Protein AF-A0A915PXM7-F1 (afdb_monomer)

pLDDT: mean 89.67, std 14.13, range [25.17, 98.88]

Solvent-accessible surface area (backbone atoms only — not comparable to full-atom values): 42982 Å² total; per-residue (Å²): 143,83,90,87,83,88,88,84,85,88,89,82,93,75,81,91,68,93,72,56,80,75,62,78,45,42,48,76,47,79,47,74,43,85,93,46,76,42,54,40,58,25,46,79,70,77,63,84,51,31,48,89,51,68,31,42,54,42,46,37,52,41,50,53,73,44,44,77,72,34,51,76,34,38,33,37,30,50,55,36,33,35,28,65,50,50,51,50,43,8,35,39,9,9,39,26,42,33,20,24,48,78,91,40,47,65,56,25,52,49,25,48,60,71,35,40,69,57,18,54,76,43,73,20,38,76,48,78,46,76,52,63,50,76,56,87,76,84,71,77,48,93,45,57,31,33,40,35,46,62,72,66,50,50,62,90,50,44,67,22,45,53,54,51,57,68,36,36,75,81,24,42,33,42,37,21,28,65,70,55,89,61,69,64,28,25,54,23,39,56,50,47,53,67,70,43,51,80,47,28,46,81,44,74,56,58,66,83,67,52,47,63,81,87,52,92,84,79,101,80,75,74,97,66,83,51,57,47,42,34,40,34,40,59,61,54,46,44,73,48,71,28,30,25,28,46,59,47,78,76,48,41,24,50,79,85,41,77,50,72,68,48,78,45,82,52,70,87,76,27,29,38,40,40,33,67,72,38,74,80,59,94,87,70,84,82,56,75,49,73,45,67,47,68,38,95,71,33,68,12,53,49,81,39,54,23,84,49,34,93,82,49,77,48,47,36,37,38,47,49,9,66,81,71,20,29,17,17,70,44,80,30,66,58,40,45,56,45,62,44,57,50,73,48,77,48,78,42,54,55,83,45,43,74,52,43,35,34,49,75,51,81,77,67,51,77,60,88,71,28,27,35,42,39,33,43,26,88,64,47,36,30,40,38,43,56,40,47,36,38,25,59,56,41,82,45,76,64,51,99,48,28,32,37,33,13,39,80,94,43,31,69,56,48,46,64,28,50,54,54,51,65,60,50,48,50,47,44,26,74,59,49,45,82,82,82,72,77,41,53,27,39,33,46,46,52,43,40,45,54,59,69,65,44,60,22,46,37,35,28,39,33,33,50,68,38,54,21,84,76,38,73,44,41,66,61,56,41,38,44,54,30,19,63,48,28,36,53,27,28,21,23,34,44,79,40,30,41,20,58,16,38,4,46,12,49,42,47,20,37,48,44,46,20,72,76,75,32,60,62,54,26,28,34,53,52,44,46,31,56,74,44,48,28,42,40,38,24,62,68,76,53,35,54,80,34,62,59,34,15,43,47,33,89,57,84,97,52,58,72,72,80,54,66,62,45,37,28,30,34,54,31,21,45,51,52,49,42,46,28,69,75,66,32,62,70,62,39,46,52,45,51,28,50,52,46,66,74,34,53,70,38,45,40,50,66,65,59,56,51,52,48,52,48,63,77,39,50,96,46,42,74,63,61,70,68,51,64,58,60,48,56,38,60,35,43,26,80,59,91,75,77,62,90,60,64,52,66,64,50,52,56,33,50,50,52,24,48,50,64,60,70,54,53,85,90,51,61,86,71,68,74,57,66,68,60,70,71,43,54,60,67,48,47,37,48,25,40,47,44,36,47,76,77,39,74,82,64,53,65,67,56,54,52,51,50,34,68,75,67,38,45,91,69,51,48,39,48,68,51,32,46,40,48,46,52,35,38,58,75,47,68,36,74,82,47,51,66,54,48,58,52,50,56,72,67,50,31,32,47,88,55,41,46,61,51,51,45,56,32,49,73,34,82,97,37,19,68,62,46,51,53,52,46,66,73,45,42,87,57,44,33,69,68,47,42,56,61,47,58,71,54,57,83,130

Organism: NCBI:txid48799

Radius of gyration: 33.67 Å; Cα contacts (8 Å, |Δi|>4): 1457; chains: 1; bounding box: 78×107×92 Å

Nearest PDB structures (foldseek):
  1gw6-assembly1_A  TM=9.337E-01  e=1.696E-54  Homo sapiens
  1h19-assembly1_A  TM=9.291E-01  e=1.074E-54  Homo sapiens
  3cho-assembly1_A  TM=9.333E-01  e=2.035E-54  Homo sapiens
  5nie-assembly1_A  TM=9.676E-01  e=4.538E-53  Homo sapiens
  4gaa-assembly1_B  TM=9.089E-01  e=3.450E-53  Xenopus laevis

Structure (mmCIF, N/CA/C/O backbone):
data_AF-A0A915PXM7-F1
#
_entry.id   AF-A0A915PXM7-F1
#
loop_
_atom_site.group_PDB
_atom_site.id
_atom_site.type_symbol
_atom_site.label_atom_id
_atom_site.label_alt_id
_atom_site.label_comp_id
_atom_site.label_asym_id
_atom_site.label_entity_id
_atom_site.label_seq_id
_atom_site.pdbx_PDB_ins_code
_atom_site.Cartn_x
_atom_site.Cartn_y
_atom_site.Cartn_z
_atom_site.occupancy
_atom_site.B_iso_or_equiv
_atom_site.auth_seq_id
_atom_site.auth_comp_id
_atom_site.auth_asym_id
_atom_site.auth_atom_id
_atom_site.pdbx_PDB_model_num
ATOM 1 N N . MET A 1 1 ? -2.941 -42.391 25.662 1.00 31.80 1 MET A N 1
ATOM 2 C CA . MET A 1 1 ? -3.405 -43.762 25.360 1.00 31.80 1 MET A CA 1
ATOM 3 C C . MET A 1 1 ? -2.285 -44.561 24.700 1.00 31.80 1 MET A C 1
ATOM 5 O O . MET A 1 1 ? -1.970 -44.320 23.543 1.00 31.80 1 MET A O 1
ATOM 9 N N . ARG A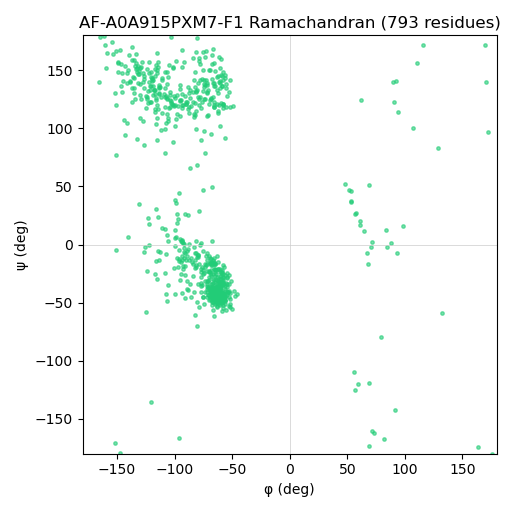 1 2 ? -1.663 -45.485 25.434 1.00 28.19 2 ARG A N 1
ATOM 10 C CA . ARG A 1 2 ? -0.911 -46.630 24.898 1.00 28.19 2 ARG A CA 1
ATOM 11 C C . ARG A 1 2 ? -1.120 -47.781 25.876 1.00 28.19 2 ARG A C 1
ATOM 13 O O . ARG A 1 2 ? -0.937 -47.580 27.070 1.00 28.19 2 ARG A O 1
ATOM 20 N N . GLY A 1 3 ? -1.466 -48.949 25.346 1.00 26.03 3 GLY A N 1
ATOM 21 C CA . GLY A 1 3 ? -1.537 -50.202 26.092 1.00 26.03 3 GLY A CA 1
ATOM 22 C C . GLY A 1 3 ? -2.964 -50.662 26.356 1.00 26.03 3 GLY A C 1
ATOM 23 O O . GLY A 1 3 ? -3.608 -50.159 27.266 1.00 26.03 3 GLY A O 1
ATOM 24 N N . LEU A 1 4 ? -3.431 -51.608 25.541 1.00 28.55 4 LEU A N 1
ATOM 25 C CA . LEU A 1 4 ? -3.944 -52.919 25.961 1.00 28.55 4 LEU A CA 1
ATOM 26 C C . LEU A 1 4 ? -4.546 -53.599 24.726 1.00 28.55 4 LEU A C 1
ATOM 28 O O . LEU A 1 4 ? -5.666 -53.317 24.311 1.00 28.55 4 LEU A O 1
ATOM 32 N N . GLY A 1 5 ? -3.733 -54.451 24.105 1.00 25.17 5 GLY A N 1
ATOM 33 C CA . GLY A 1 5 ? -4.182 -55.460 23.161 1.00 25.17 5 GLY A CA 1
ATOM 34 C C . GLY A 1 5 ? -4.218 -56.824 23.848 1.00 25.17 5 GLY A C 1
ATOM 35 O O . GLY A 1 5 ? -3.418 -57.087 24.741 1.00 25.17 5 GLY A O 1
ATOM 36 N N . GLU A 1 6 ? -5.113 -57.657 23.323 1.00 29.34 6 GLU A N 1
ATOM 37 C CA . GLU A 1 6 ? -5.203 -59.119 23.429 1.00 29.34 6 GLU A CA 1
ATOM 38 C C . GLU A 1 6 ? -6.003 -59.766 24.573 1.00 29.34 6 GLU A C 1
ATOM 40 O O . GLU A 1 6 ? -5.912 -59.410 25.744 1.00 29.34 6 GLU A O 1
ATOM 45 N N . THR A 1 7 ? -6.708 -60.830 24.149 1.00 27.44 7 THR A N 1
ATOM 46 C CA . THR A 1 7 ? -7.595 -61.791 24.844 1.00 27.44 7 THR A CA 1
ATOM 47 C C . THR A 1 7 ? -9.079 -61.371 24.878 1.00 27.44 7 THR A C 1
ATOM 49 O O . THR A 1 7 ? -9.405 -60.273 25.291 1.00 27.44 7 THR A O 1
ATOM 52 N N . ALA A 1 8 ? -10.065 -62.134 24.391 1.00 27.47 8 ALA A N 1
ATOM 53 C CA . ALA A 1 8 ? -10.142 -63.562 24.097 1.00 27.47 8 ALA A CA 1
ATOM 54 C C . ALA A 1 8 ? -11.099 -63.883 22.923 1.00 27.47 8 ALA A C 1
ATOM 56 O O . ALA A 1 8 ? -12.030 -63.138 22.619 1.00 27.47 8 ALA A O 1
ATOM 57 N N . LYS A 1 9 ? -10.853 -65.033 22.280 1.00 29.34 9 LYS A N 1
ATOM 58 C CA . LYS A 1 9 ? -11.733 -65.701 21.311 1.00 29.34 9 LYS A CA 1
ATOM 59 C C . LYS A 1 9 ? -12.785 -66.557 22.035 1.00 29.34 9 LYS A C 1
ATOM 61 O O . LYS A 1 9 ? -12.429 -67.300 22.937 1.00 29.34 9 LYS A O 1
ATOM 66 N N . ASN A 1 10 ? -13.996 -66.529 21.473 1.00 27.92 10 ASN A N 1
ATOM 67 C CA . ASN A 1 10 ? -15.038 -67.567 21.401 1.00 27.92 10 ASN A CA 1
ATOM 68 C C . ASN A 1 10 ? -15.693 -68.139 22.673 1.00 27.92 10 ASN A C 1
ATOM 70 O O . ASN A 1 10 ? -15.061 -68.847 23.445 1.00 27.92 10 ASN A O 1
ATOM 74 N N . GLY A 1 11 ? -17.032 -68.033 22.681 1.00 28.56 11 GLY A N 1
ATOM 75 C CA . GLY A 1 11 ? -17.933 -69.125 23.072 1.00 28.56 11 GLY A CA 1
ATOM 76 C C . GLY A 1 11 ? -18.989 -68.771 24.119 1.00 28.56 11 GLY A C 1
ATOM 77 O O . GLY A 1 11 ? -18.763 -69.031 25.289 1.00 28.56 11 GLY A O 1
ATOM 78 N N . ASP A 1 12 ? -20.120 -68.178 23.719 1.00 27.67 12 ASP A N 1
ATOM 79 C CA . ASP A 1 12 ? -21.443 -68.829 23.812 1.00 27.67 12 ASP A CA 1
ATOM 80 C C . ASP A 1 12 ? -22.603 -67.866 23.510 1.00 27.67 12 ASP A C 1
ATOM 82 O O . ASP A 1 12 ? -22.598 -66.684 23.851 1.00 27.67 12 ASP A O 1
ATOM 86 N N . LYS A 1 13 ? -23.588 -68.395 22.776 1.00 31.80 13 LYS A N 1
ATOM 87 C CA . LYS A 1 13 ? -24.789 -67.699 22.300 1.00 31.80 13 LYS A CA 1
ATOM 88 C C . LYS A 1 13 ? -25.703 -67.340 23.474 1.00 31.80 13 LYS A C 1
ATOM 90 O O . LYS A 1 13 ? -26.171 -68.235 24.169 1.00 31.80 13 LYS A O 1
ATOM 95 N N . ILE A 1 14 ? -26.058 -66.061 23.589 1.00 30.05 14 ILE A N 1
ATOM 96 C CA . ILE A 1 14 ? -27.253 -65.606 24.310 1.00 30.05 14 ILE A CA 1
ATOM 97 C C . ILE A 1 14 ? -28.141 -64.847 23.320 1.00 30.05 14 ILE A C 1
ATOM 99 O O . ILE A 1 14 ? -27.661 -64.114 22.455 1.00 30.05 14 ILE A O 1
ATOM 103 N N . GLU A 1 15 ? -29.431 -65.144 23.413 1.00 30.70 15 GLU A N 1
ATOM 104 C CA . GLU A 1 15 ? -30.511 -64.829 22.487 1.00 30.70 15 GLU A CA 1
ATOM 105 C C . GLU A 1 15 ? -30.663 -63.336 22.166 1.00 30.70 15 GLU A C 1
ATOM 107 O O . GLU A 1 15 ? -30.448 -62.444 22.988 1.00 30.70 15 GLU A O 1
ATOM 112 N N . SER A 1 16 ? -31.063 -63.084 20.920 1.00 34.38 16 SER A N 1
ATOM 113 C CA . SER A 1 16 ? -31.257 -61.770 20.325 1.00 34.38 16 SER A CA 1
ATOM 114 C C . SER A 1 16 ? -32.450 -61.033 20.939 1.00 34.38 16 SER A C 1
ATOM 116 O O . SER A 1 16 ? -33.577 -61.162 20.463 1.00 34.38 16 SER A O 1
ATOM 118 N N . ASN A 1 17 ? -32.184 -60.185 21.927 1.00 34.75 17 ASN A N 1
ATOM 119 C CA . ASN A 1 17 ? -32.957 -58.962 22.101 1.00 34.75 17 ASN A CA 1
ATOM 120 C C . ASN A 1 17 ? -32.306 -57.870 21.248 1.00 34.75 17 ASN A C 1
ATOM 122 O O . ASN A 1 17 ? -31.090 -57.689 21.272 1.00 34.75 17 ASN A O 1
ATOM 126 N N . THR A 1 18 ? -33.110 -57.170 20.454 1.00 36.62 18 THR A N 1
ATOM 127 C CA . THR A 1 18 ? -32.712 -56.016 19.639 1.00 36.62 18 THR A CA 1
ATOM 128 C C . THR A 1 18 ? -32.079 -54.929 20.511 1.00 36.62 18 THR A C 1
ATOM 130 O O . THR A 1 18 ? -32.777 -54.069 21.041 1.00 36.62 18 THR A O 1
ATOM 133 N N . ILE A 1 19 ? -30.753 -54.965 20.652 1.00 38.59 19 ILE A N 1
ATOM 134 C CA . ILE A 1 19 ? -29.951 -53.846 21.148 1.00 38.59 19 ILE A CA 1
ATOM 135 C C . ILE A 1 19 ? -29.799 -52.879 19.975 1.00 38.59 19 ILE A C 1
ATOM 137 O O . ILE A 1 19 ? -29.302 -53.247 18.907 1.00 38.59 19 ILE A O 1
ATOM 141 N N . ASN A 1 20 ? -30.276 -51.652 20.154 1.00 42.56 20 ASN A N 1
ATOM 142 C CA . ASN A 1 20 ? -30.122 -50.594 19.169 1.00 42.56 20 ASN A CA 1
ATOM 143 C C . ASN A 1 20 ? -28.616 -50.341 18.957 1.00 42.56 20 ASN A C 1
ATOM 145 O O . ASN A 1 20 ? -27.872 -50.264 19.933 1.00 42.56 20 ASN A O 1
ATOM 149 N N . LYS A 1 21 ? -28.130 -50.221 17.712 1.00 44.09 21 LYS A N 1
ATOM 150 C CA . LYS A 1 21 ? -26.686 -50.023 17.434 1.00 44.09 21 LYS A CA 1
ATOM 151 C C . LYS A 1 21 ? -26.104 -48.795 18.155 1.00 44.09 21 LYS A C 1
ATOM 153 O O . LYS A 1 21 ? -24.919 -48.794 18.475 1.00 44.09 21 LYS A O 1
ATOM 158 N N . ASP A 1 22 ? -26.947 -47.808 18.461 1.00 52.84 22 ASP A N 1
ATOM 159 C CA . ASP A 1 22 ? -26.595 -46.615 19.238 1.00 52.84 22 ASP A CA 1
ATOM 160 C C . ASP A 1 22 ? -26.334 -46.890 20.731 1.00 52.84 22 ASP A C 1
ATOM 162 O O . ASP A 1 22 ? -25.617 -46.123 21.369 1.00 52.84 22 ASP A O 1
ATOM 166 N N . ASP A 1 23 ? -26.870 -47.972 21.306 1.00 52.22 23 ASP A N 1
ATOM 167 C CA . ASP A 1 23 ? -26.692 -48.302 22.731 1.00 52.22 23 ASP A CA 1
ATOM 168 C C . ASP A 1 23 ? -25.357 -49.010 23.016 1.00 52.22 23 ASP A C 1
ATOM 170 O O . ASP A 1 23 ? -24.926 -49.073 24.161 1.00 52.22 23 ASP A O 1
ATOM 174 N N . ILE A 1 24 ? -24.660 -49.492 21.980 1.00 54.78 24 ILE A N 1
ATOM 175 C CA . ILE A 1 24 ? -23.352 -50.165 22.103 1.00 54.78 24 ILE A CA 1
ATOM 176 C C . ILE A 1 24 ? -22.203 -49.143 22.232 1.00 54.78 24 ILE A C 1
ATOM 178 O O . ILE A 1 24 ? -21.109 -49.480 22.678 1.00 54.78 24 ILE A O 1
ATOM 182 N N . LEU A 1 25 ? -22.436 -47.878 21.865 1.00 72.25 25 LEU A N 1
ATOM 183 C CA . LEU A 1 25 ? -21.409 -46.829 21.837 1.00 72.25 25 LEU A CA 1
ATOM 184 C C . LEU A 1 25 ? -21.259 -46.061 23.155 1.00 72.25 25 LEU A C 1
ATOM 186 O O . LEU A 1 25 ? -20.284 -45.319 23.302 1.00 72.25 25 LEU A O 1
ATOM 190 N N . TYR A 1 26 ? -22.167 -46.253 24.117 1.00 80.44 26 TYR A N 1
ATOM 191 C CA . TYR A 1 26 ? -22.184 -45.493 25.364 1.00 80.44 26 TYR A CA 1
ATOM 192 C C . TYR A 1 26 ? -22.332 -46.379 26.606 1.00 80.44 26 TYR A C 1
ATOM 194 O O . TYR A 1 26 ? -23.046 -47.375 26.583 1.00 80.44 26 TYR A O 1
ATOM 202 N N . TYR A 1 27 ? -21.720 -45.969 27.719 1.00 86.69 27 TYR A N 1
ATOM 203 C CA . TYR A 1 27 ? -21.977 -46.521 29.052 1.00 86.69 27 TYR A CA 1
ATOM 204 C C . TYR A 1 27 ? -22.583 -45.467 29.973 1.00 86.69 27 TYR A C 1
ATOM 206 O O . TYR A 1 27 ? -22.306 -44.274 29.844 1.00 86.69 27 TYR A O 1
ATOM 214 N N . VAL A 1 28 ? -23.400 -45.905 30.930 1.00 90.69 28 VAL A N 1
ATOM 215 C CA . VAL A 1 28 ? -24.051 -45.013 31.896 1.00 90.69 28 VAL A CA 1
ATOM 216 C C . VAL A 1 28 ? -23.230 -44.953 33.178 1.00 90.69 28 VAL A C 1
ATOM 218 O O . VAL A 1 28 ? -22.966 -45.973 33.811 1.00 90.69 28 VAL A O 1
ATOM 221 N N . ARG A 1 29 ? -22.852 -43.742 33.588 1.00 92.06 29 ARG A N 1
ATOM 222 C CA . ARG A 1 29 ? -22.283 -43.456 34.907 1.00 92.06 29 ARG A CA 1
ATOM 223 C C . ARG A 1 29 ? -23.362 -42.830 35.778 1.00 92.06 29 ARG A C 1
ATOM 225 O O . ARG A 1 29 ? -23.906 -41.780 35.435 1.00 92.06 29 ARG A O 1
ATOM 232 N N . GLU A 1 30 ? -23.667 -43.473 36.899 1.00 92.38 30 GLU A N 1
ATOM 233 C CA . GLU A 1 30 ? -24.547 -42.900 37.916 1.00 92.38 30 GLU A CA 1
ATOM 234 C C . GLU A 1 30 ? -23.735 -42.030 38.874 1.00 92.38 30 GLU A C 1
ATOM 236 O O . GLU A 1 30 ? -22.740 -42.472 39.449 1.00 92.38 30 GLU A O 1
ATOM 241 N N . LEU A 1 31 ? -24.154 -40.779 39.039 1.00 91.75 31 LEU A N 1
ATOM 242 C CA . LEU A 1 31 ? -23.490 -39.791 39.883 1.00 91.75 31 LEU A CA 1
ATOM 243 C C . LEU A 1 31 ? -24.494 -39.199 40.866 1.00 91.75 31 LEU A C 1
ATOM 245 O O . LEU A 1 31 ? -25.660 -38.982 40.531 1.00 91.75 31 LEU A O 1
ATOM 249 N N . LYS A 1 32 ? -24.055 -38.937 42.098 1.00 90.62 32 LYS A N 1
ATOM 250 C CA . LYS A 1 32 ? -24.920 -38.430 43.165 1.00 90.62 32 LYS A CA 1
ATOM 251 C C . LYS A 1 32 ? -24.374 -37.124 43.725 1.00 90.62 32 LYS A C 1
ATOM 253 O O . LYS A 1 32 ? -23.264 -37.092 44.242 1.00 90.62 32 LYS A O 1
ATOM 258 N N . PHE A 1 33 ? -25.210 -36.090 43.714 1.00 89.19 33 PHE A N 1
ATOM 259 C CA . PHE A 1 33 ? -24.905 -34.775 44.274 1.00 89.19 33 PHE A CA 1
ATOM 260 C C . PHE A 1 33 ? -26.022 -34.377 45.244 1.00 89.19 33 PHE A C 1
ATOM 262 O O . PHE A 1 33 ? -27.162 -34.104 44.854 1.00 89.19 33 PHE A O 1
ATOM 269 N N . GLY A 1 34 ? -25.733 -34.435 46.547 1.00 84.31 34 GLY A N 1
ATOM 270 C CA . GLY A 1 34 ? -26.745 -34.280 47.593 1.00 84.31 34 GLY A CA 1
ATOM 271 C C . GLY A 1 34 ? -27.858 -35.334 47.480 1.00 84.31 34 GLY A C 1
ATOM 272 O O . GLY A 1 34 ? -27.608 -36.539 47.558 1.00 84.31 34 GLY A O 1
ATOM 273 N N . LYS A 1 35 ? -29.107 -34.886 47.296 1.00 84.44 35 LYS A N 1
ATOM 274 C CA . LYS A 1 35 ? -30.276 -35.767 47.094 1.00 84.44 35 LYS A CA 1
ATOM 275 C C . LYS A 1 35 ? -30.533 -36.117 45.621 1.00 84.44 35 LYS A C 1
ATOM 277 O O . LYS A 1 35 ? -31.429 -36.911 45.349 1.00 84.44 35 LYS A O 1
ATOM 282 N N . LYS A 1 36 ? -29.792 -35.530 44.676 1.00 87.56 36 LYS A N 1
ATOM 283 C CA . LYS A 1 36 ? -29.994 -35.737 43.237 1.00 87.56 36 LYS A CA 1
ATOM 284 C C . LYS A 1 36 ? -29.123 -36.894 42.756 1.00 87.56 36 LYS A C 1
ATOM 286 O O . LYS A 1 36 ? -27.923 -36.915 43.021 1.00 87.56 36 LYS A O 1
ATOM 291 N N . LYS A 1 37 ? -29.736 -37.858 42.070 1.00 93.19 37 LYS A N 1
ATOM 292 C CA . LYS A 1 37 ? -29.045 -38.934 41.352 1.00 93.19 37 LYS A CA 1
ATOM 293 C C . LYS A 1 37 ? -29.196 -38.666 39.862 1.00 93.19 37 LYS A C 1
ATOM 295 O O . LYS A 1 37 ? -30.322 -38.476 39.412 1.00 93.19 37 LYS A O 1
ATOM 300 N N . LEU A 1 38 ? -28.083 -38.633 39.144 1.00 95.31 38 LEU A N 1
ATOM 301 C CA . LEU A 1 38 ? -28.027 -38.354 37.716 1.00 95.31 38 LEU A CA 1
ATOM 302 C C . LEU A 1 38 ? -27.428 -39.548 36.978 1.00 95.31 38 LEU A C 1
ATOM 304 O O . LEU A 1 38 ? -26.496 -40.182 37.472 1.00 95.31 38 LEU A O 1
ATOM 308 N N . LYS A 1 39 ? -27.948 -39.826 35.786 1.00 95.56 39 LYS A N 1
ATOM 309 C CA . LYS A 1 39 ? -27.462 -40.865 34.875 1.00 95.56 39 LYS A CA 1
ATOM 310 C C . LYS A 1 39 ? -26.841 -40.210 33.651 1.00 95.56 39 LYS A C 1
ATOM 312 O O . LYS A 1 39 ? -27.546 -39.568 32.879 1.00 95.56 39 LYS A O 1
ATOM 317 N N . ILE A 1 40 ? -25.532 -40.353 33.470 1.00 96.00 40 ILE A N 1
ATOM 318 C CA . ILE A 1 40 ? -24.807 -39.720 32.363 1.00 96.00 40 ILE A CA 1
ATOM 319 C C . ILE A 1 40 ? -24.270 -40.792 31.421 1.00 96.00 40 ILE A C 1
ATOM 321 O O . ILE A 1 40 ? -23.430 -41.602 31.809 1.00 96.00 40 ILE A O 1
ATOM 325 N N . ASN A 1 41 ? -24.743 -40.784 30.177 1.00 93.19 41 ASN A N 1
ATOM 326 C CA . ASN A 1 41 ? -24.175 -41.565 29.085 1.00 93.19 41 ASN A CA 1
ATOM 327 C C . ASN A 1 41 ? -22.826 -40.946 28.680 1.00 93.19 41 ASN A C 1
ATOM 329 O O . ASN A 1 41 ? -22.742 -39.739 28.433 1.00 93.19 41 ASN A O 1
ATOM 333 N N . GLN A 1 42 ? -21.794 -41.781 28.592 1.00 90.62 42 GLN A N 1
ATOM 334 C CA . GLN A 1 42 ? -20.435 -41.448 28.155 1.00 90.62 42 GLN A CA 1
ATOM 335 C C . GLN A 1 42 ? -20.008 -42.381 27.029 1.00 90.62 42 GLN A C 1
ATOM 337 O O . GLN A 1 42 ? -20.409 -43.541 27.020 1.00 90.62 42 GLN A O 1
ATOM 342 N N . GLY A 1 43 ? -19.233 -41.884 26.067 1.00 83.94 43 GLY A N 1
ATOM 343 C CA . GLY A 1 43 ? -18.806 -42.682 24.914 1.00 83.94 43 GLY A CA 1
ATOM 344 C C . GLY A 1 43 ? -17.727 -43.699 25.287 1.00 83.94 43 GLY A C 1
ATOM 345 O O . GLY A 1 43 ? -16.791 -43.356 26.004 1.00 83.94 43 GLY A O 1
ATOM 346 N N . TYR A 1 44 ? -17.819 -44.931 24.774 1.00 77.06 44 TYR A N 1
ATOM 347 C CA . TYR A 1 44 ? -16.704 -45.895 24.825 1.00 77.06 44 TYR A CA 1
ATOM 348 C C . TYR A 1 44 ? -15.553 -45.493 23.892 1.00 77.06 44 TYR A C 1
ATOM 350 O O . TYR A 1 44 ? -14.393 -45.804 24.152 1.00 77.06 44 TYR A O 1
ATOM 358 N N . ILE A 1 45 ? -15.892 -44.825 22.786 1.00 69.12 45 ILE A N 1
ATOM 359 C CA . ILE A 1 45 ? -14.979 -44.337 21.753 1.00 69.12 45 ILE A CA 1
ATOM 360 C C . ILE A 1 45 ? -15.419 -42.912 21.417 1.00 69.12 45 ILE A C 1
ATOM 362 O O . ILE A 1 45 ? -16.598 -42.673 21.159 1.00 69.12 45 ILE A O 1
ATOM 366 N N . GLY A 1 46 ? -14.482 -41.971 21.413 1.00 67.56 46 GLY A N 1
ATOM 367 C CA . GLY A 1 46 ? -14.759 -40.568 21.129 1.00 67.56 46 GLY A CA 1
ATOM 368 C C . GLY A 1 46 ? -13.617 -39.671 21.583 1.00 67.56 46 GLY A C 1
ATOM 369 O O . GLY A 1 46 ? -12.558 -40.156 21.984 1.00 67.56 46 GLY A O 1
ATOM 370 N N . ASP A 1 47 ? -13.824 -38.365 21.480 1.00 74.88 47 ASP A N 1
ATOM 371 C CA . ASP A 1 47 ? -12.862 -37.369 21.934 1.00 74.88 47 ASP A CA 1
ATOM 372 C C . ASP A 1 47 ? -13.183 -36.862 23.348 1.00 74.88 47 ASP A C 1
ATOM 374 O O . ASP A 1 47 ? -13.997 -37.423 24.082 1.00 74.88 47 ASP A O 1
ATOM 378 N N . VAL A 1 48 ? -12.530 -35.770 23.731 1.00 75.44 48 VAL A N 1
ATOM 379 C CA . VAL A 1 48 ? -12.660 -35.116 25.036 1.00 75.44 48 VAL A CA 1
ATOM 380 C C . VAL A 1 48 ? -14.104 -34.781 25.437 1.00 75.44 48 VAL A C 1
ATOM 382 O O . VAL A 1 48 ? -14.414 -34.749 26.627 1.00 75.44 48 VAL A O 1
ATOM 385 N N . GLY A 1 49 ? -15.014 -34.580 24.481 1.00 72.38 49 GLY A N 1
ATOM 386 C CA . GLY A 1 49 ? -16.388 -34.160 24.758 1.00 72.38 49 GLY A CA 1
ATOM 387 C C . GLY A 1 49 ? -17.348 -35.291 25.145 1.00 72.38 49 GLY A C 1
ATOM 388 O O . GLY A 1 49 ? -18.488 -35.012 25.518 1.00 72.38 49 GLY A O 1
ATOM 389 N N . CYS A 1 50 ? -16.934 -36.565 25.068 1.00 83.50 50 CYS A N 1
ATOM 390 C CA . CYS A 1 50 ? -17.796 -37.706 25.410 1.00 83.50 50 CYS A CA 1
ATOM 391 C C . CYS A 1 50 ? -17.573 -38.282 26.819 1.00 83.50 50 CYS A C 1
ATOM 393 O O . CYS A 1 50 ? -18.168 -39.313 27.146 1.00 83.50 50 CYS A O 1
ATOM 395 N N . VAL A 1 51 ? -16.743 -37.634 27.643 1.00 87.06 51 VAL A N 1
ATOM 396 C CA . VAL A 1 51 ? -16.340 -38.091 28.983 1.00 87.06 51 VAL A CA 1
ATOM 397 C C . VAL A 1 51 ? -16.744 -37.067 30.051 1.00 87.06 51 VAL A C 1
ATOM 399 O O . VAL A 1 51 ? -16.808 -35.864 29.806 1.00 87.06 51 VAL A O 1
ATOM 402 N N . VAL A 1 52 ? -17.053 -37.548 31.254 1.00 88.12 52 VAL A N 1
ATOM 403 C CA . VAL A 1 52 ? -17.244 -36.727 32.453 1.00 88.12 52 VAL A CA 1
ATOM 404 C C . VAL A 1 52 ? -15.882 -36.426 33.070 1.00 88.12 52 VAL A C 1
ATOM 406 O O . VAL A 1 52 ? -15.243 -37.322 33.623 1.00 88.12 52 VAL A O 1
ATOM 409 N N . TRP A 1 53 ? -15.489 -35.157 33.014 1.00 87.62 53 TRP A N 1
ATOM 410 C CA . TRP A 1 53 ? -14.254 -34.635 33.597 1.00 87.62 53 TRP A CA 1
ATOM 411 C C . TRP A 1 53 ? -14.340 -34.489 35.119 1.00 87.62 53 TRP A C 1
ATOM 413 O O . TRP A 1 53 ? -15.406 -34.189 35.666 1.00 87.62 53 TRP A O 1
ATOM 423 N N . ASP A 1 54 ? -13.207 -34.627 35.810 1.00 88.00 54 ASP A N 1
ATOM 424 C CA . ASP A 1 54 ? -13.140 -34.463 37.268 1.00 88.00 54 ASP A CA 1
ATOM 425 C C . ASP A 1 54 ? -13.534 -33.044 37.701 1.00 88.00 54 ASP A C 1
ATOM 427 O O . ASP A 1 54 ? -14.273 -32.879 38.672 1.00 88.00 54 ASP A O 1
ATOM 431 N N . SER A 1 55 ? -13.161 -32.017 36.926 1.00 88.00 55 SER A N 1
ATOM 432 C CA . SER A 1 55 ? -13.608 -30.634 37.149 1.00 88.00 55 SER A CA 1
ATOM 433 C C . SER A 1 55 ? -15.133 -30.489 37.108 1.00 88.00 55 SER A C 1
ATOM 435 O O . SER A 1 55 ? -15.686 -29.691 37.861 1.00 88.00 55 SER A O 1
ATOM 437 N N . ALA A 1 56 ? -15.841 -31.291 36.304 1.00 90.75 56 ALA A N 1
ATOM 438 C CA . ALA A 1 56 ? -17.305 -31.286 36.282 1.00 90.75 56 ALA A CA 1
ATOM 439 C C . ALA A 1 56 ? -17.904 -31.890 37.553 1.00 90.75 56 ALA A C 1
ATOM 441 O O . ALA A 1 56 ? -18.903 -31.388 38.066 1.00 90.75 56 ALA A O 1
ATOM 442 N N . ILE A 1 57 ? -17.274 -32.930 38.101 1.00 90.31 57 ILE A N 1
ATOM 443 C CA . ILE A 1 57 ? -17.686 -33.533 39.372 1.00 90.31 57 ILE A CA 1
ATOM 444 C C . ILE A 1 57 ? -17.459 -32.541 40.520 1.00 90.31 57 ILE A C 1
ATOM 446 O O . ILE A 1 57 ? -18.375 -32.312 41.312 1.00 90.31 57 ILE A O 1
ATOM 450 N N . VAL A 1 58 ? -16.284 -31.906 40.575 1.00 88.69 58 VAL A N 1
ATOM 451 C CA . VAL A 1 58 ? -15.947 -30.879 41.578 1.00 88.69 58 VAL A CA 1
ATOM 452 C C . VAL A 1 58 ? -16.919 -29.697 41.499 1.00 88.69 58 VAL A C 1
ATOM 454 O O . VAL A 1 58 ? -17.523 -29.325 42.508 1.00 88.69 58 VAL A O 1
ATOM 457 N N . ALA A 1 59 ? -17.163 -29.162 40.298 1.00 90.00 59 ALA A N 1
ATOM 458 C CA . ALA A 1 59 ? -18.132 -28.088 40.084 1.00 90.00 59 ALA A CA 1
ATOM 459 C C . ALA A 1 59 ? -19.546 -28.488 40.538 1.00 90.00 59 ALA A C 1
ATOM 461 O O . ALA A 1 59 ? -20.228 -27.719 41.212 1.00 90.00 59 ALA A O 1
ATOM 462 N N . CYS A 1 60 ? -19.977 -29.718 40.248 1.00 92.81 60 CYS A N 1
ATOM 463 C CA . CYS A 1 60 ? -21.282 -30.221 40.668 1.00 92.81 60 CYS A CA 1
ATOM 464 C C . CYS A 1 60 ? -21.438 -30.315 42.192 1.00 92.81 60 CYS A C 1
ATOM 466 O O . CYS A 1 60 ? -22.505 -29.986 42.719 1.00 92.81 60 CYS A O 1
ATOM 468 N N . HIS A 1 61 ? -20.392 -30.718 42.920 1.00 88.88 61 HIS A N 1
ATOM 469 C CA . HIS A 1 61 ? -20.408 -30.684 44.384 1.00 88.88 61 HIS A CA 1
ATOM 470 C C . HIS A 1 61 ? -20.563 -29.257 44.912 1.00 88.88 61 HIS A C 1
ATOM 472 O O . HIS A 1 61 ? -21.403 -29.022 45.783 1.00 88.88 61 HIS A O 1
ATOM 478 N N . TYR A 1 62 ? -19.834 -28.301 44.335 1.00 87.38 62 TYR A N 1
ATOM 479 C CA . TYR A 1 62 ? -19.974 -26.886 44.665 1.00 87.38 62 TYR A CA 1
ATOM 480 C C . TYR A 1 62 ? -21.401 -26.371 44.389 1.00 87.38 62 TYR A C 1
ATOM 482 O O . TYR A 1 62 ? -22.050 -25.810 45.275 1.00 87.38 62 TYR A O 1
ATOM 490 N N . PHE A 1 63 ? -21.966 -26.649 43.209 1.00 92.56 63 PHE A N 1
ATOM 491 C CA . PHE A 1 63 ? -23.330 -26.237 42.852 1.00 92.56 63 PHE A CA 1
ATOM 492 C C . PHE A 1 63 ? -24.384 -26.823 43.794 1.00 92.56 63 PHE A C 1
ATOM 494 O O . PHE A 1 63 ? -25.292 -26.111 44.227 1.00 92.56 63 PHE A O 1
ATOM 501 N N . ALA A 1 64 ? -24.241 -28.097 44.168 1.00 90.12 64 ALA A N 1
ATOM 502 C CA . ALA A 1 64 ? -25.156 -28.785 45.073 1.00 90.12 64 ALA A CA 1
ATOM 503 C C . ALA A 1 64 ? -25.106 -28.273 46.524 1.00 90.12 64 ALA A C 1
ATOM 505 O O . ALA A 1 64 ? -26.030 -28.572 47.286 1.00 90.12 64 ALA A O 1
ATOM 506 N N . ARG A 1 65 ? -24.082 -27.504 46.923 1.00 86.44 65 ARG A N 1
ATOM 507 C CA . ARG A 1 65 ? -24.053 -26.782 48.212 1.00 86.44 65 ARG A CA 1
ATOM 508 C C . ARG A 1 65 ? -24.913 -25.516 48.171 1.00 86.44 65 ARG A C 1
ATOM 510 O O . ARG A 1 65 ? -25.482 -25.127 49.186 1.00 86.44 65 ARG A O 1
ATOM 517 N N . LEU A 1 66 ? -25.079 -24.922 46.991 1.00 86.69 66 LEU A N 1
ATOM 518 C CA . LEU A 1 66 ? -25.802 -23.668 46.761 1.00 86.69 66 LEU A CA 1
ATOM 519 C C . LEU A 1 66 ? -27.237 -23.895 46.248 1.00 86.69 66 LEU A C 1
ATOM 521 O O . LEU A 1 66 ? -27.722 -23.162 45.394 1.00 86.69 66 LEU A O 1
ATOM 525 N N . GLN A 1 67 ? -27.944 -24.916 46.742 1.00 84.12 67 GLN A N 1
ATOM 526 C CA . GLN A 1 67 ? -29.198 -25.398 46.126 1.00 84.12 67 GLN A CA 1
ATOM 527 C C . GLN A 1 67 ? -30.262 -24.311 45.919 1.00 84.12 67 GLN A C 1
ATOM 529 O O . GLN A 1 67 ? -30.923 -24.293 44.887 1.00 84.12 67 GLN A O 1
ATOM 534 N N . SER A 1 68 ? -30.433 -23.401 46.881 1.00 86.25 68 SER A N 1
ATOM 535 C CA . SER A 1 68 ? -31.437 -22.332 46.803 1.00 86.25 68 SER A CA 1
ATOM 536 C C . SER A 1 68 ? -31.063 -21.208 45.835 1.00 86.25 68 SER A C 1
ATOM 538 O O . SER A 1 68 ? -31.954 -20.534 45.325 1.00 86.25 68 SER A O 1
ATOM 540 N N . PHE A 1 69 ? -29.771 -21.008 45.568 1.00 91.25 69 PHE A N 1
ATOM 541 C CA . PHE A 1 69 ? -29.267 -19.915 44.736 1.00 91.25 69 PHE A CA 1
ATOM 542 C C . PHE A 1 69 ? -29.646 -20.075 43.259 1.00 91.25 69 PHE A C 1
ATOM 544 O O . PHE A 1 69 ? -29.912 -19.085 42.581 1.00 91.25 69 PHE A O 1
ATOM 551 N N . TRP A 1 70 ? -29.707 -21.317 42.774 1.00 93.19 70 TRP A N 1
ATOM 552 C CA . TRP A 1 70 ? -29.935 -21.635 41.361 1.00 93.19 70 TRP A CA 1
ATOM 553 C C . TRP A 1 70 ? -31.381 -21.466 40.907 1.00 93.19 70 TRP A C 1
ATOM 555 O O . TRP A 1 70 ? -31.639 -21.345 39.709 1.00 93.19 70 TRP A O 1
ATOM 565 N N . LYS A 1 71 ? -32.336 -21.447 41.842 1.00 93.06 71 LYS A N 1
ATOM 566 C CA . LYS A 1 71 ? -33.757 -21.426 41.505 1.00 93.06 71 LYS A CA 1
ATOM 567 C C . LYS A 1 71 ? -34.095 -20.177 40.675 1.00 93.06 71 LYS A C 1
ATOM 569 O O . LYS A 1 71 ? -33.911 -19.054 41.138 1.00 93.06 71 LYS A O 1
ATOM 574 N N . LYS A 1 72 ? -34.631 -20.388 39.465 1.00 90.75 72 LYS A N 1
ATOM 575 C CA . LYS A 1 72 ? -34.996 -19.362 38.463 1.00 90.75 72 LYS A CA 1
ATOM 576 C C . LYS A 1 72 ? -33.829 -18.549 37.878 1.00 90.75 72 LYS A C 1
ATOM 578 O O . LYS A 1 72 ? -34.086 -17.549 37.211 1.00 90.75 72 LYS A O 1
ATOM 583 N N . LYS A 1 73 ? -32.572 -18.946 38.099 1.00 94.00 73 LYS A N 1
ATOM 584 C CA . LYS A 1 73 ? -31.422 -18.317 37.433 1.00 94.00 73 LYS A CA 1
ATOM 585 C C . LYS A 1 73 ? -31.347 -18.753 35.976 1.00 94.00 73 LYS A C 1
ATOM 587 O O . LYS A 1 73 ? -31.460 -19.944 35.700 1.00 94.00 73 LYS A O 1
ATOM 592 N N . LYS A 1 74 ? -31.108 -17.805 35.071 1.00 94.94 74 LYS A N 1
ATOM 593 C CA . LYS A 1 74 ? -30.763 -18.078 33.672 1.00 94.94 74 LYS A CA 1
ATOM 594 C C . LYS A 1 74 ? -29.283 -18.399 33.572 1.00 94.94 74 LYS A C 1
ATOM 596 O O . LYS A 1 74 ? -28.447 -17.531 33.832 1.00 94.94 74 LYS A O 1
ATOM 601 N N . VAL A 1 75 ? -28.966 -19.628 33.191 1.00 95.88 75 VAL A N 1
ATOM 602 C CA . VAL A 1 75 ? -27.597 -20.134 33.141 1.00 95.88 75 VAL A CA 1
ATOM 603 C C . VAL A 1 75 ? -27.224 -20.519 31.717 1.00 95.88 75 VAL A C 1
ATOM 605 O O . VAL A 1 75 ? -27.969 -21.226 31.046 1.00 95.88 75 VAL A O 1
ATOM 608 N N . LEU A 1 76 ? -26.049 -20.086 31.273 1.00 95.19 76 LEU A N 1
ATOM 609 C CA . LEU A 1 76 ? -25.412 -20.570 30.049 1.00 95.19 76 LEU A CA 1
ATOM 610 C C . LEU A 1 76 ? -24.229 -21.461 30.423 1.00 95.19 76 LEU A C 1
ATOM 612 O O . LEU A 1 76 ? -23.358 -21.018 31.166 1.00 95.19 76 LEU A O 1
ATOM 616 N N . GLU A 1 77 ? -24.156 -22.679 29.892 1.00 95.88 77 GLU A N 1
ATOM 617 C CA . GLU A 1 77 ? -22.932 -23.489 29.966 1.00 95.88 77 GLU A CA 1
ATOM 618 C C . GLU A 1 77 ? -22.216 -23.484 28.612 1.00 95.88 77 GLU A C 1
ATOM 620 O O . GLU A 1 77 ? -22.815 -23.828 27.586 1.00 95.88 77 GLU A O 1
ATOM 625 N N . LEU A 1 78 ? -20.940 -23.088 28.614 1.00 94.25 78 LEU A N 1
ATOM 626 C CA . LEU A 1 78 ? -20.059 -23.115 27.445 1.00 94.25 78 LEU A CA 1
ATOM 627 C C . LEU A 1 78 ? -19.259 -24.422 27.438 1.00 94.25 78 LEU A C 1
ATOM 629 O O . LEU A 1 78 ? -18.555 -24.701 28.405 1.00 94.25 78 LEU A O 1
ATOM 633 N N . GLY A 1 79 ? -19.334 -25.188 26.346 1.00 93.50 79 GLY A N 1
ATOM 634 C CA . GLY A 1 79 ? -18.600 -26.452 26.208 1.00 93.50 79 GLY A CA 1
ATOM 635 C C . GLY A 1 79 ? -19.123 -27.536 27.152 1.00 93.50 79 GLY A C 1
ATOM 636 O O . GLY A 1 79 ? -18.361 -28.120 27.915 1.00 93.50 79 GLY A O 1
ATOM 637 N N . ALA A 1 80 ? -20.437 -27.770 27.142 1.00 94.94 80 ALA A N 1
ATOM 638 C CA . ALA A 1 80 ? -21.113 -28.621 28.121 1.00 94.94 80 ALA A CA 1
ATOM 639 C C . ALA A 1 80 ? -20.707 -30.112 28.061 1.00 94.94 80 ALA A C 1
ATOM 641 O O . ALA A 1 80 ? -20.928 -30.853 29.025 1.00 94.94 80 ALA A O 1
ATOM 642 N N . GLY A 1 81 ? -20.159 -30.588 26.939 1.00 93.31 81 GLY A N 1
ATOM 643 C CA . GLY A 1 81 ? -19.738 -31.967 26.712 1.00 93.31 81 GLY A CA 1
ATOM 644 C C . GLY A 1 81 ? -20.871 -32.966 26.949 1.00 93.31 81 GLY A C 1
ATOM 645 O O . GLY A 1 81 ? -21.856 -33.031 26.210 1.00 93.31 81 GLY A O 1
ATOM 646 N N . THR A 1 82 ? -20.754 -33.747 28.026 1.00 94.38 82 THR A N 1
ATOM 647 C CA . THR A 1 82 ? -21.791 -34.709 28.446 1.00 94.38 82 THR A CA 1
ATOM 648 C C . THR A 1 82 ? -23.024 -34.048 29.074 1.00 94.38 82 THR A C 1
ATOM 650 O O . THR A 1 82 ? -24.071 -34.692 29.174 1.00 94.38 82 THR A O 1
ATOM 653 N N . GLY A 1 83 ? -22.927 -32.784 29.492 1.00 95.69 83 GLY A N 1
ATOM 654 C CA . GLY A 1 83 ? -24.008 -32.009 30.101 1.00 95.69 83 GLY A CA 1
ATOM 655 C C . GLY A 1 83 ? -24.198 -32.216 31.599 1.00 95.69 83 GLY A C 1
ATOM 656 O O . GLY A 1 83 ? -25.232 -31.807 32.122 1.00 95.69 83 GLY A O 1
ATOM 657 N N . LEU A 1 84 ? -23.255 -32.861 32.297 1.00 96.81 84 LEU A N 1
ATOM 658 C CA . LEU A 1 84 ? -23.389 -33.174 33.724 1.00 96.81 84 LEU A CA 1
ATOM 659 C C . LEU A 1 84 ? -23.750 -31.934 34.570 1.00 96.81 84 LEU A C 1
ATOM 661 O O . LEU A 1 84 ? -24.727 -31.968 35.321 1.00 96.81 84 LEU A O 1
ATOM 665 N N . CYS A 1 85 ? -22.994 -30.845 34.422 1.00 96.81 85 CYS A N 1
ATOM 666 C CA . CYS A 1 85 ? -23.209 -29.602 35.160 1.00 96.81 85 CYS A CA 1
ATOM 667 C C . CYS A 1 85 ? -24.550 -28.958 34.799 1.00 96.81 85 CYS A C 1
ATOM 669 O O . CYS A 1 85 ? -25.355 -28.702 35.695 1.00 96.81 85 CYS A O 1
ATOM 671 N N . SER A 1 86 ? -24.835 -28.769 33.506 1.00 97.19 86 SER A N 1
ATOM 672 C CA . SER A 1 86 ? -26.120 -28.251 33.027 1.00 97.19 86 SER A CA 1
ATOM 673 C C . SER A 1 86 ? -27.317 -29.023 33.582 1.00 97.19 86 SER A C 1
ATOM 675 O O . SER A 1 86 ? -28.277 -28.426 34.070 1.00 97.19 86 SER A O 1
ATOM 677 N N . ILE A 1 87 ? -27.266 -30.358 33.544 1.00 97.81 87 ILE A N 1
ATOM 678 C CA . ILE A 1 87 ? -28.347 -31.221 34.036 1.00 97.81 87 ILE A CA 1
ATOM 679 C C . ILE A 1 87 ? -28.517 -31.058 35.545 1.00 97.81 87 ILE A C 1
ATOM 681 O O . ILE A 1 87 ? -29.651 -30.964 36.015 1.00 97.81 87 ILE A O 1
ATOM 685 N N . LEU A 1 88 ? -27.423 -31.001 36.314 1.00 97.12 88 LEU A N 1
ATOM 686 C CA . LEU A 1 88 ? -27.512 -30.775 37.755 1.00 97.12 88 LEU A CA 1
ATOM 687 C C . LEU A 1 88 ? -28.104 -29.399 38.073 1.00 97.12 88 LEU A C 1
ATOM 689 O O . LEU A 1 88 ? -28.993 -29.307 38.913 1.00 97.12 88 LEU A O 1
ATOM 693 N N . LEU A 1 89 ? -27.646 -28.342 37.405 1.00 97.12 89 LEU A N 1
ATOM 694 C CA . LEU A 1 89 ? -28.132 -26.976 37.614 1.00 97.12 89 LEU A CA 1
ATOM 695 C C . LEU A 1 89 ? -29.627 -26.861 37.295 1.00 97.12 89 LEU A C 1
ATOM 697 O O . LEU A 1 89 ? -30.390 -26.312 38.092 1.00 97.12 89 LEU A O 1
ATOM 701 N N . ALA A 1 90 ? -30.074 -27.475 36.198 1.00 96.88 90 ALA A N 1
ATOM 702 C CA . ALA A 1 90 ? -31.493 -27.589 35.879 1.00 96.88 90 ALA A CA 1
ATOM 703 C C . ALA A 1 90 ? -32.242 -28.413 36.944 1.00 96.88 90 ALA A C 1
ATOM 705 O O . ALA A 1 90 ? -33.299 -28.011 37.420 1.00 96.88 90 ALA A O 1
ATOM 706 N N . ALA A 1 91 ? -31.668 -29.516 37.432 1.00 95.69 91 ALA A N 1
ATOM 707 C CA . ALA A 1 91 ? -32.224 -30.284 38.549 1.00 95.69 91 ALA A CA 1
ATOM 708 C C . ALA A 1 91 ? -32.262 -29.521 39.889 1.00 95.69 91 ALA A C 1
ATOM 710 O O . ALA A 1 91 ? -32.997 -29.935 40.793 1.00 95.69 91 ALA A O 1
ATOM 711 N N . LEU A 1 92 ? -31.513 -28.425 40.032 1.00 95.06 92 LEU A N 1
ATOM 712 C CA . LEU A 1 92 ? -31.567 -27.490 41.161 1.00 95.06 92 LEU A CA 1
ATOM 713 C C . LEU A 1 92 ? -32.545 -26.319 40.922 1.00 95.06 92 LEU A C 1
ATOM 715 O O . LEU A 1 92 ? -32.721 -25.485 41.808 1.00 95.06 92 LEU A O 1
ATOM 719 N N . GLY A 1 93 ? -33.229 -26.282 39.772 1.00 95.19 93 GLY A N 1
ATOM 720 C CA . GLY A 1 93 ? -34.282 -25.312 39.456 1.00 95.19 93 GLY A CA 1
ATOM 721 C C . GLY A 1 93 ? -33.837 -24.117 38.607 1.00 95.19 93 GLY A C 1
ATOM 722 O O . GLY A 1 93 ? -34.552 -23.113 38.577 1.00 95.19 93 GLY A O 1
ATOM 723 N N . ALA A 1 94 ? -32.672 -24.185 37.955 1.00 96.50 94 ALA A N 1
ATOM 724 C CA . ALA A 1 94 ? -32.226 -23.174 36.992 1.00 96.50 94 ALA A CA 1
ATOM 725 C C . ALA A 1 94 ? -32.899 -23.333 35.613 1.00 96.50 94 ALA A C 1
ATOM 727 O O . ALA A 1 94 ? -33.401 -24.405 35.269 1.00 96.50 94 ALA A O 1
ATOM 728 N N . ASP A 1 95 ? -32.874 -22.257 34.826 1.00 96.50 95 ASP A N 1
ATOM 729 C CA . ASP A 1 95 ? -33.214 -22.215 33.400 1.00 96.50 95 ASP A CA 1
ATOM 730 C C . ASP A 1 95 ? -31.907 -22.242 32.593 1.00 96.50 95 ASP A C 1
ATOM 732 O O . ASP A 1 95 ? -31.175 -21.250 32.556 1.00 96.50 95 ASP A O 1
ATOM 736 N N . VAL A 1 96 ? -31.556 -23.408 32.044 1.00 97.31 96 VAL A N 1
ATOM 737 C CA . VAL A 1 96 ? -30.216 -23.694 31.515 1.00 97.31 96 VAL A CA 1
ATOM 738 C C . VAL A 1 96 ? -30.205 -23.789 29.990 1.00 97.31 96 VAL A C 1
ATOM 740 O O . VAL A 1 96 ? -30.936 -24.571 29.385 1.00 97.31 96 VAL A O 1
ATOM 743 N N . VAL A 1 97 ? -29.280 -23.069 29.362 1.00 96.50 97 VAL A N 1
ATOM 744 C CA . VAL A 1 97 ? -28.898 -23.262 27.962 1.00 96.50 97 VAL A CA 1
ATOM 745 C C . VAL A 1 97 ? -27.533 -23.941 27.931 1.00 96.50 97 VAL A C 1
ATOM 747 O O . VAL A 1 97 ? -26.510 -23.323 28.216 1.00 96.50 97 VAL A O 1
ATOM 750 N N . ALA A 1 98 ? -27.516 -25.226 27.596 1.00 96.88 98 ALA A N 1
ATOM 751 C CA . ALA A 1 98 ? -26.301 -26.018 27.462 1.00 96.88 98 ALA A CA 1
ATOM 752 C C . ALA A 1 98 ? -25.775 -25.906 26.023 1.00 96.88 98 ALA A C 1
ATOM 754 O O . ALA A 1 98 ? -26.508 -26.219 25.077 1.00 96.88 98 ALA A O 1
ATOM 755 N N . THR A 1 99 ? -24.534 -25.448 25.836 1.00 95.12 99 THR A N 1
ATOM 756 C CA . THR A 1 99 ? -23.978 -25.208 24.495 1.00 95.12 99 THR A CA 1
ATOM 757 C C . THR A 1 99 ? -22.726 -26.007 24.190 1.00 95.12 99 THR A C 1
ATOM 759 O O . THR A 1 99 ? -21.901 -26.245 25.071 1.00 95.12 99 THR A O 1
ATOM 762 N N . ASP A 1 100 ? -22.599 -26.426 22.931 1.00 94.06 100 ASP A N 1
ATOM 763 C CA . ASP A 1 100 ? -21.432 -27.144 22.419 1.00 94.06 100 ASP A CA 1
ATOM 764 C C . ASP A 1 100 ? -21.368 -27.085 20.877 1.00 94.06 100 ASP A C 1
ATOM 766 O O . ASP A 1 100 ? -22.259 -26.520 20.228 1.00 94.06 100 ASP A O 1
ATOM 770 N N . LEU A 1 101 ? -20.335 -27.689 20.287 1.00 90.62 101 LEU A N 1
ATOM 771 C CA . LEU A 1 101 ? -20.184 -27.865 18.844 1.00 90.62 101 LEU A CA 1
ATOM 772 C C . LEU A 1 101 ? -21.234 -28.844 18.273 1.00 90.62 101 LEU A C 1
ATOM 774 O O . LEU A 1 101 ? -21.745 -29.706 19.004 1.00 90.62 101 LEU A O 1
ATOM 778 N N . PRO A 1 102 ? -21.572 -28.750 16.968 1.00 88.50 102 PRO A N 1
ATOM 779 C CA . PRO A 1 102 ? -22.615 -29.566 16.332 1.00 88.50 102 PRO A CA 1
ATOM 780 C C . PRO A 1 102 ? -22.513 -31.071 16.624 1.00 88.50 102 PRO A C 1
ATOM 782 O O . PRO A 1 102 ? -23.520 -31.733 16.886 1.00 88.50 102 PRO A O 1
ATOM 785 N N . GLU A 1 103 ? -21.297 -31.607 16.643 1.00 86.00 103 GLU A N 1
ATOM 786 C CA . GLU A 1 103 ? -20.981 -33.013 16.874 1.00 86.00 103 GLU A CA 1
ATOM 787 C C . GLU A 1 103 ? -21.244 -33.499 18.311 1.00 86.00 103 GLU A C 1
ATOM 789 O O . GLU A 1 103 ? -21.317 -34.709 18.542 1.00 86.00 103 GLU A O 1
ATOM 794 N N . ARG A 1 104 ? -21.407 -32.603 19.295 1.00 88.12 104 ARG A N 1
ATOM 795 C CA . ARG A 1 104 ? -21.646 -32.961 20.711 1.00 88.12 104 ARG A CA 1
ATOM 796 C C . ARG A 1 104 ? -23.109 -32.852 21.132 1.00 88.12 104 ARG A C 1
ATOM 798 O O . ARG A 1 104 ? -23.543 -33.547 22.054 1.00 88.12 104 ARG A O 1
ATOM 805 N N . ILE A 1 105 ? -23.917 -32.088 20.397 1.00 92.12 105 ILE A N 1
ATOM 806 C CA . ILE A 1 105 ? -25.325 -31.823 20.736 1.00 92.12 105 ILE A CA 1
ATOM 807 C C . ILE A 1 105 ? -26.172 -33.095 20.884 1.00 92.12 105 ILE A C 1
ATOM 809 O O . ILE A 1 105 ? -27.077 -33.139 21.721 1.00 92.12 105 ILE A O 1
ATOM 813 N N . ASN A 1 106 ? -25.903 -34.145 20.105 1.00 90.56 106 ASN A N 1
ATOM 814 C CA . ASN A 1 106 ? -26.688 -35.382 20.169 1.00 90.56 106 ASN A CA 1
ATOM 815 C C . ASN A 1 106 ? -26.511 -36.128 21.501 1.00 90.56 106 ASN A C 1
ATOM 817 O O . ASN A 1 106 ? -27.505 -36.571 22.087 1.00 90.56 106 ASN A O 1
ATOM 821 N N . LEU A 1 107 ? -25.275 -36.219 22.005 1.00 91.19 107 LEU A N 1
ATOM 822 C CA . LEU A 1 107 ? -24.982 -36.835 23.302 1.00 91.19 107 LEU A CA 1
ATOM 823 C C . LEU A 1 107 ? -25.604 -36.021 24.439 1.00 91.19 107 LEU A C 1
ATOM 825 O O . LEU A 1 107 ? -26.301 -36.570 25.294 1.00 91.19 107 LEU A O 1
ATOM 829 N N . LEU A 1 108 ? -25.441 -34.700 24.389 1.00 93.75 108 LEU A N 1
ATOM 830 C CA . LEU A 1 108 ? -26.023 -33.773 25.352 1.00 93.75 108 LEU A CA 1
ATOM 831 C C . LEU A 1 108 ? -27.554 -33.921 25.434 1.00 93.75 108 LEU A C 1
ATOM 833 O O . LEU A 1 108 ? -28.114 -34.126 26.511 1.00 93.75 108 LEU A O 1
ATOM 837 N N . LYS A 1 109 ? -28.249 -33.937 24.287 1.00 95.25 109 LYS A N 1
ATOM 838 C CA . LYS A 1 109 ? -29.705 -34.170 24.222 1.00 95.25 109 LYS A CA 1
ATOM 839 C C . LYS A 1 109 ? -30.120 -35.549 24.737 1.00 95.25 109 LYS A C 1
ATOM 841 O O . LYS A 1 109 ? -31.241 -35.703 25.227 1.00 95.25 109 LYS A O 1
ATOM 846 N N . ARG A 1 110 ? -29.278 -36.577 24.595 1.00 93.38 110 ARG A N 1
ATOM 847 C CA . ARG A 1 110 ? -29.534 -37.909 25.169 1.00 93.38 110 ARG A CA 1
ATOM 848 C C . ARG A 1 110 ? -29.483 -37.853 26.697 1.00 93.38 110 ARG A C 1
ATOM 850 O O . ARG A 1 110 ? -30.445 -38.267 27.334 1.00 93.38 110 ARG A O 1
ATOM 857 N N . ASN A 1 111 ? -28.441 -37.255 27.269 1.00 96.31 111 ASN A N 1
ATOM 858 C CA . ASN A 1 111 ? -28.302 -37.119 28.722 1.00 96.31 111 ASN A CA 1
ATOM 859 C C . ASN A 1 111 ? -29.388 -36.240 29.351 1.00 96.31 111 ASN A C 1
ATOM 861 O O . ASN A 1 111 ? -29.898 -36.570 30.420 1.00 96.31 111 ASN A O 1
ATOM 865 N N . ILE A 1 112 ? -29.822 -35.180 28.665 1.00 96.38 112 ILE A N 1
ATOM 866 C CA . ILE A 1 112 ? -30.965 -34.366 29.104 1.00 96.38 112 ILE A CA 1
ATOM 867 C C . ILE A 1 112 ? -32.242 -35.213 29.203 1.00 96.38 112 ILE A C 1
ATOM 869 O O . ILE A 1 112 ? -32.964 -35.130 30.196 1.00 96.38 112 ILE A O 1
ATOM 873 N N . ARG A 1 113 ? -32.520 -36.050 28.192 1.00 95.50 113 ARG A N 1
ATOM 874 C CA . ARG A 1 113 ? -33.702 -36.929 28.185 1.00 95.50 113 ARG A CA 1
ATOM 875 C C . ARG A 1 113 ? -33.656 -37.957 29.312 1.00 95.50 113 ARG A C 1
ATOM 877 O O . ARG A 1 113 ? -34.670 -38.138 29.979 1.00 95.50 113 ARG A O 1
ATOM 884 N N . GLU A 1 114 ? -32.492 -38.556 29.550 1.00 95.50 114 GLU A N 1
ATOM 885 C CA . GLU A 1 114 ? -32.280 -39.559 30.604 1.00 95.50 114 GLU A CA 1
ATOM 886 C C . GLU A 1 114 ? -32.583 -39.012 32.013 1.00 95.50 114 GLU A C 1
ATOM 888 O O . GLU A 1 114 ? -33.020 -39.748 32.891 1.00 95.50 114 GLU A O 1
ATOM 893 N N . ASN A 1 115 ? -32.402 -37.705 32.233 1.00 96.38 115 ASN A N 1
ATOM 894 C CA . ASN A 1 115 ? -32.572 -37.065 33.544 1.00 96.38 115 ASN A CA 1
ATOM 895 C C . ASN A 1 115 ? -33.826 -36.180 33.642 1.00 96.38 115 ASN A C 1
ATOM 897 O O . ASN A 1 115 ? -33.961 -35.402 34.591 1.00 96.38 115 ASN A O 1
ATOM 901 N N . ARG A 1 116 ? -34.753 -36.280 32.678 1.00 94.00 116 ARG A N 1
ATOM 902 C CA . ARG A 1 116 ? -35.889 -35.353 32.546 1.00 94.00 116 ARG A CA 1
ATOM 903 C C . ARG A 1 116 ? -36.756 -35.276 33.801 1.00 94.00 116 ARG A C 1
ATOM 905 O O . ARG A 1 116 ? -37.113 -34.175 34.202 1.00 94.00 116 ARG A O 1
ATOM 912 N N . GLU A 1 117 ? -37.043 -36.409 34.441 1.00 92.31 117 GLU A N 1
ATOM 913 C CA . GLU A 1 117 ? -37.866 -36.461 35.660 1.00 92.31 117 GLU A CA 1
ATOM 914 C C . GLU A 1 117 ? -37.240 -35.673 36.821 1.00 92.31 117 GLU A C 1
ATOM 916 O O . GLU A 1 117 ? -37.927 -34.915 37.510 1.00 92.31 117 GLU A O 1
ATOM 921 N N . VAL A 1 118 ? -35.921 -35.803 37.005 1.00 92.12 118 VAL A N 1
ATOM 922 C CA . VAL A 1 118 ? -35.172 -35.119 38.071 1.00 92.12 118 VAL A CA 1
ATOM 923 C C . VAL A 1 118 ? -35.156 -33.606 37.839 1.00 92.12 118 VAL A C 1
ATOM 925 O O . VAL A 1 118 ? -35.277 -32.831 38.794 1.00 92.12 118 VAL A O 1
ATOM 928 N N . ILE A 1 119 ? -35.053 -33.191 36.572 1.00 91.81 119 ILE A N 1
ATOM 929 C CA . ILE A 1 119 ? -35.088 -31.787 36.151 1.00 91.81 119 ILE A CA 1
ATOM 930 C C . ILE A 1 119 ? -36.476 -31.185 36.402 1.00 91.81 119 ILE A C 1
ATOM 932 O O . ILE A 1 119 ? -36.611 -30.217 37.154 1.00 91.81 119 ILE A O 1
ATOM 936 N N . THR A 1 120 ? -37.528 -31.792 35.843 1.00 87.44 120 THR A N 1
ATOM 937 C CA . THR A 1 120 ? -38.895 -31.257 35.941 1.00 87.44 120 THR A CA 1
ATOM 938 C C . THR A 1 120 ? -39.434 -31.289 37.367 1.00 87.44 120 THR A C 1
ATOM 940 O O . THR A 1 120 ? -40.202 -30.409 37.749 1.00 87.44 120 THR A O 1
ATOM 943 N N . GLY A 1 121 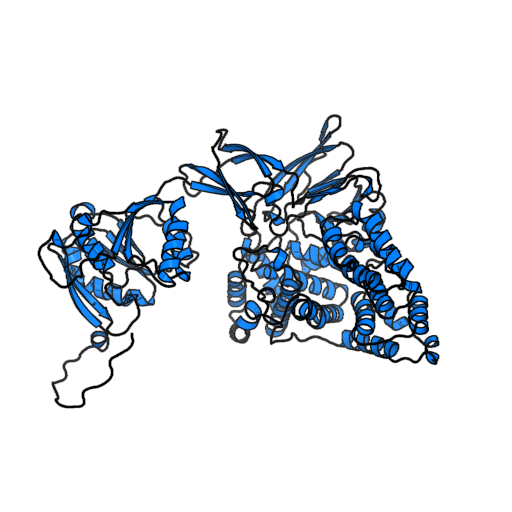? -38.993 -32.250 38.186 1.00 86.38 121 GLY A N 1
ATOM 944 C CA . GLY A 1 121 ? -39.389 -32.358 39.591 1.00 86.38 121 GLY A CA 1
ATOM 945 C C . GLY A 1 121 ? -38.963 -31.179 40.477 1.00 86.38 121 GLY A C 1
ATOM 946 O O . GLY A 1 121 ? -39.413 -31.101 41.614 1.00 86.38 121 GLY A O 1
ATOM 947 N N . ASN A 1 122 ? -38.111 -30.264 39.992 1.00 82.56 122 ASN A N 1
ATOM 948 C CA . ASN A 1 122 ? -37.722 -29.041 40.711 1.00 82.56 122 ASN A CA 1
ATOM 949 C C . ASN A 1 122 ? -38.008 -27.755 39.924 1.00 82.56 122 ASN A C 1
ATOM 951 O O . ASN A 1 122 ? -37.368 -26.739 40.185 1.00 82.56 122 ASN A O 1
ATOM 955 N N . GLU A 1 123 ? -38.946 -27.792 38.971 1.00 89.81 123 GLU A N 1
ATOM 956 C CA . GLU A 1 123 ? -39.325 -26.627 38.150 1.00 89.81 123 GLU A CA 1
ATOM 957 C C . GLU A 1 123 ? -38.167 -26.056 37.303 1.00 89.81 123 GLU A C 1
ATOM 959 O O . GLU A 1 123 ? -38.218 -24.900 36.889 1.00 89.81 123 GLU A O 1
ATOM 964 N N . GLY A 1 124 ? -37.114 -26.841 37.056 1.00 91.38 124 GLY A N 1
ATOM 965 C CA . GLY A 1 124 ? -35.998 -26.433 36.208 1.00 91.38 124 GLY A CA 1
ATOM 966 C C . GLY A 1 124 ? -36.261 -26.664 34.726 1.00 91.38 124 GLY A C 1
ATOM 967 O O . GLY A 1 124 ? -37.105 -27.479 34.339 1.00 91.38 124 GLY A O 1
ATOM 968 N N . PHE A 1 125 ? -35.495 -25.970 33.891 1.00 96.12 125 PHE A N 1
ATOM 969 C CA . PHE A 1 125 ? -35.539 -26.099 32.440 1.00 96.12 125 PHE A CA 1
ATOM 970 C C . PHE A 1 125 ? -34.130 -26.271 31.880 1.00 96.12 125 PHE A C 1
ATOM 972 O O . PHE A 1 125 ? -33.164 -25.738 32.421 1.00 96.12 125 PHE A O 1
ATOM 979 N N . ILE A 1 126 ? -34.014 -27.034 30.794 1.00 97.50 126 ILE A N 1
ATOM 980 C CA . ILE A 1 126 ? -32.765 -27.174 30.056 1.00 97.50 126 ILE A CA 1
ATOM 981 C C . ILE A 1 126 ? -33.028 -27.350 28.563 1.00 97.50 126 ILE A C 1
ATOM 983 O O . ILE A 1 126 ? -33.868 -28.156 28.155 1.00 97.50 126 ILE A O 1
ATOM 987 N N . GLU A 1 127 ? -32.252 -26.646 27.747 1.00 96.62 127 GLU A N 1
ATOM 988 C CA . GLU A 1 127 ? -32.173 -26.860 26.305 1.00 96.62 127 GLU A CA 1
ATOM 989 C C . GLU A 1 127 ? -30.720 -26.978 25.830 1.00 96.62 127 GLU A C 1
ATOM 991 O O . GLU A 1 127 ? -29.809 -26.411 26.427 1.00 96.62 127 GLU A O 1
ATOM 996 N N . ALA A 1 128 ? -30.508 -27.712 24.735 1.00 96.81 128 ALA A N 1
ATOM 997 C CA . ALA A 1 128 ? -29.201 -27.865 24.099 1.00 96.81 128 ALA A CA 1
ATOM 998 C C . ALA A 1 128 ? -29.138 -27.063 22.792 1.00 96.81 128 ALA A C 1
ATOM 1000 O O . ALA A 1 128 ? -29.982 -27.272 21.910 1.00 96.81 128 ALA A O 1
ATOM 1001 N N . LYS A 1 129 ? -28.131 -26.195 22.642 1.00 95.31 129 LYS A N 1
ATOM 1002 C CA . LYS A 1 129 ? -27.934 -25.325 21.468 1.00 95.31 129 LYS A CA 1
ATOM 1003 C C . LYS A 1 129 ? -26.509 -25.402 20.926 1.00 95.31 129 LYS A C 1
ATOM 1005 O O . LYS A 1 129 ? -25.567 -25.606 21.677 1.00 95.31 129 LYS A O 1
ATOM 1010 N N . ILE A 1 130 ? -26.366 -25.213 19.616 1.00 93.25 130 ILE A N 1
ATOM 1011 C CA . ILE A 1 130 ? -25.049 -25.092 18.981 1.00 93.25 130 ILE A CA 1
ATOM 1012 C C . ILE A 1 130 ? -24.490 -23.705 19.288 1.00 93.25 130 ILE A C 1
ATOM 1014 O O . ILE A 1 130 ? -25.197 -22.711 19.102 1.00 93.25 130 ILE A O 1
ATOM 1018 N N . LEU A 1 131 ? -23.234 -23.647 19.724 1.00 89.81 131 LEU A N 1
ATOM 1019 C CA . LEU A 1 131 ? -22.476 -22.406 19.829 1.00 89.81 131 LEU A CA 1
ATOM 1020 C C . LEU A 1 131 ? -21.014 -22.676 19.469 1.00 89.81 131 LEU A C 1
ATOM 1022 O O . LEU A 1 131 ? -20.284 -23.275 20.253 1.00 89.81 131 LEU A O 1
ATOM 1026 N N . ASP A 1 132 ? -20.602 -22.214 18.291 1.00 88.12 132 ASP A N 1
ATOM 1027 C CA . ASP A 1 132 ? -19.193 -22.161 17.907 1.00 88.12 132 ASP A CA 1
ATOM 1028 C C . ASP A 1 132 ? -18.621 -20.808 18.337 1.00 88.12 132 ASP A C 1
ATOM 1030 O O . ASP A 1 132 ? -19.121 -19.751 17.945 1.00 88.12 132 ASP A O 1
ATOM 1034 N N . TRP A 1 133 ? -17.589 -20.832 19.176 1.00 88.00 133 TRP A N 1
ATOM 1035 C CA . TRP A 1 133 ? -16.956 -19.619 19.688 1.00 88.00 133 TRP A CA 1
ATOM 1036 C C . TRP A 1 133 ? -16.215 -18.827 18.602 1.00 88.00 133 TRP A C 1
ATOM 1038 O O . TRP A 1 133 ? -15.940 -17.645 18.802 1.00 88.00 133 TRP A O 1
ATOM 1048 N N . ASN A 1 134 ? -15.905 -19.455 17.465 1.00 80.94 134 ASN A N 1
ATOM 1049 C CA . ASN A 1 134 ? -15.233 -18.816 16.334 1.00 80.94 134 ASN A CA 1
ATOM 1050 C C . ASN A 1 134 ? -16.206 -18.162 15.339 1.00 80.94 134 ASN A C 1
ATOM 1052 O O . ASN A 1 134 ? -15.762 -17.508 14.395 1.00 80.94 134 ASN A O 1
ATOM 1056 N N . ASP A 1 135 ? -17.521 -18.297 15.541 1.00 78.19 135 ASP A N 1
ATOM 1057 C CA . ASP A 1 135 ? -18.526 -17.630 14.711 1.00 78.19 135 ASP A CA 1
ATOM 1058 C C . ASP A 1 135 ? -18.463 -16.094 14.916 1.00 78.19 135 ASP A C 1
ATOM 1060 O O . ASP A 1 135 ? -18.556 -15.615 16.054 1.00 78.19 135 ASP A O 1
ATOM 1064 N N . PRO A 1 136 ? -18.347 -15.282 13.841 1.00 55.84 136 PRO A N 1
ATOM 1065 C CA . PRO A 1 136 ? -18.299 -13.817 13.912 1.00 55.84 136 PRO A CA 1
ATOM 1066 C C . PRO A 1 136 ? -19.609 -13.139 14.372 1.00 55.84 136 PRO A C 1
ATOM 1068 O O . PRO A 1 136 ? -19.695 -11.908 14.388 1.00 55.84 136 PRO A O 1
ATOM 1071 N N . CYS A 1 137 ? -20.655 -13.887 14.732 1.00 60.75 137 CYS A N 1
ATOM 1072 C CA . CYS A 1 137 ? -21.927 -13.327 15.185 1.00 60.75 137 CYS A CA 1
ATOM 1073 C C . CYS A 1 137 ? -21.804 -12.492 16.485 1.00 60.75 137 CYS A C 1
ATOM 1075 O O . CYS A 1 137 ? -21.620 -13.023 17.577 1.00 60.75 137 CYS A O 1
ATOM 1077 N N . ASN A 1 138 ? -22.031 -11.174 16.399 1.00 58.69 138 ASN A N 1
ATOM 1078 C CA . ASN A 1 138 ? -21.873 -10.214 17.510 1.00 58.69 138 ASN A CA 1
ATOM 1079 C C . ASN A 1 138 ? -23.139 -9.968 18.357 1.00 58.69 138 ASN A C 1
ATOM 1081 O O . ASN A 1 138 ? -23.307 -8.893 18.934 1.00 58.69 138 ASN A O 1
ATOM 1085 N N . LYS A 1 139 ? -24.077 -10.920 18.434 1.00 65.88 139 LYS A N 1
ATOM 1086 C CA . LYS A 1 139 ? -25.288 -10.709 19.248 1.00 65.88 139 LYS A CA 1
ATOM 1087 C C . LYS A 1 139 ? -24.956 -10.769 20.750 1.00 65.88 139 LYS A C 1
ATOM 1089 O O . LYS A 1 139 ? -24.315 -11.746 21.159 1.00 65.88 139 LYS A O 1
ATOM 1094 N N . PRO A 1 140 ? -25.405 -9.793 21.565 1.00 65.38 140 PRO A N 1
ATOM 1095 C CA . PRO A 1 140 ? -25.278 -9.858 23.019 1.00 65.38 140 PRO A CA 1
ATOM 1096 C C . PRO A 1 140 ? -25.986 -11.092 23.583 1.00 65.38 140 PRO A C 1
ATOM 1098 O O . PRO A 1 140 ? -27.035 -11.497 23.073 1.00 65.38 140 PRO A O 1
ATOM 1101 N N . LEU A 1 141 ? -25.427 -11.673 24.642 1.00 74.19 141 LEU A N 1
ATOM 1102 C CA . LEU A 1 141 ? -26.011 -12.798 25.369 1.00 74.19 141 LEU A CA 1
ATOM 1103 C C . LEU A 1 141 ? -26.387 -12.322 26.777 1.00 74.19 141 LEU A C 1
ATOM 1105 O O . LEU A 1 141 ? -25.568 -11.719 27.459 1.00 74.19 141 LEU A O 1
ATOM 1109 N N . SER A 1 142 ? -27.625 -12.573 27.211 1.00 82.19 142 SER A N 1
ATOM 1110 C CA . SER A 1 142 ? -28.125 -12.120 28.517 1.00 82.19 142 SER A CA 1
ATOM 1111 C C . SER A 1 142 ? -28.461 -13.316 29.403 1.00 82.19 142 SER A C 1
ATOM 1113 O O . SER A 1 142 ? -29.491 -13.968 29.220 1.00 82.19 142 SER A O 1
ATOM 1115 N N . PHE A 1 143 ? -27.572 -13.588 30.357 1.00 88.75 143 PHE A N 1
ATOM 1116 C CA . PHE A 1 143 ? -27.690 -14.655 31.350 1.00 88.75 143 PHE A CA 1
ATOM 1117 C C . PHE A 1 143 ? -27.324 -14.117 32.735 1.00 88.75 143 PHE A C 1
ATOM 1119 O O . PHE A 1 143 ? -26.544 -13.172 32.850 1.00 88.75 143 PHE A O 1
ATOM 1126 N N . ASP A 1 144 ? -27.865 -14.716 33.795 1.00 89.06 144 ASP A N 1
ATOM 1127 C CA . ASP A 1 144 ? -27.472 -14.358 35.161 1.00 89.06 144 ASP A CA 1
ATOM 1128 C C . ASP A 1 144 ? -26.080 -14.918 35.480 1.00 89.06 144 ASP A C 1
ATOM 1130 O O . ASP A 1 144 ? -25.268 -14.265 36.138 1.00 89.06 144 ASP A O 1
ATOM 1134 N N . ILE A 1 145 ? -25.823 -16.153 35.031 1.00 91.44 145 ILE A N 1
ATOM 1135 C CA . ILE A 1 145 ? -24.613 -16.912 35.348 1.00 91.44 145 ILE A CA 1
ATOM 1136 C C . ILE A 1 145 ? -24.126 -17.641 34.102 1.00 91.44 145 ILE A C 1
ATOM 1138 O O . ILE A 1 145 ? -24.917 -18.199 33.342 1.00 91.44 145 ILE A O 1
ATOM 1142 N N . VAL A 1 146 ? -22.812 -17.674 33.924 1.00 93.44 146 VAL A N 1
ATOM 1143 C CA . VAL A 1 146 ? -22.152 -18.469 32.891 1.00 93.44 146 VAL A CA 1
ATOM 1144 C C . VAL A 1 146 ? -21.267 -19.497 33.570 1.00 93.44 146 VAL A C 1
ATOM 1146 O O . VAL A 1 146 ? -20.529 -19.172 34.497 1.00 93.44 146 VAL A O 1
ATOM 1149 N N . VAL A 1 147 ? -21.349 -20.739 33.118 1.00 94.88 147 VAL A N 1
ATOM 1150 C CA . VAL A 1 147 ? -20.560 -21.852 33.633 1.00 94.88 147 VAL A CA 1
ATOM 1151 C C . VAL A 1 147 ? -19.597 -22.316 32.549 1.00 94.88 147 VAL A C 1
ATOM 1153 O O . VAL A 1 147 ? -19.985 -22.523 31.400 1.00 94.88 147 VAL A O 1
ATOM 1156 N N . MET A 1 148 ? -18.330 -22.449 32.927 1.00 94.00 148 MET A N 1
ATOM 1157 C CA . MET A 1 148 ? -17.248 -22.919 32.067 1.00 94.00 148 MET A CA 1
ATOM 1158 C C . MET A 1 148 ? -16.495 -24.018 32.800 1.00 94.00 148 MET A C 1
ATOM 1160 O O . MET A 1 148 ? -15.795 -23.747 33.776 1.00 94.00 148 MET A O 1
ATOM 1164 N N . VAL A 1 149 ? -16.643 -25.262 32.363 1.00 93.12 149 VAL A N 1
ATOM 1165 C CA . VAL A 1 149 ? -16.005 -26.395 33.032 1.00 93.12 149 VAL A CA 1
ATOM 1166 C C . VAL A 1 149 ? -15.025 -27.063 32.089 1.00 93.12 149 VAL A C 1
ATOM 1168 O O . VAL A 1 149 ? -15.407 -27.627 31.075 1.00 93.12 149 VAL A O 1
ATOM 1171 N N . ASP A 1 150 ? -13.753 -26.973 32.461 1.00 90.06 150 ASP A N 1
ATOM 1172 C CA . ASP A 1 150 ? -12.600 -27.528 31.763 1.00 90.06 150 ASP A CA 1
ATOM 1173 C C . ASP A 1 150 ? -12.544 -27.160 30.274 1.00 90.06 150 ASP A C 1
ATOM 1175 O O . ASP A 1 150 ? -12.317 -27.998 29.416 1.00 90.06 150 ASP A O 1
ATOM 1179 N N . THR A 1 151 ? -12.759 -25.878 29.963 1.00 90.94 151 THR A N 1
ATOM 1180 C CA . THR A 1 151 ? -12.778 -25.337 28.590 1.00 90.94 151 THR A CA 1
ATOM 1181 C C . THR A 1 151 ? -11.441 -24.729 28.143 1.00 90.94 151 THR A C 1
ATOM 1183 O O . THR A 1 151 ? -11.316 -24.286 27.004 1.00 90.94 151 THR A O 1
ATOM 1186 N N . ILE A 1 152 ? -10.444 -24.651 29.034 1.00 91.12 152 ILE A N 1
ATOM 1187 C CA . ILE A 1 152 ? -9.198 -23.888 28.841 1.00 91.12 152 ILE A CA 1
ATOM 1188 C C . ILE A 1 152 ? -8.013 -24.845 28.630 1.00 91.12 152 ILE A C 1
ATOM 1190 O O . ILE A 1 152 ? -7.259 -25.128 29.561 1.00 91.12 152 ILE A O 1
ATOM 1194 N N . TYR A 1 153 ? -7.868 -25.386 27.417 1.00 86.00 153 TYR A N 1
ATOM 1195 C CA . TYR A 1 153 ? -6.804 -26.361 27.119 1.00 86.00 153 TYR A CA 1
ATOM 1196 C C . TYR A 1 153 ? -6.297 -26.381 25.662 1.00 86.00 153 TYR A C 1
ATOM 1198 O O . TYR A 1 153 ? -5.309 -27.059 25.393 1.00 86.00 153 TYR A O 1
ATOM 1206 N N . TYR A 1 154 ? -6.899 -25.613 24.742 1.00 86.56 154 TYR A N 1
ATOM 1207 C CA . TYR A 1 154 ? -6.449 -25.483 23.346 1.00 86.56 154 TYR A CA 1
ATOM 1208 C C . TYR A 1 154 ? -6.181 -24.022 22.981 1.00 86.56 154 TYR A C 1
ATOM 1210 O O . TYR A 1 154 ? -7.076 -23.185 23.119 1.00 86.56 154 TYR A O 1
ATOM 1218 N N . LEU A 1 155 ? -4.994 -23.712 22.447 1.00 84.62 155 LEU A N 1
ATOM 1219 C CA . LEU A 1 155 ? -4.622 -22.332 22.098 1.00 84.62 155 LEU A CA 1
ATOM 1220 C C . LEU A 1 155 ? -5.531 -21.743 21.016 1.00 84.62 155 LEU A C 1
ATOM 1222 O O . LEU A 1 155 ? -5.974 -20.601 21.125 1.00 84.62 155 LEU A O 1
ATOM 1226 N N . LYS A 1 156 ? -5.871 -22.550 20.005 1.00 85.31 156 LYS A N 1
ATOM 1227 C CA . LYS A 1 156 ? -6.706 -22.127 18.869 1.00 85.31 156 LYS A CA 1
ATOM 1228 C C . LYS A 1 156 ? -8.123 -21.699 19.260 1.00 85.31 156 LYS A C 1
ATOM 1230 O O . LYS A 1 156 ? -8.764 -20.996 18.491 1.00 85.31 156 LYS A O 1
ATOM 1235 N N . ALA A 1 157 ? -8.619 -22.124 20.422 1.00 86.62 157 ALA A N 1
ATOM 1236 C CA . ALA A 1 157 ? -9.968 -21.799 20.881 1.00 86.62 157 ALA A CA 1
ATOM 1237 C C . ALA A 1 157 ? -10.028 -20.524 21.743 1.00 86.62 157 ALA A C 1
ATOM 1239 O O . ALA A 1 157 ? -11.122 -20.030 22.017 1.00 86.62 157 ALA A O 1
ATOM 1240 N N . LEU A 1 158 ? -8.880 -19.989 22.187 1.00 89.75 158 LEU A N 1
ATOM 1241 C CA . LEU A 1 158 ? -8.844 -18.914 23.181 1.00 89.75 158 LEU A CA 1
ATOM 1242 C C . LEU A 1 158 ? -9.465 -17.611 22.685 1.00 89.75 158 LEU A C 1
ATOM 1244 O O . LEU A 1 158 ? -10.253 -17.014 23.415 1.00 89.75 158 LEU A O 1
ATOM 1248 N N . ASP A 1 159 ? -9.152 -17.177 21.464 1.00 84.38 159 ASP A N 1
ATOM 1249 C CA . ASP A 1 159 ? -9.672 -15.912 20.933 1.00 84.38 159 ASP A CA 1
ATOM 1250 C C . ASP A 1 159 ? -11.196 -15.935 20.798 1.00 84.38 159 ASP A C 1
ATOM 1252 O O . ASP A 1 159 ? -11.872 -14.987 21.210 1.00 84.38 159 ASP A O 1
ATOM 1256 N N . GLY A 1 160 ? -11.751 -17.032 20.274 1.00 86.81 160 GLY A N 1
ATOM 1257 C CA . GLY A 1 160 ? -13.196 -17.236 20.194 1.00 86.81 160 GLY A CA 1
ATOM 1258 C C . GLY A 1 160 ? -13.847 -17.293 21.578 1.00 86.81 160 GLY A C 1
ATOM 1259 O O . GLY A 1 160 ? -14.870 -16.643 21.820 1.00 86.81 160 GLY A O 1
ATOM 1260 N N . LEU A 1 161 ? -13.237 -18.023 22.519 1.00 90.56 161 LEU A N 1
ATOM 1261 C CA . LEU A 1 161 ? -13.745 -18.160 23.885 1.00 90.56 161 LEU A CA 1
ATOM 1262 C C . LEU A 1 161 ? -13.762 -16.816 24.621 1.00 90.56 161 LEU A C 1
ATOM 1264 O O . LEU A 1 161 ? -14.799 -16.424 25.155 1.00 90.56 161 LEU A O 1
ATOM 1268 N N . VAL A 1 162 ? -12.648 -16.079 24.611 1.00 88.31 162 VAL A N 1
ATOM 1269 C CA . VAL A 1 162 ? -12.539 -14.758 25.247 1.00 88.31 162 VAL A CA 1
ATOM 1270 C C . VAL A 1 162 ? -13.524 -13.785 24.606 1.00 88.31 162 VAL A C 1
ATOM 1272 O O . VAL A 1 162 ? -14.261 -13.109 25.319 1.00 88.31 162 VAL A O 1
ATOM 1275 N N . ARG A 1 163 ? -13.635 -13.764 23.274 1.00 84.31 163 ARG A N 1
ATOM 1276 C CA . ARG A 1 163 ? -14.635 -12.944 22.574 1.00 84.31 163 ARG A CA 1
ATOM 1277 C C . ARG A 1 163 ? -16.062 -13.293 22.996 1.00 84.31 163 ARG A C 1
ATOM 1279 O O . ARG A 1 163 ? -16.873 -12.394 23.200 1.00 84.31 163 ARG A O 1
ATOM 1286 N N . THR A 1 164 ? -16.364 -14.578 23.167 1.00 86.31 164 THR A N 1
ATOM 1287 C CA . THR A 1 164 ? -17.666 -15.045 23.663 1.00 86.31 164 THR A CA 1
ATOM 1288 C C . THR A 1 164 ? -17.914 -14.585 25.100 1.00 86.31 164 THR A C 1
ATOM 1290 O O . THR A 1 164 ? -18.990 -14.066 25.386 1.00 86.31 164 THR A O 1
ATOM 1293 N N . MET A 1 165 ? -16.917 -14.677 25.986 1.00 86.06 165 MET A N 1
ATOM 1294 C CA . MET A 1 165 ? -17.004 -14.167 27.362 1.00 86.06 165 MET A CA 1
ATOM 1295 C C . MET A 1 165 ? -17.239 -12.655 27.414 1.00 86.06 165 MET A C 1
ATOM 1297 O O . MET A 1 165 ? -18.035 -12.187 28.223 1.00 86.06 165 MET A O 1
ATOM 1301 N N . LEU A 1 166 ? -16.603 -11.885 26.529 1.00 80.06 166 LEU A N 1
ATOM 1302 C CA . LEU A 1 166 ? -16.793 -10.435 26.451 1.00 80.06 166 LEU A CA 1
ATOM 1303 C C . LEU A 1 166 ? -18.194 -10.032 25.950 1.00 80.06 166 LEU A C 1
ATOM 1305 O O . LEU A 1 166 ? -18.615 -8.906 26.189 1.00 80.06 166 LEU A O 1
ATOM 1309 N N . ARG A 1 167 ? -18.947 -10.942 25.309 1.00 79.00 167 ARG A N 1
ATOM 1310 C CA . ARG A 1 167 ? -20.353 -10.722 24.899 1.00 79.00 167 ARG A CA 1
ATOM 1311 C C . ARG A 1 167 ? -21.366 -10.919 26.034 1.00 79.00 167 ARG A C 1
ATOM 1313 O O . ARG A 1 167 ? -22.541 -10.601 25.845 1.00 79.00 167 ARG A O 1
ATOM 1320 N N . LEU A 1 168 ? -20.940 -11.472 27.170 1.00 75.81 168 LEU A N 1
ATOM 1321 C CA . LEU A 1 168 ? -21.776 -11.846 28.320 1.00 75.81 168 LEU A CA 1
ATOM 1322 C C . LEU A 1 168 ? -21.779 -10.739 29.392 1.00 75.81 168 LEU A C 1
ATOM 1324 O O . LEU A 1 168 ? -21.602 -11.004 30.582 1.00 75.81 168 LEU A O 1
ATOM 1328 N N . GLU A 1 169 ? -21.926 -9.481 28.955 1.00 66.19 169 GLU A N 1
ATOM 1329 C CA . GLU A 1 169 ? -21.827 -8.289 29.807 1.00 66.19 169 GLU A CA 1
ATOM 1330 C C . GLU A 1 169 ? -22.675 -8.420 31.086 1.00 66.19 169 GLU A C 1
ATOM 1332 O O . GLU A 1 169 ? -23.900 -8.538 31.044 1.00 66.19 169 GLU A O 1
ATOM 1337 N N . GLY A 1 170 ? -22.014 -8.354 32.246 1.00 61.31 170 GLY A N 1
ATOM 1338 C CA . GLY A 1 170 ? -22.673 -8.335 33.555 1.00 61.31 170 GLY A CA 1
ATOM 1339 C C . GLY A 1 170 ? -23.035 -9.701 34.148 1.00 61.31 170 GLY A C 1
ATOM 1340 O O . GLY A 1 170 ? -23.505 -9.732 35.285 1.00 61.31 170 GLY A O 1
ATOM 1341 N N . SER A 1 171 ? -22.791 -10.813 33.448 1.00 74.62 171 SER A N 1
ATOM 1342 C CA . SER A 1 171 ? -22.956 -12.156 34.016 1.00 74.62 171 SER A CA 1
ATOM 1343 C C . SER A 1 171 ? -21.821 -12.499 34.988 1.00 74.62 171 SER A C 1
ATOM 1345 O O . SER A 1 171 ? -20.652 -12.197 34.738 1.00 74.62 171 SER A O 1
ATOM 1347 N N . THR A 1 172 ? -22.140 -13.189 36.086 1.00 84.81 172 THR A N 1
ATOM 1348 C CA . THR A 1 172 ? -21.116 -13.855 36.906 1.00 84.81 172 THR A CA 1
ATOM 1349 C C . THR A 1 172 ? -20.631 -15.094 36.160 1.00 84.81 172 THR A C 1
ATOM 1351 O O . THR A 1 172 ? -21.450 -15.942 35.806 1.00 84.81 172 THR A O 1
ATOM 1354 N N . ILE A 1 173 ? -19.322 -15.231 35.931 1.00 90.62 173 ILE A N 1
ATOM 1355 C CA . ILE A 1 173 ? -18.773 -16.428 35.279 1.00 90.62 173 ILE A CA 1
ATOM 1356 C C . ILE A 1 173 ? -18.124 -17.316 36.333 1.00 90.62 173 ILE A C 1
ATOM 1358 O O . ILE A 1 173 ? -17.225 -16.886 37.050 1.00 90.62 173 ILE A O 1
ATOM 1362 N N . ILE A 1 174 ? -18.567 -18.564 36.416 1.00 92.44 174 ILE A N 1
ATOM 1363 C CA . ILE A 1 174 ? -17.970 -19.587 37.266 1.00 92.44 174 ILE A CA 1
ATOM 1364 C C . ILE A 1 174 ? -17.181 -20.527 36.369 1.00 92.44 174 ILE A C 1
ATOM 1366 O O . ILE A 1 174 ? -17.747 -21.194 35.503 1.00 92.44 174 ILE A O 1
ATOM 1370 N N . CYS A 1 175 ? -15.873 -20.584 36.589 1.00 93.38 175 CYS A N 1
ATOM 1371 C CA . CYS A 1 175 ? -14.986 -21.448 35.838 1.00 93.38 175 CYS A CA 1
ATOM 1372 C C . CYS A 1 175 ? -14.352 -22.488 36.750 1.00 93.38 175 CYS A C 1
ATOM 1374 O O . CYS A 1 175 ? -13.709 -22.129 37.735 1.00 93.38 175 CYS A O 1
ATOM 1376 N N . CYS A 1 176 ? -14.505 -23.764 36.415 1.00 92.00 176 CYS A N 1
ATOM 1377 C CA . CYS A 1 176 ? -13.796 -24.848 37.081 1.00 92.00 176 CYS A CA 1
ATOM 1378 C C . CYS A 1 176 ? -12.891 -25.550 36.076 1.00 92.00 176 CYS A C 1
ATOM 1380 O O . CYS A 1 176 ? -13.344 -25.911 34.997 1.00 92.00 176 CYS A O 1
ATOM 1382 N N . TYR A 1 177 ? -11.618 -25.732 36.401 1.00 89.62 177 TYR A N 1
ATOM 1383 C CA . TYR A 1 177 ? -10.619 -26.245 35.467 1.00 89.62 177 TYR A CA 1
ATOM 1384 C C . TYR A 1 177 ? -9.550 -27.043 36.203 1.00 89.62 177 TYR A C 1
ATOM 1386 O O . TYR A 1 177 ? -9.338 -26.867 37.403 1.00 89.62 177 TYR A O 1
ATOM 1394 N N . GLU A 1 178 ? -8.876 -27.936 35.490 1.00 86.31 178 GLU A N 1
ATOM 1395 C CA . GLU A 1 178 ? -7.665 -28.576 35.992 1.00 86.31 178 GLU A CA 1
ATOM 1396 C C . GLU A 1 178 ? -6.464 -27.630 35.816 1.00 86.31 178 GLU A C 1
ATOM 1398 O O . GLU A 1 178 ? -6.272 -27.029 34.754 1.00 86.31 178 GLU A O 1
ATOM 1403 N N . VAL A 1 179 ? -5.645 -27.473 36.856 1.00 84.50 179 VAL A N 1
ATOM 1404 C CA . VAL A 1 179 ? -4.368 -26.754 36.779 1.00 84.50 179 VAL A CA 1
ATOM 1405 C C . VAL A 1 179 ? -3.442 -27.537 35.858 1.00 84.50 179 VAL A C 1
ATOM 1407 O O . VAL A 1 179 ? -3.114 -28.694 36.127 1.00 84.50 179 VAL A O 1
ATOM 1410 N N . ARG A 1 180 ? -3.045 -26.899 34.757 1.00 83.88 180 ARG A N 1
ATOM 1411 C CA . ARG A 1 180 ? -2.198 -27.500 33.727 1.00 83.88 180 ARG A CA 1
ATOM 1412 C C . ARG A 1 180 ? -0.744 -27.161 34.034 1.00 83.88 180 ARG A C 1
ATOM 1414 O O . ARG A 1 180 ? -0.430 -26.003 34.276 1.00 83.88 180 ARG A O 1
ATOM 1421 N N . ASP A 1 181 ? 0.117 -28.169 34.041 1.00 81.69 181 ASP A N 1
ATOM 1422 C CA . ASP A 1 181 ? 1.523 -28.067 34.453 1.00 81.69 181 ASP A CA 1
ATOM 1423 C C . ASP A 1 181 ? 2.516 -28.495 33.361 1.00 81.69 181 ASP A C 1
ATOM 1425 O O . ASP A 1 181 ? 3.723 -28.466 33.595 1.00 81.69 181 ASP A O 1
ATOM 1429 N N . ILE A 1 182 ? 2.018 -28.915 32.189 1.00 79.12 182 ILE A N 1
ATOM 1430 C CA . ILE A 1 182 ? 2.825 -29.317 31.033 1.00 79.12 182 ILE A CA 1
ATOM 1431 C C . ILE A 1 182 ? 2.113 -29.031 29.699 1.00 79.12 182 ILE A C 1
ATOM 1433 O O . ILE A 1 182 ? 0.896 -29.192 29.564 1.00 79.12 182 ILE A O 1
ATOM 1437 N N . GLY A 1 183 ? 2.901 -28.727 28.665 1.00 89.50 183 GLY A N 1
ATOM 1438 C CA . GLY A 1 183 ? 2.473 -28.732 27.261 1.00 89.50 183 GLY A CA 1
ATOM 1439 C C . GLY A 1 183 ? 1.561 -27.569 26.849 1.00 89.50 183 GLY A C 1
ATOM 1440 O O . GLY A 1 183 ? 1.483 -26.542 27.515 1.00 89.50 183 GLY A O 1
ATOM 1441 N N . GLU A 1 184 ? 0.867 -27.728 25.716 1.00 87.12 184 GLU A N 1
ATOM 1442 C CA . GLU A 1 184 ? -0.051 -26.709 25.175 1.00 87.12 184 GLU A CA 1
ATOM 1443 C C . GLU A 1 184 ? -1.120 -26.233 26.183 1.00 87.12 184 GLU A C 1
ATOM 1445 O O . GLU A 1 184 ? -1.339 -25.023 26.257 1.00 87.12 184 GLU A O 1
ATOM 1450 N N . PRO A 1 185 ? -1.749 -27.103 27.001 1.00 87.38 185 PRO A N 1
ATOM 1451 C CA . PRO A 1 185 ? -2.770 -26.661 27.950 1.00 87.38 185 PRO A CA 1
ATOM 1452 C C . PRO A 1 185 ? -2.259 -25.679 29.015 1.00 87.38 185 PRO A C 1
ATOM 1454 O O . PRO A 1 185 ? -3.005 -24.791 29.419 1.00 87.38 185 PRO A O 1
ATOM 1457 N N . GLU A 1 186 ? -1.001 -25.799 29.457 1.00 89.50 186 GLU A N 1
ATOM 1458 C CA . GLU A 1 186 ? -0.375 -24.846 30.390 1.00 89.50 186 GLU A CA 1
ATOM 1459 C C . GLU A 1 186 ? -0.232 -23.462 29.744 1.00 89.50 186 GLU A C 1
ATOM 1461 O O . GLU A 1 186 ? -0.646 -22.449 30.315 1.00 89.50 186 GLU A O 1
ATOM 1466 N N . VAL A 1 187 ? 0.278 -23.425 28.508 1.00 87.88 187 VAL A N 1
ATOM 1467 C CA . VAL A 1 187 ? 0.418 -22.186 27.729 1.00 87.88 187 VAL A CA 1
ATOM 1468 C C . VAL A 1 187 ? -0.952 -21.556 27.480 1.00 87.88 187 VAL A C 1
ATOM 1470 O O . VAL A 1 187 ? -1.124 -20.353 27.685 1.00 87.88 187 VAL A O 1
ATOM 1473 N N . ALA A 1 188 ? -1.944 -22.368 27.102 1.00 88.75 188 ALA A N 1
ATOM 1474 C CA . ALA A 1 188 ? -3.304 -21.908 26.862 1.00 88.75 188 ALA A CA 1
ATOM 1475 C C . ALA A 1 188 ? -3.938 -21.316 28.127 1.00 88.75 188 ALA A C 1
ATOM 1477 O O . ALA A 1 188 ? -4.555 -20.253 28.073 1.00 88.75 188 ALA A O 1
ATOM 1478 N N . GLN A 1 189 ? -3.740 -21.961 29.279 1.00 90.12 189 GLN A N 1
ATOM 1479 C CA . GLN A 1 189 ? -4.226 -21.466 30.562 1.00 90.12 189 GLN A CA 1
ATOM 1480 C C . GLN A 1 189 ? -3.575 -20.129 30.934 1.00 90.12 189 GLN A C 1
ATOM 1482 O O . GLN A 1 189 ? -4.287 -19.173 31.243 1.00 90.12 189 GLN A O 1
ATOM 1487 N N . HIS A 1 190 ? -2.248 -20.015 30.840 1.00 87.06 190 HIS A N 1
ATOM 1488 C CA . HIS A 1 190 ? -1.546 -18.762 31.125 1.00 87.06 190 HIS A CA 1
ATOM 1489 C C . HIS A 1 190 ? -2.010 -17.618 30.207 1.00 87.06 190 HIS A C 1
ATOM 1491 O O . HIS A 1 190 ? -2.302 -16.510 30.669 1.00 87.06 190 HIS A O 1
ATOM 1497 N N . GLN A 1 191 ? -2.130 -17.893 28.907 1.00 87.75 191 GLN A N 1
ATOM 1498 C CA . GLN A 1 191 ? -2.585 -16.917 27.923 1.00 87.75 191 GLN A CA 1
ATOM 1499 C C . GLN A 1 191 ? -4.041 -16.497 28.160 1.00 87.75 191 GLN A C 1
ATOM 1501 O O . GLN A 1 191 ? -4.330 -15.302 28.134 1.00 87.75 191 GLN A O 1
ATOM 1506 N N . PHE A 1 192 ? -4.936 -17.438 28.469 1.00 92.25 192 PHE A N 1
ATOM 1507 C CA . PHE A 1 192 ? -6.330 -17.146 28.798 1.00 92.25 192 PHE A CA 1
ATOM 1508 C C . PHE A 1 192 ? -6.451 -16.159 29.966 1.00 92.25 192 PHE A C 1
ATOM 1510 O O . PHE A 1 192 ? -7.115 -15.128 29.843 1.00 92.25 192 PHE A O 1
ATOM 1517 N N . PHE A 1 193 ? -5.767 -16.429 31.084 1.00 89.38 193 PHE A N 1
ATOM 1518 C CA . PHE A 1 193 ? -5.821 -15.548 32.253 1.00 89.38 193 PHE A CA 1
ATOM 1519 C C . PHE A 1 193 ? -5.269 -14.153 31.951 1.00 89.38 193 PHE A C 1
ATOM 1521 O O . PHE A 1 193 ? -5.857 -13.162 32.381 1.00 89.38 193 PHE A O 1
ATOM 1528 N N . LYS A 1 194 ? -4.201 -14.060 31.152 1.00 84.25 194 LYS A N 1
ATOM 1529 C CA . LYS A 1 194 ? -3.651 -12.782 30.681 1.00 84.25 194 LYS A CA 1
ATOM 1530 C C . LYS A 1 194 ? -4.633 -12.005 29.796 1.00 84.25 194 LYS A C 1
ATOM 1532 O O . LYS A 1 194 ? -4.691 -10.782 29.881 1.00 84.25 194 LYS A O 1
ATOM 1537 N N . MET A 1 195 ? -5.388 -12.696 28.941 1.00 83.62 195 MET A N 1
ATOM 1538 C CA . MET A 1 195 ? -6.380 -12.075 28.054 1.00 83.62 195 MET A CA 1
ATOM 1539 C C . MET A 1 195 ? -7.609 -11.572 28.818 1.00 83.62 195 MET A C 1
ATOM 1541 O O . MET A 1 195 ? -8.162 -10.536 28.458 1.00 83.62 195 MET A O 1
ATOM 1545 N N . ILE A 1 196 ? -8.039 -12.284 29.865 1.00 84.19 196 ILE A N 1
ATOM 1546 C CA . ILE A 1 196 ? -9.292 -11.999 30.578 1.00 84.19 196 ILE A CA 1
ATOM 1547 C C . ILE A 1 196 ? -9.110 -11.036 31.765 1.00 84.19 196 ILE A C 1
ATOM 1549 O O . ILE A 1 196 ? -10.044 -10.313 32.119 1.00 84.19 196 ILE A O 1
ATOM 1553 N N . SER A 1 197 ? -7.910 -10.977 32.359 1.00 81.12 197 SER A N 1
ATOM 1554 C CA . SER A 1 197 ? -7.615 -10.158 33.546 1.00 81.12 197 SER A CA 1
ATOM 1555 C C . SER A 1 197 ? -7.881 -8.650 33.409 1.00 81.12 197 SER A C 1
ATOM 1557 O O . SER A 1 197 ? -8.177 -8.033 34.431 1.00 81.12 197 SER A O 1
ATOM 1559 N N . PRO A 1 198 ? -7.811 -8.012 32.219 1.00 73.75 198 PRO A N 1
ATOM 1560 C CA . PRO A 1 198 ? -8.195 -6.605 32.084 1.00 73.75 198 PRO A CA 1
ATOM 1561 C C . PRO A 1 198 ? -9.700 -6.359 32.264 1.00 73.75 198 PRO A C 1
ATOM 1563 O O . PRO A 1 198 ? -10.095 -5.236 32.561 1.00 73.75 198 PRO A O 1
ATOM 1566 N N . TYR A 1 199 ? -10.534 -7.385 32.068 1.00 74.00 199 TYR A N 1
ATOM 1567 C CA . TYR A 1 199 ? -11.995 -7.259 32.005 1.00 74.00 199 TYR A CA 1
ATOM 1568 C C . TYR A 1 199 ? -12.701 -7.847 33.235 1.00 74.00 199 TYR A C 1
ATOM 1570 O O . TYR A 1 199 ? -13.810 -7.427 33.579 1.00 74.00 199 TYR A O 1
ATOM 1578 N N . PHE A 1 200 ? -12.058 -8.798 33.921 1.00 79.88 200 PHE A N 1
ATOM 1579 C CA . PHE A 1 200 ? -12.644 -9.525 35.044 1.00 79.88 200 PHE A CA 1
ATOM 1580 C C . PHE A 1 200 ? -11.739 -9.550 36.275 1.00 79.88 200 PHE A C 1
ATOM 1582 O O . PHE A 1 200 ? -10.540 -9.810 36.186 1.00 79.88 200 PHE A O 1
ATOM 1589 N N . THR A 1 201 ? -12.337 -9.364 37.453 1.00 80.81 201 THR A N 1
ATOM 1590 C CA . THR A 1 201 ? -11.697 -9.702 38.723 1.00 80.81 201 THR A CA 1
ATOM 1591 C C . THR A 1 201 ? -11.781 -11.205 38.913 1.00 80.81 201 THR A C 1
ATOM 1593 O O . THR A 1 201 ? -12.862 -11.788 38.840 1.00 80.81 201 THR A O 1
ATOM 1596 N N . VAL A 1 202 ? -10.631 -11.819 39.166 1.00 84.56 202 VAL A N 1
ATOM 1597 C CA . VAL A 1 202 ? -10.474 -13.261 39.335 1.00 84.56 202 VAL A CA 1
ATOM 1598 C C . VAL A 1 202 ? -10.528 -13.579 40.828 1.00 84.56 202 VAL A C 1
ATOM 1600 O O . VAL A 1 202 ? -9.619 -13.203 41.565 1.00 84.56 202 VAL A O 1
ATOM 1603 N N . CYS A 1 203 ? -11.592 -14.238 41.287 1.00 85.12 203 CYS A N 1
ATOM 1604 C CA . CYS A 1 203 ? -11.777 -14.617 42.690 1.00 85.12 203 CYS A CA 1
ATOM 1605 C C . CYS A 1 203 ? -11.700 -16.147 42.830 1.00 85.12 203 CYS A C 1
ATOM 1607 O O . CYS A 1 203 ? -12.692 -16.822 42.544 1.00 85.12 203 CYS A O 1
ATOM 1609 N N . PRO A 1 204 ? -10.548 -16.716 43.230 1.00 84.81 204 PRO A N 1
ATOM 1610 C CA . PRO A 1 204 ? -10.438 -18.146 43.505 1.00 84.81 204 PRO A CA 1
ATOM 1611 C C . PRO A 1 204 ? -11.389 -18.554 44.634 1.00 84.81 204 PRO A C 1
ATOM 1613 O O . PRO A 1 204 ? -11.522 -17.835 45.624 1.00 84.81 204 PRO A O 1
ATOM 1616 N N . VAL A 1 205 ? -12.034 -19.706 44.490 1.00 80.88 205 VAL A N 1
ATOM 1617 C CA . VAL A 1 205 ? -12.820 -20.333 45.556 1.00 80.88 205 VAL A CA 1
ATOM 1618 C C . VAL A 1 205 ? -11.902 -21.222 46.385 1.00 80.88 205 VAL A C 1
ATOM 1620 O O . VAL A 1 205 ? -11.067 -21.941 45.838 1.00 80.88 205 VAL A O 1
ATOM 1623 N N . ASN A 1 206 ? -12.036 -21.137 47.709 1.00 75.44 206 ASN A N 1
ATOM 1624 C CA . ASN A 1 206 ? -11.179 -21.857 48.646 1.00 75.44 206 ASN A CA 1
ATOM 1625 C C . ASN A 1 206 ? -11.333 -23.374 48.494 1.00 75.44 206 ASN A C 1
ATOM 1627 O O . ASN A 1 206 ? -12.442 -23.876 48.315 1.00 75.44 206 ASN A O 1
ATOM 1631 N N . ASP A 1 207 ? -10.237 -24.114 48.662 1.00 70.31 207 ASP A N 1
ATOM 1632 C CA . ASP A 1 207 ? -10.229 -25.574 48.496 1.00 70.31 207 ASP A CA 1
ATOM 1633 C C . ASP A 1 207 ? -11.192 -26.284 49.477 1.00 70.31 207 ASP A C 1
ATOM 1635 O O . ASP A 1 207 ? -11.812 -27.282 49.122 1.00 70.31 207 ASP A O 1
ATOM 1639 N N . GLU A 1 208 ? -11.430 -25.722 50.668 1.00 68.69 208 GLU A N 1
ATOM 1640 C CA . GLU A 1 208 ? -12.420 -26.215 51.651 1.00 68.69 208 GLU A CA 1
ATOM 1641 C C . GLU A 1 208 ? -13.880 -26.133 51.152 1.00 68.69 208 GLU A C 1
ATOM 1643 O O . GLU A 1 208 ? -14.771 -26.883 51.574 1.00 68.69 208 GLU A O 1
ATOM 1648 N N . GLU A 1 209 ? -14.156 -25.214 50.226 1.00 66.38 209 GLU A N 1
ATOM 1649 C CA . GLU A 1 209 ? -15.460 -25.091 49.574 1.00 66.38 209 GLU A CA 1
ATOM 1650 C C . GLU A 1 209 ? -15.620 -26.093 48.419 1.00 66.38 209 GLU A C 1
ATOM 1652 O O . GLU A 1 209 ? -16.751 -26.419 48.039 1.00 6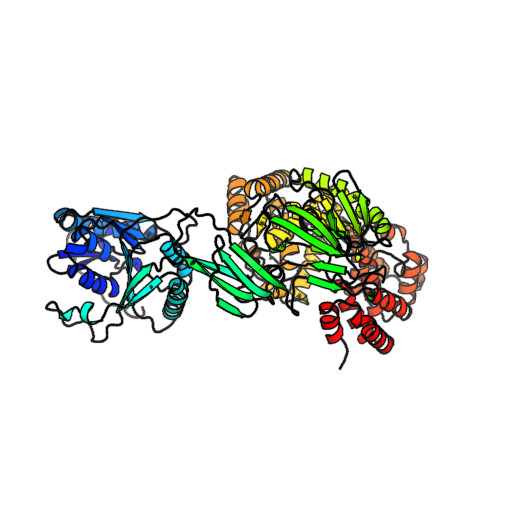6.38 209 GLU A O 1
ATOM 1657 N N . LEU A 1 210 ? -14.502 -26.626 47.916 1.00 65.94 210 LEU A N 1
ATOM 1658 C CA . LEU A 1 210 ? -14.427 -27.596 46.822 1.00 65.94 210 LEU A CA 1
ATOM 1659 C C . LEU A 1 210 ? -14.303 -29.045 47.310 1.00 65.94 210 LEU A C 1
ATOM 1661 O O . LEU A 1 210 ? -14.628 -29.957 46.550 1.00 65.94 210 LEU A O 1
ATOM 1665 N N . ASP A 1 211 ? -13.893 -29.260 48.566 1.00 57.34 211 ASP A N 1
ATOM 1666 C CA . ASP A 1 211 ? -13.619 -30.586 49.123 1.00 57.34 211 ASP A CA 1
ATOM 1667 C C . ASP A 1 211 ? -14.887 -31.470 49.233 1.00 57.34 211 ASP A C 1
ATOM 1669 O O . ASP A 1 211 ? -15.817 -31.158 50.000 1.00 57.34 211 ASP A O 1
ATOM 1673 N N . PRO A 1 212 ? -14.922 -32.621 48.525 1.00 51.19 212 PRO A N 1
ATOM 1674 C CA . PRO A 1 212 ? -15.956 -33.637 48.687 1.00 51.19 212 PRO A CA 1
ATOM 1675 C C . PRO A 1 212 ? -16.053 -34.196 50.115 1.00 51.19 212 PRO A C 1
ATOM 1677 O O . PRO A 1 212 ? -17.122 -34.667 50.495 1.00 51.19 212 PRO A O 1
ATOM 1680 N N . ALA A 1 213 ? -14.985 -34.142 50.923 1.00 46.56 213 ALA A N 1
ATOM 1681 C CA . ALA A 1 213 ? -14.900 -34.774 52.245 1.00 46.56 213 ALA A CA 1
ATOM 1682 C C . ALA A 1 213 ? -15.846 -34.181 53.309 1.00 46.56 213 ALA A C 1
ATOM 1684 O O . ALA A 1 213 ? -16.098 -34.820 54.332 1.00 46.56 213 ALA A O 1
ATOM 1685 N N . SER A 1 214 ? -16.445 -33.012 53.058 1.00 42.59 214 SER A N 1
ATOM 1686 C CA . SER A 1 214 ? -17.527 -32.455 53.890 1.00 42.59 214 SER A CA 1
ATOM 1687 C C . SER A 1 214 ? -18.893 -33.144 53.678 1.00 42.59 214 SER A C 1
ATOM 1689 O O . SER A 1 214 ? -19.849 -32.879 54.409 1.00 42.59 214 SER A O 1
ATOM 1691 N N . CYS A 1 215 ? -18.996 -34.071 52.715 1.00 36.53 215 CYS A N 1
ATOM 1692 C CA . CYS A 1 215 ? -20.130 -34.969 52.493 1.00 36.53 215 CYS A CA 1
ATOM 1693 C C . CYS A 1 215 ? -19.633 -36.423 52.380 1.00 36.53 215 CYS A C 1
ATOM 1695 O O . CYS A 1 215 ? -18.779 -36.766 51.574 1.00 36.53 215 CYS A O 1
ATOM 1697 N N . THR A 1 216 ? -20.175 -37.316 53.199 1.00 35.41 216 THR A N 1
ATOM 1698 C CA . THR A 1 216 ? -19.687 -38.686 53.404 1.00 35.41 216 THR A CA 1
ATOM 1699 C C . THR A 1 216 ? -19.616 -39.573 52.129 1.00 35.41 216 THR A C 1
ATOM 1701 O O . THR A 1 216 ? -20.651 -39.964 51.591 1.00 35.41 216 THR A O 1
ATOM 1704 N N . ILE A 1 217 ? -18.373 -39.997 51.802 1.00 35.06 217 ILE A N 1
ATOM 1705 C CA . ILE A 1 217 ? -17.864 -41.246 51.146 1.00 35.06 217 ILE A CA 1
ATOM 1706 C C . ILE A 1 217 ? -17.633 -41.286 49.605 1.00 35.06 217 ILE A C 1
ATOM 1708 O O . ILE A 1 217 ? -18.593 -41.396 48.847 1.00 35.06 217 ILE A O 1
ATOM 1712 N N . HIS A 1 218 ? -16.352 -41.419 49.170 1.00 31.73 218 HIS A N 1
ATOM 1713 C CA . HIS A 1 218 ? -15.764 -42.610 48.477 1.00 31.73 218 HIS A CA 1
ATOM 1714 C C . HIS A 1 218 ? -14.195 -42.579 48.445 1.00 31.73 218 HIS A C 1
ATOM 1716 O O . HIS A 1 218 ? -13.641 -41.512 48.198 1.00 31.73 218 HIS A O 1
ATOM 1722 N N . PRO A 1 219 ? -13.439 -43.694 48.638 1.00 37.53 219 PRO A N 1
ATOM 1723 C CA . PRO A 1 219 ? -11.989 -43.679 48.954 1.00 37.53 219 PRO A CA 1
ATOM 1724 C C . PRO A 1 219 ? -10.995 -43.671 47.766 1.00 37.53 219 PRO A C 1
ATOM 1726 O O . PRO A 1 219 ? -9.881 -44.165 47.911 1.00 37.53 219 PRO A O 1
ATOM 1729 N N . LEU A 1 220 ? -11.363 -43.176 46.580 1.00 37.56 220 LEU A N 1
ATOM 1730 C CA . LEU A 1 220 ? -10.526 -43.327 45.367 1.00 37.56 220 LEU A CA 1
ATOM 1731 C C . LEU A 1 220 ? -10.105 -42.016 44.685 1.00 37.56 220 LEU A C 1
ATOM 1733 O O . LEU A 1 220 ? -9.672 -42.052 43.538 1.00 37.56 220 LEU A O 1
ATOM 1737 N N . VAL A 1 221 ? -10.183 -40.871 45.369 1.00 38.88 221 VAL A N 1
ATOM 1738 C CA . VAL A 1 221 ? -9.652 -39.600 44.841 1.00 38.88 221 VAL A CA 1
ATOM 1739 C C . VAL A 1 221 ? -8.356 -39.263 45.593 1.00 38.88 221 VAL A C 1
ATOM 1741 O O . VAL A 1 221 ? -8.422 -38.977 46.789 1.00 38.88 221 VAL A O 1
ATOM 1744 N N . PRO A 1 222 ? -7.174 -39.360 44.953 1.00 36.28 222 PRO A N 1
ATOM 1745 C CA . PRO A 1 222 ? -5.897 -39.035 45.581 1.00 36.28 222 PRO A CA 1
ATOM 1746 C C . PRO A 1 222 ? -5.830 -37.583 46.069 1.00 36.28 222 PRO A C 1
ATOM 1748 O O . PRO A 1 222 ? -6.352 -36.662 45.446 1.00 36.28 222 PRO A O 1
ATOM 1751 N N . THR A 1 223 ? -5.129 -37.401 47.184 1.00 39.09 223 THR A N 1
ATOM 1752 C CA . THR A 1 223 ? -5.040 -36.211 48.040 1.00 39.09 223 THR A CA 1
ATOM 1753 C C . THR A 1 223 ? -4.178 -35.064 47.479 1.00 39.09 223 THR A C 1
ATOM 1755 O O . THR A 1 223 ? -3.371 -34.472 48.193 1.00 39.09 223 THR A O 1
ATOM 1758 N N . SER A 1 224 ? -4.352 -34.705 46.206 1.00 44.69 224 SER A N 1
ATOM 1759 C CA . SER A 1 224 ? -3.900 -33.413 45.671 1.00 44.69 224 SER A CA 1
ATOM 1760 C C . SER A 1 224 ? -4.914 -32.890 44.652 1.00 44.69 224 SER A C 1
ATOM 1762 O O . SER A 1 224 ? -4.890 -33.255 43.480 1.00 44.69 224 SER A O 1
ATOM 1764 N N . MET A 1 225 ? -5.850 -32.044 45.096 1.00 52.34 225 MET A N 1
ATOM 1765 C CA . MET A 1 225 ? -6.800 -31.389 44.190 1.00 52.34 225 MET A CA 1
ATOM 1766 C C . MET A 1 225 ? -6.032 -30.520 43.181 1.00 52.34 225 MET A C 1
ATOM 1768 O O . MET A 1 225 ? -5.576 -29.426 43.508 1.00 52.34 225 MET A O 1
ATOM 1772 N N . LYS A 1 226 ? -5.877 -31.013 41.944 1.00 70.38 226 LYS A N 1
ATOM 1773 C CA . LYS A 1 226 ? -5.417 -30.212 40.797 1.00 70.38 226 LYS A CA 1
ATOM 1774 C C . LYS A 1 226 ? -6.547 -29.361 40.212 1.00 70.38 226 LYS A C 1
ATOM 1776 O O . LYS A 1 226 ? -6.289 -28.532 39.348 1.00 70.38 226 LYS A O 1
ATOM 1781 N N . GLN A 1 227 ? -7.793 -29.547 40.640 1.00 82.50 227 GLN A N 1
ATOM 1782 C CA . GLN A 1 227 ? -8.934 -28.774 40.162 1.00 82.50 227 GLN A CA 1
ATOM 1783 C C . GLN A 1 227 ? -9.048 -27.462 40.938 1.00 82.50 227 GLN A C 1
ATOM 1785 O O . GLN A 1 227 ? -9.021 -27.447 42.165 1.00 82.50 227 GLN A O 1
ATOM 1790 N N . ARG A 1 228 ? -9.208 -26.355 40.214 1.00 82.56 228 ARG A N 1
ATOM 1791 C CA . ARG A 1 228 ? -9.502 -25.034 40.773 1.00 82.56 228 ARG A CA 1
ATOM 1792 C C . ARG A 1 228 ? -10.879 -24.592 40.312 1.00 82.56 228 ARG A C 1
ATOM 1794 O O . ARG A 1 228 ? -11.303 -24.913 39.201 1.00 82.56 228 ARG A O 1
ATOM 1801 N N . LEU A 1 229 ? -11.571 -23.845 41.162 1.00 85.62 229 LEU A N 1
ATOM 1802 C CA . LEU A 1 229 ? -12.785 -23.130 40.798 1.00 85.62 229 LEU A CA 1
ATOM 1803 C C . LEU A 1 229 ? -12.564 -21.651 41.074 1.00 85.62 229 LEU A C 1
ATOM 1805 O O . LEU A 1 229 ? -12.068 -21.267 42.130 1.00 85.62 229 LEU A O 1
ATOM 1809 N N . THR A 1 230 ? -12.935 -20.830 40.108 1.00 85.25 230 THR A N 1
ATOM 1810 C CA . THR A 1 230 ? -12.700 -19.396 40.123 1.00 85.25 230 THR A CA 1
ATOM 1811 C C . THR A 1 230 ? -13.955 -18.690 39.649 1.00 85.25 230 THR A C 1
ATOM 1813 O O . THR A 1 230 ? -14.563 -19.076 38.649 1.00 85.25 230 THR A O 1
ATOM 1816 N N . ILE A 1 231 ? -14.341 -17.640 40.366 1.00 83.75 231 ILE A N 1
ATOM 1817 C CA . ILE A 1 231 ? -15.458 -16.779 39.998 1.00 83.75 231 ILE A CA 1
ATOM 1818 C C . ILE A 1 231 ? -14.888 -15.507 39.383 1.00 83.75 231 ILE A C 1
ATOM 1820 O O . ILE A 1 231 ? -14.142 -14.767 40.027 1.00 83.75 231 ILE A O 1
ATOM 1824 N N . PHE A 1 232 ? -15.251 -15.248 38.135 1.00 80.81 232 PHE A N 1
ATOM 1825 C CA . PHE A 1 232 ? -14.927 -14.015 37.442 1.00 80.81 232 PHE A CA 1
ATOM 1826 C C . PHE A 1 232 ? -16.074 -13.022 37.608 1.00 80.81 232 PHE A C 1
ATOM 1828 O O . PHE A 1 232 ? -17.210 -13.273 37.190 1.00 80.81 232 PHE A O 1
ATOM 1835 N N . HIS A 1 233 ? -15.760 -11.875 38.200 1.00 76.88 233 HIS A N 1
ATOM 1836 C CA . HIS A 1 233 ? -16.675 -10.746 38.288 1.00 76.88 233 HIS A CA 1
ATOM 1837 C C . HIS A 1 233 ? -16.314 -9.724 37.222 1.00 76.88 233 HIS A C 1
ATOM 1839 O O . HIS A 1 233 ? -15.164 -9.294 37.138 1.00 76.88 233 HIS A O 1
ATOM 1845 N N . TRP A 1 234 ? -17.298 -9.323 36.420 1.00 71.44 234 TRP A N 1
ATOM 1846 C CA . TRP A 1 234 ? -17.118 -8.255 35.444 1.00 71.44 234 TRP A CA 1
ATOM 1847 C C . TRP A 1 234 ? -16.683 -6.971 36.161 1.00 71.44 234 TRP A C 1
ATOM 1849 O O . TRP A 1 234 ? -17.412 -6.463 37.017 1.00 71.44 234 TRP A O 1
ATOM 1859 N N . ILE A 1 235 ? -15.510 -6.430 35.816 1.00 63.78 235 ILE A N 1
ATOM 1860 C CA . ILE A 1 235 ? -14.976 -5.213 36.458 1.00 63.78 235 ILE A CA 1
ATOM 1861 C C . ILE A 1 235 ? -15.865 -4.006 36.121 1.00 63.78 235 ILE A C 1
ATOM 1863 O O . ILE A 1 235 ? -15.949 -3.033 36.871 1.00 63.78 235 ILE A O 1
ATOM 1867 N N . GLY A 1 236 ? -16.588 -4.058 34.998 1.00 55.69 236 GLY A N 1
ATOM 1868 C CA . GLY A 1 236 ? -17.420 -2.951 34.539 1.00 55.69 236 GLY A CA 1
ATOM 1869 C C . GLY A 1 236 ? -16.613 -1.755 34.048 1.00 55.69 236 GLY A C 1
ATOM 1870 O O . GLY A 1 236 ? -17.217 -0.793 33.606 1.00 55.69 236 GLY A O 1
ATOM 1871 N N . GLN A 1 237 ? -15.286 -1.780 34.102 1.00 59.28 237 GLN A N 1
ATOM 1872 C CA . GLN A 1 237 ? -14.452 -0.747 33.504 1.00 59.28 237 GLN A CA 1
ATOM 1873 C C . GLN A 1 237 ? -14.183 -1.130 32.057 1.00 59.28 237 GLN A C 1
ATOM 1875 O O . GLN A 1 237 ? -13.577 -2.165 31.781 1.00 59.28 237 GLN A O 1
ATOM 1880 N N . LEU A 1 238 ? -14.659 -0.304 31.128 1.00 68.44 238 LEU A N 1
ATOM 1881 C CA . LEU A 1 238 ? -14.197 -0.380 29.757 1.00 68.44 238 LEU A CA 1
ATOM 1882 C C . LEU A 1 238 ? -12.821 0.285 29.710 1.00 68.44 238 LEU A C 1
ATOM 1884 O O . LEU A 1 238 ? -12.674 1.473 30.002 1.00 68.44 238 LEU A O 1
ATOM 1888 N N . ILE A 1 239 ? -11.813 -0.502 29.360 1.00 76.31 239 ILE A N 1
ATOM 1889 C CA . ILE A 1 239 ? -10.471 -0.003 29.095 1.00 76.31 239 ILE A CA 1
ATOM 1890 C C . ILE A 1 239 ? -10.393 0.322 27.607 1.00 76.31 239 ILE A C 1
ATOM 1892 O O . ILE A 1 239 ? -10.589 -0.552 26.762 1.00 76.31 239 ILE A O 1
ATOM 1896 N N . PHE A 1 240 ? -10.105 1.579 27.293 1.00 85.69 240 PHE A N 1
ATOM 1897 C CA . PHE A 1 240 ? -9.850 2.035 25.936 1.00 85.69 240 PHE A CA 1
ATOM 1898 C C . PHE A 1 240 ? -8.339 2.091 25.706 1.00 85.69 240 PHE A C 1
ATOM 1900 O O . PHE A 1 240 ? -7.612 2.658 26.523 1.00 85.69 240 PHE A O 1
ATOM 1907 N N . ILE A 1 241 ? -7.863 1.469 24.626 1.00 90.75 241 ILE A N 1
ATOM 1908 C CA . ILE A 1 241 ? -6.435 1.381 24.306 1.00 90.75 241 ILE A CA 1
ATOM 1909 C C . ILE A 1 241 ? -6.186 2.075 22.972 1.00 90.75 241 ILE A C 1
ATOM 1911 O O . ILE A 1 241 ? -6.855 1.775 21.986 1.00 90.75 241 ILE A O 1
ATOM 1915 N N . LEU A 1 242 ? -5.218 2.988 22.959 1.00 95.75 242 LEU A N 1
ATOM 1916 C CA . LEU A 1 242 ? -4.723 3.649 21.755 1.00 95.75 242 LEU A CA 1
ATOM 1917 C C . LEU A 1 242 ? -3.250 3.308 21.538 1.00 95.75 242 LEU A C 1
ATOM 1919 O O . LEU A 1 242 ? -2.486 3.189 22.499 1.00 95.75 242 LEU A O 1
ATOM 1923 N N . ASP A 1 243 ? -2.857 3.181 20.278 1.00 96.75 243 ASP A N 1
ATOM 1924 C CA . ASP A 1 243 ? -1.470 3.059 19.865 1.00 96.75 243 ASP A CA 1
ATOM 1925 C C . ASP A 1 243 ? -0.791 4.432 19.887 1.00 96.75 243 ASP A C 1
ATOM 1927 O O . ASP A 1 243 ? -1.365 5.456 19.500 1.00 96.75 243 ASP A O 1
ATOM 1931 N N . SER A 1 244 ? 0.469 4.444 20.312 1.00 96.00 244 SER A N 1
ATOM 1932 C CA . SER A 1 244 ? 1.341 5.613 20.254 1.00 96.00 244 SER A CA 1
ATOM 1933 C C . SER A 1 244 ? 2.792 5.212 20.000 1.00 96.00 244 SER A C 1
ATOM 1935 O O . SER A 1 244 ? 3.199 4.095 20.306 1.00 96.00 244 SER A O 1
ATOM 1937 N N . ARG A 1 245 ? 3.598 6.107 19.428 1.00 94.75 245 ARG A N 1
ATOM 1938 C CA . ARG A 1 245 ? 5.053 5.928 19.313 1.00 94.75 245 ARG A CA 1
ATOM 1939 C C . ARG A 1 245 ? 5.737 7.285 19.311 1.00 94.75 245 ARG A C 1
ATOM 1941 O O . ARG A 1 245 ? 5.508 8.081 18.406 1.00 94.75 245 ARG A O 1
ATOM 1948 N N . SER A 1 246 ? 6.611 7.533 20.284 1.00 93.56 246 SER A N 1
ATOM 1949 C CA . SER A 1 246 ? 7.270 8.840 20.435 1.00 93.56 246 SER A CA 1
ATOM 1950 C C . SER A 1 246 ? 6.249 9.991 20.494 1.00 93.56 246 SER A C 1
ATOM 1952 O O . SER A 1 246 ? 6.382 10.996 19.807 1.00 93.56 246 SER A O 1
ATOM 1954 N N . LEU A 1 247 ? 5.189 9.834 21.292 1.00 95.31 247 LEU A N 1
ATOM 1955 C CA . LEU A 1 247 ? 4.223 10.899 21.570 1.00 95.31 247 LEU A CA 1
ATOM 1956 C C . LEU A 1 247 ? 4.308 11.302 23.039 1.00 95.31 247 LEU A C 1
ATOM 1958 O O . LEU A 1 247 ? 4.367 10.449 23.924 1.00 95.31 247 LEU A O 1
ATOM 1962 N N . GLN A 1 248 ? 4.271 12.603 23.306 1.00 95.25 248 GLN A N 1
ATOM 1963 C CA . GLN A 1 248 ? 4.153 13.137 24.658 1.00 95.25 248 GLN A CA 1
ATOM 1964 C C . GLN A 1 248 ? 2.693 13.499 24.917 1.00 95.25 248 GLN A C 1
ATOM 1966 O O . GLN A 1 248 ? 2.170 14.467 24.366 1.00 95.25 248 GLN A O 1
ATOM 1971 N N . ILE A 1 249 ? 2.018 12.704 25.747 1.00 96.12 249 ILE A N 1
ATOM 1972 C CA . ILE A 1 249 ? 0.631 12.959 26.144 1.00 96.12 249 ILE A CA 1
ATOM 1973 C C . ILE A 1 249 ? 0.625 13.972 27.289 1.00 96.12 249 ILE A C 1
ATOM 1975 O O . ILE A 1 249 ? 1.226 13.729 28.332 1.00 96.12 249 ILE A O 1
ATOM 1979 N N . MET A 1 250 ? -0.051 15.105 27.092 1.00 96.00 250 MET A N 1
ATOM 1980 C CA . MET A 1 250 ? -0.177 16.175 28.089 1.00 96.00 250 MET A CA 1
ATOM 1981 C C . MET A 1 250 ? -1.451 16.030 28.926 1.00 96.00 250 MET A C 1
ATOM 1983 O O . MET A 1 250 ? -1.429 16.254 30.132 1.00 96.00 250 MET A O 1
ATOM 1987 N N . SER A 1 251 ? -2.581 15.686 28.299 1.00 96.50 251 SER A N 1
ATOM 1988 C CA . SER A 1 251 ? -3.831 15.411 29.018 1.00 96.50 251 SER A CA 1
ATOM 1989 C C . SER A 1 251 ? -4.802 14.582 28.184 1.00 96.50 251 SER A C 1
ATOM 1991 O O . SER A 1 251 ? -4.810 14.682 26.956 1.00 96.50 251 SER A O 1
ATOM 1993 N N . ILE A 1 252 ? -5.644 13.803 28.865 1.00 96.94 252 ILE A N 1
ATOM 1994 C CA . ILE A 1 252 ? -6.781 13.091 28.277 1.00 96.94 252 ILE A CA 1
ATOM 1995 C C . ILE A 1 252 ? -8.033 13.504 29.045 1.00 96.94 252 ILE A C 1
ATOM 1997 O O . ILE A 1 252 ? -8.062 13.432 30.275 1.00 96.94 252 ILE A O 1
ATOM 2001 N N . LYS A 1 253 ? -9.063 13.948 28.325 1.00 95.62 253 LYS A N 1
ATOM 2002 C CA . LYS A 1 253 ? -10.365 14.308 28.889 1.00 95.62 253 LYS A CA 1
ATOM 2003 C C . LYS A 1 253 ? -11.466 13.486 28.241 1.00 95.62 253 LYS A C 1
ATOM 2005 O O . LYS A 1 253 ? -11.449 13.300 27.030 1.00 95.62 253 LYS A O 1
ATOM 2010 N N . LEU A 1 254 ? -12.428 13.051 29.043 1.00 93.00 254 LEU A N 1
ATOM 2011 C CA . LEU A 1 254 ? -13.674 12.442 28.596 1.00 93.00 254 LEU A CA 1
ATOM 2012 C C . LEU A 1 254 ? -14.827 13.332 29.037 1.00 93.00 254 LEU A C 1
ATOM 2014 O O . LEU A 1 254 ? -15.004 13.523 30.240 1.00 93.00 254 LEU A O 1
ATOM 2018 N N . ASP A 1 255 ? -15.565 13.888 28.077 1.00 87.44 255 ASP A N 1
ATOM 2019 C CA . ASP A 1 255 ? -16.669 14.826 28.333 1.00 87.44 255 ASP A CA 1
ATOM 2020 C C . ASP A 1 255 ? -16.249 15.936 29.329 1.00 87.44 255 ASP A C 1
ATOM 2022 O O . ASP A 1 255 ? -16.847 16.128 30.386 1.00 87.44 255 ASP A O 1
ATOM 2026 N N . ASP A 1 256 ? -15.119 16.591 29.027 1.00 85.25 256 ASP A N 1
ATOM 2027 C CA . ASP A 1 256 ? -14.427 17.622 29.827 1.00 85.25 256 ASP A CA 1
ATOM 2028 C C . ASP A 1 256 ? -13.804 17.180 31.162 1.00 85.25 256 ASP A C 1
ATOM 2030 O O . ASP A 1 256 ? -13.020 17.927 31.759 1.00 85.25 256 ASP A O 1
ATOM 2034 N N . LYS A 1 257 ? -14.042 15.947 31.612 1.00 91.00 257 LYS A N 1
ATOM 2035 C CA . LYS A 1 257 ? -13.415 15.404 32.819 1.00 91.00 257 LYS A CA 1
ATOM 2036 C C . LYS A 1 257 ? -12.035 14.830 32.510 1.00 91.00 257 LYS A C 1
ATOM 2038 O O . LYS A 1 257 ? -11.906 13.905 31.714 1.00 91.00 257 LYS A O 1
ATOM 2043 N N . VAL A 1 258 ? -11.005 15.332 33.190 1.00 92.75 258 VAL A N 1
ATOM 2044 C CA . VAL A 1 258 ? -9.642 14.780 33.101 1.00 92.75 258 VAL A CA 1
ATOM 2045 C C . VAL A 1 258 ? -9.634 13.332 33.598 1.00 92.75 258 VAL A C 1
ATOM 2047 O O . VAL A 1 258 ? -10.157 13.037 34.676 1.00 92.75 258 VAL A O 1
ATOM 2050 N N . LEU A 1 259 ? -9.041 12.441 32.806 1.00 91.62 259 LEU A N 1
ATOM 2051 C CA . LEU A 1 259 ? -8.872 11.031 33.128 1.00 91.62 259 LEU A CA 1
ATOM 2052 C C . LEU A 1 259 ? -7.422 10.715 33.484 1.00 91.62 259 LEU A C 1
ATOM 2054 O O . LEU A 1 259 ? -6.485 11.286 32.925 1.00 91.62 259 LEU A O 1
ATOM 2058 N N . ASN A 1 260 ? -7.255 9.737 34.372 1.00 86.62 260 ASN A N 1
ATOM 2059 C CA . ASN A 1 260 ? -5.974 9.069 34.540 1.00 86.62 260 ASN A CA 1
ATOM 2060 C C . ASN A 1 260 ? -5.766 8.094 33.378 1.00 86.62 260 ASN A C 1
ATOM 2062 O O . ASN A 1 260 ? -6.701 7.420 32.942 1.00 86.62 260 ASN A O 1
ATOM 2066 N N . TYR A 1 261 ? -4.527 7.994 32.918 1.00 91.56 261 TYR A N 1
ATOM 2067 C CA . TYR A 1 261 ? -4.106 7.016 31.926 1.00 91.56 261 TYR A CA 1
ATOM 2068 C C . TYR A 1 261 ? -2.767 6.420 32.341 1.00 91.56 261 TYR A C 1
ATOM 2070 O O . TYR A 1 261 ? -2.023 7.007 33.130 1.00 91.56 261 TYR A O 1
ATOM 2078 N N . ARG A 1 262 ? -2.463 5.244 31.804 1.00 91.69 262 ARG A N 1
ATOM 2079 C CA . ARG A 1 262 ? -1.147 4.615 31.930 1.00 91.69 262 ARG A CA 1
ATOM 2080 C C . ARG A 1 262 ? -0.597 4.314 30.545 1.00 91.69 262 ARG A C 1
ATOM 2082 O O . ARG A 1 262 ? -1.367 4.099 29.612 1.00 91.69 262 ARG A O 1
ATOM 2089 N N . VAL A 1 263 ? 0.723 4.322 30.422 1.00 89.81 263 VAL A N 1
ATOM 2090 C CA . VAL A 1 263 ? 1.420 4.000 29.176 1.00 89.81 263 VAL A CA 1
ATOM 2091 C C . VAL A 1 263 ? 2.252 2.748 29.413 1.00 89.81 263 VAL A C 1
ATOM 2093 O O . VAL A 1 263 ? 3.030 2.696 30.363 1.00 89.81 263 VAL A O 1
ATOM 2096 N N . GLU A 1 264 ? 2.058 1.734 28.577 1.00 90.25 264 GLU A N 1
ATOM 2097 C CA . GLU A 1 264 ? 2.779 0.460 28.648 1.00 90.25 264 GLU A CA 1
ATOM 2098 C C . GLU A 1 264 ? 3.483 0.186 27.316 1.00 90.25 264 GLU A C 1
ATOM 2100 O O . GLU A 1 264 ? 2.859 0.281 26.261 1.00 90.25 264 GLU A O 1
ATOM 2105 N N . SER A 1 265 ? 4.763 -0.195 27.342 1.00 87.44 265 SER A N 1
ATOM 2106 C CA . SER A 1 265 ? 5.494 -0.511 26.109 1.00 87.44 265 SER A CA 1
ATOM 2107 C C . SER A 1 265 ? 5.023 -1.831 25.487 1.00 87.44 265 SER A C 1
ATOM 2109 O O . SER A 1 265 ? 4.805 -2.831 26.173 1.00 87.44 265 SER A O 1
ATOM 2111 N N . ALA A 1 266 ? 4.906 -1.841 24.163 1.00 78.25 266 ALA A N 1
ATOM 2112 C CA . ALA A 1 266 ? 4.545 -2.973 23.316 1.00 78.25 266 ALA A CA 1
ATOM 2113 C C . ALA A 1 266 ? 5.686 -3.374 22.360 1.00 78.25 266 ALA A C 1
ATOM 2115 O O . ALA A 1 266 ? 5.434 -3.904 21.276 1.00 78.25 266 ALA A O 1
ATOM 2116 N N . SER A 1 267 ? 6.945 -3.165 22.771 1.00 81.50 267 SER A N 1
ATOM 2117 C CA . SER A 1 267 ? 8.137 -3.534 21.993 1.00 81.50 267 SER A CA 1
ATOM 2118 C C . SER A 1 267 ? 8.133 -2.874 20.601 1.00 81.50 267 SER A C 1
ATOM 2120 O O . SER A 1 267 ? 8.013 -1.654 20.508 1.00 81.50 267 SER A O 1
ATOM 2122 N N . VAL A 1 268 ? 8.253 -3.654 19.520 1.00 82.31 268 VAL A N 1
ATOM 2123 C CA . VAL A 1 268 ? 8.298 -3.160 18.131 1.00 82.31 268 VAL A CA 1
ATOM 2124 C C . VAL A 1 268 ? 7.041 -2.376 17.729 1.00 82.31 268 VAL A C 1
ATOM 2126 O O . VAL A 1 268 ? 7.108 -1.499 16.872 1.00 82.31 268 VAL A O 1
ATOM 2129 N N . LEU A 1 269 ? 5.901 -2.601 18.394 1.00 88.00 269 LEU A N 1
ATOM 2130 C CA . LEU A 1 269 ? 4.628 -1.941 18.078 1.00 88.00 269 LEU A CA 1
ATOM 2131 C C . LEU A 1 269 ? 4.479 -0.537 18.704 1.00 88.00 269 LEU A C 1
ATOM 2133 O O . LEU A 1 269 ? 3.495 0.148 18.434 1.00 88.00 269 LEU A O 1
ATOM 2137 N N . GLY A 1 270 ? 5.449 -0.066 19.495 1.00 90.31 270 GLY A N 1
ATOM 2138 C CA . GLY A 1 270 ? 5.367 1.223 20.196 1.00 90.31 270 GLY A CA 1
ATOM 2139 C C . GLY A 1 270 ? 4.765 1.086 21.593 1.00 90.31 270 GLY A C 1
ATOM 2140 O O . GLY A 1 270 ? 5.037 0.106 22.276 1.00 90.31 270 GLY A O 1
ATOM 2141 N N . ASP A 1 271 ? 3.962 2.055 22.023 1.00 93.31 271 ASP A N 1
ATOM 2142 C CA . ASP A 1 271 ? 3.398 2.148 23.369 1.00 93.31 271 ASP A CA 1
ATOM 2143 C C . ASP A 1 271 ? 1.863 2.136 23.347 1.00 93.31 271 ASP A C 1
ATOM 2145 O O . ASP A 1 271 ? 1.221 2.748 22.490 1.00 93.31 271 ASP A O 1
ATOM 2149 N N . LYS A 1 272 ? 1.267 1.470 24.338 1.00 93.69 272 LYS A N 1
ATOM 2150 C CA . LYS A 1 272 ? -0.177 1.401 24.582 1.00 93.69 272 LYS A CA 1
ATOM 2151 C C . LYS A 1 272 ? -0.580 2.489 25.564 1.00 93.69 272 LYS A C 1
ATOM 2153 O O . LYS A 1 272 ? -0.179 2.441 26.726 1.00 93.69 272 LYS A O 1
ATOM 2158 N N . ILE A 1 273 ? -1.424 3.418 25.131 1.00 94.88 273 ILE A N 1
ATOM 2159 C CA . ILE A 1 273 ? -2.092 4.372 26.019 1.00 94.88 273 ILE A CA 1
ATOM 2160 C C . ILE A 1 273 ? -3.374 3.717 26.507 1.00 94.88 273 ILE A C 1
ATOM 2162 O O . ILE A 1 273 ? -4.291 3.471 25.729 1.00 94.88 273 ILE A O 1
ATOM 2166 N N . ILE A 1 274 ? -3.431 3.436 27.801 1.00 91.44 274 ILE A N 1
ATOM 2167 C CA . ILE A 1 274 ? -4.517 2.703 28.438 1.00 91.44 274 ILE A CA 1
ATOM 2168 C C . ILE A 1 274 ? -5.333 3.683 29.278 1.00 91.44 274 ILE A C 1
ATOM 2170 O O . ILE A 1 274 ? -4.820 4.287 30.224 1.00 91.44 274 ILE A O 1
ATOM 2174 N N . ILE A 1 275 ? -6.608 3.824 28.923 1.00 91.00 275 ILE A N 1
ATOM 2175 C CA . ILE A 1 275 ? -7.536 4.817 29.465 1.00 91.00 275 ILE A CA 1
ATOM 2176 C C . ILE A 1 275 ? -8.718 4.078 30.094 1.00 91.00 275 ILE A C 1
ATOM 2178 O O . ILE A 1 275 ? -9.411 3.320 29.417 1.00 91.00 275 ILE A O 1
ATOM 2182 N N . ASP A 1 276 ? -8.974 4.309 31.379 1.00 85.50 276 ASP A N 1
ATOM 2183 C CA . ASP A 1 276 ? -10.199 3.830 32.025 1.00 85.50 276 ASP A CA 1
ATOM 2184 C C . ASP A 1 276 ? -11.336 4.815 31.736 1.00 85.50 276 ASP A C 1
ATOM 2186 O O . ASP A 1 276 ? -11.344 5.941 32.241 1.00 85.50 276 ASP A O 1
ATOM 2190 N N . VAL A 1 277 ? -12.297 4.395 30.910 1.00 85.56 277 VAL A N 1
ATOM 2191 C CA . VAL A 1 277 ? -13.489 5.200 30.605 1.00 85.56 277 VAL A CA 1
ATOM 2192 C C . VAL A 1 277 ? -14.684 4.827 31.490 1.00 85.56 277 VAL A C 1
ATOM 2194 O O . VAL A 1 277 ? -15.769 5.381 31.329 1.00 85.56 277 VAL A O 1
ATOM 2197 N N . GLY A 1 278 ? -14.505 3.936 32.468 1.00 79.12 278 GLY A N 1
ATOM 2198 C CA . GLY A 1 278 ? -15.532 3.497 33.409 1.00 79.12 278 GLY A CA 1
ATOM 2199 C C . GLY A 1 278 ? -16.610 2.607 32.780 1.00 79.12 278 GLY A C 1
ATOM 2200 O O . GLY A 1 278 ? -16.423 2.008 31.723 1.00 79.12 278 GLY A O 1
ATOM 2201 N N . LYS A 1 279 ? -17.767 2.511 33.450 1.00 75.88 279 LYS A N 1
ATOM 2202 C CA . LYS A 1 279 ? -18.920 1.710 32.994 1.00 75.88 279 LYS A CA 1
ATOM 2203 C C . LYS A 1 279 ? -19.563 2.313 31.755 1.00 75.88 279 LYS A C 1
ATOM 2205 O O . LYS A 1 279 ? -19.979 3.470 31.792 1.00 75.88 279 LYS A O 1
ATOM 2210 N N . ARG A 1 280 ? -19.671 1.521 30.690 1.00 77.25 280 ARG A N 1
ATOM 2211 C CA . ARG A 1 280 ? -20.281 1.884 29.403 1.00 77.25 280 ARG A CA 1
ATOM 2212 C C . ARG A 1 280 ? -21.182 0.762 28.902 1.00 77.25 280 ARG A C 1
ATOM 2214 O O . ARG A 1 280 ? -21.047 -0.374 29.347 1.00 77.25 280 ARG A O 1
ATOM 2221 N N . LYS A 1 281 ? -22.110 1.103 28.013 1.00 70.88 281 LYS A N 1
ATOM 2222 C CA . LYS A 1 281 ? -23.013 0.180 27.320 1.00 70.88 281 LYS A CA 1
ATOM 2223 C C . LYS A 1 281 ? -22.708 0.180 25.827 1.00 70.88 281 LYS A C 1
ATOM 2225 O O . LYS A 1 281 ? -22.260 1.183 25.271 1.00 70.88 281 LYS A O 1
ATOM 2230 N N . ALA A 1 282 ? -23.005 -0.931 25.159 1.00 71.38 282 ALA A N 1
ATOM 2231 C CA . ALA A 1 282 ? -22.944 -0.995 23.704 1.00 71.38 282 ALA A CA 1
ATOM 2232 C C . ALA A 1 282 ? -23.794 0.122 23.065 1.00 71.38 282 ALA A C 1
ATOM 2234 O O . ALA A 1 282 ? -24.975 0.280 23.378 1.00 71.38 282 ALA A O 1
ATOM 2235 N N . GLY A 1 283 ? -23.183 0.889 22.160 1.00 75.62 283 GLY A N 1
ATOM 2236 C CA . GLY A 1 283 ? -23.815 2.029 21.488 1.00 75.62 283 GLY A CA 1
ATOM 2237 C C . GLY A 1 283 ? -23.584 3.391 22.153 1.00 75.62 283 GLY A C 1
ATOM 2238 O O . GLY A 1 283 ? -23.929 4.402 21.538 1.00 75.62 283 GLY A O 1
ATOM 2239 N N . ASP A 1 284 ? -22.974 3.445 23.344 1.00 81.69 284 ASP A N 1
ATOM 2240 C CA . ASP A 1 284 ? -22.556 4.710 23.956 1.00 81.69 284 ASP A CA 1
ATOM 2241 C C . ASP A 1 284 ? -21.580 5.459 23.031 1.00 81.69 284 ASP A C 1
ATOM 2243 O O . ASP A 1 284 ? -20.654 4.876 22.461 1.00 81.69 284 ASP A O 1
ATOM 2247 N N . LYS A 1 285 ? -21.775 6.774 22.897 1.00 87.75 285 LYS A N 1
ATOM 2248 C CA . LYS A 1 285 ? -20.868 7.668 22.168 1.00 87.75 285 LYS A CA 1
ATOM 2249 C C . LYS A 1 285 ? -20.051 8.466 23.170 1.00 87.75 285 LYS A C 1
ATOM 2251 O O . LYS A 1 285 ? -20.625 9.074 24.067 1.00 87.75 285 LYS A O 1
ATOM 2256 N N . LEU A 1 286 ? -18.735 8.466 22.999 1.00 88.12 286 LEU A N 1
ATOM 2257 C CA . LEU A 1 286 ? -17.789 9.111 23.907 1.00 88.12 286 LEU A CA 1
ATOM 2258 C C . LEU A 1 286 ? -17.000 10.184 23.168 1.00 88.12 286 LEU A C 1
ATOM 2260 O O . LEU A 1 286 ? -16.593 9.964 22.028 1.00 88.12 286 LEU A O 1
ATOM 2264 N N . SER A 1 287 ? -16.761 11.314 23.833 1.00 91.94 287 SER A N 1
ATOM 2265 C CA . SER A 1 287 ? -15.880 12.367 23.332 1.00 91.94 287 SER A CA 1
ATOM 2266 C C . SER A 1 287 ? -14.585 12.384 24.137 1.00 91.94 287 SER A C 1
ATOM 2268 O O . SER A 1 287 ? -14.554 12.830 25.286 1.00 91.94 287 SER A O 1
ATOM 2270 N N . LEU A 1 288 ? -13.516 11.861 23.536 1.00 93.69 288 LEU A N 1
ATOM 2271 C CA . LEU A 1 288 ? -12.172 11.864 24.108 1.00 93.69 288 LEU A CA 1
ATOM 2272 C C . LEU A 1 288 ? -11.351 12.992 23.482 1.00 93.69 288 LEU A C 1
ATOM 2274 O O . LEU A 1 288 ? -11.109 12.993 22.277 1.00 93.69 288 LEU A O 1
ATOM 2278 N N . ILE A 1 289 ? -10.893 13.930 24.307 1.00 96.25 289 ILE A N 1
ATOM 2279 C CA . ILE A 1 289 ? -9.981 15.003 23.899 1.00 96.25 289 ILE A CA 1
ATOM 2280 C C . ILE A 1 289 ? -8.592 14.658 24.417 1.00 96.25 289 ILE A C 1
ATOM 2282 O O . ILE A 1 289 ? -8.379 14.572 25.628 1.00 96.25 289 ILE A O 1
ATOM 2286 N N . ILE A 1 290 ? -7.645 14.485 23.498 1.00 96.81 290 ILE A N 1
ATOM 2287 C CA . ILE A 1 290 ? -6.255 14.162 23.814 1.00 96.81 290 ILE A CA 1
ATOM 2288 C C . ILE A 1 290 ? -5.380 15.328 23.375 1.00 96.81 290 ILE A C 1
ATOM 2290 O O . ILE A 1 290 ? -5.344 15.685 22.200 1.00 96.81 290 ILE A O 1
ATOM 2294 N N . VAL A 1 291 ? -4.667 15.918 24.329 1.00 97.62 291 VAL A N 1
ATOM 2295 C CA . VAL A 1 291 ? -3.690 16.979 24.076 1.00 97.62 291 VAL A CA 1
ATOM 2296 C C . VAL A 1 291 ? -2.312 16.335 24.088 1.00 97.62 291 VAL A C 1
ATOM 2298 O O . VAL A 1 291 ? -1.929 15.736 25.095 1.00 97.62 291 VAL A O 1
ATOM 2301 N N . TYR A 1 292 ? -1.585 16.423 22.977 1.00 97.56 292 TYR A N 1
ATOM 2302 C CA . TYR A 1 292 ? -0.302 15.744 22.795 1.00 97.56 292 TYR A CA 1
ATOM 2303 C C . TYR A 1 292 ? 0.659 16.543 21.903 1.00 97.56 292 TYR A C 1
ATOM 2305 O O . TYR A 1 292 ? 0.253 17.498 21.238 1.00 97.56 292 TYR A O 1
ATOM 2313 N N . SER A 1 293 ? 1.929 16.144 21.892 1.00 97.31 293 SER A N 1
ATOM 2314 C CA . SER A 1 293 ? 2.939 16.592 20.929 1.00 97.31 293 SER A CA 1
ATOM 2315 C C . SER A 1 293 ? 3.738 15.405 20.383 1.00 97.31 293 SER A C 1
ATOM 2317 O O . SER A 1 293 ? 3.905 14.383 21.056 1.00 97.31 293 SER A O 1
ATOM 2319 N N . THR A 1 294 ? 4.225 15.528 19.147 1.00 96.00 294 THR A N 1
ATOM 2320 C CA . THR A 1 294 ? 5.152 14.560 18.545 1.00 96.00 294 THR A CA 1
ATOM 2321 C C . THR A 1 294 ? 6.545 14.711 19.155 1.00 96.00 294 THR A C 1
ATOM 2323 O O . THR A 1 294 ? 7.026 15.832 19.329 1.00 96.00 294 THR A O 1
ATOM 2326 N N . GLY A 1 295 ? 7.196 13.594 19.464 1.00 90.88 295 GLY A N 1
ATOM 2327 C CA . GLY A 1 295 ? 8.565 13.537 19.964 1.00 90.88 295 GLY A CA 1
ATOM 2328 C C . GLY A 1 295 ? 9.623 13.647 18.864 1.00 90.88 295 GLY A C 1
ATOM 2329 O O . GLY A 1 295 ? 9.328 13.710 17.671 1.00 90.88 295 GLY A O 1
ATOM 2330 N N . ASP A 1 296 ? 10.884 13.651 19.283 1.00 87.06 296 ASP A N 1
ATOM 2331 C CA . ASP A 1 296 ? 12.079 13.739 18.436 1.00 87.06 296 ASP A CA 1
ATOM 2332 C C . ASP A 1 296 ? 12.327 12.481 17.586 1.00 87.06 296 ASP A C 1
ATOM 2334 O O . ASP A 1 296 ? 12.960 12.563 16.536 1.00 87.06 296 ASP A O 1
ATOM 2338 N N . GLN A 1 297 ? 11.793 11.333 18.013 1.00 86.56 297 GLN A N 1
ATOM 2339 C CA . GLN A 1 297 ? 11.834 10.057 17.289 1.00 86.56 297 GLN A CA 1
ATOM 2340 C C . GLN A 1 297 ? 10.536 9.791 16.507 1.00 86.56 297 GLN A C 1
ATOM 2342 O O . GLN A 1 297 ? 10.162 8.635 16.293 1.00 86.56 297 GLN A O 1
ATOM 2347 N N . CYS A 1 298 ? 9.809 10.845 16.118 1.00 90.25 298 CYS A N 1
ATOM 2348 C CA . CYS A 1 298 ? 8.611 10.699 15.300 1.00 90.25 298 CYS A CA 1
ATOM 2349 C C . CYS A 1 298 ? 8.955 9.989 13.982 1.00 90.25 298 CYS A C 1
ATOM 2351 O O . CYS A 1 298 ? 9.772 10.459 13.194 1.00 90.25 298 CYS A O 1
ATOM 2353 N N . SER A 1 299 ? 8.309 8.848 13.755 1.00 89.06 299 SER A N 1
ATOM 2354 C CA . SER A 1 299 ? 8.515 8.009 12.565 1.00 89.06 299 SER A CA 1
ATOM 2355 C C . SER A 1 299 ? 7.526 8.314 11.439 1.00 89.06 299 SER A C 1
ATOM 2357 O O . SER A 1 299 ? 7.739 7.891 10.309 1.00 89.06 299 SER A O 1
ATOM 2359 N N . ALA A 1 300 ? 6.460 9.064 11.734 1.00 92.44 300 ALA A N 1
ATOM 2360 C CA . ALA A 1 300 ? 5.391 9.352 10.785 1.00 92.44 300 ALA A CA 1
ATOM 2361 C C . ALA A 1 300 ? 5.684 10.521 9.854 1.00 92.44 300 ALA A C 1
ATOM 2363 O O . ALA A 1 300 ? 5.090 10.590 8.787 1.00 92.44 300 ALA A O 1
ATOM 2364 N N . VAL A 1 301 ? 6.514 11.480 10.272 1.00 91.50 301 VAL A N 1
ATOM 2365 C CA . VAL A 1 301 ? 6.782 12.697 9.500 1.00 91.50 301 VAL A CA 1
ATOM 2366 C C . VAL A 1 301 ? 8.264 12.909 9.309 1.00 91.50 301 VAL A C 1
ATOM 2368 O O . VAL A 1 301 ? 9.078 12.627 10.185 1.00 91.50 301 VAL A O 1
ATOM 2371 N N . GLN A 1 302 ? 8.604 13.487 8.166 1.00 87.31 302 GLN A N 1
ATOM 2372 C CA . GLN A 1 302 ? 9.939 13.973 7.901 1.00 87.31 302 GLN A CA 1
ATOM 2373 C C . GLN A 1 302 ? 9.931 15.494 7.822 1.00 87.31 302 GLN A C 1
ATOM 2375 O O . GLN A 1 302 ? 9.189 16.082 7.038 1.00 87.31 302 GLN A O 1
ATOM 2380 N N . PHE A 1 303 ? 10.811 16.121 8.601 1.00 89.94 303 PHE A N 1
ATOM 2381 C CA . PHE A 1 303 ? 11.123 17.540 8.486 1.00 89.94 303 PHE A CA 1
ATOM 2382 C C . PHE A 1 303 ? 12.368 17.719 7.621 1.00 89.94 303 PHE A C 1
ATOM 2384 O O . PHE A 1 303 ? 13.438 17.188 7.921 1.00 89.94 303 PHE A O 1
ATOM 2391 N N . LEU A 1 304 ? 12.227 18.495 6.556 1.00 89.00 304 LEU A N 1
ATOM 2392 C CA . LEU A 1 304 ? 13.313 18.895 5.678 1.00 89.00 304 LEU A CA 1
ATOM 2393 C C . LEU A 1 304 ? 13.684 20.344 5.961 1.00 89.00 304 LEU A C 1
ATOM 2395 O O . LEU A 1 304 ? 12.830 21.237 5.987 1.00 89.00 304 LEU A O 1
ATOM 2399 N N . LYS A 1 305 ? 14.983 20.585 6.131 1.00 89.94 305 LYS A N 1
ATOM 2400 C CA . LYS A 1 305 ? 15.525 21.943 6.183 1.00 89.94 305 LYS A CA 1
ATOM 2401 C C . LYS A 1 305 ? 15.396 22.613 4.820 1.00 89.94 305 LYS A C 1
ATOM 2403 O O . LYS A 1 305 ? 15.243 21.945 3.797 1.00 89.94 305 LYS A O 1
ATOM 2408 N N . ALA A 1 306 ? 15.524 23.938 4.799 1.00 90.88 306 ALA A N 1
ATOM 2409 C CA . ALA A 1 306 ? 15.451 24.694 3.558 1.00 90.88 306 ALA A CA 1
ATOM 2410 C C . ALA A 1 306 ? 16.453 24.183 2.516 1.00 90.88 306 ALA A C 1
ATOM 2412 O O . ALA A 1 306 ? 16.080 24.015 1.368 1.00 90.88 306 ALA A O 1
ATOM 2413 N N . GLU A 1 307 ? 17.681 23.831 2.898 1.00 85.19 307 GLU A N 1
ATOM 2414 C CA . GLU A 1 307 ? 18.720 23.386 1.959 1.00 85.19 307 GLU A CA 1
ATOM 2415 C C . GLU A 1 307 ? 18.396 22.053 1.263 1.00 85.19 307 GLU A C 1
ATOM 2417 O O . GLU A 1 307 ? 19.015 21.733 0.245 1.00 85.19 307 GLU A O 1
ATOM 2422 N N . GLN A 1 308 ? 17.441 21.290 1.807 1.00 83.88 308 GLN A N 1
ATOM 2423 C CA . GLN A 1 308 ? 16.978 20.003 1.286 1.00 83.88 308 GLN A CA 1
ATOM 2424 C C . GLN A 1 308 ? 15.797 20.143 0.312 1.00 83.88 308 GLN A C 1
ATOM 2426 O O . GLN A 1 308 ? 15.406 19.155 -0.305 1.00 83.88 308 GLN A O 1
ATOM 2431 N N . THR A 1 309 ? 15.227 21.344 0.157 1.00 88.62 309 THR A N 1
ATOM 2432 C CA . THR A 1 309 ? 14.141 21.614 -0.798 1.00 88.62 309 THR A CA 1
ATOM 2433 C C . THR A 1 309 ? 14.687 22.089 -2.142 1.00 88.62 309 THR A C 1
ATOM 2435 O O . THR A 1 309 ? 15.795 22.628 -2.238 1.00 88.62 309 THR A O 1
ATOM 2438 N N . VAL A 1 310 ? 13.914 21.920 -3.215 1.00 86.88 310 VAL A N 1
ATOM 2439 C CA . VAL A 1 310 ? 14.317 22.296 -4.581 1.00 86.88 310 VAL A CA 1
ATOM 2440 C C . VAL A 1 310 ? 14.562 23.802 -4.689 1.00 86.88 310 VAL A C 1
ATOM 2442 O O . VAL A 1 310 ? 15.463 24.266 -5.399 1.00 86.88 310 VAL A O 1
ATOM 2445 N N . THR A 1 311 ? 13.761 24.600 -3.987 1.00 86.69 311 THR A N 1
ATOM 2446 C CA . THR A 1 311 ? 13.919 26.057 -3.966 1.00 86.69 311 THR A CA 1
ATOM 2447 C C . THR A 1 311 ? 15.065 26.531 -3.082 1.00 86.69 311 THR A C 1
ATOM 2449 O O . THR A 1 311 ? 15.580 27.621 -3.338 1.00 86.69 311 THR A O 1
ATOM 2452 N N . LYS A 1 312 ? 15.479 25.738 -2.088 1.00 89.19 312 LYS A N 1
ATOM 2453 C CA . LYS A 1 312 ? 16.450 26.104 -1.047 1.00 89.19 312 LYS A CA 1
ATOM 2454 C C . LYS A 1 312 ? 16.040 27.287 -0.163 1.00 89.19 312 LYS A C 1
ATOM 2456 O O . LYS A 1 312 ? 16.887 27.909 0.470 1.00 89.19 312 LYS A O 1
ATOM 2461 N N . LYS A 1 313 ? 14.751 27.647 -0.162 1.00 90.81 313 LYS A N 1
ATOM 2462 C CA . LYS A 1 313 ? 14.248 28.882 0.472 1.00 90.81 313 LYS A CA 1
ATOM 2463 C C . LYS A 1 313 ? 13.496 28.646 1.773 1.00 90.81 313 LYS A C 1
ATOM 2465 O O . LYS A 1 313 ? 13.511 29.511 2.644 1.00 90.81 313 LYS A O 1
ATOM 2470 N N . LYS A 1 314 ? 12.773 27.533 1.863 1.00 94.75 314 LYS A N 1
ATOM 2471 C CA . LYS A 1 314 ? 11.820 27.252 2.940 1.00 94.75 314 LYS A CA 1
ATOM 2472 C C . LYS A 1 314 ? 11.901 25.784 3.344 1.00 94.75 314 LYS A C 1
ATOM 2474 O O . LYS A 1 314 ? 12.252 24.970 2.487 1.00 94.75 314 LYS A O 1
ATOM 2479 N N . PRO A 1 315 ? 11.617 25.458 4.617 1.00 95.12 315 PRO A N 1
ATOM 2480 C CA . PRO A 1 315 ? 11.522 24.077 5.064 1.00 95.12 315 PRO A CA 1
ATOM 2481 C C . PRO A 1 315 ? 10.324 23.374 4.416 1.00 95.12 315 PRO A C 1
ATOM 2483 O O . PRO A 1 315 ? 9.454 24.010 3.815 1.00 95.12 315 PRO A O 1
ATOM 2486 N N . TYR A 1 316 ? 10.287 22.055 4.558 1.00 95.44 316 TYR A N 1
ATOM 2487 C CA . TYR A 1 316 ? 9.206 21.215 4.056 1.00 95.44 316 TYR A CA 1
ATOM 2488 C C . TYR A 1 316 ? 8.914 20.106 5.066 1.00 95.44 316 TYR A C 1
ATOM 2490 O O . TYR A 1 316 ? 9.823 19.634 5.747 1.00 95.44 316 TYR A O 1
ATOM 2498 N N . LEU A 1 317 ? 7.663 19.682 5.161 1.00 95.12 317 LEU A N 1
ATOM 2499 C CA . LEU A 1 317 ? 7.231 18.542 5.954 1.00 95.12 317 LEU A CA 1
ATOM 2500 C C . LEU A 1 317 ? 6.329 17.660 5.108 1.00 95.12 317 LEU A C 1
ATOM 2502 O O . LEU A 1 317 ? 5.462 18.171 4.406 1.00 95.12 317 LEU A O 1
ATOM 2506 N N . PHE A 1 318 ? 6.495 16.349 5.214 1.00 95.19 318 PHE A N 1
ATOM 2507 C CA . PHE A 1 318 ? 5.521 15.386 4.713 1.00 95.19 318 PHE A CA 1
ATOM 2508 C C . PHE A 1 318 ? 5.431 14.182 5.652 1.00 95.19 318 PHE A C 1
ATOM 2510 O O . PHE A 1 318 ? 6.391 13.872 6.361 1.00 95.19 318 PHE A O 1
ATOM 2517 N N . SER A 1 319 ? 4.282 13.512 5.659 1.00 95.38 319 SER A N 1
ATOM 2518 C CA . SER A 1 319 ? 4.063 12.273 6.408 1.00 95.38 319 SER A CA 1
ATOM 2519 C C . SER A 1 319 ? 4.184 11.009 5.551 1.00 95.38 319 SER A C 1
ATOM 2521 O O . SER A 1 319 ? 3.936 11.048 4.351 1.00 95.38 319 SER A O 1
ATOM 2523 N N . GLN A 1 320 ? 4.455 9.874 6.191 1.00 93.06 320 GLN A N 1
ATOM 2524 C CA . GLN A 1 320 ? 4.271 8.522 5.666 1.00 93.06 320 GLN A CA 1
ATOM 2525 C C . GLN A 1 320 ? 3.753 7.628 6.803 1.00 93.06 320 GLN A C 1
ATOM 2527 O O . GLN A 1 320 ? 4.508 7.253 7.700 1.00 93.06 320 GLN A O 1
ATOM 2532 N N . CYS A 1 321 ? 2.459 7.302 6.783 1.00 95.94 321 CYS A N 1
ATOM 2533 C CA . CYS A 1 321 ? 1.807 6.580 7.881 1.00 95.94 321 CYS A CA 1
ATOM 2534 C C . CYS A 1 321 ? 1.745 5.057 7.674 1.00 95.94 321 CYS A C 1
ATOM 2536 O O . CYS A 1 321 ? 1.714 4.323 8.664 1.00 95.94 321 CYS A O 1
ATOM 2538 N N . GLN A 1 322 ? 1.773 4.566 6.431 1.00 95.31 322 GLN A N 1
ATOM 2539 C CA . GLN A 1 322 ? 1.846 3.129 6.153 1.00 95.31 322 GLN A CA 1
ATOM 2540 C C . GLN A 1 322 ? 3.193 2.549 6.625 1.00 95.31 322 GLN A C 1
ATOM 2542 O O . GLN A 1 322 ? 4.232 3.172 6.411 1.00 95.31 322 GLN A O 1
ATOM 2547 N N . ALA A 1 323 ? 3.235 1.384 7.283 1.00 93.06 323 ALA A N 1
ATOM 2548 C CA . ALA A 1 323 ? 2.102 0.546 7.712 1.00 93.06 323 ALA A CA 1
ATOM 2549 C C . ALA A 1 323 ? 1.507 0.959 9.077 1.00 93.06 323 ALA A C 1
ATOM 2551 O O . ALA A 1 323 ? 0.295 1.046 9.236 1.00 93.06 323 ALA A O 1
ATOM 2552 N N . ILE A 1 324 ? 2.357 1.215 10.073 1.00 95.31 324 ILE A N 1
ATOM 2553 C CA . ILE A 1 324 ? 1.949 1.431 11.475 1.00 95.31 324 ILE A CA 1
ATOM 2554 C C . ILE A 1 324 ? 2.586 2.688 12.072 1.00 95.31 324 ILE A C 1
ATOM 2556 O O . ILE A 1 324 ? 2.992 2.712 13.234 1.00 95.31 324 ILE A O 1
ATOM 2560 N N . ASN A 1 325 ? 2.759 3.724 11.253 1.00 95.31 325 ASN A N 1
ATOM 2561 C CA . ASN A 1 325 ? 3.397 4.968 11.671 1.00 95.31 325 ASN A CA 1
ATOM 2562 C C . ASN A 1 325 ? 2.384 6.052 12.051 1.00 95.31 325 ASN A C 1
ATOM 2564 O O . ASN A 1 325 ? 2.782 7.016 12.699 1.00 95.31 325 ASN A O 1
ATOM 2568 N N . ALA A 1 326 ? 1.082 5.900 11.770 1.00 97.38 326 ALA A N 1
ATOM 2569 C CA . ALA A 1 326 ? 0.080 6.892 12.182 1.00 97.38 326 ALA A CA 1
ATOM 2570 C C . ALA A 1 326 ? 0.063 7.099 13.707 1.00 97.38 326 ALA A C 1
ATOM 2572 O O . ALA A 1 326 ? -0.066 8.234 14.165 1.00 97.38 326 ALA A O 1
ATOM 2573 N N . ARG A 1 327 ? 0.337 6.043 14.490 1.00 96.88 327 ARG A N 1
ATOM 2574 C CA . ARG A 1 327 ? 0.549 6.108 15.952 1.00 96.88 327 ARG A CA 1
ATOM 2575 C C . ARG A 1 327 ? 1.684 7.039 16.394 1.00 96.88 327 ARG A C 1
ATOM 2577 O O . ARG A 1 327 ? 1.775 7.396 17.564 1.00 96.88 327 ARG A O 1
ATOM 2584 N N . SER A 1 328 ? 2.588 7.404 15.489 1.00 96.19 328 SER A N 1
ATOM 2585 C CA . SER A 1 328 ? 3.671 8.355 15.748 1.00 96.19 328 SER A CA 1
ATOM 2586 C C . SER A 1 328 ? 3.309 9.792 15.360 1.00 96.19 328 SER A C 1
ATOM 2588 O O . SER A 1 328 ? 4.028 10.717 15.729 1.00 96.19 328 SER A O 1
ATOM 2590 N N . LEU A 1 329 ? 2.181 9.987 14.668 1.00 96.62 329 LEU A N 1
ATOM 2591 C CA . LEU A 1 329 ? 1.606 11.294 14.347 1.00 96.62 329 LEU A CA 1
ATOM 2592 C C . LEU A 1 329 ? 0.462 11.666 15.294 1.00 96.62 329 LEU A C 1
ATOM 2594 O O . LEU A 1 329 ? 0.400 12.805 15.734 1.00 96.62 329 LEU A O 1
ATOM 2598 N N . VAL A 1 330 ? -0.430 10.722 15.609 1.00 97.12 330 VAL A N 1
ATOM 2599 C CA . VAL A 1 330 ? -1.618 10.928 16.450 1.00 97.12 330 VAL A CA 1
ATOM 2600 C C . VAL A 1 330 ? -1.911 9.675 17.292 1.00 97.12 330 VAL A C 1
ATOM 2602 O O . VAL A 1 330 ? -1.792 8.564 16.772 1.00 97.12 330 VAL A O 1
ATOM 2605 N N . PRO A 1 331 ? -2.330 9.800 18.569 1.00 96.69 331 PRO A N 1
ATOM 2606 C CA . PRO A 1 331 ? -2.827 8.663 19.341 1.00 96.69 331 PRO A CA 1
ATOM 2607 C C . PRO A 1 331 ? -4.091 8.097 18.686 1.00 96.69 331 PRO A C 1
ATOM 2609 O O . PRO A 1 331 ? -5.111 8.785 18.613 1.00 96.69 331 PRO A O 1
ATOM 2612 N N . CYS A 1 332 ? -4.046 6.864 18.188 1.00 96.88 332 CYS A N 1
ATOM 2613 C CA . CYS A 1 332 ? -5.159 6.275 17.440 1.00 96.88 332 CYS A CA 1
ATOM 2614 C C . CYS A 1 332 ? -5.210 4.749 17.586 1.00 96.88 332 CYS A C 1
ATOM 2616 O O . CYS A 1 332 ? -4.274 4.140 18.085 1.00 96.88 332 CYS A O 1
ATOM 2618 N N . MET A 1 333 ? -6.322 4.127 17.185 1.00 96.31 333 MET A N 1
ATOM 2619 C CA . MET A 1 333 ? -6.362 2.677 16.962 1.00 96.31 333 MET A CA 1
ATOM 2620 C C . MET A 1 333 ? -5.671 2.414 15.624 1.00 96.31 333 MET A C 1
ATOM 2622 O O . MET A 1 333 ? -6.312 2.496 14.575 1.00 96.31 333 MET A O 1
ATOM 2626 N N . ASP A 1 334 ? -4.359 2.190 15.651 1.00 97.50 334 ASP A N 1
ATOM 2627 C CA . ASP A 1 334 ? -3.521 2.210 14.454 1.00 97.50 334 ASP A CA 1
ATOM 2628 C C . ASP A 1 334 ? -3.503 0.842 13.761 1.00 97.50 334 ASP A C 1
ATOM 2630 O O . ASP A 1 334 ? -2.503 0.122 13.726 1.00 97.50 334 ASP A O 1
ATOM 2634 N N . THR A 1 335 ? -4.675 0.473 13.251 1.00 96.81 335 THR A N 1
ATOM 2635 C CA . THR A 1 335 ? -4.961 -0.776 12.549 1.00 96.81 335 THR A CA 1
ATOM 2636 C C . THR A 1 335 ? -5.862 -0.489 11.349 1.00 96.81 335 THR A C 1
ATOM 2638 O O . THR A 1 335 ? -6.826 0.275 11.474 1.00 96.81 335 THR A O 1
ATOM 2641 N N . PRO A 1 336 ? -5.636 -1.130 10.188 1.00 97.75 336 PRO A N 1
ATOM 2642 C CA . PRO A 1 336 ? -6.495 -0.923 9.030 1.00 97.75 336 PRO A CA 1
ATOM 2643 C C . PRO A 1 336 ? -7.908 -1.505 9.219 1.00 97.75 336 PRO A C 1
ATOM 2645 O O . PRO A 1 336 ? -8.817 -1.153 8.467 1.00 97.75 336 PRO A O 1
ATOM 2648 N N . SER A 1 337 ? -8.151 -2.323 10.255 1.00 96.50 337 SER A N 1
ATOM 2649 C CA . SER A 1 337 ? -9.497 -2.791 10.629 1.00 96.50 337 SER A CA 1
ATOM 2650 C C . SER A 1 337 ? -10.435 -1.675 11.098 1.00 96.50 337 SER A C 1
ATOM 2652 O O . SER A 1 337 ? -11.654 -1.854 11.083 1.00 96.50 337 SER A O 1
ATOM 2654 N N . VAL A 1 338 ? -9.893 -0.541 11.552 1.00 96.62 338 VAL A N 1
ATOM 2655 C CA . VAL A 1 338 ? -10.674 0.617 11.994 1.00 96.62 338 VAL A CA 1
ATOM 2656 C C . VAL A 1 338 ? -10.639 1.673 10.900 1.00 96.62 338 VAL A C 1
ATOM 2658 O O . VAL A 1 338 ? -9.573 2.158 10.541 1.00 96.62 338 VAL A O 1
ATOM 2661 N N . LYS A 1 339 ? -11.816 2.068 10.400 1.00 97.88 339 LYS A N 1
ATOM 2662 C CA . LYS A 1 339 ? -11.958 3.192 9.467 1.00 97.88 339 LYS A CA 1
ATOM 2663 C C . LYS A 1 339 ? -12.713 4.350 10.109 1.00 97.88 339 LYS A C 1
ATOM 2665 O O . LYS A 1 339 ? -13.768 4.149 10.710 1.00 97.88 339 LYS A O 1
ATOM 2670 N N . GLN A 1 340 ? -12.213 5.563 9.909 1.00 96.50 340 GLN A N 1
ATOM 2671 C CA . GLN A 1 340 ? -12.718 6.790 10.522 1.00 96.50 340 GLN A CA 1
ATOM 2672 C C . GLN A 1 340 ? -12.807 7.928 9.502 1.00 96.50 340 GLN A C 1
ATOM 2674 O O . GLN A 1 340 ? -11.985 8.032 8.596 1.00 96.50 340 GLN A O 1
ATOM 2679 N N . THR A 1 341 ? -13.826 8.774 9.630 1.00 98.25 341 THR A N 1
ATOM 2680 C CA . THR A 1 341 ? -13.818 10.111 9.015 1.00 98.25 341 THR A CA 1
ATOM 2681 C C . THR A 1 341 ? -12.969 11.040 9.873 1.00 98.25 341 THR A C 1
ATOM 2683 O O . THR A 1 341 ? -12.833 10.795 11.073 1.00 98.25 341 THR A O 1
ATOM 2686 N N . TYR A 1 342 ? -12.461 12.134 9.310 1.00 98.44 342 TYR A N 1
ATOM 2687 C CA . TYR A 1 342 ? -11.802 13.158 10.118 1.00 98.44 342 TYR A CA 1
ATOM 2688 C C . TYR A 1 342 ? -12.042 14.564 9.573 1.00 98.44 342 TYR A C 1
ATOM 2690 O O . TYR A 1 342 ? -12.125 14.773 8.363 1.00 98.44 342 TYR A O 1
ATOM 2698 N N . ASP A 1 343 ? -12.097 15.516 10.497 1.00 98.50 343 ASP A N 1
ATOM 2699 C CA . ASP A 1 343 ? -11.971 16.940 10.220 1.00 98.50 343 ASP A CA 1
ATOM 2700 C C . ASP A 1 343 ? -10.641 17.401 10.823 1.00 98.50 343 ASP A C 1
ATOM 2702 O O . ASP A 1 343 ? -10.242 16.931 11.892 1.00 98.50 343 ASP A O 1
ATOM 2706 N N . ALA A 1 344 ? -9.931 18.293 10.138 1.00 98.44 344 ALA A N 1
ATOM 2707 C CA . ALA A 1 344 ? -8.647 18.798 10.607 1.00 98.44 344 ALA A CA 1
ATOM 2708 C C . ALA A 1 344 ? -8.557 20.310 10.448 1.00 98.44 344 ALA A C 1
ATOM 2710 O O . ALA A 1 344 ? -9.019 20.878 9.460 1.00 98.44 344 ALA A O 1
ATOM 2711 N N . VAL A 1 345 ? -7.912 20.944 11.421 1.00 98.38 345 VAL A N 1
ATOM 2712 C CA . VAL A 1 345 ? -7.530 22.352 11.372 1.00 98.38 345 VAL A CA 1
ATOM 2713 C C . VAL A 1 345 ? -6.033 22.419 11.617 1.00 98.38 345 VAL A C 1
ATOM 2715 O O . VAL A 1 345 ? -5.562 22.012 12.678 1.00 98.38 345 VAL A O 1
ATOM 2718 N N . VAL A 1 346 ? -5.286 22.914 10.633 1.00 98.31 346 VAL A N 1
ATOM 2719 C CA . VAL A 1 346 ? -3.822 22.958 10.672 1.00 98.31 346 VAL A CA 1
ATOM 2720 C C . VAL A 1 346 ? -3.350 24.395 10.527 1.00 98.31 346 VAL A C 1
ATOM 2722 O O . VAL A 1 346 ? -3.651 25.064 9.540 1.00 98.31 346 VAL A O 1
ATOM 2725 N N . THR A 1 347 ? -2.584 24.861 11.508 1.00 98.25 347 THR A N 1
ATOM 2726 C CA . THR A 1 347 ? -1.954 26.184 11.495 1.00 98.25 347 THR A CA 1
ATOM 2727 C C . THR A 1 347 ? -0.496 26.048 11.071 1.00 98.25 347 THR A C 1
ATOM 2729 O O . THR A 1 347 ? 0.256 25.289 11.681 1.00 98.25 347 THR A O 1
ATOM 2732 N N . VAL A 1 348 ? -0.089 26.792 10.046 1.00 97.88 348 VAL A N 1
ATOM 2733 C CA . VAL A 1 348 ? 1.273 26.791 9.483 1.00 97.88 348 VAL A CA 1
ATOM 2734 C C . VAL A 1 348 ? 1.767 28.229 9.272 1.00 97.88 348 VAL A C 1
ATOM 2736 O O . VAL A 1 348 ? 0.945 29.146 9.282 1.00 97.88 348 VAL A O 1
ATOM 2739 N N . PRO A 1 349 ? 3.077 28.476 9.079 1.00 97.38 349 PRO A N 1
ATOM 2740 C CA . PRO A 1 349 ? 3.575 29.787 8.653 1.00 97.38 349 PRO A CA 1
ATOM 2741 C C . PRO A 1 349 ? 2.857 30.306 7.393 1.00 97.38 349 PRO A C 1
ATOM 2743 O O . PRO A 1 349 ? 2.527 29.526 6.499 1.00 97.38 349 PRO A O 1
ATOM 2746 N N . ASN A 1 350 ? 2.589 31.614 7.332 1.00 94.88 350 ASN A N 1
ATOM 2747 C CA . ASN A 1 350 ? 1.695 32.224 6.334 1.00 94.88 350 ASN A CA 1
ATOM 2748 C C . ASN A 1 350 ? 2.137 32.071 4.865 1.00 94.88 350 ASN A C 1
ATOM 2750 O O . ASN A 1 350 ? 1.306 32.154 3.956 1.00 94.88 350 ASN A O 1
ATOM 2754 N N . ASP A 1 351 ? 3.421 31.818 4.634 1.00 93.50 351 ASP A N 1
ATOM 2755 C CA . ASP A 1 351 ? 4.040 31.644 3.326 1.00 93.50 351 ASP A CA 1
ATOM 2756 C C . ASP A 1 351 ? 4.125 30.177 2.873 1.00 93.50 351 ASP A C 1
ATOM 2758 O O . ASP A 1 351 ? 4.676 29.895 1.804 1.00 93.50 351 ASP A O 1
ATOM 2762 N N . LEU A 1 352 ? 3.578 29.246 3.663 1.00 97.19 352 LEU A N 1
ATOM 2763 C CA . LEU A 1 352 ? 3.519 27.822 3.345 1.00 97.19 352 LEU A CA 1
ATOM 2764 C C . LEU A 1 352 ? 2.095 27.371 3.002 1.00 97.19 352 LEU A C 1
ATOM 2766 O O . LEU A 1 352 ? 1.086 27.860 3.522 1.00 97.19 352 LEU A O 1
ATOM 2770 N N . ILE A 1 353 ? 2.030 26.380 2.117 1.00 97.94 353 ILE A N 1
ATOM 2771 C CA . ILE A 1 353 ? 0.809 25.657 1.779 1.00 97.94 353 ILE A CA 1
ATOM 2772 C C . ILE A 1 353 ? 0.747 24.391 2.623 1.00 97.94 353 ILE A C 1
ATOM 2774 O O . ILE A 1 353 ? 1.742 23.675 2.726 1.00 97.94 353 ILE A O 1
ATOM 2778 N N . CYS A 1 354 ? -0.418 24.117 3.208 1.00 98.44 354 CYS A N 1
ATOM 2779 C CA . CYS A 1 354 ? -0.728 22.847 3.850 1.00 98.44 354 CYS A CA 1
ATOM 2780 C C . CYS A 1 354 ? -1.728 22.083 2.984 1.00 98.44 354 CYS A C 1
ATOM 2782 O O . CYS A 1 354 ? -2.703 22.666 2.513 1.00 98.44 354 CYS A O 1
ATOM 2784 N N . LEU A 1 355 ? -1.488 20.791 2.787 1.00 98.62 355 LEU A N 1
ATOM 2785 C CA . LEU A 1 355 ? -2.432 19.863 2.177 1.00 98.62 355 LEU A CA 1
ATOM 2786 C C . LEU A 1 355 ? -2.518 18.611 3.056 1.00 98.62 355 LEU A C 1
ATOM 2788 O O . LEU A 1 355 ? -1.569 18.268 3.766 1.00 98.62 355 LEU A O 1
ATOM 2792 N N . MET A 1 356 ? -3.651 17.920 3.001 1.00 98.69 356 MET A N 1
ATOM 2793 C CA . MET A 1 356 ? -3.881 16.667 3.717 1.00 98.69 356 MET A CA 1
ATOM 2794 C C . MET A 1 356 ? -4.587 15.659 2.811 1.00 98.69 356 MET A C 1
ATOM 2796 O O . MET A 1 356 ? -5.098 16.031 1.757 1.00 98.69 356 MET A O 1
ATOM 2800 N N . SER A 1 357 ? -4.678 14.404 3.252 1.00 98.44 357 SER A N 1
ATOM 2801 C CA . SER A 1 357 ? -5.501 13.338 2.649 1.00 98.44 357 SER A CA 1
ATOM 2802 C C . SER A 1 357 ? -7.022 13.585 2.796 1.00 98.44 357 SER A C 1
ATOM 2804 O O . SER A 1 357 ? -7.773 12.750 3.313 1.00 98.44 357 SER A O 1
ATOM 2806 N N . ALA A 1 358 ? -7.477 14.789 2.443 1.00 98.19 358 ALA A N 1
ATOM 2807 C CA . ALA A 1 358 ? -8.819 15.315 2.664 1.00 98.19 358 ALA A CA 1
ATOM 2808 C C . ALA A 1 358 ? -9.131 16.473 1.708 1.00 98.19 358 ALA A C 1
ATOM 2810 O O . ALA A 1 358 ? -8.244 17.090 1.123 1.00 98.19 358 ALA A O 1
ATOM 2811 N N . THR A 1 359 ? -10.412 16.824 1.601 1.00 97.19 359 THR A N 1
ATOM 2812 C CA . THR A 1 359 ? -10.843 18.010 0.847 1.00 97.19 359 THR A CA 1
ATOM 2813 C C . THR A 1 359 ? -10.694 19.277 1.690 1.00 97.19 359 THR A C 1
ATOM 2815 O O . THR A 1 359 ? -11.061 19.278 2.866 1.00 97.19 359 THR A O 1
ATOM 2818 N N . ALA A 1 360 ? -10.156 20.353 1.108 1.00 96.25 360 ALA A N 1
ATOM 2819 C CA . ALA A 1 360 ? -10.083 21.657 1.767 1.00 96.25 360 ALA A CA 1
ATOM 2820 C C . ALA A 1 360 ? -11.485 22.265 1.947 1.00 96.25 360 ALA A C 1
ATOM 2822 O O . ALA A 1 360 ? -12.349 22.130 1.077 1.00 96.25 360 ALA A O 1
ATOM 2823 N N . VAL A 1 361 ? -11.703 22.939 3.075 1.00 96.50 361 VAL A N 1
ATOM 2824 C CA . VAL A 1 361 ? -12.970 23.580 3.438 1.00 96.50 361 VAL A CA 1
ATOM 2825 C C . VAL A 1 361 ? -12.766 25.088 3.504 1.00 96.50 361 VAL A C 1
ATOM 2827 O O . VAL A 1 361 ? -12.148 25.591 4.440 1.00 96.50 361 VAL A O 1
ATOM 2830 N N . GLY A 1 362 ? -13.336 25.801 2.532 1.00 95.19 362 GLY A N 1
ATOM 2831 C CA . GLY A 1 362 ? -13.207 27.255 2.430 1.00 95.19 362 GLY A CA 1
ATOM 2832 C C . GLY A 1 362 ? -11.795 27.717 2.063 1.00 95.19 362 GLY A C 1
ATOM 2833 O O . GLY A 1 362 ? -10.919 26.914 1.741 1.00 95.19 362 GLY A O 1
ATOM 2834 N N . GLU A 1 363 ? -11.598 29.034 2.096 1.00 95.31 363 GLU A N 1
ATOM 2835 C CA . GLU A 1 363 ? -10.279 29.646 1.936 1.00 95.31 363 GLU A CA 1
ATOM 2836 C C . GLU A 1 363 ? -9.511 29.631 3.269 1.00 95.31 363 GLU A C 1
ATOM 2838 O O . GLU A 1 363 ? -10.135 29.741 4.330 1.00 95.31 363 GLU A O 1
ATOM 2843 N N . PRO A 1 364 ? -8.170 29.525 3.251 1.00 94.88 364 PRO A N 1
ATOM 2844 C CA . PRO A 1 364 ? -7.371 29.576 4.471 1.00 94.88 364 PRO A CA 1
ATOM 2845 C C . PRO A 1 364 ? -7.509 30.916 5.211 1.00 94.88 364 PRO A C 1
ATOM 2847 O O . PRO A 1 364 ? -7.474 31.983 4.599 1.00 94.88 364 PRO A O 1
ATOM 2850 N N . GLU A 1 365 ? -7.585 30.873 6.541 1.00 96.12 365 GLU A N 1
ATOM 2851 C CA . GLU A 1 365 ? -7.651 32.070 7.388 1.00 96.12 365 GLU A CA 1
ATOM 2852 C C . GLU A 1 365 ? -6.234 32.584 7.686 1.00 96.12 365 GLU A C 1
ATOM 2854 O O . GLU A 1 365 ? -5.426 31.878 8.293 1.00 96.12 365 GLU A O 1
ATOM 2859 N N . GLU A 1 366 ? -5.917 33.817 7.286 1.00 92.56 366 GLU A N 1
ATOM 2860 C CA . GLU A 1 366 ? -4.639 34.466 7.605 1.00 92.56 366 GLU A CA 1
ATOM 2861 C C . GLU A 1 366 ? -4.735 35.256 8.918 1.00 92.56 366 GLU A C 1
ATOM 2863 O O . GLU A 1 366 ? -5.549 36.170 9.049 1.00 92.56 366 GLU A O 1
ATOM 2868 N N . THR A 1 367 ? -3.879 34.931 9.892 1.00 89.81 367 THR A N 1
ATOM 2869 C CA . THR A 1 367 ? -3.795 35.641 11.179 1.00 89.81 367 THR A CA 1
ATOM 2870 C C . THR A 1 367 ? -2.345 35.958 11.534 1.00 89.81 367 THR A C 1
ATOM 2872 O O . THR A 1 367 ? -1.661 35.173 12.190 1.00 89.81 367 THR A O 1
ATOM 2875 N N . GLY A 1 368 ? -1.872 37.137 11.118 1.00 91.44 368 GLY A N 1
ATOM 2876 C CA . GLY A 1 368 ? -0.501 37.593 11.364 1.00 91.44 368 GLY A CA 1
ATOM 2877 C C . GLY A 1 368 ? 0.527 36.783 10.570 1.00 91.44 368 GLY A C 1
ATOM 2878 O O . GLY A 1 368 ? 0.505 36.772 9.341 1.00 91.44 368 GLY A O 1
ATOM 2879 N N . GLU A 1 369 ? 1.439 36.110 11.270 1.00 94.62 369 GLU A N 1
ATOM 2880 C CA . GLU A 1 369 ? 2.515 35.310 10.658 1.00 94.62 369 GLU A CA 1
ATOM 2881 C C . GLU A 1 369 ? 2.110 33.859 10.358 1.00 94.62 369 GLU A C 1
ATOM 2883 O O . GLU A 1 369 ? 2.910 33.082 9.835 1.00 94.62 369 GLU A O 1
ATOM 2888 N N . VAL A 1 370 ? 0.864 33.480 10.658 1.00 97.19 370 VAL A N 1
ATOM 2889 C CA . VAL A 1 370 ? 0.346 32.130 10.419 1.00 97.19 370 VAL A CA 1
ATOM 2890 C C . VAL A 1 370 ? -0.886 32.135 9.523 1.00 97.19 370 VAL A C 1
ATOM 2892 O O . VAL A 1 370 ? -1.622 33.119 9.428 1.00 97.19 370 VAL A O 1
ATOM 2895 N N . LYS A 1 371 ? -1.116 30.993 8.882 1.00 96.94 371 LYS A N 1
ATOM 2896 C CA . LYS A 1 371 ? -2.286 30.675 8.074 1.00 96.94 371 LYS A CA 1
ATOM 2897 C C . LYS A 1 371 ? -2.898 29.372 8.575 1.00 96.94 371 LYS A C 1
ATOM 2899 O O . LYS A 1 371 ? -2.184 28.401 8.830 1.00 96.94 371 LYS A O 1
ATOM 2904 N N . LYS A 1 372 ? -4.217 29.357 8.728 1.00 97.94 372 LYS A N 1
ATOM 2905 C CA . LYS A 1 372 ? -4.986 28.202 9.186 1.00 97.94 372 LYS A CA 1
ATOM 2906 C C . LYS A 1 372 ? -5.748 27.587 8.017 1.00 97.94 372 LYS A C 1
ATOM 2908 O O . LYS A 1 372 ? -6.529 28.265 7.356 1.00 97.94 372 LYS A O 1
ATOM 2913 N N . TYR A 1 373 ? -5.538 26.295 7.802 1.00 98.38 373 TYR A N 1
ATOM 2914 C CA . TYR A 1 373 ? -6.232 25.487 6.805 1.00 98.38 373 TYR A CA 1
ATOM 2915 C C . TYR A 1 373 ? -7.237 24.564 7.490 1.00 98.38 373 TYR A C 1
ATOM 2917 O O . TYR A 1 373 ? -6.915 23.956 8.512 1.00 98.38 373 TYR A O 1
ATOM 2925 N N . SER A 1 374 ? -8.424 24.435 6.904 1.00 98.56 374 SER A N 1
ATOM 2926 C CA . SER A 1 374 ? -9.475 23.527 7.365 1.00 98.56 374 SER A CA 1
ATOM 2927 C C . SER A 1 374 ? -9.700 22.431 6.329 1.00 98.56 374 SER A C 1
ATOM 2929 O O . SER A 1 374 ? -9.790 22.712 5.134 1.00 98.56 374 SER A O 1
ATOM 2931 N N . PHE A 1 375 ? -9.811 21.185 6.777 1.00 98.62 375 PHE A N 1
ATOM 2932 C CA . PHE A 1 375 ? -9.987 20.016 5.921 1.00 98.62 375 PHE A CA 1
ATOM 2933 C C . PHE A 1 375 ? -11.098 19.109 6.431 1.00 98.62 375 PHE A C 1
ATOM 2935 O O . PHE A 1 375 ? -11.333 19.013 7.636 1.00 98.62 375 PHE A O 1
ATOM 2942 N N . LYS A 1 376 ? -11.724 18.394 5.496 1.00 98.44 376 LYS A N 1
ATOM 2943 C CA . LYS A 1 376 ? -12.755 17.396 5.762 1.00 98.44 376 LYS A CA 1
ATOM 2944 C C . LYS A 1 376 ? -12.550 16.149 4.909 1.00 98.44 376 LYS A C 1
ATOM 2946 O O . LYS A 1 376 ? -12.547 16.218 3.676 1.00 98.44 376 LYS A O 1
ATOM 2951 N N . GLN A 1 377 ? -12.423 15.004 5.571 1.00 98.25 377 GLN A N 1
ATOM 2952 C CA . GLN A 1 377 ? -12.443 13.673 4.974 1.00 98.25 377 GLN A CA 1
ATOM 2953 C C . GLN A 1 377 ? -13.754 12.985 5.354 1.00 98.25 377 GLN A C 1
ATOM 2955 O O . GLN A 1 377 ? -13.920 12.471 6.461 1.00 98.25 377 GLN A O 1
ATOM 2960 N N . SER A 1 378 ? -14.711 13.016 4.424 1.00 97.06 378 SER A N 1
ATOM 2961 C CA . SER A 1 378 ? -16.075 12.521 4.662 1.00 97.06 378 SER A CA 1
ATOM 2962 C C . SER A 1 378 ? -16.217 11.013 4.451 1.00 97.06 378 SER A C 1
ATOM 2964 O O . SER A 1 378 ? -17.201 10.430 4.904 1.00 97.06 378 SER A O 1
ATOM 2966 N N . ILE A 1 379 ? -15.263 10.379 3.768 1.00 97.94 379 ILE A N 1
ATOM 2967 C CA . ILE A 1 379 ? -15.243 8.931 3.562 1.00 97.94 379 ILE A CA 1
ATOM 2968 C C . ILE A 1 379 ? -14.352 8.315 4.636 1.00 97.94 379 ILE A C 1
ATOM 2970 O O . ILE A 1 379 ? -13.296 8.845 4.968 1.00 97.94 379 ILE A O 1
ATOM 2974 N N . ARG A 1 380 ? -14.795 7.202 5.225 1.00 98.06 380 ARG A N 1
ATOM 2975 C CA . ARG A 1 380 ? -14.050 6.537 6.298 1.00 98.06 380 ARG A CA 1
ATOM 2976 C C . ARG A 1 380 ? -12.756 5.935 5.749 1.00 98.06 380 ARG A C 1
ATOM 2978 O O . ARG A 1 380 ? -12.817 5.112 4.838 1.00 98.06 380 ARG A O 1
ATOM 2985 N N . ILE A 1 381 ? -11.625 6.280 6.357 1.00 98.38 381 ILE A N 1
ATOM 2986 C CA . ILE A 1 381 ? -10.290 5.790 5.991 1.00 98.38 381 ILE A CA 1
ATOM 2987 C C . ILE A 1 381 ? -9.608 5.102 7.182 1.00 98.38 381 ILE A C 1
ATOM 2989 O O . ILE A 1 381 ? -9.852 5.495 8.326 1.00 98.38 381 ILE A O 1
ATOM 2993 N N . PRO A 1 382 ? -8.770 4.080 6.957 1.00 98.44 382 PRO A N 1
ATOM 2994 C CA . PRO A 1 382 ? -7.860 3.573 7.979 1.00 98.44 382 PRO A CA 1
ATOM 2995 C C . PRO A 1 382 ? -6.784 4.601 8.367 1.00 98.44 382 PRO A C 1
ATOM 2997 O O . PRO A 1 382 ? -6.456 5.498 7.590 1.00 98.44 382 PRO A O 1
ATOM 3000 N N . SER A 1 383 ? -6.221 4.465 9.573 1.00 98.00 383 SER A N 1
ATOM 3001 C CA . SER A 1 383 ? -5.220 5.390 10.138 1.00 98.00 383 SER A CA 1
ATOM 3002 C C . SER A 1 383 ? -3.984 5.573 9.253 1.00 98.00 383 SER A C 1
ATOM 3004 O O . SER A 1 383 ? -3.462 6.683 9.162 1.00 98.00 383 SER A O 1
ATOM 3006 N N . TYR A 1 384 ? -3.546 4.517 8.560 1.00 98.00 384 TYR A N 1
ATOM 3007 C CA . TYR A 1 384 ? -2.350 4.542 7.716 1.00 98.00 384 TYR A CA 1
ATOM 3008 C C . TYR A 1 384 ? -2.461 5.476 6.496 1.00 98.00 384 TYR A C 1
ATOM 3010 O O . TYR A 1 384 ? -1.438 5.828 5.917 1.00 98.00 384 TYR A O 1
ATOM 3018 N N . LEU A 1 385 ? -3.682 5.891 6.130 1.00 98.62 385 LEU A N 1
ATOM 3019 C CA . LEU A 1 385 ? -3.963 6.829 5.037 1.00 98.62 385 LEU A CA 1
ATOM 3020 C C . LEU A 1 385 ? -4.050 8.290 5.495 1.00 98.62 385 LEU A C 1
ATOM 3022 O O . LEU A 1 385 ? -4.326 9.170 4.681 1.00 98.62 385 LEU A O 1
ATOM 3026 N N . LEU A 1 386 ? -3.850 8.566 6.788 1.00 98.31 386 LEU A N 1
ATOM 3027 C CA . LEU A 1 386 ? -3.712 9.933 7.271 1.00 98.31 386 LEU A CA 1
ATOM 3028 C C . LEU A 1 386 ? -2.434 10.544 6.696 1.00 98.31 386 LEU A C 1
ATOM 3030 O O . LEU A 1 386 ? -1.336 10.069 6.985 1.00 98.31 386 LEU A O 1
ATOM 3034 N N . ALA A 1 387 ? -2.579 11.638 5.952 1.00 98.19 387 ALA A N 1
ATOM 3035 C CA . ALA A 1 387 ? -1.449 12.350 5.387 1.00 98.19 387 ALA A CA 1
ATOM 3036 C C . ALA A 1 387 ? -1.510 13.856 5.613 1.00 98.19 387 ALA A C 1
ATOM 3038 O O . ALA A 1 387 ? -2.579 14.470 5.622 1.00 98.19 387 ALA A O 1
ATOM 3039 N N . ILE A 1 388 ? -0.327 14.446 5.743 1.00 98.44 388 ILE A N 1
ATOM 3040 C CA . ILE A 1 388 ? -0.096 15.881 5.806 1.00 98.44 388 ILE A CA 1
ATOM 3041 C C . ILE A 1 388 ? 1.173 16.229 5.032 1.00 98.44 388 ILE A C 1
ATOM 3043 O O . ILE A 1 388 ? 2.192 15.543 5.123 1.00 98.44 388 ILE A O 1
ATOM 3047 N N . VAL A 1 389 ? 1.114 17.325 4.284 1.00 98.06 389 VAL A N 1
ATOM 3048 C CA . VAL A 1 389 ? 2.270 17.942 3.642 1.00 98.06 389 VAL A CA 1
ATOM 3049 C C . VAL A 1 389 ? 2.219 19.453 3.840 1.00 98.06 389 VAL A C 1
ATOM 3051 O O . VAL A 1 389 ? 1.166 20.075 3.700 1.00 98.06 389 VAL A O 1
ATOM 3054 N N . VAL A 1 390 ? 3.352 20.046 4.211 1.00 98.44 390 VAL A N 1
ATOM 3055 C CA . VAL A 1 390 ? 3.493 21.485 4.449 1.00 98.44 390 VAL A CA 1
ATOM 3056 C C . VAL A 1 390 ? 4.764 21.981 3.783 1.00 98.44 390 VAL A C 1
ATOM 3058 O O . VAL A 1 390 ? 5.850 21.482 4.059 1.00 98.44 390 VAL A O 1
ATOM 3061 N N . GLY A 1 391 ? 4.656 22.994 2.933 1.00 97.38 391 GLY A N 1
ATOM 3062 C CA . GLY A 1 391 ? 5.825 23.557 2.271 1.00 97.38 391 GLY A CA 1
ATOM 3063 C C . GLY A 1 391 ? 5.488 24.644 1.265 1.00 97.38 391 GLY A C 1
ATOM 3064 O O . GLY A 1 391 ? 4.326 24.989 1.049 1.00 97.38 391 GLY A O 1
ATOM 3065 N N . LEU A 1 392 ? 6.525 25.189 0.630 1.00 96.75 392 LEU A N 1
ATOM 3066 C CA . LEU A 1 392 ? 6.365 26.153 -0.455 1.00 96.75 392 LEU A CA 1
ATOM 3067 C C . LEU A 1 392 ? 5.912 25.421 -1.723 1.00 96.75 392 LEU A C 1
ATOM 3069 O O . LEU A 1 392 ? 6.733 24.864 -2.449 1.00 96.75 392 LEU A O 1
ATOM 3073 N N . MET A 1 393 ? 4.610 25.430 -1.992 1.00 96.94 393 MET A N 1
ATOM 3074 C CA . MET A 1 393 ? 4.012 24.728 -3.127 1.00 96.94 393 MET A CA 1
ATOM 3075 C C . MET A 1 393 ? 3.121 25.650 -3.952 1.00 96.94 393 MET A C 1
ATOM 3077 O O . MET A 1 393 ? 2.613 26.659 -3.469 1.00 96.94 393 MET A O 1
ATOM 3081 N N . VAL A 1 394 ? 2.923 25.277 -5.209 1.00 97.69 394 VAL A N 1
ATOM 3082 C CA . VAL A 1 394 ? 1.982 25.903 -6.138 1.00 97.69 394 VAL A CA 1
ATOM 3083 C C . VAL A 1 394 ? 1.175 24.822 -6.849 1.00 97.69 394 VAL A C 1
ATOM 3085 O O . VAL A 1 394 ? 1.623 23.680 -6.966 1.00 97.69 394 VAL A O 1
ATOM 3088 N N . LYS A 1 395 ? -0.014 25.198 -7.321 1.00 98.06 395 LYS A N 1
ATOM 3089 C CA . LYS A 1 395 ? -0.991 24.310 -7.955 1.00 98.06 395 LYS A CA 1
ATOM 3090 C C . LYS A 1 395 ? -1.044 24.518 -9.469 1.00 98.06 395 LYS A C 1
ATOM 3092 O O . LYS A 1 395 ? -0.987 25.655 -9.945 1.00 98.06 395 LYS A O 1
ATOM 3097 N N . ARG A 1 396 ? -1.256 23.433 -10.214 1.00 98.62 396 ARG A N 1
ATOM 3098 C CA . ARG A 1 396 ? -1.757 23.435 -11.598 1.00 98.62 396 ARG A CA 1
ATOM 3099 C C . ARG A 1 396 ? -2.916 22.447 -11.708 1.00 98.62 396 ARG A C 1
ATOM 3101 O O . ARG A 1 396 ? -2.778 21.301 -11.295 1.00 98.62 396 ARG A O 1
ATOM 3108 N N . ASP A 1 397 ? -4.049 22.875 -12.252 1.00 98.50 397 ASP A N 1
ATOM 3109 C CA . ASP A 1 397 ? -5.187 21.983 -12.500 1.00 98.50 397 ASP A CA 1
ATOM 3110 C C . ASP A 1 397 ? -4.945 21.147 -13.767 1.00 98.50 397 ASP A C 1
ATOM 3112 O O . ASP A 1 397 ? -4.668 21.701 -14.827 1.00 98.50 397 ASP A O 1
ATOM 3116 N N . LEU A 1 398 ? -5.038 19.819 -13.643 1.00 98.19 398 LEU A N 1
ATOM 3117 C CA . LEU A 1 398 ? -4.930 18.845 -14.740 1.00 98.19 398 LEU A CA 1
ATOM 3118 C C . LEU A 1 398 ? -6.296 18.617 -15.409 1.00 98.19 398 LEU A C 1
ATOM 3120 O O . LEU A 1 398 ? -6.384 18.397 -16.613 1.00 98.19 398 LEU A O 1
ATOM 3124 N N . SER A 1 399 ? -7.365 18.675 -14.614 1.00 98.25 399 SER A N 1
ATOM 3125 C CA . SER A 1 399 ? -8.764 18.610 -15.038 1.00 98.25 399 SER A CA 1
ATOM 3126 C C . SER A 1 399 ? -9.640 19.376 -14.034 1.00 98.25 399 SER A C 1
ATOM 3128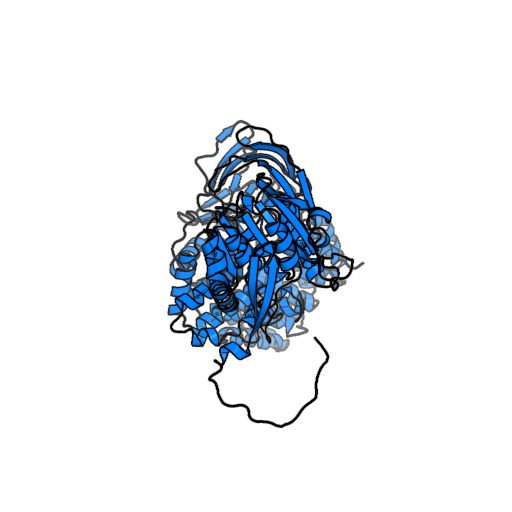 O O . SER A 1 399 ? -9.141 20.039 -13.127 1.00 98.25 399 SER A O 1
ATOM 3130 N N . THR A 1 400 ? -10.966 19.270 -14.144 1.00 97.19 400 THR A N 1
ATOM 3131 C CA . THR A 1 400 ? -11.895 19.851 -13.157 1.00 97.19 400 THR A CA 1
ATOM 3132 C C . THR A 1 400 ? -11.790 19.208 -11.770 1.00 97.19 400 THR A C 1
ATOM 3134 O O . THR A 1 400 ? -12.152 19.840 -10.775 1.00 97.19 400 THR A O 1
ATOM 3137 N N . ARG A 1 401 ? -11.306 17.962 -11.682 1.00 97.75 401 ARG A N 1
ATOM 3138 C CA . ARG A 1 401 ? -11.224 17.180 -10.434 1.00 97.75 401 ARG A CA 1
ATOM 3139 C C . ARG A 1 401 ? -9.830 16.643 -10.112 1.00 97.75 401 ARG A C 1
ATOM 3141 O O . ARG A 1 401 ? -9.669 16.053 -9.049 1.00 97.75 401 ARG A O 1
ATOM 3148 N N . CYS A 1 402 ? -8.852 16.882 -10.983 1.00 98.56 402 CYS A N 1
ATOM 3149 C CA . CYS A 1 402 ? -7.462 16.503 -10.771 1.00 98.56 402 CYS A CA 1
ATOM 3150 C C . CYS A 1 402 ? -6.554 17.733 -10.811 1.00 98.56 402 CYS A C 1
ATOM 3152 O O . CYS A 1 402 ? -6.680 18.575 -11.702 1.00 98.56 402 CYS A O 1
ATOM 3154 N N . ALA A 1 403 ? -5.604 17.827 -9.890 1.00 98.56 403 ALA A N 1
ATOM 3155 C CA . ALA A 1 403 ? -4.553 18.839 -9.911 1.00 98.56 403 ALA A CA 1
ATOM 3156 C C . ALA A 1 403 ? -3.208 18.249 -9.504 1.00 98.56 403 ALA A C 1
ATOM 3158 O O . ALA A 1 403 ? -3.141 17.187 -8.897 1.00 98.56 403 ALA A O 1
ATOM 3159 N N . VAL A 1 404 ? -2.138 18.969 -9.815 1.00 98.56 404 VAL A N 1
ATOM 3160 C CA . VAL A 1 404 ? -0.805 18.678 -9.306 1.00 98.56 404 VAL A CA 1
ATOM 3161 C C . VAL A 1 404 ? -0.280 19.842 -8.478 1.00 98.56 404 VAL A C 1
ATOM 3163 O O . VAL A 1 404 ? -0.396 21.013 -8.853 1.00 98.56 404 VAL A O 1
ATOM 3166 N N . TRP A 1 405 ? 0.319 19.491 -7.349 1.00 98.62 405 TRP A N 1
ATOM 3167 C CA . TRP A 1 405 ? 0.989 20.378 -6.416 1.00 98.62 405 TRP A CA 1
ATOM 3168 C C . TRP A 1 405 ? 2.479 20.059 -6.410 1.00 98.62 405 TRP A C 1
ATOM 3170 O O . TRP A 1 405 ? 2.877 18.897 -6.371 1.00 98.62 405 TRP A O 1
ATOM 3180 N N . ALA A 1 406 ? 3.327 21.080 -6.458 1.00 97.75 406 ALA A N 1
ATOM 3181 C CA . ALA A 1 406 ? 4.771 20.901 -6.332 1.00 97.75 406 ALA A CA 1
ATOM 3182 C C . ALA A 1 406 ? 5.448 22.215 -5.938 1.00 97.75 406 ALA A C 1
ATOM 3184 O O . ALA A 1 406 ? 4.832 23.283 -5.972 1.00 97.75 406 ALA A O 1
ATOM 3185 N N . GLU A 1 407 ? 6.743 22.164 -5.621 1.00 96.38 407 GLU A N 1
ATOM 3186 C CA . GLU A 1 407 ? 7.545 23.383 -5.502 1.00 96.38 407 GLU A CA 1
ATOM 3187 C C . GLU A 1 407 ? 7.526 24.196 -6.820 1.00 96.38 407 GLU A C 1
ATOM 3189 O O . GLU A 1 407 ? 7.496 23.608 -7.907 1.00 96.38 407 GLU A O 1
ATOM 3194 N N . PRO A 1 408 ? 7.624 25.543 -6.775 1.00 95.69 408 PRO A N 1
ATOM 3195 C CA . PRO A 1 408 ? 7.513 26.406 -7.959 1.00 95.69 408 PRO A CA 1
ATOM 3196 C C . PRO A 1 408 ? 8.399 26.038 -9.158 1.00 95.69 408 PRO A C 1
ATOM 3198 O O . PRO A 1 408 ? 8.010 26.258 -10.298 1.00 95.69 408 PRO A O 1
ATOM 3201 N N . LYS A 1 409 ? 9.587 25.465 -8.925 1.00 94.56 409 LYS A N 1
ATOM 3202 C CA . LYS A 1 409 ? 10.518 25.049 -9.994 1.00 94.56 409 LYS A CA 1
ATOM 3203 C C . LYS A 1 409 ? 10.182 23.689 -10.624 1.00 94.56 409 LYS A C 1
ATOM 3205 O O . LYS A 1 409 ? 10.851 23.280 -11.570 1.00 94.56 409 LYS A O 1
ATOM 3210 N N . VAL A 1 410 ? 9.210 22.974 -10.066 1.00 96.06 410 VAL A N 1
ATOM 3211 C CA . VAL A 1 410 ? 8.870 21.586 -10.410 1.00 96.06 410 VAL A CA 1
ATOM 3212 C C . VAL A 1 410 ? 7.475 21.490 -11.023 1.00 96.06 410 VAL A C 1
ATOM 3214 O O . VAL A 1 410 ? 7.253 20.636 -11.877 1.00 96.06 410 VAL A O 1
ATOM 3217 N N . VAL A 1 411 ? 6.554 22.384 -10.646 1.00 97.75 411 VAL A N 1
ATOM 3218 C CA . VAL A 1 411 ? 5.127 22.263 -10.986 1.00 97.75 411 VAL A CA 1
ATOM 3219 C C . VAL A 1 411 ? 4.844 22.151 -12.483 1.00 97.75 411 VAL A C 1
ATOM 3221 O O . VAL A 1 411 ? 3.998 21.356 -12.866 1.00 97.75 411 VAL A O 1
ATOM 3224 N N . ASP A 1 412 ? 5.566 22.875 -13.342 1.00 98.19 412 ASP A N 1
ATOM 3225 C CA . ASP A 1 412 ? 5.317 22.826 -14.789 1.00 98.19 412 ASP A CA 1
ATOM 3226 C C . ASP A 1 412 ? 5.779 21.501 -15.406 1.00 98.19 412 ASP A C 1
ATOM 3228 O O . ASP A 1 412 ? 5.120 20.972 -16.300 1.00 98.19 412 ASP A O 1
ATOM 3232 N N . LYS A 1 413 ? 6.864 20.916 -14.879 1.00 97.38 413 LYS A N 1
ATOM 3233 C CA . LYS A 1 413 ? 7.292 19.565 -15.264 1.00 97.38 413 LYS A CA 1
ATOM 3234 C C . LYS A 1 413 ? 6.258 18.538 -14.822 1.00 97.38 413 LYS A C 1
ATOM 3236 O O . LYS A 1 413 ? 5.849 17.712 -15.622 1.00 97.38 413 LYS A O 1
ATOM 3241 N N . ALA A 1 414 ? 5.796 18.636 -13.578 1.00 97.56 414 ALA A N 1
ATOM 3242 C CA . ALA A 1 414 ? 4.788 17.734 -13.030 1.00 97.56 414 ALA A CA 1
ATOM 3243 C C . ALA A 1 414 ? 3.439 17.843 -13.758 1.00 97.56 414 ALA A C 1
ATOM 3245 O O . ALA A 1 414 ? 2.789 16.836 -14.017 1.00 97.56 414 ALA A O 1
ATOM 3246 N N . PHE A 1 415 ? 3.045 19.057 -14.145 1.00 98.38 415 PHE A N 1
ATOM 3247 C CA . PHE A 1 415 ? 1.848 19.308 -14.941 1.00 98.38 415 PHE A CA 1
ATOM 3248 C C . PHE A 1 415 ? 1.926 18.642 -16.317 1.00 98.38 415 PHE A C 1
ATOM 3250 O O . PHE A 1 415 ? 0.969 17.998 -16.744 1.00 98.38 415 PHE A O 1
ATOM 3257 N N . TYR A 1 416 ? 3.070 18.756 -16.996 1.00 98.06 416 TYR A N 1
ATOM 3258 C CA . TYR A 1 416 ? 3.287 18.065 -18.264 1.00 98.06 416 TYR A CA 1
ATOM 3259 C C . TYR A 1 416 ? 3.299 16.539 -18.098 1.00 98.06 416 TYR A C 1
ATOM 3261 O O . TYR A 1 416 ? 2.656 15.839 -18.886 1.00 98.06 416 TYR A O 1
ATOM 3269 N N . GLU A 1 417 ? 4.017 16.041 -17.086 1.00 97.94 417 GLU A N 1
ATOM 3270 C CA . GLU A 1 417 ? 4.228 14.611 -16.848 1.00 97.94 417 GLU A CA 1
ATOM 3271 C C . GLU A 1 417 ? 2.915 13.885 -16.545 1.00 97.94 417 GLU A C 1
ATOM 3273 O O . GLU A 1 417 ? 2.620 12.847 -17.128 1.00 97.94 417 GLU A O 1
ATOM 3278 N N . PHE A 1 418 ? 2.090 14.464 -15.671 1.00 97.81 418 PHE A N 1
ATOM 3279 C CA . PHE A 1 418 ? 0.867 13.835 -15.173 1.00 97.81 418 PHE A CA 1
ATOM 3280 C C . PHE A 1 418 ? -0.398 14.300 -15.900 1.00 97.81 418 PHE A C 1
ATOM 3282 O O . PHE A 1 418 ? -1.512 14.096 -15.411 1.00 97.81 418 PHE A O 1
ATOM 3289 N N . GLY A 1 419 ? -0.252 14.890 -17.089 1.00 97.19 419 GLY A N 1
ATOM 3290 C CA . GLY A 1 419 ? -1.366 15.385 -17.906 1.00 97.19 419 GLY A CA 1
ATOM 3291 C C . GLY A 1 419 ? -2.427 14.332 -18.256 1.00 97.19 419 GLY A C 1
ATOM 3292 O O . GLY A 1 419 ? -3.553 14.690 -18.585 1.00 97.19 419 GLY A O 1
ATOM 3293 N N . GLU A 1 420 ? -2.103 13.038 -18.163 1.00 96.00 420 GLU A N 1
ATOM 3294 C CA . GLU A 1 420 ? -3.020 11.930 -18.476 1.00 96.00 420 GLU A CA 1
ATOM 3295 C C . GLU A 1 420 ? -3.775 11.365 -17.262 1.00 96.00 420 GLU A C 1
ATOM 3297 O O . GLU A 1 420 ? -4.571 10.439 -17.413 1.00 96.00 420 GLU A O 1
ATOM 3302 N N . THR A 1 421 ? -3.588 11.946 -16.072 1.00 98.12 421 THR A N 1
ATOM 3303 C CA . THR A 1 421 ? -4.200 11.469 -14.816 1.00 98.12 421 THR A CA 1
ATOM 3304 C C . THR A 1 421 ? -5.718 11.305 -14.924 1.00 98.12 421 THR A C 1
ATOM 3306 O O . THR A 1 421 ? -6.260 10.275 -14.537 1.00 98.12 421 THR A O 1
ATOM 3309 N N . GLU A 1 422 ? -6.420 12.278 -15.511 1.00 98.00 422 GLU A N 1
ATOM 3310 C CA . GLU A 1 422 ? -7.879 12.213 -15.677 1.00 98.00 422 GLU A CA 1
ATOM 3311 C C . GLU A 1 422 ? -8.310 11.049 -16.585 1.00 98.00 422 GLU A C 1
ATOM 3313 O O . GLU A 1 422 ? -9.301 10.379 -16.304 1.00 98.00 422 GLU A O 1
ATOM 3318 N N . LYS A 1 423 ? -7.548 10.771 -17.649 1.00 98.00 423 LYS A N 1
ATOM 3319 C CA . LYS A 1 423 ? -7.824 9.662 -18.571 1.00 98.00 423 LYS A CA 1
ATOM 3320 C C . LYS A 1 423 ? -7.630 8.312 -17.875 1.00 98.00 423 LYS A C 1
ATOM 3322 O O . LYS A 1 423 ? -8.449 7.409 -18.047 1.00 98.00 423 LYS A O 1
ATOM 3327 N N . MET A 1 424 ? -6.572 8.179 -17.071 1.00 98.12 424 MET A N 1
ATOM 3328 C CA . MET A 1 424 ? -6.337 6.986 -16.250 1.00 98.12 424 MET A CA 1
ATOM 3329 C C . MET A 1 424 ? -7.457 6.796 -15.218 1.00 98.12 424 MET A C 1
ATOM 3331 O O . MET A 1 424 ? -7.969 5.688 -15.074 1.00 98.12 424 MET A O 1
ATOM 3335 N N . LEU A 1 425 ? -7.898 7.879 -14.567 1.00 98.50 425 LEU A N 1
ATOM 3336 C CA . LEU A 1 425 ? -8.979 7.849 -13.582 1.00 98.50 425 LEU A CA 1
ATOM 3337 C C . LEU A 1 425 ? -10.307 7.406 -14.208 1.00 98.50 425 LEU A C 1
ATOM 3339 O O . LEU A 1 425 ? -10.962 6.519 -13.671 1.00 98.50 425 LEU A O 1
ATOM 3343 N N . GLN A 1 426 ? -10.671 7.955 -15.370 1.00 98.50 426 GLN A N 1
ATOM 3344 C CA . GLN A 1 426 ? -11.866 7.540 -16.119 1.00 98.50 426 GLN A CA 1
ATOM 3345 C C . GLN A 1 426 ? -11.787 6.071 -16.547 1.00 98.50 426 GLN A C 1
ATOM 3347 O O . GLN A 1 426 ? -12.758 5.331 -16.424 1.00 98.50 426 GLN A O 1
ATOM 3352 N N . THR A 1 427 ? -10.609 5.619 -16.983 1.00 98.31 427 THR A N 1
ATOM 3353 C CA . THR A 1 427 ? -10.391 4.212 -17.349 1.00 98.31 427 THR A CA 1
ATOM 3354 C C . THR A 1 427 ? -10.590 3.285 -16.147 1.00 98.31 427 THR A C 1
ATOM 3356 O O . THR A 1 427 ? -11.202 2.224 -16.277 1.00 98.31 427 THR A O 1
ATOM 3359 N N . ALA A 1 428 ? -10.107 3.683 -14.966 1.00 98.38 428 ALA A N 1
ATOM 3360 C CA . ALA A 1 428 ? -10.355 2.955 -13.727 1.00 98.38 428 ALA A CA 1
ATOM 3361 C C . ALA A 1 428 ? -11.852 2.950 -13.371 1.00 98.38 428 ALA A C 1
ATOM 3363 O O . ALA A 1 428 ? -12.402 1.887 -13.080 1.00 98.38 428 ALA A O 1
ATOM 3364 N N . GLU A 1 429 ? -12.538 4.094 -13.484 1.00 98.50 429 GLU A N 1
ATOM 3365 C CA . GLU A 1 429 ? -13.983 4.190 -13.240 1.00 98.50 429 GLU A CA 1
ATOM 3366 C C . GLU A 1 429 ? -14.790 3.240 -14.133 1.00 98.50 429 GLU A C 1
ATOM 3368 O O . GLU A 1 429 ? -15.671 2.519 -13.654 1.00 98.50 429 GLU A O 1
ATOM 3373 N N . ASP A 1 430 ? -14.443 3.175 -15.418 1.00 98.00 430 ASP A N 1
ATOM 3374 C CA . ASP A 1 430 ? -15.073 2.274 -16.378 1.00 98.00 430 ASP A CA 1
ATOM 3375 C C . ASP A 1 430 ? -14.841 0.803 -16.021 1.00 98.00 430 ASP A C 1
ATOM 3377 O O . ASP A 1 430 ? -15.727 -0.031 -16.223 1.00 98.00 430 ASP A O 1
ATOM 3381 N N . LEU A 1 431 ? -13.668 0.455 -15.483 1.00 97.38 431 LEU A N 1
ATOM 3382 C CA . LEU A 1 431 ? -13.313 -0.915 -15.110 1.00 97.38 431 LEU A CA 1
ATOM 3383 C C . LEU A 1 431 ? -13.998 -1.373 -13.820 1.00 97.38 431 LEU A C 1
ATOM 3385 O O . LEU A 1 431 ? -14.505 -2.497 -13.783 1.00 97.38 431 LEU A O 1
ATOM 3389 N N . VAL A 1 432 ? -14.014 -0.536 -12.780 1.00 97.38 432 VAL A N 1
ATOM 3390 C CA . VAL A 1 432 ? -14.349 -0.976 -11.414 1.00 97.38 432 VAL A CA 1
ATOM 3391 C C . VAL A 1 432 ? -15.463 -0.197 -10.713 1.00 97.38 432 VAL A C 1
ATOM 3393 O O . VAL A 1 432 ? -15.947 -0.646 -9.675 1.00 97.38 432 VAL A O 1
ATOM 3396 N N . GLY A 1 433 ? -15.959 0.885 -11.310 1.00 96.50 433 GLY A N 1
ATOM 3397 C CA . GLY A 1 433 ? -17.061 1.688 -10.781 1.00 96.50 433 GLY A CA 1
ATOM 3398 C C . GLY A 1 433 ? -16.640 3.109 -10.414 1.00 96.50 433 GLY A C 1
ATOM 3399 O O . GLY A 1 433 ? -15.469 3.454 -10.421 1.00 96.50 433 GLY A O 1
ATOM 3400 N N . LYS A 1 434 ? -17.621 3.954 -10.092 1.00 97.12 434 LYS A N 1
ATOM 3401 C CA . LYS A 1 434 ? -17.435 5.398 -9.882 1.00 97.12 434 LYS A CA 1
ATOM 3402 C C . LYS A 1 434 ? -16.380 5.726 -8.811 1.00 97.12 434 LYS A C 1
ATOM 3404 O O . LYS A 1 434 ? -16.323 5.071 -7.772 1.00 97.12 434 LYS A O 1
ATOM 3409 N N . TYR A 1 435 ? -15.617 6.798 -9.029 1.00 98.25 435 TYR A N 1
ATOM 3410 C CA . TYR A 1 435 ? -14.707 7.364 -8.036 1.00 98.25 435 TYR A CA 1
ATOM 3411 C C . TYR A 1 435 ? -15.480 8.154 -6.963 1.00 98.25 435 TYR A C 1
ATOM 3413 O O . TYR A 1 435 ? -16.215 9.096 -7.277 1.00 98.25 435 TYR A O 1
ATOM 3421 N N . GLU A 1 436 ? -15.329 7.785 -5.686 1.00 97.06 436 GLU A N 1
ATOM 3422 C CA . GLU A 1 436 ? -16.132 8.358 -4.588 1.00 97.06 436 GLU A CA 1
ATOM 3423 C C . GLU A 1 436 ? -15.495 9.575 -3.897 1.00 97.06 436 GLU A C 1
ATOM 3425 O O . GLU A 1 436 ? -16.205 10.377 -3.294 1.00 97.06 436 GLU A O 1
ATOM 3430 N N . TRP A 1 437 ? -14.179 9.766 -4.006 1.00 97.81 437 TRP A N 1
ATOM 3431 C CA . TRP A 1 437 ? -13.418 10.693 -3.150 1.00 97.81 437 TRP A CA 1
ATOM 3432 C C . TRP A 1 437 ? -13.482 12.171 -3.566 1.00 97.81 437 TRP A C 1
ATOM 3434 O O . TRP A 1 437 ? -12.853 13.035 -2.957 1.00 97.81 437 TRP A O 1
ATOM 3444 N N . GLY A 1 438 ? -14.250 12.492 -4.607 1.00 96.00 438 GLY A N 1
ATOM 3445 C CA . GLY A 1 438 ? -14.402 13.852 -5.119 1.00 96.00 438 GLY A CA 1
ATOM 3446 C C . GLY A 1 438 ? -13.223 14.284 -5.988 1.00 96.00 438 GLY A C 1
ATOM 3447 O O . GLY A 1 438 ? -13.335 14.250 -7.212 1.00 96.00 438 GLY A O 1
ATOM 3448 N N . ARG A 1 439 ? -12.107 14.690 -5.371 1.00 96.50 439 ARG A N 1
ATOM 3449 C CA . ARG A 1 439 ? -10.885 15.112 -6.084 1.00 96.50 439 ARG A CA 1
ATOM 3450 C C . ARG A 1 439 ? -9.826 14.017 -6.092 1.00 96.50 439 ARG A C 1
ATOM 3452 O O . ARG A 1 439 ? -9.779 13.211 -5.167 1.00 96.50 439 ARG A O 1
ATOM 3459 N N . TYR A 1 440 ? -8.982 14.013 -7.116 1.00 98.56 440 TYR A N 1
ATOM 3460 C CA . TYR A 1 440 ? -7.769 13.202 -7.205 1.00 98.56 440 TYR A CA 1
ATOM 3461 C C . TYR A 1 440 ? -6.591 14.133 -7.509 1.00 98.56 440 TYR A C 1
ATOM 3463 O O . TYR A 1 440 ? -6.259 14.390 -8.667 1.00 98.56 440 TYR A O 1
ATOM 3471 N N . ASP A 1 441 ? -6.008 14.721 -6.468 1.00 98.62 441 ASP A N 1
ATOM 3472 C CA . ASP A 1 441 ? -4.836 15.576 -6.619 1.00 98.62 441 ASP A CA 1
ATOM 3473 C C . ASP A 1 441 ? -3.546 14.760 -6.413 1.00 98.62 441 ASP A C 1
ATOM 3475 O O . ASP A 1 441 ? -3.519 13.764 -5.695 1.00 98.62 441 ASP A O 1
ATOM 3479 N N . LEU A 1 442 ? -2.462 15.204 -7.042 1.00 98.56 442 LEU A N 1
ATOM 3480 C CA . LEU A 1 442 ? -1.106 14.686 -6.879 1.00 98.56 442 LEU A CA 1
ATOM 3481 C C . LEU A 1 442 ? -0.254 15.741 -6.173 1.00 98.56 442 LEU A C 1
ATOM 3483 O O . LEU A 1 442 ? -0.361 16.927 -6.487 1.00 98.56 442 LEU A O 1
ATOM 3487 N N . VAL A 1 443 ? 0.658 15.337 -5.294 1.00 98.19 443 VAL A N 1
ATOM 3488 C CA . VAL A 1 443 ? 1.734 16.207 -4.802 1.00 98.19 443 VAL A CA 1
ATOM 3489 C C . VAL A 1 443 ? 3.094 15.579 -5.070 1.00 98.19 443 VAL A C 1
ATOM 3491 O O . VAL A 1 443 ? 3.391 14.475 -4.619 1.00 98.19 443 VAL A O 1
ATOM 3494 N N . VAL A 1 444 ? 3.936 16.296 -5.815 1.00 97.00 444 VAL A N 1
ATOM 3495 C CA . VAL A 1 444 ? 5.322 15.888 -6.051 1.00 97.00 444 VAL A CA 1
ATOM 3496 C C . VAL A 1 444 ? 6.165 16.316 -4.866 1.00 97.00 444 VAL A C 1
ATOM 3498 O O . VAL A 1 444 ? 6.386 17.511 -4.644 1.00 97.00 444 VAL A O 1
ATOM 3501 N N . LEU A 1 445 ? 6.634 15.327 -4.116 1.00 93.25 445 LEU A N 1
ATOM 3502 C CA . LEU A 1 445 ? 7.464 15.547 -2.943 1.00 93.25 445 LEU A CA 1
ATOM 3503 C C . LEU A 1 445 ? 8.910 15.920 -3.324 1.00 93.25 445 LEU A C 1
ATOM 3505 O O . LEU A 1 445 ? 9.332 15.743 -4.470 1.00 93.25 445 LEU A O 1
ATOM 3509 N N . PRO A 1 446 ? 9.706 16.437 -2.373 1.00 88.00 446 PRO A N 1
ATOM 3510 C CA . PRO A 1 446 ? 11.136 16.651 -2.575 1.00 88.00 446 PRO A CA 1
ATOM 3511 C C . PRO A 1 446 ? 11.892 15.351 -2.895 1.00 88.00 446 PRO A C 1
ATOM 3513 O O . PRO A 1 446 ? 11.448 14.249 -2.573 1.00 88.00 446 PRO A O 1
ATOM 3516 N N . SER A 1 447 ? 13.080 15.469 -3.496 1.00 79.38 447 SER A N 1
ATOM 3517 C CA . SER A 1 447 ? 13.873 14.319 -3.968 1.00 79.38 447 SER A CA 1
ATOM 3518 C C . SER A 1 447 ? 14.327 13.360 -2.868 1.00 79.38 447 SER A C 1
ATOM 3520 O O . SER A 1 447 ? 14.707 12.234 -3.176 1.00 79.38 447 SER A O 1
ATOM 3522 N N . SER A 1 448 ? 14.262 13.768 -1.599 1.00 73.44 448 SER A N 1
ATOM 3523 C CA . SER A 1 448 ? 14.516 12.913 -0.440 1.00 73.44 448 SER A CA 1
ATOM 3524 C C . SER A 1 448 ? 13.402 11.897 -0.159 1.00 73.44 448 SER A C 1
ATOM 3526 O O . SER A 1 448 ? 13.628 11.006 0.658 1.00 73.44 448 SER A O 1
ATOM 3528 N N . PHE A 1 449 ? 12.238 11.979 -0.816 1.00 77.31 449 PHE A N 1
ATOM 3529 C CA . PHE A 1 449 ? 11.170 10.989 -0.660 1.00 77.31 449 PHE A CA 1
ATOM 3530 C C . PHE A 1 449 ? 11.651 9.588 -1.095 1.00 77.31 449 PHE A C 1
ATOM 3532 O O . PHE A 1 449 ? 12.059 9.412 -2.250 1.00 77.31 449 PHE A O 1
ATOM 3539 N N . PRO A 1 450 ? 11.647 8.582 -0.196 1.00 70.38 450 PRO A N 1
ATOM 3540 C CA . PRO A 1 450 ? 12.336 7.318 -0.455 1.00 70.38 450 PRO A CA 1
ATOM 3541 C C . PRO A 1 450 ? 11.496 6.289 -1.234 1.00 70.38 450 PRO A C 1
ATOM 3543 O O . PRO A 1 450 ? 12.066 5.298 -1.705 1.00 70.38 450 PRO A O 1
ATOM 3546 N N . TYR A 1 451 ? 10.187 6.521 -1.401 1.00 76.69 451 TYR A N 1
ATOM 3547 C CA . TYR A 1 451 ? 9.230 5.594 -2.026 1.00 76.69 451 TYR A CA 1
ATOM 3548 C C . TYR A 1 451 ? 8.849 5.996 -3.465 1.00 76.69 451 TYR A C 1
ATOM 3550 O O . TYR A 1 451 ? 9.376 6.966 -4.014 1.00 76.69 451 TYR A O 1
ATOM 3558 N N . GLY A 1 452 ? 8.002 5.186 -4.116 1.00 78.44 452 GLY A N 1
ATOM 3559 C CA . GLY A 1 452 ? 7.474 5.456 -5.463 1.00 78.44 452 GLY A CA 1
ATOM 3560 C C . GLY A 1 452 ? 6.283 6.417 -5.430 1.00 78.44 452 GLY A C 1
ATOM 3561 O O . GLY A 1 452 ? 6.371 7.526 -5.959 1.00 78.44 452 GLY A O 1
ATOM 3562 N N . GLY A 1 453 ? 5.220 6.009 -4.745 1.00 90.19 453 GLY A N 1
ATOM 3563 C CA . GLY A 1 453 ? 4.042 6.812 -4.445 1.00 90.19 453 GLY A CA 1
ATOM 3564 C C . GLY A 1 453 ? 3.439 6.409 -3.097 1.00 90.19 453 GLY A C 1
ATOM 3565 O O . GLY A 1 453 ? 4.026 5.589 -2.388 1.00 90.19 453 GLY A O 1
ATOM 3566 N N . MET A 1 454 ? 2.341 7.060 -2.721 1.00 96.06 454 MET A N 1
ATOM 3567 C CA . MET A 1 454 ? 1.487 6.678 -1.596 1.00 96.06 454 MET A CA 1
ATOM 3568 C C . MET A 1 454 ? 0.060 7.149 -1.888 1.00 96.06 454 MET A C 1
ATOM 3570 O O . MET A 1 454 ? -0.163 8.335 -2.168 1.00 96.06 454 MET A O 1
ATOM 3574 N N . GLU A 1 455 ? -0.899 6.243 -1.738 1.00 97.69 455 GLU A N 1
ATOM 3575 C CA . GLU A 1 455 ? -2.291 6.332 -2.184 1.00 97.69 455 GLU A CA 1
ATOM 3576 C C . GLU A 1 455 ? -3.203 7.187 -1.288 1.00 97.69 455 GLU A C 1
ATOM 3578 O O . GLU A 1 455 ? -4.409 6.946 -1.170 1.00 97.69 455 GLU A O 1
ATOM 3583 N N . ASN A 1 456 ? -2.631 8.183 -0.615 1.00 98.56 456 ASN A N 1
ATOM 3584 C CA . ASN A 1 456 ? -3.328 9.047 0.331 1.00 98.56 456 ASN A CA 1
ATOM 3585 C C . ASN A 1 456 ? -4.610 9.633 -0.309 1.00 98.56 456 ASN A C 1
ATOM 3587 O O . ASN A 1 456 ? -4.522 10.364 -1.300 1.00 98.56 456 ASN A O 1
ATOM 3591 N N . PRO A 1 457 ? -5.813 9.349 0.231 1.00 98.25 457 PRO A N 1
ATOM 3592 C CA . PRO A 1 457 ? -7.073 9.725 -0.398 1.00 98.25 457 PRO A CA 1
ATOM 3593 C C . PRO A 1 457 ? -7.156 11.218 -0.690 1.00 98.25 457 PRO A C 1
ATOM 3595 O O . PRO A 1 457 ? -6.788 12.045 0.143 1.00 98.25 457 PRO A O 1
ATOM 3598 N N . CYS A 1 458 ? -7.675 11.561 -1.868 1.00 98.31 458 CYS A N 1
ATOM 3599 C CA . CYS A 1 458 ? -7.744 12.922 -2.406 1.00 98.31 458 CYS A CA 1
ATOM 3600 C C . CYS A 1 458 ? -6.396 13.571 -2.779 1.00 98.31 458 CYS A C 1
ATOM 3602 O O . CYS A 1 458 ? -6.427 14.566 -3.505 1.00 98.31 458 CYS A O 1
ATOM 3604 N N . LEU A 1 459 ? -5.252 13.058 -2.309 1.00 98.50 459 LEU A N 1
ATOM 3605 C CA . LEU A 1 459 ? -3.939 13.689 -2.458 1.00 98.50 459 LEU A CA 1
ATOM 3606 C C . LEU A 1 459 ? -2.799 12.656 -2.496 1.00 98.50 459 LEU A C 1
ATOM 3608 O O . LEU A 1 459 ? -2.055 12.502 -1.528 1.00 98.50 459 LEU A O 1
ATOM 3612 N N . THR A 1 460 ? -2.621 11.984 -3.627 1.00 98.38 460 THR A N 1
ATOM 3613 C CA . THR A 1 460 ? -1.541 11.009 -3.814 1.00 98.38 460 THR A CA 1
ATOM 3614 C C . THR A 1 460 ? -0.172 11.681 -3.725 1.00 98.38 460 THR A C 1
ATOM 3616 O O . THR A 1 460 ? 0.084 12.705 -4.366 1.00 98.38 460 THR A O 1
ATOM 3619 N N . PHE A 1 461 ? 0.742 11.088 -2.956 1.00 97.44 461 PHE A N 1
ATOM 3620 C CA . PHE A 1 461 ? 2.133 11.539 -2.895 1.00 97.44 461 PHE A CA 1
ATOM 3621 C C . PHE A 1 461 ? 2.923 10.869 -4.017 1.00 97.44 461 PHE A C 1
ATOM 3623 O O . PHE A 1 461 ? 2.822 9.663 -4.208 1.00 97.44 461 PHE A O 1
ATOM 3630 N N . ALA A 1 462 ? 3.720 11.641 -4.753 1.00 94.94 462 ALA A N 1
ATOM 3631 C CA . ALA A 1 462 ? 4.492 11.159 -5.893 1.00 94.94 462 ALA A CA 1
ATOM 3632 C C . ALA A 1 462 ? 5.974 11.527 -5.761 1.00 94.94 462 ALA A C 1
ATOM 3634 O O . ALA A 1 462 ? 6.330 12.644 -5.371 1.00 94.94 462 ALA A O 1
ATOM 3635 N N . THR A 1 463 ? 6.857 10.596 -6.132 1.00 91.69 463 THR A N 1
ATOM 3636 C CA . THR A 1 463 ? 8.297 10.865 -6.212 1.00 91.69 463 THR A CA 1
ATOM 3637 C C . THR A 1 463 ? 8.637 11.754 -7.418 1.00 91.69 463 THR A C 1
ATOM 3639 O O . THR A 1 463 ? 8.094 11.557 -8.508 1.00 91.69 463 THR A O 1
ATOM 3642 N N . PRO A 1 464 ? 9.587 12.700 -7.297 1.00 91.38 464 PRO A N 1
ATOM 3643 C CA . PRO A 1 464 ? 10.038 13.495 -8.439 1.00 91.38 464 PRO A CA 1
ATOM 3644 C C . PRO A 1 464 ? 10.808 12.661 -9.472 1.00 91.38 464 PRO A C 1
ATOM 3646 O O . PRO A 1 464 ? 11.008 13.125 -10.591 1.00 91.38 464 PRO A O 1
ATOM 3649 N N . ALA A 1 465 ? 11.199 11.423 -9.141 1.00 91.19 465 ALA A N 1
ATOM 3650 C CA . ALA A 1 465 ? 11.802 10.493 -10.095 1.00 91.19 465 ALA A CA 1
ATOM 3651 C C . ALA A 1 465 ? 10.845 10.053 -11.221 1.00 91.19 465 ALA A C 1
ATOM 3653 O O . ALA A 1 465 ? 11.300 9.452 -12.192 1.00 91.19 465 ALA A O 1
ATOM 3654 N N . LEU A 1 466 ? 9.541 10.343 -11.102 1.00 93.50 466 LEU A N 1
ATOM 3655 C CA . LEU A 1 466 ? 8.565 10.115 -12.173 1.00 93.50 466 LEU A CA 1
ATOM 3656 C C . LEU A 1 466 ? 8.585 11.214 -13.244 1.00 93.50 466 LEU A C 1
ATOM 3658 O O . LEU A 1 466 ? 7.953 11.048 -14.276 1.00 93.50 466 LEU A O 1
ATOM 3662 N N . LEU A 1 467 ? 9.286 12.332 -13.020 1.00 94.81 467 LEU A N 1
ATOM 3663 C CA . LEU A 1 467 ? 9.339 13.466 -13.949 1.00 94.81 467 LEU A CA 1
ATOM 3664 C C . LEU A 1 467 ? 10.339 13.213 -15.085 1.00 94.81 467 LEU A C 1
ATOM 3666 O O . LEU A 1 467 ? 11.390 13.858 -15.148 1.00 94.81 467 LEU A O 1
ATOM 3670 N N . ALA A 1 468 ? 10.020 12.257 -15.957 1.00 94.88 468 ALA A N 1
ATOM 3671 C CA . ALA A 1 468 ? 10.885 11.826 -17.047 1.00 94.88 468 ALA A CA 1
ATOM 3672 C C . ALA A 1 468 ? 10.995 12.854 -18.189 1.00 94.88 468 ALA A C 1
ATOM 3674 O O . ALA A 1 468 ? 11.990 12.868 -18.912 1.00 94.88 468 ALA A O 1
ATOM 3675 N N . GLY A 1 469 ? 10.017 13.752 -18.329 1.00 95.50 469 GLY A N 1
ATOM 3676 C CA . GLY A 1 469 ? 9.945 14.759 -19.390 1.00 95.50 469 GLY A CA 1
ATOM 3677 C C . GLY A 1 469 ? 9.254 14.270 -20.665 1.00 95.50 469 GLY A C 1
ATOM 3678 O O . GLY A 1 469 ? 9.128 15.033 -21.621 1.00 95.50 469 GLY A O 1
ATOM 3679 N N . ASP A 1 470 ? 8.774 13.029 -20.679 1.00 94.12 470 ASP A N 1
ATOM 3680 C CA . ASP A 1 470 ? 8.118 12.373 -21.815 1.00 94.12 470 ASP A CA 1
ATOM 3681 C C . ASP A 1 470 ? 6.914 11.501 -21.402 1.00 94.12 470 ASP A C 1
ATOM 3683 O O . ASP A 1 470 ? 6.328 10.843 -22.259 1.00 94.12 470 ASP A O 1
ATOM 3687 N N . ARG A 1 471 ? 6.512 11.530 -20.117 1.00 93.69 471 ARG A N 1
ATOM 3688 C CA . ARG A 1 471 ? 5.417 10.740 -19.512 1.00 93.69 471 ARG A CA 1
ATOM 3689 C C . ARG A 1 471 ? 5.704 9.249 -19.359 1.00 93.69 471 ARG A C 1
ATOM 3691 O O . ARG A 1 471 ? 4.862 8.512 -18.853 1.00 93.69 471 ARG A O 1
ATOM 3698 N N . SER A 1 472 ? 6.900 8.792 -19.722 1.00 90.69 472 SER A N 1
ATOM 3699 C CA . SER A 1 472 ? 7.264 7.370 -19.741 1.00 90.69 472 SER A CA 1
ATOM 3700 C C . SER A 1 472 ? 7.299 6.705 -18.357 1.00 90.69 472 SER A C 1
ATOM 3702 O O . SER A 1 472 ? 7.291 5.476 -18.274 1.00 90.69 472 SER A O 1
ATOM 3704 N N . ALA A 1 473 ? 7.328 7.494 -17.276 1.00 88.38 473 ALA A N 1
ATOM 3705 C CA . ALA A 1 473 ? 7.290 7.023 -15.890 1.00 88.38 473 ALA A CA 1
ATOM 3706 C C . ALA A 1 473 ? 5.930 7.255 -15.196 1.00 88.38 473 ALA A C 1
ATOM 3708 O O . ALA A 1 473 ? 5.777 6.925 -14.020 1.00 88.38 473 ALA A O 1
ATOM 3709 N N . ALA A 1 474 ? 4.922 7.783 -15.902 1.00 83.38 474 ALA A N 1
ATOM 3710 C CA . ALA A 1 474 ? 3.615 8.096 -15.320 1.00 83.38 474 ALA A CA 1
ATOM 3711 C C . ALA A 1 474 ? 2.765 6.852 -14.976 1.00 83.38 474 ALA A C 1
ATOM 3713 O O . ALA A 1 474 ? 1.740 6.999 -14.317 1.00 83.38 474 ALA A O 1
ATOM 3714 N N . TYR A 1 475 ? 3.192 5.636 -15.349 1.00 79.94 475 TYR A N 1
ATOM 3715 C CA . TYR A 1 475 ? 2.482 4.380 -15.049 1.00 79.94 475 TYR A CA 1
ATOM 3716 C C . TYR A 1 475 ? 2.220 4.179 -13.548 1.00 79.94 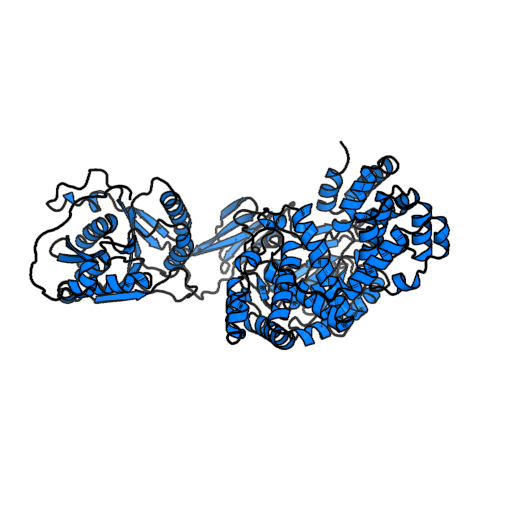475 TYR A C 1
ATOM 3718 O O . TYR A 1 475 ? 1.160 3.687 -13.174 1.00 79.94 475 TYR A O 1
ATOM 3726 N N . VAL A 1 476 ? 3.123 4.655 -12.677 1.00 87.75 476 VAL A N 1
ATOM 3727 C CA . VAL A 1 476 ? 2.940 4.608 -11.214 1.00 87.75 476 VAL A CA 1
ATOM 3728 C C . VAL A 1 476 ? 1.655 5.328 -10.790 1.00 87.75 476 VAL A C 1
ATOM 3730 O O . VAL A 1 476 ? 1.000 4.904 -9.849 1.00 87.75 476 VAL A O 1
ATOM 3733 N N . ILE A 1 477 ? 1.214 6.360 -11.515 1.00 94.31 477 ILE A N 1
ATOM 3734 C CA . ILE A 1 477 ? -0.049 7.047 -11.213 1.00 94.31 477 ILE A CA 1
ATOM 3735 C C . ILE A 1 477 ? -1.255 6.115 -11.405 1.00 94.31 477 ILE A C 1
ATOM 3737 O O . ILE A 1 477 ? -2.215 6.226 -10.649 1.00 94.31 477 ILE A O 1
ATOM 3741 N N . ALA A 1 478 ? -1.215 5.166 -12.347 1.00 96.25 478 ALA A N 1
ATOM 3742 C CA . ALA A 1 478 ? -2.283 4.176 -12.511 1.00 96.25 478 ALA A CA 1
ATOM 3743 C C . ALA A 1 478 ? -2.377 3.215 -11.311 1.00 96.25 478 ALA A C 1
ATOM 3745 O O . ALA A 1 478 ? -3.484 2.808 -10.942 1.00 96.25 478 ALA A O 1
ATOM 3746 N N . HIS A 1 479 ? -1.245 2.898 -10.676 1.00 97.50 479 HIS A N 1
ATOM 3747 C CA . HIS A 1 479 ? -1.194 2.132 -9.429 1.00 97.50 479 HIS A CA 1
ATOM 3748 C C . HIS A 1 479 ? -1.896 2.891 -8.297 1.00 97.50 479 HIS A C 1
ATOM 3750 O O . HIS A 1 479 ? -2.871 2.410 -7.722 1.00 97.50 479 HIS A O 1
ATOM 3756 N N . GLU A 1 480 ? -1.497 4.142 -8.066 1.00 98.00 480 GLU A N 1
ATOM 3757 C CA . GLU A 1 480 ? -2.075 4.975 -7.005 1.00 98.00 480 GLU A CA 1
ATOM 3758 C C . GLU A 1 480 ? -3.566 5.290 -7.247 1.00 98.00 480 GLU A C 1
ATOM 3760 O O . GLU A 1 480 ? -4.371 5.308 -6.315 1.00 98.00 480 GLU A O 1
ATOM 3765 N N . ILE A 1 481 ? -3.981 5.462 -8.510 1.00 98.56 481 ILE A N 1
ATOM 3766 C CA . ILE A 1 481 ? -5.401 5.584 -8.878 1.00 98.56 481 ILE A CA 1
ATOM 3767 C C . ILE A 1 481 ? -6.160 4.322 -8.464 1.00 98.56 481 ILE A C 1
ATOM 3769 O O . ILE A 1 481 ? -7.231 4.424 -7.865 1.00 98.56 481 ILE A O 1
ATOM 3773 N N . SER A 1 482 ? -5.614 3.140 -8.756 1.00 98.69 482 SER A N 1
ATOM 3774 C CA . SER A 1 482 ? -6.262 1.850 -8.485 1.00 98.69 482 SER A CA 1
ATOM 3775 C C . SER A 1 482 ? -6.551 1.649 -6.995 1.00 98.69 482 SER A C 1
ATOM 3777 O O . SER A 1 482 ? -7.644 1.197 -6.629 1.00 98.69 482 SER A O 1
ATOM 3779 N N . HIS A 1 483 ? -5.644 2.099 -6.125 1.00 98.75 483 HIS A N 1
ATOM 3780 C CA . HIS A 1 483 ? -5.829 2.053 -4.675 1.00 98.75 483 HIS A CA 1
ATOM 3781 C C . HIS A 1 483 ? -7.066 2.798 -4.163 1.00 98.75 483 HIS A C 1
ATOM 3783 O O . HIS A 1 483 ? -7.617 2.439 -3.116 1.00 98.75 483 HIS A O 1
ATOM 3789 N N . SER A 1 484 ? -7.574 3.773 -4.923 1.00 98.75 484 SER A N 1
ATOM 3790 C CA . SER A 1 484 ? -8.827 4.474 -4.614 1.00 98.75 484 SER A CA 1
ATOM 3791 C C . SER A 1 484 ? -10.007 3.514 -4.423 1.00 98.75 484 SER A C 1
ATOM 3793 O O . SER A 1 484 ? -10.945 3.846 -3.698 1.00 98.75 484 SER A O 1
ATOM 3795 N N . TRP A 1 485 ? -9.949 2.318 -5.018 1.00 98.81 485 TRP A N 1
ATOM 3796 C CA . TRP A 1 485 ? -10.887 1.225 -4.771 1.00 98.81 485 TRP A CA 1
ATOM 3797 C C . TRP A 1 485 ? -10.259 0.104 -3.930 1.00 98.81 485 TRP A C 1
ATOM 3799 O O . TRP A 1 485 ? -10.857 -0.323 -2.938 1.00 98.81 485 TRP A O 1
ATOM 3809 N N . THR A 1 486 ? -9.064 -0.362 -4.300 1.00 98.38 486 THR A N 1
ATOM 3810 C CA . THR A 1 486 ? -8.397 -1.536 -3.709 1.00 98.38 486 THR A CA 1
ATOM 3811 C C . THR A 1 486 ? -7.314 -1.114 -2.719 1.00 98.38 486 THR A C 1
ATOM 3813 O O . THR A 1 486 ? -6.157 -0.913 -3.058 1.00 98.38 486 THR A O 1
ATOM 3816 N N . GLY A 1 487 ? -7.701 -0.935 -1.465 1.00 97.88 487 GLY A N 1
ATOM 3817 C CA . GLY A 1 487 ? -6.866 -0.392 -0.399 1.00 97.88 487 GLY A CA 1
ATOM 3818 C C . GLY A 1 487 ? -7.623 0.679 0.364 1.00 97.88 487 GLY A C 1
ATOM 3819 O O . GLY A 1 487 ? -7.911 0.503 1.545 1.00 97.88 487 GLY A O 1
ATOM 3820 N N . ASN A 1 488 ? -8.061 1.740 -0.315 1.00 98.50 488 ASN A N 1
ATOM 3821 C CA . ASN A 1 488 ? -8.741 2.859 0.338 1.00 98.50 488 ASN A CA 1
ATOM 3822 C C . ASN A 1 488 ? -10.207 2.521 0.645 1.00 98.50 488 ASN A C 1
ATOM 3824 O O . ASN A 1 488 ? -10.663 2.607 1.794 1.00 98.50 488 ASN A O 1
ATOM 3828 N N . LEU A 1 489 ? -10.959 2.090 -0.374 1.00 98.12 489 LEU A N 1
ATOM 3829 C CA . LEU A 1 489 ? -12.383 1.786 -0.233 1.00 98.12 489 LEU A CA 1
ATOM 3830 C C . LEU A 1 489 ? -12.592 0.395 0.378 1.00 98.12 489 LEU A C 1
ATOM 3832 O O . LEU A 1 489 ? -13.291 0.274 1.388 1.00 98.12 489 LEU A O 1
ATOM 3836 N N . VAL A 1 490 ? -11.922 -0.626 -0.158 1.00 98.75 490 VAL A N 1
ATOM 3837 C CA . VAL A 1 490 ? -11.828 -1.973 0.430 1.00 98.75 490 VAL A CA 1
ATOM 3838 C C . VAL A 1 490 ? -10.426 -2.159 0.995 1.00 98.75 490 VAL A C 1
ATOM 3840 O O . VAL A 1 490 ? -9.482 -2.196 0.219 1.00 98.75 490 VAL A O 1
ATOM 3843 N N . SER A 1 491 ? -10.277 -2.254 2.317 1.00 98.69 491 SER A N 1
ATOM 3844 C CA . SER A 1 491 ? -8.952 -2.406 2.949 1.00 98.69 491 SER A CA 1
ATOM 3845 C C . SER A 1 491 ? -8.718 -3.831 3.435 1.00 98.69 491 SER A C 1
ATOM 3847 O O . SER A 1 491 ? -9.658 -4.535 3.801 1.00 98.69 491 SER A O 1
ATOM 3849 N N . ASN A 1 492 ? -7.463 -4.239 3.539 1.00 98.44 492 ASN A N 1
ATOM 3850 C CA . ASN A 1 492 ? -7.065 -5.346 4.398 1.00 98.44 492 ASN A CA 1
ATOM 3851 C C . ASN A 1 492 ? -7.455 -5.080 5.871 1.00 98.44 492 ASN A C 1
ATOM 3853 O O . ASN A 1 492 ? -7.374 -3.961 6.367 1.00 98.44 492 ASN A O 1
ATOM 3857 N N . ALA A 1 493 ? -7.894 -6.104 6.604 1.00 96.81 493 ALA A N 1
ATOM 3858 C CA . ALA A 1 493 ? -8.217 -5.973 8.030 1.00 96.81 493 ALA A CA 1
ATOM 3859 C C . ALA A 1 493 ? -6.966 -5.895 8.919 1.00 96.81 493 ALA A C 1
ATOM 3861 O O . ALA A 1 493 ? -7.014 -5.325 10.005 1.00 96.81 493 ALA A O 1
ATOM 3862 N N . ASN A 1 494 ? -5.846 -6.450 8.458 1.00 95.94 494 ASN A N 1
ATOM 3863 C CA . ASN A 1 494 ? -4.533 -6.363 9.088 1.00 95.94 494 ASN A CA 1
ATOM 3864 C C . ASN A 1 494 ? -3.434 -6.544 8.017 1.00 95.94 494 ASN A C 1
ATOM 3866 O O . ASN A 1 494 ? -3.724 -6.856 6.856 1.00 95.94 494 ASN A O 1
ATOM 3870 N N . TRP A 1 495 ? -2.170 -6.372 8.405 1.00 97.62 495 TRP A N 1
ATOM 3871 C CA . TRP A 1 495 ? -1.025 -6.424 7.487 1.00 97.62 495 TRP A CA 1
ATOM 3872 C C . TRP A 1 495 ? -0.675 -7.831 6.968 1.00 97.62 495 TRP A C 1
ATOM 3874 O O . TRP A 1 495 ? 0.030 -7.939 5.971 1.00 97.62 495 TRP A O 1
ATOM 3884 N N . GLU A 1 496 ? -1.215 -8.908 7.548 1.00 97.44 496 GLU A N 1
ATOM 3885 C CA . GLU A 1 496 ? -1.062 -10.271 7.003 1.00 97.44 496 GLU A CA 1
ATOM 3886 C C . GLU A 1 496 ? -1.856 -10.443 5.703 1.00 97.44 496 GLU A C 1
ATOM 3888 O O . GLU A 1 496 ? -1.479 -11.199 4.812 1.00 97.44 496 GLU A O 1
ATOM 3893 N N . HIS A 1 497 ? -2.942 -9.684 5.548 1.00 98.25 497 HIS A N 1
ATOM 3894 C CA . HIS A 1 497 ? -3.771 -9.685 4.344 1.00 98.25 497 HIS A CA 1
ATOM 3895 C C . HIS A 1 497 ? -3.416 -8.550 3.377 1.00 98.25 497 HIS A C 1
ATOM 3897 O O . HIS A 1 497 ? -4.243 -8.174 2.549 1.00 98.25 497 HIS A O 1
ATOM 3903 N N . PHE A 1 498 ? -2.204 -7.992 3.462 1.00 98.56 498 PHE A N 1
ATOM 3904 C CA . PHE A 1 498 ? -1.772 -6.852 2.643 1.00 98.56 498 PHE A CA 1
ATOM 3905 C C . PHE A 1 498 ? -1.858 -7.107 1.129 1.00 98.56 498 PHE A C 1
ATOM 3907 O O . PHE A 1 498 ? -2.108 -6.185 0.360 1.00 98.56 498 PHE A O 1
ATOM 3914 N N . TRP A 1 499 ? -1.783 -8.367 0.693 1.00 98.81 499 TRP A N 1
ATOM 3915 C CA . TRP A 1 499 ? -2.004 -8.729 -0.708 1.00 98.81 499 TRP A CA 1
ATOM 3916 C C . TRP A 1 499 ? -3.407 -8.368 -1.239 1.00 98.81 499 TRP A C 1
ATOM 3918 O O . TRP A 1 499 ? -3.568 -8.209 -2.446 1.00 98.81 499 TRP A O 1
ATOM 3928 N N . LEU A 1 500 ? -4.422 -8.226 -0.372 1.00 98.88 500 LEU A N 1
ATOM 3929 C CA . LEU A 1 500 ? -5.759 -7.769 -0.774 1.00 98.88 500 LEU A CA 1
ATOM 3930 C C . LEU A 1 500 ? -5.766 -6.303 -1.218 1.00 98.88 500 LEU A C 1
ATOM 3932 O O . LEU A 1 500 ? -6.629 -5.921 -2.007 1.00 98.88 500 LEU A O 1
ATOM 3936 N N . ASN A 1 501 ? -4.812 -5.508 -0.730 1.00 98.69 501 ASN A N 1
ATOM 3937 C CA . ASN A 1 501 ? -4.533 -4.187 -1.272 1.00 98.69 501 ASN A CA 1
ATOM 3938 C C . ASN A 1 501 ? -3.670 -4.362 -2.527 1.00 98.69 501 ASN A C 1
ATOM 3940 O O . ASN A 1 501 ? -4.164 -4.227 -3.643 1.00 98.69 501 ASN A O 1
ATOM 3944 N N . GLU A 1 502 ? -2.412 -4.768 -2.348 1.00 98.50 502 GLU A N 1
ATOM 3945 C CA . GLU A 1 502 ? -1.390 -4.660 -3.395 1.00 98.50 502 GLU A CA 1
ATOM 3946 C C . GLU A 1 502 ? -1.609 -5.578 -4.590 1.00 98.50 502 GLU A C 1
ATOM 3948 O O . GLU A 1 502 ? -1.475 -5.167 -5.739 1.00 98.50 502 GLU A O 1
ATOM 3953 N N . GLY A 1 503 ? -2.011 -6.825 -4.352 1.00 98.75 503 GLY A N 1
ATOM 3954 C CA . GLY A 1 503 ? -2.279 -7.773 -5.428 1.00 98.75 503 GLY A CA 1
ATOM 3955 C C . GLY A 1 503 ? -3.431 -7.319 -6.320 1.00 98.75 503 GLY A C 1
ATOM 3956 O O . GLY A 1 503 ? -3.356 -7.432 -7.546 1.00 98.75 503 GLY A O 1
ATOM 3957 N N . PHE A 1 504 ? -4.483 -6.767 -5.710 1.00 98.88 504 PHE A N 1
ATOM 3958 C CA . PHE A 1 504 ? -5.620 -6.196 -6.428 1.00 98.88 504 PHE A CA 1
ATOM 3959 C C . PHE A 1 504 ? -5.263 -4.902 -7.149 1.00 98.88 504 PHE A C 1
ATOM 3961 O O . PHE A 1 504 ? -5.645 -4.748 -8.310 1.00 98.88 504 PHE A O 1
ATOM 3968 N N . THR A 1 505 ? -4.515 -4.010 -6.503 1.00 98.81 505 THR A N 1
ATOM 3969 C CA . THR A 1 505 ? -4.056 -2.758 -7.108 1.00 98.81 505 THR A CA 1
ATOM 3970 C C . THR A 1 505 ? -3.167 -3.032 -8.307 1.00 98.81 505 THR A C 1
ATOM 3972 O O . THR A 1 505 ? -3.480 -2.556 -9.390 1.00 98.81 505 THR A O 1
ATOM 3975 N N . THR A 1 506 ? -2.140 -3.877 -8.182 1.00 98.62 506 THR A N 1
ATOM 3976 C CA . THR A 1 506 ? -1.281 -4.258 -9.314 1.00 98.62 506 THR A CA 1
ATOM 3977 C C . THR A 1 506 ? -2.079 -4.941 -10.430 1.00 98.62 506 THR A C 1
ATOM 3979 O O . THR A 1 506 ? -1.803 -4.747 -11.613 1.00 98.62 506 THR A O 1
ATOM 3982 N N . PHE A 1 507 ? -3.100 -5.740 -10.099 1.00 98.75 507 PHE A N 1
ATOM 3983 C CA . PHE A 1 507 ? -3.984 -6.323 -11.113 1.00 98.75 507 PHE A CA 1
ATOM 3984 C C . PHE A 1 507 ? -4.829 -5.267 -11.847 1.00 98.75 507 PHE A C 1
ATOM 3986 O O . PHE A 1 507 ? -4.971 -5.337 -13.071 1.00 98.75 507 PHE A O 1
ATOM 3993 N N . LEU A 1 508 ? -5.382 -4.288 -11.127 1.00 98.69 508 LEU A N 1
ATOM 3994 C CA . LEU A 1 508 ? -6.185 -3.208 -11.702 1.00 98.69 508 LEU A CA 1
ATOM 3995 C C . LEU A 1 508 ? -5.330 -2.204 -12.490 1.00 98.69 508 LEU A C 1
ATOM 3997 O O . LEU A 1 508 ? -5.709 -1.844 -13.601 1.00 98.69 508 LEU A O 1
ATOM 4001 N N . GLU A 1 509 ? -4.153 -1.842 -11.985 1.00 98.12 509 GLU A N 1
ATOM 4002 C CA . GLU A 1 509 ? -3.127 -1.050 -12.673 1.00 98.12 509 GLU A CA 1
ATOM 4003 C C . GLU A 1 509 ? -2.840 -1.645 -14.054 1.00 98.12 509 GLU A C 1
ATOM 4005 O O . GLU A 1 509 ? -3.033 -0.995 -15.081 1.00 98.12 509 GLU A O 1
ATOM 4010 N N . ARG A 1 510 ? -2.488 -2.933 -14.090 1.00 97.75 510 ARG A N 1
ATOM 4011 C CA . ARG A 1 510 ? -2.217 -3.677 -15.324 1.00 97.75 510 ARG A CA 1
ATOM 4012 C C . ARG A 1 510 ? -3.422 -3.706 -16.265 1.00 97.75 510 ARG A C 1
ATOM 4014 O O . ARG A 1 510 ? -3.257 -3.689 -17.483 1.00 97.75 510 ARG A O 1
ATOM 4021 N N . LYS A 1 511 ? -4.652 -3.723 -15.743 1.00 97.88 511 LYS A N 1
ATOM 4022 C CA . LYS A 1 511 ? -5.865 -3.583 -16.569 1.00 97.88 511 LYS A CA 1
ATOM 4023 C C . LYS A 1 511 ? -6.030 -2.184 -17.154 1.00 97.88 511 LYS A C 1
ATOM 4025 O O . LYS A 1 511 ? -6.459 -2.083 -18.302 1.00 97.88 511 LYS A O 1
ATOM 4030 N N . ILE A 1 512 ? -5.704 -1.132 -16.404 1.00 97.69 512 ILE A N 1
ATOM 4031 C CA . ILE A 1 512 ? -5.701 0.249 -16.905 1.00 97.69 512 ILE A CA 1
ATOM 4032 C C . ILE A 1 512 ? -4.668 0.374 -18.027 1.00 97.69 512 ILE A C 1
ATOM 4034 O O . ILE A 1 512 ? -5.023 0.809 -19.121 1.00 97.69 512 ILE A O 1
ATOM 4038 N N . VAL A 1 513 ? -3.441 -0.110 -17.811 1.00 95.12 513 VAL A N 1
ATOM 4039 C CA . VAL A 1 513 ? -2.399 -0.173 -18.851 1.00 95.12 513 VAL A CA 1
ATOM 4040 C C . VAL A 1 513 ? -2.894 -0.962 -20.063 1.00 95.12 513 VAL A C 1
ATOM 4042 O O . VAL A 1 513 ? -2.846 -0.465 -21.182 1.00 95.12 513 VAL A O 1
ATOM 4045 N N . GLY A 1 514 ? -3.487 -2.141 -19.862 1.00 95.94 514 GLY A N 1
ATOM 4046 C CA . GLY A 1 514 ? -4.048 -2.947 -20.950 1.00 95.94 514 GLY A CA 1
ATOM 4047 C C . GLY A 1 514 ? -5.126 -2.230 -21.771 1.00 95.94 514 GLY A C 1
ATOM 4048 O O . GLY A 1 514 ? -5.241 -2.452 -22.976 1.00 95.94 514 GLY A O 1
ATOM 4049 N N . LYS A 1 515 ? -5.905 -1.338 -21.147 1.00 96.50 515 LYS A N 1
ATOM 4050 C CA . LYS A 1 515 ? -6.905 -0.505 -21.832 1.00 96.50 515 LYS A CA 1
ATOM 4051 C C . LYS A 1 515 ? -6.299 0.677 -22.583 1.00 96.50 515 LYS A C 1
ATOM 4053 O O . LYS A 1 515 ? -6.854 1.063 -23.609 1.00 96.50 515 LYS A O 1
ATOM 4058 N N . LEU A 1 516 ? -5.214 1.251 -22.073 1.00 94.38 516 LEU A N 1
ATOM 4059 C CA . LEU A 1 516 ? -4.580 2.442 -22.641 1.00 94.38 516 LEU A CA 1
ATOM 4060 C C . LEU A 1 516 ? -3.536 2.108 -23.713 1.00 94.38 516 LEU A C 1
ATOM 4062 O O . LEU A 1 516 ? -3.467 2.804 -24.723 1.00 94.38 516 LEU A O 1
ATOM 4066 N N . GLU A 1 517 ? -2.764 1.047 -23.500 1.00 92.50 517 GLU A N 1
ATOM 4067 C CA . GLU A 1 517 ? -1.595 0.661 -24.303 1.00 92.50 517 GLU A CA 1
ATOM 4068 C C . GLU A 1 517 ? -1.777 -0.687 -25.021 1.00 92.50 517 GLU A C 1
ATOM 4070 O O . GLU A 1 517 ? -1.048 -0.996 -25.961 1.00 92.50 517 GLU A O 1
ATOM 4075 N N . GLY A 1 518 ? -2.786 -1.473 -24.634 1.00 94.75 518 GLY A N 1
ATOM 4076 C CA . GLY A 1 518 ? -3.155 -2.732 -25.280 1.00 94.75 518 GLY A CA 1
ATOM 4077 C C . GLY A 1 518 ? -2.864 -3.975 -24.436 1.00 94.75 518 GLY A C 1
ATOM 4078 O O . GLY A 1 518 ? -1.996 -3.999 -23.566 1.00 94.75 518 GLY A O 1
ATOM 4079 N N . GLU A 1 519 ? -3.594 -5.057 -24.717 1.00 95.69 519 GLU A N 1
ATOM 4080 C CA . GLU A 1 519 ? -3.514 -6.296 -23.930 1.00 95.69 519 GLU A CA 1
ATOM 4081 C C . GLU A 1 519 ? -2.131 -6.951 -23.943 1.00 95.69 519 GLU A C 1
ATOM 4083 O O . GLU A 1 519 ? -1.691 -7.504 -22.937 1.00 95.69 519 GLU A O 1
ATOM 4088 N N . GLN A 1 520 ? -1.400 -6.829 -25.048 1.00 96.25 520 GLN A N 1
ATOM 4089 C CA . GLN A 1 520 ? -0.043 -7.356 -25.140 1.00 96.25 520 GLN A CA 1
ATOM 4090 C C . GLN A 1 520 ? 0.892 -6.707 -24.103 1.00 96.25 520 GLN A C 1
ATOM 4092 O O . GLN A 1 520 ? 1.713 -7.401 -23.504 1.00 96.25 520 GLN A O 1
ATOM 4097 N N . GLN A 1 521 ? 0.731 -5.405 -23.832 1.00 95.19 521 GLN A N 1
ATOM 4098 C CA . GLN A 1 521 ? 1.504 -4.697 -22.810 1.00 95.19 521 GLN A CA 1
ATOM 4099 C C . GLN A 1 521 ? 1.113 -5.156 -21.397 1.00 95.19 521 GLN A C 1
ATOM 4101 O O . GLN A 1 521 ? 1.993 -5.416 -20.578 1.00 95.19 521 GLN A O 1
ATOM 4106 N N . ARG A 1 522 ? -0.185 -5.367 -21.124 1.00 96.69 522 ARG A N 1
ATOM 4107 C CA . ARG A 1 522 ? -0.644 -5.951 -19.847 1.00 96.69 522 ARG A CA 1
ATOM 4108 C C . ARG A 1 522 ? -0.000 -7.313 -19.587 1.00 96.69 522 ARG A C 1
ATOM 4110 O O . ARG A 1 522 ? 0.484 -7.576 -18.486 1.00 96.69 522 ARG A O 1
ATOM 4117 N N . HIS A 1 523 ? -0.010 -8.186 -20.594 1.00 98.06 523 HIS A N 1
ATOM 4118 C CA . HIS A 1 523 ? 0.598 -9.511 -20.503 1.00 98.06 523 HIS A CA 1
ATOM 4119 C C . HIS A 1 523 ? 2.117 -9.435 -20.325 1.00 98.06 523 HIS A C 1
ATOM 4121 O O . HIS A 1 523 ? 2.657 -10.177 -19.506 1.00 98.06 523 HIS A O 1
ATOM 4127 N N . PHE A 1 524 ? 2.786 -8.516 -21.026 1.00 97.75 524 PHE A N 1
ATOM 4128 C CA . PHE A 1 524 ? 4.217 -8.270 -20.876 1.00 97.75 524 PHE A CA 1
ATOM 4129 C C . PHE A 1 524 ? 4.575 -7.861 -19.439 1.00 97.75 524 PHE A C 1
ATOM 4131 O O . PHE A 1 524 ? 5.452 -8.466 -18.826 1.00 97.75 524 PHE A O 1
ATOM 4138 N N . GLU A 1 525 ? 3.859 -6.896 -18.856 1.00 96.50 525 GLU A N 1
ATOM 4139 C CA . GLU A 1 525 ? 4.101 -6.449 -17.479 1.00 96.50 525 GLU A CA 1
ATOM 4140 C C . GLU A 1 525 ? 3.806 -7.531 -16.443 1.00 96.50 525 GLU A C 1
ATOM 4142 O O . GLU A 1 525 ? 4.565 -7.686 -15.485 1.00 96.50 525 GLU A O 1
ATOM 4147 N N . ALA A 1 526 ? 2.738 -8.309 -16.639 1.00 98.00 526 ALA A N 1
ATOM 4148 C CA . ALA A 1 526 ? 2.426 -9.445 -15.779 1.00 98.00 526 ALA A CA 1
ATOM 4149 C C . ALA A 1 526 ? 3.504 -10.540 -15.861 1.00 98.00 526 ALA A C 1
ATOM 4151 O O . ALA A 1 526 ? 3.857 -11.143 -14.845 1.00 98.00 526 ALA A O 1
ATOM 4152 N N . GLN A 1 527 ? 4.073 -10.766 -17.050 1.00 97.88 527 GLN A N 1
ATOM 4153 C CA . GLN A 1 527 ? 5.167 -11.711 -17.239 1.00 97.88 527 GLN A CA 1
ATOM 4154 C C . GLN A 1 527 ? 6.461 -11.230 -16.567 1.00 97.88 527 GLN A C 1
ATOM 4156 O O . GLN A 1 527 ? 7.084 -12.025 -15.864 1.00 97.88 527 GLN A O 1
ATOM 4161 N N . CYS A 1 528 ? 6.841 -9.954 -16.711 1.00 96.44 528 CYS A N 1
ATOM 4162 C CA . CYS A 1 528 ? 7.969 -9.361 -15.974 1.00 96.44 528 CYS A CA 1
ATOM 4163 C C . CYS A 1 528 ? 7.763 -9.479 -14.455 1.00 96.44 528 CYS A C 1
ATOM 4165 O O . CYS A 1 528 ? 8.661 -9.904 -13.724 1.00 96.44 528 CYS A O 1
ATOM 4167 N N . GLY A 1 529 ? 6.546 -9.187 -13.984 1.00 96.50 529 GLY A N 1
ATOM 4168 C CA . GLY A 1 529 ? 6.160 -9.346 -12.585 1.00 96.50 529 GLY A CA 1
ATOM 4169 C C . GLY A 1 529 ? 6.395 -10.758 -12.050 1.00 96.50 529 GLY A C 1
ATOM 4170 O O . GLY A 1 529 ? 6.964 -10.946 -10.975 1.00 96.50 529 GLY A O 1
ATOM 4171 N N . TRP A 1 530 ? 6.031 -11.771 -12.836 1.00 97.38 530 TRP A N 1
ATOM 4172 C CA . TRP A 1 530 ? 6.218 -13.174 -12.475 1.00 97.38 530 TRP A CA 1
ATOM 4173 C C . TRP A 1 530 ? 7.675 -13.649 -12.573 1.00 97.38 530 TRP A C 1
ATOM 4175 O O . TRP A 1 530 ? 8.189 -14.285 -11.652 1.00 97.38 530 TRP A O 1
ATOM 4185 N N . GLU A 1 531 ? 8.326 -13.411 -13.713 1.00 94.44 531 GLU A N 1
ATOM 4186 C CA . GLU A 1 531 ? 9.621 -14.016 -14.054 1.00 94.44 531 GLU A CA 1
ATOM 4187 C C . GLU A 1 531 ? 10.815 -13.286 -13.433 1.00 94.44 531 GLU A C 1
ATOM 4189 O O . GLU A 1 531 ? 11.883 -13.885 -13.298 1.00 94.44 531 GLU A O 1
ATOM 4194 N N . GLU A 1 532 ? 10.645 -12.025 -13.028 1.00 91.38 532 GLU A N 1
ATOM 4195 C CA . GLU A 1 532 ? 11.723 -11.195 -12.485 1.00 91.38 532 GLU A CA 1
ATOM 4196 C C . GLU A 1 532 ? 11.393 -10.640 -11.112 1.00 91.38 532 GLU A C 1
ATOM 4198 O O . GLU A 1 532 ? 12.129 -10.909 -10.167 1.00 91.38 532 GLU A O 1
ATOM 4203 N N . HIS A 1 533 ? 10.302 -9.887 -10.973 1.00 94.56 533 HIS A N 1
ATOM 4204 C CA . HIS A 1 533 ? 10.028 -9.161 -9.731 1.00 94.56 533 HIS A CA 1
ATOM 4205 C C . HIS A 1 533 ? 9.730 -10.115 -8.571 1.00 94.56 533 HIS A C 1
ATOM 4207 O O . HIS A 1 533 ? 10.385 -10.056 -7.528 1.00 94.56 533 HIS A O 1
ATOM 4213 N N . LEU A 1 534 ? 8.786 -11.041 -8.770 1.00 96.88 534 LEU A N 1
ATOM 4214 C CA . LEU A 1 534 ? 8.449 -12.058 -7.779 1.00 96.88 534 LEU A CA 1
ATOM 4215 C C . LEU A 1 534 ? 9.629 -13.001 -7.540 1.00 96.88 534 LEU A C 1
ATOM 4217 O O . LEU A 1 534 ? 9.940 -13.326 -6.395 1.00 96.88 534 LEU A O 1
ATOM 4221 N N . LEU A 1 535 ? 10.316 -13.406 -8.612 1.00 94.62 535 LEU A N 1
ATOM 4222 C CA . LEU A 1 535 ? 11.468 -14.293 -8.509 1.00 94.62 535 LEU A CA 1
ATOM 4223 C C . LEU A 1 535 ? 12.604 -13.653 -7.696 1.00 94.62 535 LEU A C 1
ATOM 4225 O O . LEU A 1 535 ? 13.149 -14.314 -6.817 1.00 94.62 535 LEU A O 1
ATOM 4229 N N . SER A 1 536 ? 12.930 -12.380 -7.934 1.00 91.81 536 SER A N 1
ATOM 4230 C CA . SER A 1 536 ? 13.939 -11.633 -7.173 1.00 91.81 536 SER A CA 1
ATOM 4231 C C . SER A 1 536 ? 13.511 -11.460 -5.712 1.00 91.81 536 SER A C 1
ATOM 4233 O O . SER A 1 536 ? 14.292 -11.755 -4.807 1.00 91.81 536 SER A O 1
ATOM 4235 N N . ALA A 1 537 ? 12.248 -11.108 -5.445 1.00 92.81 537 ALA A N 1
ATOM 4236 C CA . ALA A 1 537 ? 11.745 -11.007 -4.073 1.00 92.81 537 ALA A CA 1
ATOM 4237 C C . ALA A 1 537 ? 11.855 -12.344 -3.307 1.00 92.81 537 ALA A C 1
ATOM 4239 O O . ALA A 1 537 ? 12.264 -12.372 -2.146 1.00 92.81 537 ALA A O 1
ATOM 4240 N N . VAL A 1 538 ? 11.557 -13.470 -3.960 1.00 94.81 538 VAL A N 1
ATOM 4241 C CA . VAL A 1 538 ? 11.633 -14.804 -3.345 1.00 94.81 538 VAL A CA 1
ATOM 4242 C C . VAL A 1 538 ? 13.074 -15.305 -3.200 1.00 94.81 538 VAL A C 1
ATOM 4244 O O . VAL A 1 538 ? 13.425 -15.853 -2.157 1.00 94.81 538 VAL A O 1
ATOM 4247 N N . LYS A 1 539 ? 13.906 -15.157 -4.236 1.00 92.38 539 LYS A N 1
ATOM 4248 C CA . LYS A 1 539 ? 15.226 -15.806 -4.334 1.00 92.38 539 LYS A CA 1
ATOM 4249 C C . LYS A 1 539 ? 16.387 -14.929 -3.876 1.00 92.38 539 LYS A C 1
ATOM 4251 O O . LYS A 1 539 ? 17.396 -15.470 -3.435 1.00 92.38 539 LYS A O 1
ATOM 4256 N N . GLU A 1 540 ? 16.278 -13.613 -4.042 1.00 87.69 540 GLU A N 1
ATOM 4257 C CA . GLU A 1 540 ? 17.375 -12.663 -3.816 1.00 87.69 540 GLU A CA 1
ATOM 4258 C C . GLU A 1 540 ? 17.165 -11.830 -2.548 1.00 87.69 540 GLU A C 1
ATOM 4260 O O . GLU A 1 540 ? 18.117 -11.625 -1.796 1.00 87.69 540 GLU A O 1
ATOM 4265 N N . GLN A 1 541 ? 15.940 -11.349 -2.294 1.00 86.56 541 GLN A N 1
ATOM 4266 C CA . GLN A 1 541 ? 15.620 -10.629 -1.053 1.00 86.56 541 GLN A CA 1
ATOM 4267 C C . GLN A 1 541 ? 15.449 -11.592 0.131 1.00 86.56 541 GLN A C 1
ATOM 4269 O O . GLN A 1 541 ? 15.923 -11.295 1.229 1.00 86.56 541 GLN A O 1
ATOM 4274 N N . TYR A 1 542 ? 14.795 -12.734 -0.090 1.00 92.19 542 TYR A N 1
ATOM 4275 C CA . TYR A 1 542 ? 14.571 -13.764 0.924 1.00 92.19 542 TYR A CA 1
ATOM 4276 C C . TYR A 1 542 ? 15.189 -15.115 0.512 1.00 92.19 542 TYR A C 1
ATOM 4278 O O . TYR A 1 542 ? 16.344 -15.190 0.104 1.00 92.19 542 TYR A O 1
ATOM 4286 N N . SER A 1 543 ? 14.446 -16.208 0.694 1.00 91.88 543 SER A N 1
ATOM 4287 C CA . SER A 1 543 ? 14.763 -17.554 0.220 1.00 91.88 543 SER A CA 1
ATOM 4288 C C . SER A 1 543 ? 13.462 -18.341 0.037 1.00 91.88 543 SER A C 1
ATOM 4290 O O . SER A 1 543 ? 12.431 -17.965 0.599 1.00 91.88 543 SER A O 1
ATOM 4292 N N . ASP A 1 544 ? 13.508 -19.461 -0.691 1.00 90.62 544 ASP A N 1
ATOM 4293 C CA . ASP A 1 544 ? 12.318 -20.258 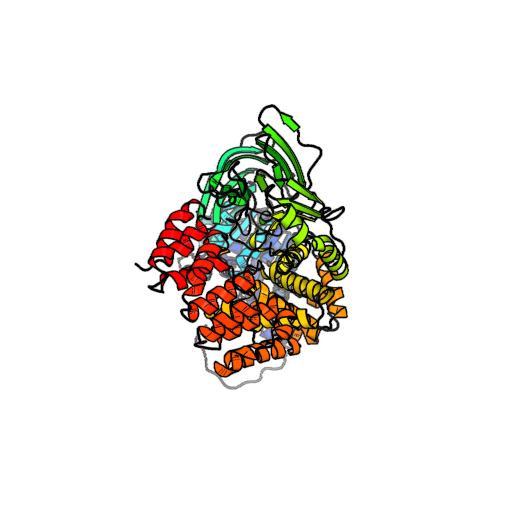-1.046 1.00 90.62 544 ASP A CA 1
ATOM 4294 C C . ASP A 1 544 ? 11.430 -20.655 0.134 1.00 90.62 544 ASP A C 1
ATOM 4296 O O . ASP A 1 544 ? 10.218 -20.728 -0.011 1.00 90.62 544 ASP A O 1
ATOM 4300 N N . ASN A 1 545 ? 12.027 -20.905 1.300 1.00 94.75 545 ASN A N 1
ATOM 4301 C CA . ASN A 1 545 ? 11.309 -21.364 2.489 1.00 94.75 545 ASN A CA 1
ATOM 4302 C C . ASN A 1 545 ? 11.022 -20.231 3.486 1.00 94.75 545 ASN A C 1
ATOM 4304 O O . ASN A 1 545 ? 10.551 -20.487 4.594 1.00 94.75 545 ASN A O 1
ATOM 4308 N N . HIS A 1 546 ? 11.340 -18.981 3.138 1.00 96.56 546 HIS A N 1
ATOM 4309 C CA . HIS A 1 546 ? 11.197 -17.860 4.057 1.00 96.56 546 HIS A CA 1
ATOM 4310 C C . HIS A 1 546 ? 9.713 -17.528 4.289 1.00 96.56 546 HIS A C 1
ATOM 4312 O O . HIS A 1 546 ? 8.970 -17.380 3.316 1.00 96.56 546 HIS A O 1
ATOM 4318 N N . PRO A 1 547 ? 9.251 -17.337 5.539 1.00 95.56 547 PRO A N 1
ATOM 4319 C CA . PRO A 1 547 ? 7.832 -17.125 5.839 1.00 95.56 547 PRO A CA 1
ATOM 4320 C C . PRO A 1 547 ? 7.226 -15.876 5.179 1.00 95.56 547 PRO A C 1
ATOM 4322 O O . PRO A 1 547 ? 6.044 -15.886 4.861 1.00 95.56 547 PRO A O 1
ATOM 4325 N N . PHE A 1 548 ? 8.018 -14.836 4.895 1.00 96.75 548 PHE A N 1
ATOM 4326 C CA . PHE A 1 548 ? 7.544 -13.631 4.185 1.00 96.75 548 PHE A CA 1
ATOM 4327 C C . PHE A 1 548 ? 7.371 -13.806 2.669 1.00 96.75 548 PHE A C 1
ATOM 4329 O O . PHE A 1 548 ? 6.979 -12.872 1.982 1.00 96.75 548 PHE A O 1
ATOM 4336 N N . THR A 1 549 ? 7.634 -15.001 2.131 1.00 97.75 549 THR A N 1
ATOM 4337 C CA . THR A 1 549 ? 7.291 -15.342 0.736 1.00 97.75 549 THR A CA 1
ATOM 4338 C C . THR A 1 549 ? 5.903 -15.985 0.603 1.00 97.75 549 THR A C 1
ATOM 4340 O O . THR A 1 549 ? 5.434 -16.272 -0.505 1.00 97.75 549 THR A O 1
ATOM 4343 N N . LYS A 1 550 ? 5.219 -16.212 1.731 1.00 98.38 550 LYS A N 1
ATOM 4344 C CA . LYS A 1 550 ? 3.798 -16.568 1.765 1.00 98.38 550 LYS A CA 1
ATOM 4345 C C . LYS A 1 550 ? 2.959 -15.364 1.351 1.00 98.38 550 LYS A C 1
ATOM 4347 O O . LYS A 1 550 ? 3.354 -14.227 1.593 1.00 98.38 550 LYS A O 1
ATOM 4352 N N . LEU A 1 551 ? 1.797 -15.614 0.750 1.00 98.38 551 LEU A N 1
ATOM 4353 C CA . LEU A 1 551 ? 0.871 -14.531 0.415 1.00 98.38 551 LEU A CA 1
ATOM 4354 C C . LEU A 1 551 ? 0.162 -13.990 1.668 1.00 98.38 551 LEU A C 1
ATOM 4356 O O . LEU A 1 551 ? -0.131 -12.801 1.736 1.00 98.38 551 LEU A O 1
ATOM 4360 N N . ILE A 1 552 ? -0.063 -14.864 2.656 1.00 98.12 552 ILE A N 1
ATOM 4361 C CA . ILE A 1 552 ? -0.528 -14.522 4.004 1.00 98.12 552 ILE A CA 1
ATOM 4362 C C . ILE A 1 552 ? 0.586 -14.895 4.999 1.00 98.12 552 ILE A C 1
ATOM 4364 O O . ILE A 1 552 ? 0.666 -16.056 5.424 1.00 98.12 552 ILE A O 1
ATOM 4368 N N . PRO A 1 553 ? 1.522 -13.975 5.303 1.00 96.38 553 PRO A N 1
ATOM 4369 C CA . PRO A 1 553 ? 2.543 -14.199 6.321 1.00 96.38 553 PRO A CA 1
ATOM 4370 C C . PRO A 1 553 ? 1.952 -14.122 7.737 1.00 96.38 553 PRO A C 1
ATOM 4372 O O . PRO A 1 553 ? 0.896 -13.540 7.939 1.00 96.38 553 PRO A O 1
ATOM 4375 N N . ASP A 1 554 ? 2.674 -14.671 8.716 1.00 91.12 554 ASP A N 1
ATOM 4376 C CA . ASP A 1 554 ? 2.407 -14.472 10.149 1.00 91.12 554 ASP A CA 1
ATOM 4377 C C . ASP A 1 554 ? 3.254 -13.295 10.654 1.00 91.12 554 ASP A C 1
ATOM 4379 O O . ASP A 1 554 ? 4.491 -13.322 10.560 1.00 91.12 554 ASP A O 1
ATOM 4383 N N . LEU A 1 555 ? 2.587 -12.256 11.158 1.00 91.06 555 LEU A N 1
ATOM 4384 C CA . LEU A 1 555 ? 3.207 -11.024 11.651 1.00 91.06 555 LEU A CA 1
ATOM 4385 C C . LEU A 1 555 ? 3.098 -10.865 13.171 1.00 91.06 555 LEU A C 1
ATOM 4387 O O . LEU A 1 555 ? 3.367 -9.783 13.703 1.00 91.06 555 LEU A O 1
ATOM 4391 N N . GLN A 1 556 ? 2.745 -11.922 13.904 1.00 85.62 556 GLN A N 1
ATOM 4392 C CA . GLN A 1 556 ? 2.639 -11.853 15.355 1.00 85.62 556 GLN A CA 1
ATOM 4393 C C . GLN A 1 556 ? 3.971 -11.409 15.991 1.00 85.62 556 GLN A C 1
ATOM 4395 O O . GLN A 1 556 ? 5.005 -12.062 15.851 1.00 85.62 556 GLN A O 1
ATOM 4400 N N . ASN A 1 557 ? 3.936 -10.293 16.734 1.00 80.38 557 ASN A N 1
ATOM 4401 C CA . ASN A 1 557 ? 5.098 -9.655 17.376 1.00 80.38 557 ASN A CA 1
ATOM 4402 C C . ASN A 1 557 ? 6.239 -9.261 16.411 1.00 80.38 557 ASN A C 1
ATOM 4404 O O . ASN A 1 557 ? 7.398 -9.212 16.826 1.00 80.38 557 ASN A O 1
ATOM 4408 N N . ARG A 1 558 ? 5.932 -8.985 15.139 1.00 86.88 558 ARG A N 1
ATOM 4409 C CA . ARG A 1 558 ? 6.904 -8.540 14.127 1.00 86.88 558 ARG A CA 1
ATOM 4410 C C . ARG A 1 558 ? 6.581 -7.132 13.643 1.00 86.88 558 ARG A C 1
ATOM 4412 O O . ARG A 1 558 ? 5.429 -6.706 13.703 1.00 86.88 558 ARG A O 1
ATOM 4419 N N . ASP A 1 559 ? 7.598 -6.419 13.167 1.00 87.75 559 ASP A N 1
ATOM 4420 C CA . ASP A 1 559 ? 7.381 -5.165 12.449 1.00 87.75 559 ASP A CA 1
ATOM 4421 C C . ASP A 1 559 ? 6.854 -5.494 11.037 1.00 87.75 559 ASP A C 1
ATOM 4423 O O . ASP A 1 559 ? 7.492 -6.284 10.334 1.00 87.75 559 ASP A O 1
ATOM 4427 N N . PRO A 1 560 ? 5.703 -4.946 10.597 1.00 90.62 560 PRO A N 1
ATOM 4428 C CA . PRO A 1 560 ? 5.217 -5.136 9.231 1.00 90.62 560 PRO A CA 1
ATOM 4429 C C . PRO A 1 560 ? 6.235 -4.742 8.150 1.00 90.62 560 PRO A C 1
ATOM 4431 O O . PRO A 1 560 ? 6.222 -5.332 7.070 1.00 90.62 560 PRO A O 1
ATOM 4434 N N . GLU A 1 561 ? 7.142 -3.802 8.442 1.00 86.44 561 GLU A N 1
ATOM 4435 C CA . GLU A 1 561 ? 8.195 -3.382 7.510 1.00 86.44 561 GLU A CA 1
ATOM 4436 C C . GLU A 1 561 ? 9.157 -4.534 7.159 1.00 86.44 561 GLU A C 1
ATOM 4438 O O . GLU A 1 561 ? 9.654 -4.609 6.036 1.00 86.44 561 GLU A O 1
ATOM 4443 N N . ASP A 1 562 ? 9.367 -5.498 8.066 1.00 87.12 562 ASP A N 1
ATOM 4444 C CA . ASP A 1 562 ? 10.241 -6.654 7.816 1.00 87.12 562 ASP A CA 1
ATOM 4445 C C . ASP A 1 562 ? 9.702 -7.570 6.697 1.00 87.12 562 ASP A C 1
ATOM 4447 O O . ASP A 1 562 ? 10.470 -8.274 6.026 1.00 87.12 562 ASP A O 1
ATOM 4451 N N . ALA A 1 563 ? 8.380 -7.572 6.499 1.00 91.12 563 ALA A N 1
ATOM 4452 C CA . ALA A 1 563 ? 7.688 -8.354 5.478 1.00 91.12 563 ALA A CA 1
ATOM 4453 C C . ALA A 1 563 ? 7.487 -7.589 4.158 1.00 91.12 563 ALA A C 1
ATOM 4455 O O . ALA A 1 563 ? 7.035 -8.181 3.170 1.00 91.12 563 ALA A O 1
ATOM 4456 N N . TYR A 1 564 ? 7.828 -6.295 4.115 1.00 88.44 564 TYR A N 1
ATOM 4457 C CA . TYR A 1 564 ? 7.670 -5.481 2.918 1.00 88.44 564 TYR A CA 1
ATOM 4458 C C . TYR A 1 564 ? 8.547 -6.006 1.769 1.00 88.44 564 TYR A C 1
ATOM 4460 O O . TYR A 1 564 ? 9.776 -6.108 1.852 1.00 88.44 564 TYR A O 1
ATOM 4468 N N . SER A 1 565 ? 7.900 -6.355 0.659 1.00 92.69 565 SER A N 1
ATOM 4469 C CA . SER A 1 565 ? 8.534 -6.879 -0.551 1.00 92.69 565 SER A CA 1
ATOM 4470 C C . SER A 1 565 ? 7.563 -6.826 -1.731 1.00 92.69 565 SER A C 1
ATOM 4472 O O . SER A 1 565 ? 6.398 -6.471 -1.567 1.00 92.69 565 SER A O 1
ATOM 4474 N N . LEU A 1 566 ? 8.011 -7.247 -2.918 1.00 95.25 566 LEU A N 1
ATOM 4475 C CA . LEU A 1 566 ? 7.140 -7.398 -4.093 1.00 95.25 566 LEU A CA 1
ATOM 4476 C C . LEU A 1 566 ? 6.275 -8.674 -4.056 1.00 95.25 566 LEU A C 1
ATOM 4478 O O . LEU A 1 566 ? 5.484 -8.895 -4.969 1.00 95.25 566 LEU A O 1
ATOM 4482 N N . VAL A 1 567 ? 6.387 -9.514 -3.018 1.00 98.25 567 VAL A N 1
ATOM 4483 C CA . VAL A 1 567 ? 5.581 -10.741 -2.885 1.00 98.25 567 VAL A CA 1
ATOM 4484 C C . VAL A 1 567 ? 4.071 -10.450 -2.876 1.00 98.25 567 VAL A C 1
ATOM 4486 O O . VAL A 1 567 ? 3.392 -10.995 -3.747 1.00 98.25 567 VAL A O 1
ATOM 4489 N N . PRO A 1 568 ? 3.508 -9.616 -1.973 1.00 98.31 568 PRO A N 1
ATOM 4490 C CA . PRO A 1 568 ? 2.062 -9.358 -1.941 1.00 98.31 568 PRO A CA 1
ATOM 4491 C C . PRO A 1 568 ? 1.523 -8.733 -3.238 1.00 98.31 568 PRO A C 1
ATOM 4493 O O . PRO A 1 568 ? 0.414 -9.071 -3.650 1.00 98.31 568 PRO A O 1
ATOM 4496 N N . TYR A 1 569 ? 2.327 -7.903 -3.907 1.00 98.56 569 TYR A N 1
ATOM 4497 C CA . TYR A 1 569 ? 2.021 -7.282 -5.199 1.00 98.56 569 TYR A CA 1
ATOM 4498 C C . TYR A 1 569 ? 1.923 -8.340 -6.306 1.00 98.56 569 TYR A C 1
ATOM 4500 O O . TYR A 1 569 ? 0.873 -8.559 -6.913 1.00 98.56 569 TYR A O 1
ATOM 4508 N N . GLU A 1 570 ? 3.020 -9.057 -6.550 1.00 98.56 570 GLU A N 1
ATOM 4509 C CA . GLU A 1 570 ? 3.160 -9.895 -7.739 1.00 98.56 570 GLU A CA 1
ATOM 4510 C C . GLU A 1 570 ? 2.507 -11.267 -7.572 1.00 98.56 570 GLU A C 1
ATOM 4512 O O . GLU A 1 570 ? 1.824 -11.741 -8.481 1.00 98.56 570 GLU A O 1
ATOM 4517 N N . LYS A 1 571 ? 2.640 -11.899 -6.397 1.00 98.69 571 LYS A N 1
ATOM 4518 C CA . LYS A 1 571 ? 1.975 -13.182 -6.105 1.00 98.69 571 LYS A CA 1
ATOM 4519 C C . LYS A 1 571 ? 0.458 -12.992 -6.010 1.00 98.69 571 LYS A C 1
ATOM 4521 O O . LYS A 1 571 ? -0.285 -13.836 -6.509 1.00 98.69 571 LYS A O 1
ATOM 4526 N N . GLY A 1 572 ? -0.002 -11.867 -5.453 1.00 98.75 572 GLY A N 1
ATOM 4527 C CA . GLY A 1 572 ? -1.420 -11.503 -5.409 1.00 98.75 572 GLY A CA 1
ATOM 4528 C C . GLY A 1 572 ? -2.001 -11.217 -6.798 1.00 98.75 572 GLY A C 1
ATOM 4529 O O . GLY A 1 572 ? -3.009 -11.814 -7.179 1.00 98.75 572 GLY A O 1
ATOM 4530 N N . SER A 1 573 ? -1.334 -10.380 -7.601 1.00 98.81 573 SER A N 1
ATOM 4531 C CA . SER A 1 573 ? -1.753 -10.080 -8.979 1.00 98.81 573 SER A CA 1
ATOM 4532 C C . SER A 1 573 ? -1.775 -11.336 -9.864 1.00 98.81 573 SER A C 1
ATOM 4534 O O . SER A 1 573 ? -2.727 -11.556 -10.617 1.00 98.81 573 SER A O 1
ATOM 4536 N N . ALA A 1 574 ? -0.781 -12.221 -9.721 1.00 98.81 574 ALA A N 1
ATOM 4537 C CA . ALA A 1 574 ? -0.722 -13.490 -10.444 1.00 98.81 574 ALA A CA 1
ATOM 4538 C C . ALA A 1 574 ? -1.872 -14.444 -10.079 1.00 98.81 574 ALA A C 1
ATOM 4540 O O . ALA A 1 574 ? -2.442 -15.075 -10.973 1.00 98.81 574 ALA A O 1
ATOM 4541 N N . LEU A 1 575 ? -2.256 -14.525 -8.797 1.00 98.88 575 LEU A N 1
ATOM 4542 C CA . LEU A 1 575 ? -3.430 -15.292 -8.364 1.00 98.88 575 LEU A CA 1
ATOM 4543 C C . LEU A 1 575 ? -4.701 -14.773 -9.047 1.00 98.88 575 LEU A C 1
ATOM 4545 O O . LEU A 1 575 ? -5.472 -15.558 -9.602 1.00 98.88 575 LEU A O 1
ATOM 4549 N N . LEU A 1 576 ? -4.905 -13.453 -9.060 1.00 98.88 576 LEU A N 1
ATOM 4550 C CA . LEU A 1 576 ? -6.069 -12.835 -9.702 1.00 98.88 576 LEU A CA 1
ATOM 4551 C C . LEU A 1 576 ? -6.088 -13.069 -11.215 1.00 98.88 576 LEU A C 1
ATOM 4553 O O . LEU A 1 576 ? -7.149 -13.343 -11.772 1.00 98.88 576 LEU A O 1
ATOM 4557 N N . MET A 1 577 ? -4.929 -13.059 -11.874 1.00 98.56 577 MET A N 1
ATOM 4558 C CA . MET A 1 577 ? -4.821 -13.393 -13.295 1.00 98.56 577 MET A CA 1
ATOM 4559 C C . MET A 1 577 ? -5.170 -14.859 -13.580 1.00 98.56 577 MET A C 1
ATOM 4561 O O . MET A 1 577 ? -5.903 -15.140 -14.527 1.00 98.56 577 MET A O 1
ATOM 4565 N N . VAL A 1 578 ? -4.716 -15.804 -12.748 1.00 98.62 578 VAL A N 1
ATOM 4566 C CA . VAL A 1 578 ? -5.103 -17.224 -12.867 1.00 98.62 578 VAL A CA 1
ATOM 4567 C C . VAL A 1 578 ? -6.611 -17.401 -12.688 1.00 98.62 578 VAL A C 1
ATOM 4569 O O . VAL A 1 578 ? -7.233 -18.184 -13.412 1.00 98.62 578 VAL A O 1
ATOM 4572 N N . LEU A 1 579 ? -7.214 -16.663 -11.754 1.00 98.69 579 LEU A N 1
ATOM 4573 C CA . LEU A 1 579 ? -8.661 -16.677 -11.551 1.00 98.69 579 LEU A CA 1
ATOM 4574 C C . LEU A 1 579 ? -9.400 -16.078 -12.752 1.00 98.69 579 LEU A C 1
ATOM 4576 O O . LEU A 1 579 ? -10.334 -16.711 -13.236 1.00 98.69 579 LEU A O 1
ATOM 4580 N N . GLU A 1 580 ? -8.956 -14.940 -13.293 1.00 98.62 580 GLU A N 1
ATOM 4581 C CA . GLU A 1 580 ? -9.519 -14.346 -14.515 1.00 98.62 580 GLU A CA 1
ATOM 4582 C C . GLU A 1 580 ? -9.470 -15.335 -15.691 1.00 98.62 580 GLU A C 1
ATOM 4584 O O . GLU A 1 580 ? -10.468 -15.526 -16.386 1.00 98.62 580 GLU A O 1
ATOM 4589 N N . GLN A 1 581 ? -8.341 -16.023 -15.883 1.00 98.00 581 GLN A N 1
ATOM 4590 C CA . GLN A 1 581 ? -8.155 -16.999 -16.962 1.00 98.00 581 GLN A CA 1
ATOM 4591 C C . GLN A 1 581 ? -9.092 -18.201 -16.833 1.00 98.00 581 GLN A C 1
ATOM 4593 O O . GLN A 1 581 ? -9.664 -18.658 -17.821 1.00 98.00 581 GLN A O 1
ATOM 4598 N N . LYS A 1 582 ? -9.278 -18.710 -15.612 1.00 98.12 582 LYS A N 1
ATOM 4599 C CA . LYS A 1 582 ? -10.129 -19.880 -15.353 1.00 98.12 582 LYS A CA 1
ATOM 4600 C C . LYS A 1 582 ? -11.621 -19.542 -15.309 1.00 98.12 582 LYS A C 1
ATOM 4602 O O . LYS A 1 582 ? -12.449 -20.366 -15.697 1.00 98.12 582 LYS A O 1
ATOM 4607 N N . LEU A 1 583 ? -11.983 -18.355 -14.828 1.00 98.38 583 LEU A N 1
ATOM 4608 C CA . LEU A 1 583 ? -13.375 -17.927 -14.649 1.00 98.38 583 LEU A CA 1
ATOM 4609 C C . LEU A 1 583 ? -13.911 -17.129 -15.846 1.00 98.38 583 LEU A C 1
ATOM 4611 O O . LEU A 1 583 ? -15.131 -17.025 -16.001 1.00 98.38 583 LEU A O 1
ATOM 4615 N N . GLY A 1 584 ? -13.029 -16.652 -16.723 1.00 98.06 584 GLY A N 1
ATOM 4616 C CA . GLY A 1 584 ? -13.338 -15.850 -17.901 1.00 98.06 584 GLY A CA 1
ATOM 4617 C C . GLY A 1 584 ? -13.275 -14.348 -17.616 1.00 98.06 584 GLY A C 1
ATOM 4618 O O . GLY A 1 584 ? -13.757 -13.879 -16.587 1.00 98.06 584 GLY A O 1
ATOM 4619 N N . ILE A 1 585 ? -12.745 -13.589 -18.580 1.00 96.31 585 ILE A N 1
ATOM 4620 C CA . ILE A 1 585 ? -12.477 -12.145 -18.460 1.00 96.31 585 ILE A CA 1
ATOM 4621 C C . ILE A 1 585 ? -13.744 -11.345 -18.127 1.00 96.31 585 ILE A C 1
ATOM 4623 O O . ILE A 1 585 ? -13.751 -10.573 -17.170 1.00 96.31 585 ILE A O 1
ATOM 4627 N N . THR A 1 586 ? -14.828 -11.517 -18.893 1.00 97.19 586 THR A N 1
ATOM 4628 C CA . THR A 1 586 ? -16.063 -10.738 -18.684 1.00 97.19 586 THR A CA 1
ATOM 4629 C C . THR A 1 586 ? -16.694 -11.011 -17.314 1.00 97.19 586 THR A C 1
ATOM 4631 O O . THR A 1 586 ? -16.859 -10.047 -16.565 1.00 97.19 586 THR A O 1
ATOM 4634 N N . PRO A 1 587 ? -16.954 -12.276 -16.912 1.00 97.94 587 PRO A N 1
ATOM 4635 C CA . PRO A 1 587 ? -17.463 -12.559 -15.569 1.00 97.94 587 PRO A CA 1
ATOM 4636 C C . PRO A 1 587 ? -16.538 -12.076 -14.446 1.00 97.94 587 PRO A C 1
ATOM 4638 O O . PRO A 1 587 ? -17.013 -11.639 -13.402 1.00 97.94 587 PRO A O 1
ATOM 4641 N N . PHE A 1 588 ? -15.216 -12.131 -14.638 1.00 98.38 588 PHE A N 1
ATOM 4642 C CA . PHE A 1 588 ? -14.271 -11.671 -13.622 1.00 98.38 588 PHE A CA 1
ATOM 4643 C C . PHE A 1 588 ? -14.265 -10.142 -13.471 1.00 98.38 588 PHE A C 1
ATOM 4645 O O . PHE A 1 588 ? -14.221 -9.637 -12.353 1.00 98.38 588 PHE A O 1
ATOM 4652 N N . ASN A 1 589 ? -14.401 -9.388 -14.566 1.00 97.06 589 ASN A N 1
ATOM 4653 C CA . ASN A 1 589 ? -14.581 -7.932 -14.503 1.00 97.06 589 ASN A CA 1
ATOM 4654 C C . ASN A 1 589 ? -15.881 -7.540 -13.779 1.00 97.06 589 ASN A C 1
ATOM 4656 O O . ASN A 1 589 ? -15.921 -6.542 -13.062 1.00 97.06 589 ASN A O 1
ATOM 4660 N N . GLU A 1 590 ? -16.961 -8.300 -13.968 1.00 98.12 590 GLU A N 1
ATOM 4661 C CA . GLU A 1 590 ? -18.210 -8.094 -13.225 1.00 98.12 590 GLU A CA 1
ATOM 4662 C C . GLU A 1 590 ? -18.036 -8.423 -11.738 1.00 98.12 590 GLU A C 1
ATOM 4664 O O . GLU A 1 590 ? -18.470 -7.646 -10.884 1.00 98.12 590 GLU A O 1
ATOM 4669 N N . PHE A 1 591 ? -17.324 -9.509 -11.422 1.00 98.56 591 PHE A N 1
ATOM 4670 C CA . PHE A 1 591 ? -16.949 -9.848 -10.052 1.00 98.56 591 PHE A CA 1
ATOM 4671 C C . PHE A 1 591 ? -16.148 -8.731 -9.378 1.00 98.56 591 PHE A C 1
ATOM 4673 O O . PHE A 1 591 ? -16.478 -8.379 -8.252 1.00 98.56 591 PHE A O 1
ATOM 4680 N N . LEU A 1 592 ? -15.153 -8.130 -10.043 1.00 98.31 592 LEU A N 1
ATOM 4681 C CA . LEU A 1 592 ? -14.367 -7.031 -9.465 1.00 98.31 592 LEU A CA 1
ATOM 4682 C C . LEU A 1 592 ? -15.247 -5.853 -9.033 1.00 98.31 592 LEU A C 1
ATOM 4684 O O . LEU A 1 592 ? -15.118 -5.373 -7.907 1.00 98.31 592 LEU A O 1
ATOM 4688 N N . ARG A 1 593 ? -16.191 -5.435 -9.888 1.00 98.50 593 ARG A N 1
ATOM 4689 C CA . ARG A 1 593 ? -17.162 -4.382 -9.543 1.00 98.50 593 ARG A CA 1
ATOM 4690 C C . ARG A 1 593 ? -18.001 -4.779 -8.331 1.00 98.50 593 ARG A C 1
ATOM 4692 O O . ARG A 1 593 ? -18.186 -3.983 -7.416 1.00 98.50 593 ARG A O 1
ATOM 4699 N N . LYS A 1 594 ? -18.478 -6.026 -8.295 1.00 98.56 594 LYS A N 1
ATOM 4700 C CA . LYS A 1 594 ? -19.305 -6.539 -7.194 1.00 98.56 594 LYS A CA 1
ATOM 4701 C C . LYS A 1 594 ? -18.534 -6.745 -5.893 1.00 98.56 594 LYS A C 1
ATOM 4703 O O . LYS A 1 594 ? -19.105 -6.558 -4.823 1.00 98.56 594 LYS A O 1
ATOM 4708 N N . TYR A 1 595 ? -17.250 -7.073 -5.972 1.00 98.62 595 TYR A N 1
ATOM 4709 C CA . TYR A 1 595 ? -16.335 -7.158 -4.836 1.00 98.62 595 TYR A CA 1
ATOM 4710 C C . TYR A 1 595 ? -16.165 -5.786 -4.185 1.00 98.62 595 TYR A C 1
ATOM 4712 O O . TYR A 1 595 ? -16.396 -5.643 -2.983 1.00 98.62 595 TYR A O 1
ATOM 4720 N N . ILE A 1 596 ? -15.869 -4.771 -4.995 1.00 98.56 596 ILE A N 1
ATOM 4721 C CA . ILE A 1 596 ? -15.741 -3.387 -4.538 1.00 98.56 596 ILE A CA 1
ATOM 4722 C C . ILE A 1 596 ? -17.061 -2.889 -3.946 1.00 98.56 596 ILE A C 1
ATOM 4724 O O . ILE A 1 596 ? -17.065 -2.381 -2.830 1.00 98.56 596 ILE A O 1
ATOM 4728 N N . GLU A 1 597 ? -18.192 -3.111 -4.622 1.00 97.94 597 GLU A N 1
ATOM 4729 C CA . GLU A 1 597 ? -19.522 -2.727 -4.128 1.00 97.94 597 GLU A CA 1
ATOM 4730 C C . GLU A 1 597 ? -19.857 -3.389 -2.776 1.00 97.94 597 GLU A C 1
ATOM 4732 O O . GLU A 1 597 ? -20.319 -2.723 -1.849 1.00 97.94 597 GLU A O 1
ATOM 4737 N N . LYS A 1 598 ? -19.592 -4.695 -2.620 1.00 98.25 598 LYS A N 1
ATOM 4738 C CA . LYS A 1 598 ? -19.927 -5.451 -1.398 1.00 98.25 598 LYS A CA 1
ATOM 4739 C C . LYS A 1 598 ? -19.105 -5.020 -0.183 1.00 98.25 598 LYS A C 1
ATOM 4741 O O . LYS A 1 598 ? -19.618 -5.013 0.950 1.00 98.25 598 LYS A O 1
ATOM 4746 N N . PHE A 1 599 ? -17.832 -4.705 -0.405 1.00 98.50 599 PHE A N 1
ATOM 4747 C CA . PHE A 1 599 ? -16.875 -4.410 0.658 1.00 98.50 599 PHE A CA 1
ATOM 4748 C C . PHE A 1 599 ? -16.505 -2.930 0.770 1.00 98.50 599 PHE A C 1
ATOM 4750 O O . PHE A 1 599 ? -15.638 -2.584 1.573 1.00 98.50 599 PHE A O 1
ATOM 4757 N N . ALA A 1 600 ? -17.189 -2.047 0.039 1.00 97.75 600 ALA A N 1
ATOM 4758 C CA . ALA A 1 600 ? -16.952 -0.615 0.112 1.00 97.75 600 ALA A CA 1
ATOM 4759 C C . ALA A 1 600 ? -17.023 -0.094 1.557 1.00 97.75 600 ALA A C 1
ATOM 4761 O O . ALA A 1 600 ? -17.953 -0.391 2.314 1.00 97.75 600 ALA A O 1
ATOM 4762 N N . GLN A 1 601 ? -16.008 0.684 1.938 1.00 95.81 601 GLN A N 1
ATOM 4763 C CA . GLN A 1 601 ? -15.783 1.216 3.284 1.00 95.81 601 GLN A CA 1
ATOM 4764 C C . GLN A 1 601 ? -15.697 0.154 4.397 1.00 95.81 601 GLN A C 1
ATOM 4766 O O . GLN A 1 601 ? -15.989 0.450 5.561 1.00 95.81 601 GLN A O 1
ATOM 4771 N N . LYS A 1 602 ? -15.297 -1.077 4.063 1.00 97.06 602 LYS A N 1
ATOM 4772 C CA . LYS A 1 602 ? -15.003 -2.148 5.025 1.00 97.06 602 LYS A CA 1
ATOM 4773 C C . LYS A 1 602 ? -13.529 -2.532 4.965 1.00 97.06 602 LYS A C 1
ATOM 4775 O O . LYS A 1 602 ? -12.818 -2.187 4.016 1.00 97.06 602 LYS A O 1
ATOM 4780 N N . SER 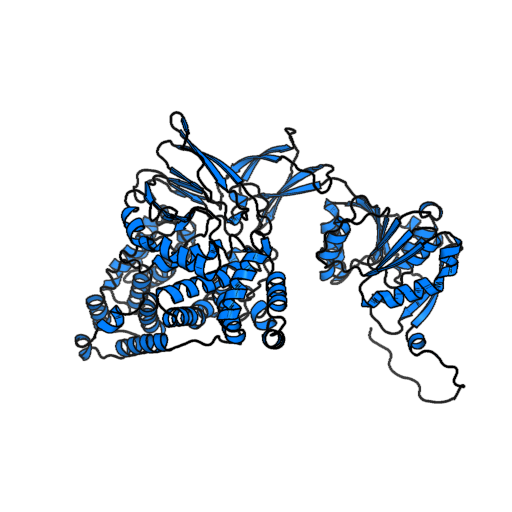A 1 603 ? -13.106 -3.252 5.994 1.00 98.06 603 SER A N 1
ATOM 4781 C CA . SER A 1 603 ? -11.806 -3.907 6.056 1.00 98.06 603 SER A CA 1
ATOM 4782 C C . SER A 1 603 ? -12.034 -5.411 6.170 1.00 98.06 603 SER A C 1
ATOM 4784 O O . SER A 1 603 ? -12.893 -5.825 6.950 1.00 98.06 603 SER A O 1
ATOM 4786 N N . ILE A 1 604 ? -11.330 -6.205 5.368 1.00 98.06 604 ILE A N 1
ATOM 4787 C CA . ILE A 1 604 ? -11.611 -7.633 5.180 1.00 98.06 604 ILE A CA 1
ATOM 4788 C C . ILE A 1 604 ? -10.369 -8.503 5.355 1.00 98.06 604 ILE A C 1
ATOM 4790 O O . ILE A 1 604 ? -9.241 -8.066 5.113 1.00 98.06 604 ILE A O 1
ATOM 4794 N N . VAL A 1 605 ? -10.582 -9.752 5.759 1.00 97.62 605 VAL A N 1
ATOM 4795 C CA . VAL A 1 605 ? -9.553 -10.798 5.712 1.00 97.62 605 VAL A CA 1
ATOM 4796 C C . VAL A 1 605 ? -9.666 -11.599 4.414 1.00 97.62 605 VAL A C 1
ATOM 4798 O O . VAL A 1 605 ? -10.658 -11.513 3.686 1.00 97.62 605 VAL A O 1
ATOM 4801 N N . THR A 1 606 ? -8.651 -12.405 4.098 1.00 98.00 606 THR A N 1
ATOM 4802 C CA . THR A 1 606 ? -8.653 -13.230 2.875 1.00 98.00 606 THR A CA 1
ATOM 4803 C C . THR A 1 606 ? -9.852 -14.178 2.796 1.00 98.00 606 THR A C 1
ATOM 4805 O O . THR A 1 606 ? -10.388 -14.381 1.706 1.00 98.00 606 THR A O 1
ATOM 4808 N N . ASP A 1 607 ? -10.323 -14.700 3.927 1.00 96.69 607 ASP A N 1
ATOM 4809 C CA . ASP A 1 607 ? -11.484 -15.591 3.951 1.00 96.69 607 ASP A CA 1
ATOM 4810 C C . ASP A 1 607 ? -12.790 -14.884 3.572 1.00 96.69 607 ASP A C 1
ATOM 4812 O O . ASP A 1 607 ? -13.608 -15.487 2.880 1.00 96.69 607 ASP A O 1
ATOM 4816 N N . ASP A 1 608 ? -12.968 -13.602 3.912 1.00 96.62 608 ASP A N 1
ATOM 4817 C CA . ASP A 1 608 ? -14.138 -12.820 3.483 1.00 96.62 608 ASP A CA 1
ATOM 4818 C C . ASP A 1 608 ? -14.173 -12.690 1.954 1.00 96.62 608 ASP A C 1
ATOM 4820 O O . ASP A 1 608 ? -15.205 -12.913 1.310 1.00 96.62 608 ASP A O 1
ATOM 4824 N N . TRP A 1 609 ? -13.022 -12.351 1.360 1.00 98.62 609 TRP A N 1
ATOM 4825 C CA . TRP A 1 609 ? -12.867 -12.263 -0.090 1.00 98.62 609 TRP A CA 1
ATOM 4826 C C . TRP A 1 609 ? -13.134 -13.616 -0.755 1.00 98.62 609 TRP A C 1
ATOM 4828 O O . TRP A 1 609 ? -13.917 -13.698 -1.705 1.00 98.62 609 TRP A O 1
ATOM 4838 N N . LYS A 1 610 ? -12.510 -14.684 -0.247 1.00 98.31 610 LYS A N 1
ATOM 4839 C CA . LYS A 1 610 ? -12.638 -16.032 -0.804 1.00 98.31 610 LYS A CA 1
ATOM 4840 C C . LYS A 1 610 ? -14.074 -16.536 -0.683 1.00 98.31 610 LYS A C 1
ATOM 4842 O O . LYS A 1 610 ? -14.611 -17.059 -1.655 1.00 98.31 610 LYS A O 1
ATOM 4847 N N . ALA A 1 611 ? -14.734 -16.329 0.455 1.00 97.31 611 ALA A N 1
ATOM 4848 C CA . ALA A 1 611 ? -16.141 -16.675 0.637 1.00 97.31 611 ALA A CA 1
ATOM 4849 C C . ALA A 1 611 ? -17.025 -15.964 -0.395 1.00 97.31 611 ALA A C 1
ATOM 4851 O O . ALA A 1 611 ? -17.859 -16.606 -1.035 1.00 97.31 611 ALA A O 1
ATOM 4852 N N . PHE A 1 612 ? -16.797 -14.668 -0.632 1.00 98.56 612 PHE A N 1
ATOM 4853 C CA . PHE A 1 612 ? -17.549 -13.940 -1.648 1.00 98.56 612 PHE A CA 1
ATOM 4854 C C . PHE A 1 612 ? -17.246 -14.402 -3.080 1.00 98.56 612 PHE A C 1
ATOM 4856 O O . PHE A 1 612 ? -18.161 -14.485 -3.898 1.00 98.56 612 PHE A O 1
ATOM 4863 N N . LEU A 1 613 ? -15.996 -14.752 -3.390 1.00 98.69 613 LEU A N 1
ATOM 4864 C CA . LEU A 1 613 ? -15.630 -15.349 -4.677 1.00 98.69 613 LEU A CA 1
ATOM 4865 C C . LEU A 1 613 ? -16.422 -16.643 -4.932 1.00 98.69 613 LEU A C 1
ATOM 4867 O O . LEU A 1 613 ? -16.974 -16.825 -6.017 1.00 98.69 613 LEU A O 1
ATOM 4871 N N . TYR A 1 614 ? -16.519 -17.516 -3.926 1.00 98.44 614 TYR A N 1
ATOM 4872 C CA . TYR A 1 614 ? -17.288 -18.763 -3.991 1.00 98.44 614 TYR A CA 1
ATOM 4873 C C . TYR A 1 614 ? -18.801 -18.538 -4.086 1.00 98.44 614 TYR A C 1
ATOM 4875 O O . TYR A 1 614 ? -19.477 -19.250 -4.827 1.00 98.44 614 TYR A O 1
ATOM 4883 N N . GLU A 1 615 ? -19.332 -17.552 -3.363 1.00 97.94 615 GLU A N 1
ATOM 4884 C CA . GLU A 1 615 ? -20.736 -17.139 -3.446 1.00 97.94 615 GLU A CA 1
ATOM 4885 C C . GLU A 1 615 ? -21.078 -16.659 -4.865 1.00 97.94 615 GLU A C 1
ATOM 4887 O O . GLU A 1 615 ? -22.015 -17.163 -5.491 1.00 97.94 615 GLU A O 1
ATOM 4892 N N . TYR A 1 616 ? -20.279 -15.730 -5.398 1.00 98.50 616 TYR A N 1
ATOM 4893 C CA . TYR A 1 616 ? -20.506 -15.114 -6.702 1.00 98.50 616 TYR A CA 1
ATOM 4894 C C . TYR A 1 616 ? -20.365 -16.120 -7.851 1.00 98.50 616 TYR A C 1
ATOM 4896 O O . TYR A 1 616 ? -21.203 -16.174 -8.750 1.00 98.50 616 TYR A O 1
ATOM 4904 N N . PHE A 1 617 ? -19.342 -16.976 -7.798 1.00 98.44 617 PHE A N 1
ATOM 4905 C CA . PHE A 1 617 ? -19.088 -18.019 -8.794 1.00 98.44 617 PHE A CA 1
ATOM 4906 C C . PHE A 1 617 ? -19.587 -19.400 -8.351 1.00 98.44 617 PHE A C 1
ATOM 4908 O O . PHE A 1 617 ? -18.984 -20.418 -8.695 1.00 98.44 617 PHE A O 1
ATOM 4915 N N . SER A 1 618 ? -20.715 -19.467 -7.642 1.00 97.69 618 SER A N 1
ATOM 4916 C CA . SER A 1 618 ? -21.300 -20.731 -7.165 1.00 97.69 618 SER A CA 1
ATOM 4917 C C . SER A 1 618 ? -21.526 -21.759 -8.286 1.00 97.69 618 SER A C 1
ATOM 4919 O O . SER A 1 618 ? -21.246 -22.945 -8.109 1.00 97.69 618 SER A O 1
ATOM 4921 N N . ALA A 1 619 ? -21.913 -21.311 -9.487 1.00 97.50 619 ALA A N 1
ATOM 4922 C CA . ALA A 1 619 ? -22.056 -22.163 -10.675 1.00 97.50 619 ALA A CA 1
ATOM 4923 C C . ALA A 1 619 ? -20.721 -22.692 -11.247 1.00 97.50 619 ALA A C 1
ATOM 4925 O O . ALA A 1 619 ? -20.719 -23.627 -12.044 1.00 97.50 619 ALA A O 1
ATOM 4926 N N . LYS A 1 620 ? -19.584 -22.106 -10.852 1.00 97.69 620 LYS A N 1
ATOM 4927 C CA . LYS A 1 620 ? -18.218 -22.509 -11.231 1.00 97.69 620 LYS A CA 1
ATOM 4928 C C . LYS A 1 620 ? -17.422 -23.019 -10.024 1.00 97.69 620 LYS A C 1
ATOM 4930 O O . LYS A 1 620 ? -16.190 -22.998 -10.044 1.00 97.69 620 LYS A O 1
ATOM 4935 N N . LYS A 1 621 ? -18.104 -23.501 -8.975 1.00 97.00 621 LYS A N 1
ATOM 4936 C CA . LYS A 1 621 ? -17.466 -24.027 -7.757 1.00 97.00 621 LYS A CA 1
ATOM 4937 C C . LYS A 1 621 ? -16.413 -25.094 -8.068 1.00 97.00 621 LYS A C 1
ATOM 4939 O O . LYS A 1 621 ? -15.338 -25.063 -7.492 1.00 97.00 621 LYS A O 1
ATOM 4944 N N . ASN A 1 622 ? -16.676 -25.982 -9.025 1.00 97.75 622 ASN A N 1
ATOM 4945 C CA . ASN A 1 622 ? -15.724 -27.002 -9.475 1.00 97.75 622 ASN A CA 1
ATOM 4946 C C . ASN A 1 622 ? -14.397 -26.415 -9.997 1.00 97.75 622 ASN A C 1
ATOM 4948 O O . ASN A 1 622 ? -13.342 -27.008 -9.796 1.00 97.75 622 ASN A O 1
ATOM 4952 N N . ILE A 1 623 ? -14.434 -25.250 -10.654 1.00 98.00 623 ILE A N 1
ATOM 4953 C CA . ILE A 1 623 ? -13.229 -24.545 -11.107 1.00 98.00 623 ILE A CA 1
ATOM 4954 C C . ILE A 1 623 ? -12.488 -23.960 -9.903 1.00 98.00 623 ILE A C 1
ATOM 4956 O O . ILE A 1 623 ? -11.270 -24.104 -9.819 1.00 98.00 623 ILE A O 1
ATOM 4960 N N . LEU A 1 624 ? -13.205 -23.350 -8.956 1.00 97.69 624 LEU A N 1
ATOM 4961 C CA . LEU A 1 624 ? -12.611 -22.806 -7.730 1.00 97.69 624 LEU A CA 1
ATOM 4962 C C . LEU A 1 624 ? -12.003 -23.898 -6.837 1.00 97.69 624 LEU A C 1
ATOM 4964 O O . LEU A 1 624 ? -10.924 -23.706 -6.290 1.00 97.69 624 LEU A O 1
ATOM 4968 N N . ASP A 1 625 ? -12.655 -25.057 -6.735 1.00 97.31 625 ASP A N 1
ATOM 4969 C CA . ASP A 1 625 ? -12.154 -26.231 -6.010 1.00 97.31 625 ASP A CA 1
ATOM 4970 C C . ASP A 1 625 ? -10.892 -26.827 -6.662 1.00 97.31 625 ASP A C 1
ATOM 4972 O O . ASP A 1 625 ? -10.139 -27.531 -5.999 1.00 97.31 625 ASP A O 1
ATOM 4976 N N . SER A 1 626 ? -10.640 -26.544 -7.949 1.00 97.00 626 SER A N 1
ATOM 4977 C CA . SER A 1 626 ? -9.414 -26.969 -8.645 1.00 97.00 626 SER A CA 1
ATOM 4978 C C . SER A 1 626 ? -8.194 -26.088 -8.351 1.00 97.00 626 SER A C 1
ATOM 4980 O O . SER A 1 626 ? -7.088 -26.409 -8.786 1.00 97.00 626 SER A O 1
ATOM 4982 N N . ILE A 1 627 ? -8.385 -24.955 -7.667 1.00 97.94 627 ILE A N 1
ATOM 4983 C CA . ILE A 1 627 ? -7.297 -24.066 -7.262 1.00 97.94 627 ILE A CA 1
ATOM 4984 C C . ILE A 1 627 ? -6.629 -24.646 -6.015 1.00 97.94 627 ILE A C 1
ATOM 4986 O O . ILE A 1 627 ? -7.290 -24.897 -5.007 1.00 97.94 627 ILE A O 1
ATOM 4990 N N . ASP A 1 628 ? -5.307 -24.804 -6.060 1.00 97.88 628 ASP A N 1
ATOM 4991 C CA . ASP A 1 628 ? -4.502 -25.153 -4.886 1.00 97.88 628 ASP A CA 1
ATOM 4992 C C . ASP A 1 628 ? -4.383 -23.932 -3.955 1.00 97.88 628 ASP A C 1
ATOM 4994 O O . ASP A 1 628 ? -3.403 -23.184 -3.982 1.00 97.88 628 ASP A O 1
ATOM 4998 N N . TRP A 1 629 ? -5.445 -23.676 -3.186 1.00 97.81 629 TRP A N 1
ATOM 4999 C CA . TRP A 1 629 ? -5.527 -22.531 -2.278 1.00 97.81 629 TRP A CA 1
ATOM 5000 C C . TRP A 1 629 ? -4.436 -22.543 -1.212 1.00 97.81 629 TRP A C 1
ATOM 5002 O O . TRP A 1 629 ? -3.955 -21.475 -0.846 1.00 97.81 629 TRP A O 1
ATOM 5012 N N . GLU A 1 630 ? -4.028 -23.722 -0.743 1.00 97.75 630 GLU A N 1
ATOM 5013 C CA . GLU A 1 630 ? -2.948 -23.840 0.237 1.00 97.75 630 GLU A CA 1
ATOM 5014 C C . GLU A 1 630 ? -1.632 -23.343 -0.367 1.00 97.75 630 GLU A C 1
ATOM 5016 O O . GLU A 1 630 ? -0.955 -22.494 0.215 1.00 97.75 630 GLU A O 1
ATOM 5021 N N . ASN A 1 631 ? -1.322 -23.768 -1.597 1.00 98.06 631 ASN A N 1
ATOM 5022 C CA . ASN A 1 631 ? -0.111 -23.321 -2.271 1.00 98.06 631 ASN A CA 1
ATOM 5023 C C . ASN A 1 631 ? -0.089 -21.817 -2.563 1.00 98.06 631 ASN A C 1
ATOM 5025 O O . ASN A 1 631 ? 0.956 -21.174 -2.460 1.00 98.06 631 ASN A O 1
ATOM 5029 N N . TRP A 1 632 ? -1.230 -21.246 -2.944 1.00 98.44 632 TRP A N 1
ATOM 5030 C CA . TRP A 1 632 ? -1.302 -19.816 -3.226 1.00 98.44 632 TRP A CA 1
ATOM 5031 C C . TRP A 1 632 ? -1.212 -18.962 -1.964 1.00 98.44 632 TRP A C 1
ATOM 5033 O O . TRP A 1 632 ? -0.486 -17.967 -1.962 1.00 98.44 632 TRP A O 1
ATOM 5043 N N . LEU A 1 633 ? -1.944 -19.333 -0.912 1.00 98.06 633 LEU A N 1
ATOM 5044 C CA . LEU A 1 633 ? -2.123 -18.485 0.264 1.00 98.06 633 LEU A CA 1
ATOM 5045 C C . LEU A 1 633 ? -1.033 -18.702 1.324 1.00 98.06 633 LEU A C 1
ATOM 5047 O O . LEU A 1 633 ? -0.562 -17.729 1.919 1.00 98.06 633 LEU A O 1
ATOM 5051 N N . HIS A 1 634 ? -0.600 -19.948 1.536 1.00 97.38 634 HIS A N 1
ATOM 5052 C CA . HIS A 1 634 ? 0.140 -20.346 2.738 1.00 97.38 634 HIS A CA 1
ATOM 5053 C C . HIS A 1 634 ? 1.506 -20.996 2.474 1.00 97.38 634 HIS A C 1
ATOM 5055 O O . HIS A 1 634 ? 2.372 -20.928 3.356 1.00 97.38 634 HIS A O 1
ATOM 5061 N N . ASP A 1 635 ? 1.749 -21.570 1.289 1.00 98.19 635 ASP A N 1
ATOM 5062 C CA . ASP A 1 635 ? 3.082 -22.080 0.940 1.00 98.19 635 ASP A CA 1
ATOM 5063 C C . ASP A 1 635 ? 4.071 -20.921 0.676 1.00 98.19 635 ASP A C 1
ATOM 5065 O O . ASP A 1 635 ? 3.739 -19.942 -0.017 1.00 98.19 635 ASP A O 1
ATOM 5069 N N . PRO A 1 636 ? 5.314 -21.022 1.188 1.00 97.94 636 PRO A N 1
ATOM 5070 C CA . PRO A 1 636 ? 6.384 -20.103 0.831 1.00 97.94 636 PRO A CA 1
ATOM 5071 C C . PRO A 1 636 ? 6.887 -20.373 -0.600 1.00 97.94 636 PRO A C 1
ATOM 5073 O O . PRO A 1 636 ? 6.587 -21.396 -1.218 1.00 97.94 636 PRO A O 1
ATOM 5076 N N . GLY A 1 637 ? 7.662 -19.434 -1.134 1.00 97.25 637 GLY A N 1
ATOM 5077 C CA . GLY A 1 637 ? 8.295 -19.532 -2.441 1.00 97.25 637 GLY A CA 1
ATOM 5078 C C . GLY A 1 637 ? 7.383 -19.166 -3.614 1.00 97.25 637 GLY A C 1
ATOM 5079 O O . GLY A 1 637 ? 6.300 -18.583 -3.459 1.00 97.25 637 GLY A O 1
ATOM 5080 N N . MET A 1 638 ? 7.853 -19.500 -4.819 1.00 97.56 638 MET A N 1
ATOM 5081 C CA . MET A 1 638 ? 7.100 -19.312 -6.063 1.00 97.56 638 MET A CA 1
ATOM 5082 C C . MET A 1 638 ? 5.851 -20.211 -6.080 1.00 97.56 638 MET A C 1
ATOM 5084 O O . MET A 1 638 ? 5.956 -21.387 -5.719 1.00 97.56 638 MET A O 1
ATOM 5088 N N . PRO A 1 639 ? 4.685 -19.723 -6.545 1.00 96.44 639 PRO A N 1
ATOM 5089 C CA . PRO A 1 639 ? 3.516 -20.583 -6.709 1.00 96.44 639 PRO A CA 1
ATOM 5090 C C . PRO A 1 639 ? 3.777 -21.688 -7.739 1.00 96.44 639 PRO A C 1
ATOM 5092 O O . PRO A 1 639 ? 4.440 -21.472 -8.755 1.00 96.44 639 PRO A O 1
ATOM 5095 N N . LYS A 1 640 ? 3.206 -22.874 -7.507 1.00 95.12 640 LYS A N 1
ATOM 5096 C CA . LYS A 1 640 ? 3.343 -24.042 -8.399 1.00 95.12 640 LYS A CA 1
ATOM 5097 C C . LYS A 1 640 ? 2.623 -23.833 -9.733 1.00 95.12 640 LYS A C 1
ATOM 5099 O O . LYS A 1 640 ? 3.005 -24.419 -10.742 1.00 95.12 640 LYS A O 1
ATOM 5104 N N . THR A 1 641 ? 1.575 -23.008 -9.742 1.00 94.88 641 THR A N 1
ATOM 5105 C CA . THR A 1 641 ? 0.801 -22.684 -10.946 1.00 94.88 641 THR A CA 1
ATOM 5106 C C . THR A 1 641 ? 1.262 -21.352 -11.526 1.00 94.88 641 THR A C 1
ATOM 5108 O O . THR A 1 641 ? 1.019 -20.306 -10.932 1.00 94.88 641 THR A O 1
ATOM 5111 N N . LYS A 1 642 ? 1.883 -21.386 -12.709 1.00 95.69 642 LYS A N 1
ATOM 5112 C CA . LYS A 1 642 ? 2.246 -20.187 -13.477 1.00 95.69 642 LYS A CA 1
ATOM 5113 C C . LYS A 1 642 ? 1.032 -19.669 -14.277 1.00 95.69 642 LYS A C 1
ATOM 5115 O O . LYS A 1 642 ? 0.407 -20.483 -14.962 1.00 95.69 642 LYS A O 1
ATOM 5120 N N . PRO A 1 643 ? 0.700 -18.361 -14.236 1.00 96.06 643 PRO A N 1
ATOM 5121 C CA . PRO A 1 643 ? -0.299 -17.772 -15.129 1.00 96.06 643 PRO A CA 1
ATOM 5122 C C . PRO A 1 643 ? 0.105 -17.914 -16.602 1.00 96.06 643 PRO A C 1
ATOM 5124 O O . PRO A 1 643 ? 1.290 -17.957 -16.933 1.00 96.06 643 PRO A O 1
ATOM 5127 N N . GLN A 1 644 ? -0.869 -17.968 -17.507 1.00 96.81 644 GLN A N 1
ATOM 5128 C CA . GLN A 1 644 ? -0.576 -17.973 -18.943 1.00 96.81 644 GLN A CA 1
ATOM 5129 C C . GLN A 1 644 ? -0.330 -16.545 -19.444 1.00 96.81 644 GLN A C 1
ATOM 5131 O O . GLN A 1 644 ? -1.123 -15.649 -19.167 1.00 96.81 644 GLN A O 1
ATOM 5136 N N . PHE A 1 645 ? 0.744 -16.320 -20.197 1.00 96.81 645 PHE A N 1
ATOM 5137 C CA . PHE A 1 645 ? 1.060 -15.010 -20.769 1.00 96.81 645 PHE A CA 1
ATOM 5138 C C . PHE A 1 645 ? 1.072 -15.091 -22.296 1.00 96.81 645 PHE A C 1
ATOM 5140 O O . PHE A 1 645 ? 1.545 -16.087 -22.843 1.00 96.81 645 PHE A O 1
ATOM 5147 N N . ASP A 1 646 ? 0.572 -14.054 -22.975 1.00 96.12 646 ASP A N 1
ATOM 5148 C CA . ASP A 1 646 ? 0.982 -13.798 -24.354 1.00 96.12 646 ASP A CA 1
ATOM 5149 C C . ASP A 1 646 ? 2.430 -13.299 -24.315 1.00 96.12 646 ASP A C 1
ATOM 5151 O O . ASP A 1 646 ? 2.721 -12.229 -23.781 1.00 96.12 646 ASP A O 1
ATOM 5155 N N . ASP A 1 647 ? 3.339 -14.121 -24.830 1.00 95.38 647 ASP A N 1
ATOM 5156 C CA . ASP A 1 647 ? 4.778 -13.914 -24.734 1.00 95.38 647 ASP A CA 1
ATOM 5157 C C . ASP A 1 647 ? 5.367 -13.179 -25.946 1.00 95.38 647 ASP A C 1
ATOM 5159 O O . ASP A 1 647 ? 6.586 -13.030 -26.027 1.00 95.38 647 ASP A O 1
ATOM 5163 N N . ALA A 1 648 ? 4.550 -12.731 -26.908 1.00 95.94 648 ALA A N 1
ATOM 5164 C CA . ALA A 1 648 ? 5.049 -12.158 -28.158 1.00 95.94 648 ALA A CA 1
ATOM 5165 C C . ALA A 1 648 ? 5.939 -10.925 -27.916 1.00 95.94 648 ALA A C 1
ATOM 5167 O O . ALA A 1 648 ? 7.072 -10.872 -28.397 1.00 95.94 648 ALA A O 1
ATOM 5168 N N . ALA A 1 649 ? 5.477 -9.985 -27.084 1.00 95.81 649 ALA A N 1
ATOM 5169 C CA . ALA A 1 649 ? 6.247 -8.796 -26.709 1.00 95.81 649 ALA A CA 1
ATOM 5170 C C . ALA A 1 649 ? 7.538 -9.156 -25.953 1.00 95.81 649 ALA A C 1
ATOM 5172 O O . ALA A 1 649 ? 8.589 -8.545 -26.166 1.00 95.81 649 ALA A O 1
ATOM 5173 N N . MET A 1 650 ? 7.478 -10.177 -25.092 1.00 96.88 650 MET A N 1
ATOM 5174 C CA . MET A 1 650 ? 8.647 -10.669 -24.367 1.00 96.88 650 MET A CA 1
ATOM 5175 C C . MET A 1 650 ? 9.673 -11.267 -25.330 1.00 96.88 650 MET A C 1
ATOM 5177 O O . MET A 1 650 ? 10.845 -10.903 -25.280 1.00 96.88 650 MET A O 1
ATOM 5181 N N . ARG A 1 651 ? 9.244 -12.128 -26.258 1.00 96.81 651 ARG A N 1
ATOM 5182 C CA . ARG A 1 651 ? 10.122 -12.730 -27.269 1.00 96.81 651 ARG A CA 1
ATOM 5183 C C . ARG A 1 651 ? 10.810 -11.677 -28.124 1.00 96.81 651 ARG A C 1
ATOM 5185 O O . ARG A 1 651 ? 12.019 -11.763 -28.306 1.00 96.81 651 ARG A O 1
ATOM 5192 N N . GLU A 1 652 ? 10.088 -10.665 -28.597 1.00 96.44 652 GLU A N 1
ATOM 5193 C CA . GLU A 1 652 ? 10.686 -9.583 -29.387 1.00 96.44 652 GLU A CA 1
ATOM 5194 C C . GLU A 1 652 ? 11.740 -8.789 -28.611 1.00 96.44 652 GLU A C 1
ATOM 5196 O O . GLU A 1 652 ? 12.800 -8.471 -29.158 1.00 96.44 652 GLU A O 1
ATOM 5201 N N . THR A 1 653 ? 11.459 -8.511 -27.337 1.00 96.81 653 THR A N 1
ATOM 5202 C CA . THR A 1 653 ? 12.367 -7.813 -26.422 1.00 96.81 653 THR A CA 1
ATOM 5203 C C . THR A 1 653 ? 13.642 -8.624 -26.185 1.00 96.81 653 THR A C 1
ATOM 5205 O O . THR A 1 653 ? 14.755 -8.111 -26.319 1.00 96.81 653 THR A O 1
ATOM 5208 N N . LEU A 1 654 ? 13.491 -9.917 -25.884 1.00 96.75 654 LEU A N 1
ATOM 5209 C CA . LEU A 1 654 ? 14.614 -10.823 -25.658 1.00 96.75 654 LEU A CA 1
ATOM 5210 C C . LEU A 1 654 ? 15.430 -11.044 -26.933 1.00 96.75 654 LEU A C 1
ATOM 5212 O O . LEU A 1 654 ? 16.652 -11.037 -26.863 1.00 96.75 654 LEU A O 1
ATOM 5216 N N . MET A 1 655 ? 14.789 -11.175 -28.099 1.00 97.00 655 MET A N 1
ATOM 5217 C CA . MET A 1 655 ? 15.487 -11.294 -29.383 1.00 97.00 655 MET A CA 1
ATOM 5218 C C . MET A 1 655 ? 16.392 -10.092 -29.654 1.00 97.00 655 MET A C 1
ATOM 5220 O O . MET A 1 655 ? 17.536 -10.287 -30.053 1.00 97.00 655 MET A O 1
ATOM 5224 N N . LEU A 1 656 ? 15.918 -8.869 -29.397 1.00 97.19 656 LEU A N 1
ATOM 5225 C CA . LEU A 1 656 ? 16.733 -7.667 -29.579 1.00 97.19 656 LEU A CA 1
ATOM 5226 C C . LEU A 1 656 ? 17.913 -7.623 -28.594 1.00 97.19 656 LEU A C 1
ATOM 5228 O O . LEU A 1 656 ? 19.038 -7.300 -28.971 1.00 97.19 656 LEU A O 1
ATOM 5232 N N . ALA A 1 657 ? 17.681 -7.993 -27.332 1.00 96.50 657 ALA A N 1
ATOM 5233 C CA . ALA A 1 657 ? 18.745 -8.066 -26.334 1.00 96.50 657 ALA A CA 1
ATOM 5234 C C . ALA A 1 657 ? 19.797 -9.139 -26.679 1.00 96.50 657 ALA A C 1
ATOM 5236 O O . ALA A 1 657 ? 20.995 -8.931 -26.485 1.00 96.50 657 ALA A O 1
ATOM 5237 N N . GLU A 1 658 ? 19.362 -10.284 -27.207 1.00 96.50 658 GLU A N 1
ATOM 5238 C CA . GLU A 1 658 ? 20.229 -11.347 -27.718 1.00 96.50 658 GLU A CA 1
ATOM 5239 C C . GLU A 1 658 ? 21.046 -10.879 -28.925 1.00 96.50 658 GLU A C 1
ATOM 5241 O O . GLU A 1 658 ? 22.262 -11.071 -28.947 1.00 96.50 658 GLU A O 1
ATOM 5246 N N . GLU A 1 659 ? 20.404 -10.218 -29.889 1.00 95.50 659 GLU A N 1
ATOM 5247 C CA . GLU A 1 659 ? 21.047 -9.632 -31.065 1.00 95.50 659 GLU A CA 1
ATOM 5248 C C . GLU A 1 659 ? 22.170 -8.671 -30.654 1.00 95.50 659 GLU A C 1
ATOM 5250 O O . GLU A 1 659 ? 23.334 -8.889 -30.996 1.00 95.50 659 GLU A O 1
ATOM 5255 N N . TRP A 1 660 ? 21.865 -7.661 -29.834 1.00 95.19 660 TRP A N 1
ATOM 5256 C CA . TRP A 1 660 ? 22.863 -6.694 -29.367 1.00 95.19 660 TRP A CA 1
ATOM 5257 C C . TRP A 1 660 ? 23.945 -7.340 -28.500 1.00 95.19 660 TRP A C 1
ATOM 5259 O O . TRP A 1 660 ? 25.130 -7.012 -28.619 1.00 95.19 660 TRP A O 1
ATOM 5269 N N . GLY A 1 661 ? 23.565 -8.280 -27.633 1.00 94.62 661 GLY A N 1
ATOM 5270 C CA . GLY A 1 661 ? 24.493 -9.008 -26.775 1.00 94.62 661 GLY A CA 1
ATOM 5271 C C . GLY A 1 661 ? 25.536 -9.787 -27.577 1.00 94.62 661 GLY A C 1
ATOM 5272 O O . GLY A 1 661 ? 26.726 -9.698 -27.269 1.00 94.62 661 GLY A O 1
ATOM 5273 N N . ASN A 1 662 ? 25.103 -10.476 -28.635 1.00 93.88 662 ASN A N 1
ATOM 5274 C CA . ASN A 1 662 ? 25.935 -11.380 -29.431 1.00 93.88 662 ASN A CA 1
ATOM 5275 C C . ASN A 1 662 ? 26.638 -10.690 -30.622 1.00 93.88 662 ASN A C 1
ATOM 5277 O O . ASN A 1 662 ? 27.564 -11.266 -31.187 1.00 93.88 662 ASN A O 1
ATOM 5281 N N . MET A 1 663 ? 26.240 -9.466 -30.991 1.00 94.06 663 MET A N 1
ATOM 5282 C CA . MET A 1 663 ? 26.829 -8.706 -32.105 1.00 94.06 663 MET A CA 1
ATOM 5283 C C . MET A 1 663 ? 28.338 -8.465 -31.934 1.00 94.06 663 MET A C 1
ATOM 5285 O O . MET A 1 663 ? 28.791 -8.084 -30.849 1.00 94.06 663 MET A O 1
ATOM 5289 N N . ALA A 1 664 ? 29.120 -8.641 -33.000 1.00 93.88 664 ALA A N 1
ATOM 5290 C CA . ALA A 1 664 ? 30.555 -8.372 -32.989 1.00 93.88 664 ALA A CA 1
ATOM 5291 C C . ALA A 1 664 ? 30.857 -6.868 -33.098 1.00 93.88 664 ALA A C 1
ATOM 5293 O O . ALA A 1 664 ? 30.085 -6.094 -33.661 1.00 93.88 664 ALA A O 1
ATOM 5294 N N . ASP A 1 665 ? 32.023 -6.446 -32.600 1.00 94.25 665 ASP A N 1
ATOM 5295 C CA . ASP A 1 665 ? 32.429 -5.033 -32.613 1.00 94.25 665 ASP A CA 1
ATOM 5296 C C . ASP A 1 665 ? 32.519 -4.432 -34.032 1.00 94.25 665 ASP A C 1
ATOM 5298 O O . ASP A 1 665 ? 32.356 -3.223 -34.194 1.00 94.25 665 ASP A O 1
ATOM 5302 N N . CYS A 1 666 ? 32.778 -5.251 -35.060 1.00 93.75 666 CYS A N 1
ATOM 5303 C CA . CYS A 1 666 ? 32.825 -4.811 -36.459 1.00 93.75 666 CYS A CA 1
ATOM 5304 C C . CYS A 1 666 ? 31.451 -4.434 -37.028 1.00 93.75 666 CYS A C 1
ATOM 5306 O O . CYS A 1 666 ? 31.389 -3.636 -37.961 1.00 93.75 666 CYS A O 1
ATOM 5308 N N . ASP A 1 667 ? 30.374 -4.947 -36.435 1.00 95.00 667 ASP A N 1
ATOM 5309 C CA . ASP A 1 667 ? 29.008 -4.775 -36.930 1.00 95.00 667 ASP A CA 1
ATOM 5310 C C . ASP A 1 667 ? 28.254 -3.669 -36.176 1.00 95.00 667 ASP A C 1
ATOM 5312 O O . ASP A 1 667 ? 27.131 -3.333 -36.516 1.00 95.00 667 ASP A O 1
ATOM 5316 N N . LEU A 1 668 ? 28.868 -3.018 -35.182 1.00 93.06 668 LEU A N 1
ATOM 5317 C CA . LEU A 1 668 ? 28.198 -1.999 -34.354 1.00 93.06 668 LEU A CA 1
ATOM 5318 C C . LEU A 1 668 ? 27.644 -0.803 -35.151 1.00 93.06 668 LEU A C 1
ATOM 5320 O O . LEU A 1 668 ? 26.745 -0.099 -34.685 1.00 93.06 668 LEU A O 1
ATOM 5324 N N . MET A 1 669 ? 28.175 -0.551 -36.350 1.00 92.69 669 MET A N 1
ATOM 5325 C CA . MET A 1 669 ? 27.683 0.511 -37.230 1.00 92.69 669 MET A CA 1
ATOM 5326 C C . MET A 1 669 ? 26.343 0.171 -37.892 1.00 92.69 669 MET A C 1
ATOM 5328 O O . MET A 1 669 ? 25.659 1.096 -38.324 1.00 92.69 669 MET A O 1
ATOM 5332 N N . SER A 1 670 ? 25.957 -1.108 -37.950 1.00 92.50 670 SER A N 1
ATOM 5333 C CA . SER A 1 670 ? 24.685 -1.562 -38.524 1.00 92.50 670 SER A CA 1
ATOM 5334 C C . SER A 1 670 ? 23.556 -1.702 -37.501 1.00 92.50 670 SER A C 1
ATOM 5336 O O . SER A 1 670 ? 22.460 -2.098 -37.889 1.00 92.50 670 SER A O 1
ATOM 5338 N N . ILE A 1 671 ? 23.787 -1.365 -36.222 1.00 93.50 671 ILE A N 1
ATOM 5339 C CA . ILE A 1 671 ? 22.735 -1.377 -35.195 1.00 93.50 671 ILE A CA 1
ATOM 5340 C C . ILE A 1 671 ? 21.570 -0.492 -35.645 1.00 93.50 671 ILE A C 1
ATOM 5342 O O . ILE A 1 671 ? 21.721 0.724 -35.785 1.00 93.50 671 ILE A O 1
ATOM 5346 N N . ASP A 1 672 ? 20.402 -1.109 -35.801 1.00 91.31 672 ASP A N 1
ATOM 5347 C CA . ASP A 1 672 ? 19.138 -0.415 -36.008 1.00 91.31 672 ASP A CA 1
ATOM 5348 C C . ASP A 1 672 ? 18.498 -0.075 -34.654 1.00 91.31 672 ASP A C 1
ATOM 5350 O O . ASP A 1 672 ? 18.169 -0.953 -33.850 1.00 91.31 672 ASP A O 1
ATOM 5354 N N . SER A 1 673 ? 18.328 1.222 -34.393 1.00 93.12 673 SER A N 1
ATOM 5355 C CA . SER A 1 673 ? 17.702 1.719 -33.170 1.00 93.12 673 SER A CA 1
ATOM 5356 C C . SER A 1 673 ? 16.179 1.779 -33.235 1.00 93.12 673 SER A C 1
ATOM 5358 O O . SER A 1 673 ? 15.536 1.886 -32.190 1.00 93.12 673 SER A O 1
ATOM 5360 N N . SER A 1 674 ? 15.586 1.683 -34.429 1.00 94.56 674 SER A N 1
ATOM 5361 C CA . SER A 1 674 ? 14.158 1.924 -34.651 1.00 94.56 674 SER A CA 1
ATOM 5362 C C . SER A 1 674 ? 13.278 1.016 -33.790 1.00 94.56 674 SER A C 1
ATOM 5364 O O . SER A 1 674 ? 12.366 1.493 -33.108 1.00 94.56 674 SER A O 1
ATOM 5366 N N . LYS A 1 675 ? 13.615 -0.278 -33.733 1.00 94.94 675 LYS A N 1
ATOM 5367 C CA . LYS A 1 675 ? 12.885 -1.267 -32.938 1.00 94.94 675 LYS A CA 1
ATOM 5368 C C . LYS A 1 675 ? 12.920 -0.936 -31.448 1.00 94.94 675 LYS A C 1
ATOM 5370 O O . LYS A 1 675 ? 11.868 -0.872 -30.818 1.00 94.94 675 LYS A O 1
ATOM 5375 N N . TYR A 1 676 ? 14.099 -0.651 -30.895 1.00 95.81 676 TYR A N 1
ATOM 5376 C CA . TYR A 1 676 ? 14.220 -0.265 -29.488 1.00 95.81 676 TYR A CA 1
ATOM 5377 C C . TYR A 1 676 ? 13.438 1.010 -29.171 1.00 95.81 676 TYR A C 1
ATOM 5379 O O . TYR A 1 676 ? 12.750 1.081 -28.159 1.00 95.81 676 TYR A O 1
ATOM 5387 N N . LEU A 1 677 ? 13.523 2.025 -30.033 1.00 94.25 677 LEU A N 1
ATOM 5388 C CA . LEU A 1 677 ? 12.839 3.298 -29.813 1.00 94.25 677 LEU A CA 1
ATOM 5389 C C . LEU A 1 677 ? 11.313 3.141 -29.824 1.00 94.25 677 LEU A C 1
ATOM 5391 O O . LEU A 1 677 ? 10.644 3.847 -29.067 1.00 94.25 677 LEU A O 1
ATOM 5395 N N . SER A 1 678 ? 10.789 2.181 -30.597 1.00 94.31 678 SER A N 1
ATOM 5396 C CA . SER A 1 678 ? 9.358 1.848 -30.648 1.00 94.31 678 SER A CA 1
ATOM 5397 C C . SER A 1 678 ? 8.821 1.116 -29.410 1.00 94.31 678 SER A C 1
ATOM 5399 O O . SER A 1 678 ? 7.612 1.103 -29.195 1.00 94.31 678 SER A O 1
ATOM 5401 N N . PHE A 1 679 ? 9.693 0.525 -28.590 1.00 95.12 679 PHE A N 1
ATOM 5402 C CA . PHE A 1 679 ? 9.292 -0.219 -27.397 1.00 95.12 679 PHE A CA 1
ATOM 5403 C C . PHE A 1 679 ? 8.726 0.676 -26.284 1.00 95.12 679 PHE A C 1
ATOM 5405 O O . PHE A 1 679 ? 9.153 1.825 -26.096 1.00 95.12 679 PHE A O 1
ATOM 5412 N N . SER A 1 680 ? 7.810 0.103 -25.495 1.00 93.06 680 SER A N 1
ATOM 5413 C CA . SER A 1 680 ? 7.342 0.686 -24.234 1.00 93.06 680 SER A CA 1
ATOM 5414 C C . SER A 1 680 ? 8.497 0.828 -23.238 1.00 93.06 680 SER A C 1
ATOM 5416 O O . SER A 1 680 ? 9.546 0.188 -23.369 1.00 93.06 680 SER A O 1
ATOM 5418 N N . THR A 1 681 ? 8.323 1.664 -22.212 1.00 92.44 681 THR A N 1
ATOM 5419 C CA . THR A 1 681 ? 9.332 1.860 -21.155 1.00 92.44 681 THR A CA 1
ATOM 5420 C C . THR A 1 681 ? 9.780 0.531 -20.549 1.00 92.44 681 THR A C 1
ATOM 5422 O O . THR A 1 681 ? 10.976 0.295 -20.370 1.00 92.44 681 THR A O 1
ATOM 5425 N N . GLN A 1 682 ? 8.836 -0.381 -20.309 1.00 92.31 682 GLN A N 1
ATOM 5426 C CA . GLN A 1 682 ? 9.136 -1.619 -19.592 1.00 92.31 682 GLN A CA 1
ATOM 5427 C C . GLN A 1 682 ? 9.868 -2.615 -20.492 1.00 92.31 682 GLN A C 1
ATOM 5429 O O . GLN A 1 682 ? 10.789 -3.296 -20.045 1.00 92.31 682 GLN A O 1
ATOM 5434 N N . GLN A 1 683 ? 9.534 -2.641 -21.783 1.00 95.69 683 GLN A N 1
ATOM 5435 C CA . GLN A 1 683 ? 10.287 -3.384 -22.793 1.00 95.69 683 GLN A CA 1
ATOM 5436 C C . GLN A 1 683 ? 11.719 -2.846 -22.927 1.00 95.69 683 GLN A C 1
ATOM 5438 O O . GLN A 1 683 ? 12.678 -3.618 -22.922 1.00 95.69 683 GLN A O 1
ATOM 5443 N N . LYS A 1 684 ? 11.890 -1.519 -22.960 1.00 96.31 684 LYS A N 1
ATOM 5444 C CA . LYS A 1 684 ? 13.203 -0.853 -22.996 1.00 96.31 684 LYS A CA 1
ATOM 5445 C C . LYS A 1 684 ? 14.082 -1.230 -21.804 1.00 96.31 684 LYS A C 1
ATOM 5447 O O . LYS A 1 684 ? 15.252 -1.568 -22.000 1.00 96.31 684 LYS A O 1
ATOM 5452 N N . ILE A 1 685 ? 13.525 -1.209 -20.593 1.00 95.44 685 ILE A N 1
ATOM 5453 C CA . ILE A 1 685 ? 14.210 -1.638 -19.363 1.00 95.44 685 ILE A CA 1
ATOM 5454 C C . ILE A 1 685 ? 14.573 -3.119 -19.444 1.00 95.44 685 ILE A C 1
ATOM 5456 O O . ILE A 1 685 ? 15.713 -3.488 -19.167 1.00 95.44 685 ILE A O 1
ATOM 5460 N N . LYS A 1 686 ? 13.646 -3.962 -19.905 1.00 96.25 686 LYS A N 1
ATOM 5461 C CA . LYS A 1 686 ? 13.858 -5.404 -20.027 1.00 96.25 686 LYS A CA 1
ATOM 5462 C C . LYS A 1 686 ? 15.010 -5.763 -20.971 1.00 96.25 686 LYS A C 1
ATOM 5464 O O . LYS A 1 686 ? 15.770 -6.680 -20.660 1.00 96.25 686 LYS A O 1
ATOM 5469 N N . VAL A 1 687 ? 15.200 -5.037 -22.079 1.00 97.19 687 VAL A N 1
ATOM 5470 C CA . VAL A 1 687 ? 16.388 -5.209 -22.943 1.00 97.19 687 VAL A CA 1
ATOM 5471 C C . VAL A 1 687 ? 17.674 -4.953 -22.150 1.00 97.19 687 VAL A C 1
ATOM 5473 O O . VAL A 1 687 ? 18.588 -5.781 -22.170 1.00 97.19 687 VAL A O 1
ATOM 5476 N N . LEU A 1 688 ? 17.745 -3.824 -21.437 1.00 96.88 688 LEU A N 1
ATOM 5477 C CA . LEU A 1 688 ? 18.924 -3.434 -20.655 1.00 96.88 688 LEU A CA 1
ATOM 5478 C C . LEU A 1 688 ? 19.211 -4.429 -19.526 1.00 96.88 688 LEU A C 1
ATOM 5480 O O . LEU A 1 688 ? 20.361 -4.816 -19.306 1.00 96.88 688 LEU A O 1
ATOM 5484 N N . ASP A 1 689 ? 18.168 -4.887 -18.843 1.00 94.31 689 ASP A N 1
ATOM 5485 C CA . ASP A 1 689 ? 18.275 -5.852 -17.758 1.00 94.31 689 ASP A CA 1
ATOM 5486 C C . ASP A 1 689 ? 18.691 -7.234 -18.258 1.00 94.31 689 ASP A C 1
ATOM 5488 O O . ASP A 1 689 ? 19.551 -7.866 -17.641 1.00 94.31 689 ASP A O 1
ATOM 5492 N N . HIS A 1 690 ? 18.184 -7.682 -19.410 1.00 95.62 690 HIS A N 1
ATOM 5493 C CA . HIS A 1 690 ? 18.626 -8.935 -20.024 1.00 95.62 690 HIS A CA 1
ATOM 5494 C C . HIS A 1 690 ? 20.097 -8.870 -20.443 1.00 95.62 690 HIS A C 1
ATOM 5496 O O . HIS A 1 690 ? 20.869 -9.775 -20.116 1.00 95.62 690 HIS A O 1
ATOM 5502 N N . LEU A 1 691 ? 20.523 -7.770 -21.074 1.00 96.19 691 LEU A N 1
ATOM 5503 C CA . LEU A 1 691 ? 21.937 -7.523 -21.377 1.00 96.19 691 LEU A CA 1
ATOM 5504 C C . LEU A 1 691 ? 22.795 -7.548 -20.108 1.00 96.19 691 LEU A C 1
ATOM 5506 O O . LEU A 1 691 ? 23.869 -8.142 -20.089 1.00 96.19 691 LEU A O 1
ATOM 5510 N N . ARG A 1 692 ? 22.320 -6.941 -19.021 1.00 94.81 692 ARG A N 1
ATOM 5511 C CA . ARG A 1 692 ? 23.056 -6.889 -17.756 1.00 94.81 692 ARG A CA 1
ATOM 5512 C C . ARG A 1 692 ? 23.142 -8.255 -17.098 1.00 94.81 692 ARG A C 1
ATOM 5514 O O . ARG A 1 692 ? 24.205 -8.618 -16.608 1.00 94.81 692 ARG A O 1
ATOM 5521 N N . LEU A 1 693 ? 22.040 -8.988 -17.002 1.00 91.12 693 LEU A N 1
ATOM 5522 C CA . LEU A 1 693 ? 21.938 -10.185 -16.164 1.00 91.12 693 LEU A CA 1
ATOM 5523 C C . LEU A 1 693 ? 22.341 -11.463 -16.900 1.00 91.12 693 LEU A C 1
ATOM 5525 O O . LEU A 1 693 ? 22.862 -12.379 -16.265 1.00 91.12 693 LEU A O 1
ATOM 5529 N N . LYS A 1 694 ? 22.108 -11.533 -18.214 1.00 92.94 694 LYS A N 1
ATOM 5530 C CA . LYS A 1 694 ? 22.288 -12.750 -19.020 1.00 92.94 694 LYS A CA 1
ATOM 5531 C C . LYS A 1 694 ? 23.411 -12.645 -20.049 1.00 92.94 694 LYS A C 1
ATOM 5533 O O . LYS A 1 694 ? 23.827 -13.676 -20.573 1.00 92.94 694 LYS A O 1
ATOM 5538 N N . LYS A 1 695 ? 23.926 -11.442 -20.322 1.00 88.00 695 LYS A N 1
ATOM 5539 C CA . LYS A 1 695 ? 25.056 -11.219 -21.236 1.00 88.00 695 LYS A CA 1
ATOM 5540 C C . LYS A 1 695 ? 26.280 -10.678 -20.503 1.00 88.00 695 LYS A C 1
ATOM 5542 O O . LYS A 1 695 ? 26.182 -10.115 -19.413 1.00 88.00 695 LYS A O 1
ATOM 5547 N N . GLY A 1 696 ? 27.455 -10.882 -21.095 1.00 70.75 696 GLY A N 1
ATOM 5548 C CA . GLY A 1 696 ? 28.693 -10.275 -20.616 1.00 70.75 696 GLY A CA 1
ATOM 5549 C C . GLY A 1 696 ? 29.964 -10.819 -21.277 1.00 70.75 696 GLY A C 1
ATOM 5550 O O . GLY A 1 696 ? 29.904 -11.834 -21.970 1.00 70.75 696 GLY A O 1
ATOM 5551 N N . PRO A 1 697 ? 31.112 -10.173 -21.007 1.00 86.12 697 PRO A N 1
ATOM 5552 C CA . PRO A 1 697 ? 31.222 -8.722 -20.868 1.00 86.12 697 PRO A CA 1
ATOM 5553 C C . PRO A 1 697 ? 30.949 -8.047 -22.223 1.00 86.12 697 PRO A C 1
ATOM 5555 O O . PRO A 1 697 ? 31.396 -8.515 -23.269 1.00 86.12 697 PRO A O 1
ATOM 5558 N N . LEU A 1 698 ? 30.210 -6.940 -22.214 1.00 95.50 698 LEU A N 1
ATOM 5559 C CA . LEU A 1 698 ? 30.039 -6.110 -23.404 1.00 95.50 698 LEU A CA 1
ATOM 5560 C C . LEU A 1 698 ? 31.277 -5.227 -23.588 1.00 95.50 698 LEU A C 1
ATOM 5562 O O . LEU A 1 698 ? 31.807 -4.674 -22.622 1.00 95.50 698 LEU A O 1
ATOM 5566 N N . SER A 1 699 ? 31.733 -5.071 -24.831 1.00 96.56 699 SER A N 1
ATOM 5567 C CA . SER A 1 699 ? 32.865 -4.197 -25.138 1.00 96.56 699 SER A CA 1
ATOM 5568 C C . SER A 1 699 ? 32.521 -2.732 -24.844 1.00 96.56 699 SER A C 1
ATOM 5570 O O . SER A 1 699 ? 31.381 -2.285 -24.997 1.00 96.56 699 SER A O 1
ATOM 5572 N N . HIS A 1 700 ? 33.526 -1.937 -24.466 1.00 97.38 700 HIS A N 1
ATOM 5573 C CA . HIS A 1 700 ? 33.334 -0.496 -24.249 1.00 97.38 700 HIS A CA 1
ATOM 5574 C C . HIS A 1 700 ? 32.925 0.233 -25.535 1.00 97.38 700 HIS A C 1
ATOM 5576 O O . HIS A 1 700 ? 32.207 1.225 -25.458 1.00 97.38 700 HIS A O 1
ATOM 5582 N N . LYS A 1 701 ? 33.324 -0.279 -26.712 1.00 96.94 701 LYS A N 1
ATOM 5583 C CA . LYS A 1 701 ? 32.878 0.232 -28.019 1.00 96.94 701 LYS A CA 1
ATOM 5584 C C . LYS A 1 701 ? 31.379 0.024 -28.216 1.00 96.94 701 LYS A C 1
ATOM 5586 O O . LYS A 1 701 ? 30.691 0.954 -28.623 1.00 96.94 701 LYS A O 1
ATOM 5591 N N . LYS A 1 702 ? 30.870 -1.165 -27.878 1.00 96.88 702 LYS A N 1
ATOM 5592 C CA . LYS A 1 702 ? 29.439 -1.475 -27.938 1.00 96.88 702 LYS A CA 1
ATOM 5593 C C . LYS A 1 702 ? 28.638 -0.591 -26.992 1.00 96.88 702 LYS A C 1
ATOM 5595 O O . LYS A 1 702 ? 27.654 -0.001 -27.416 1.00 96.88 702 LYS A O 1
ATOM 5600 N N . LEU A 1 703 ? 29.081 -0.447 -25.741 1.00 97.69 703 LEU A N 1
ATOM 5601 C CA . LEU A 1 703 ? 28.413 0.429 -24.772 1.00 97.69 703 LEU A CA 1
ATOM 5602 C C . LEU A 1 703 ? 28.383 1.886 -25.249 1.00 97.69 703 LEU A C 1
ATOM 5604 O O . LEU A 1 703 ? 27.325 2.504 -25.224 1.00 97.69 703 LEU A O 1
ATOM 5608 N N . ALA A 1 704 ? 29.505 2.401 -25.760 1.00 97.62 704 ALA A N 1
ATOM 5609 C CA . ALA A 1 704 ? 29.563 3.747 -26.323 1.00 97.62 704 ALA A CA 1
ATOM 5610 C C . ALA A 1 704 ? 28.612 3.922 -27.517 1.00 97.62 704 ALA A C 1
ATOM 5612 O O . ALA A 1 704 ? 27.926 4.934 -27.601 1.00 97.62 704 ALA A O 1
ATOM 5613 N N . ARG A 1 705 ? 28.529 2.926 -28.409 1.00 97.19 705 ARG A N 1
ATOM 5614 C CA . ARG A 1 705 ? 27.630 2.975 -29.566 1.00 97.19 705 ARG A CA 1
ATOM 5615 C C . ARG A 1 705 ? 26.154 2.931 -29.170 1.00 97.19 705 ARG A C 1
ATOM 5617 O O . ARG A 1 705 ? 25.351 3.659 -29.743 1.00 97.19 705 ARG A O 1
ATOM 5624 N N . LEU A 1 706 ? 25.791 2.091 -28.201 1.00 96.88 706 LEU A N 1
ATOM 5625 C CA . LEU A 1 706 ? 24.422 2.029 -27.684 1.00 96.88 706 LEU A CA 1
ATOM 5626 C C . LEU A 1 706 ? 24.023 3.349 -27.008 1.00 96.88 706 LEU A C 1
ATOM 5628 O O . LEU A 1 706 ? 22.923 3.840 -27.245 1.00 96.88 706 LEU A O 1
ATOM 5632 N N . ASP A 1 707 ? 24.923 3.948 -26.224 1.00 97.75 707 ASP A N 1
ATOM 5633 C CA . ASP A 1 707 ? 24.693 5.253 -25.594 1.00 97.75 707 ASP A CA 1
ATOM 5634 C C . ASP A 1 707 ? 24.537 6.378 -26.622 1.00 97.75 707 ASP A C 1
ATOM 5636 O O . ASP A 1 707 ? 23.675 7.235 -26.469 1.00 97.75 707 ASP A O 1
ATOM 5640 N N . GLU A 1 708 ? 25.342 6.360 -27.688 1.00 96.25 708 GLU A N 1
ATOM 5641 C CA . GLU A 1 708 ? 25.265 7.326 -28.787 1.00 96.25 708 GLU A CA 1
ATOM 5642 C C . GLU A 1 708 ? 23.914 7.256 -29.513 1.00 96.25 708 GLU A C 1
ATOM 5644 O O . GLU A 1 708 ? 23.313 8.291 -29.788 1.00 96.25 708 GLU A O 1
ATOM 5649 N N . LEU A 1 709 ? 23.433 6.046 -29.819 1.00 95.94 709 LEU A N 1
ATOM 5650 C CA . LEU A 1 709 ? 22.207 5.843 -30.597 1.00 95.94 709 LEU A CA 1
ATOM 5651 C C . LEU A 1 709 ? 20.923 6.073 -29.796 1.00 95.94 709 LEU A C 1
ATOM 5653 O O . LEU A 1 709 ? 19.933 6.532 -30.361 1.00 95.94 709 LEU A O 1
ATOM 5657 N N . MET A 1 710 ? 20.922 5.710 -28.512 1.00 95.56 710 MET A N 1
ATOM 5658 C CA . MET A 1 710 ? 19.717 5.714 -27.668 1.00 95.56 710 MET A CA 1
ATOM 5659 C C . MET A 1 710 ? 19.702 6.847 -26.645 1.00 95.56 710 MET A C 1
ATOM 5661 O O . MET A 1 710 ? 18.715 7.022 -25.936 1.00 95.56 710 MET A O 1
ATOM 5665 N N . GLU A 1 711 ? 20.812 7.575 -26.526 1.00 95.69 711 GLU A N 1
ATOM 5666 C CA . GLU A 1 711 ? 21.020 8.637 -25.544 1.00 95.69 711 GLU A CA 1
ATOM 5667 C C . GLU A 1 711 ? 20.741 8.201 -24.095 1.00 95.69 711 GLU A C 1
ATOM 5669 O O . GLU A 1 711 ? 20.232 8.977 -23.282 1.00 95.69 711 GLU A O 1
ATOM 5674 N N . PHE A 1 712 ? 21.098 6.960 -23.739 1.00 97.00 712 PHE A N 1
ATOM 5675 C CA . PHE A 1 712 ? 20.792 6.396 -22.421 1.00 97.00 712 PHE A CA 1
ATOM 5676 C C . PHE A 1 712 ? 21.320 7.239 -21.264 1.00 97.00 712 PHE A C 1
ATOM 5678 O O . PHE A 1 712 ? 20.613 7.441 -20.284 1.00 97.00 712 PHE A O 1
ATOM 5685 N N . SER A 1 713 ? 22.526 7.789 -21.380 1.00 97.38 713 SER A N 1
ATOM 5686 C CA . SER A 1 713 ? 23.113 8.654 -20.351 1.00 97.38 713 SER A CA 1
ATOM 5687 C C . SER A 1 713 ? 22.444 10.031 -20.228 1.00 97.38 713 SER A C 1
ATOM 5689 O O . SER A 1 713 ? 22.753 10.767 -19.290 1.00 97.38 713 SER A O 1
ATOM 5691 N N . LYS A 1 714 ? 21.554 10.402 -21.160 1.00 95.94 714 LYS A N 1
ATOM 5692 C CA . LYS A 1 714 ? 20.845 11.694 -21.189 1.00 95.94 714 LYS A CA 1
ATOM 5693 C C . LYS A 1 714 ? 19.338 11.577 -20.955 1.00 95.94 714 LYS A C 1
ATOM 5695 O O . LYS A 1 714 ? 18.677 12.609 -20.858 1.00 95.94 714 LYS A O 1
ATOM 5700 N N . THR A 1 715 ? 18.789 10.364 -20.885 1.00 95.62 715 THR A N 1
ATOM 5701 C CA . THR A 1 715 ? 17.350 10.172 -20.669 1.00 95.62 715 THR A CA 1
ATOM 5702 C C . THR A 1 715 ? 16.896 10.779 -19.340 1.00 95.62 715 THR A C 1
ATOM 5704 O O . THR A 1 715 ? 17.594 10.692 -18.327 1.00 95.62 715 THR A O 1
ATOM 5707 N N . GLY A 1 716 ? 15.710 11.393 -19.338 1.00 94.38 716 GLY A N 1
ATOM 5708 C CA . GLY A 1 716 ? 15.063 11.856 -18.110 1.00 94.38 716 GLY A CA 1
ATOM 5709 C C . GLY A 1 716 ? 14.370 10.729 -17.338 1.00 94.38 716 GLY A C 1
ATOM 5710 O O . GLY A 1 716 ? 14.107 10.877 -16.144 1.00 94.38 716 GLY A O 1
ATOM 5711 N N . ASN A 1 717 ? 14.114 9.581 -17.977 1.00 95.69 717 ASN A N 1
ATOM 5712 C CA . ASN A 1 717 ? 13.494 8.439 -17.318 1.00 95.69 717 ASN A CA 1
ATOM 5713 C C . ASN A 1 717 ? 14.477 7.774 -16.340 1.00 95.69 717 ASN A C 1
ATOM 5715 O O . ASN A 1 717 ? 15.454 7.133 -16.735 1.00 95.69 717 ASN A O 1
ATOM 5719 N N . CYS A 1 718 ? 14.191 7.900 -15.044 1.00 95.12 718 CYS A N 1
ATOM 5720 C CA . CYS A 1 718 ? 15.063 7.399 -13.986 1.00 95.12 718 CYS A CA 1
ATOM 5721 C C . CYS A 1 718 ? 15.190 5.866 -13.961 1.00 95.12 718 CYS A C 1
ATOM 5723 O O . CYS A 1 718 ? 16.247 5.368 -13.573 1.00 95.12 718 CYS A O 1
ATOM 5725 N N . ASP A 1 719 ? 14.158 5.119 -14.366 1.00 94.38 719 ASP A N 1
ATOM 5726 C CA . ASP A 1 719 ? 14.209 3.655 -14.416 1.00 94.38 719 ASP A CA 1
ATOM 5727 C C . ASP A 1 719 ? 15.144 3.184 -15.550 1.00 94.38 719 ASP A C 1
ATOM 5729 O O . ASP A 1 719 ? 16.055 2.391 -15.301 1.00 94.38 719 ASP A O 1
ATOM 5733 N N . ILE A 1 720 ? 15.011 3.747 -16.761 1.00 96.50 720 ILE A N 1
ATOM 5734 C CA . ILE A 1 720 ? 15.904 3.455 -17.901 1.00 96.50 720 ILE A CA 1
ATOM 5735 C C . ILE A 1 720 ? 17.347 3.851 -17.568 1.00 96.50 720 ILE A C 1
ATOM 5737 O O . ILE A 1 720 ? 18.264 3.044 -17.740 1.00 96.50 720 ILE A O 1
ATOM 5741 N N . LEU A 1 721 ? 17.557 5.070 -17.055 1.00 97.56 721 LEU A N 1
ATOM 5742 C CA . LEU A 1 721 ? 18.888 5.559 -16.694 1.00 97.56 721 LEU A CA 1
ATOM 5743 C C . LEU A 1 721 ? 19.535 4.679 -15.617 1.00 97.56 721 LEU A C 1
ATOM 5745 O O . LEU A 1 721 ? 20.721 4.359 -15.705 1.00 97.56 721 LEU A O 1
ATOM 5749 N N . SER A 1 722 ? 18.767 4.239 -14.615 1.00 96.88 722 SER A N 1
ATOM 5750 C CA . SER A 1 722 ? 19.272 3.348 -13.570 1.00 96.88 722 SER A CA 1
ATOM 5751 C C . SER A 1 722 ? 19.688 1.984 -14.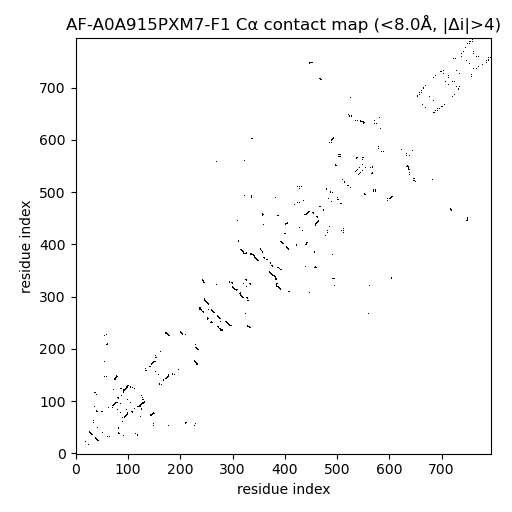125 1.00 96.88 722 SER A C 1
ATOM 5753 O O . SER A 1 722 ? 20.773 1.503 -13.780 1.00 96.88 722 SER A O 1
ATOM 5755 N N . SER A 1 723 ? 18.880 1.368 -14.995 1.00 96.44 723 SER A N 1
ATOM 5756 C CA . SER A 1 723 ? 19.238 0.099 -15.643 1.00 96.44 723 SER A CA 1
ATOM 5757 C C . SER A 1 723 ? 20.469 0.245 -16.540 1.00 96.44 723 SER A C 1
ATOM 5759 O O . SER A 1 723 ? 21.364 -0.603 -16.490 1.00 96.44 723 SER A O 1
ATOM 5761 N N . TRP A 1 724 ? 20.582 1.352 -17.283 1.00 98.06 724 TRP A N 1
ATOM 5762 C CA . TRP A 1 724 ? 21.765 1.657 -18.089 1.00 98.06 724 TRP A CA 1
ATOM 5763 C C . TRP A 1 724 ? 23.032 1.814 -17.243 1.00 98.06 724 TRP A C 1
ATOM 5765 O O . TRP A 1 724 ? 24.043 1.166 -17.518 1.00 98.06 724 TRP A O 1
ATOM 5775 N N . ILE A 1 725 ? 22.975 2.617 -16.174 1.00 98.25 725 ILE A N 1
ATOM 5776 C CA . ILE A 1 725 ? 24.107 2.820 -15.260 1.00 98.25 725 ILE A CA 1
ATOM 5777 C C . ILE A 1 725 ? 24.576 1.481 -14.687 1.00 98.25 725 ILE A C 1
ATOM 5779 O O . ILE A 1 725 ? 25.772 1.199 -14.688 1.00 98.25 725 ILE A O 1
ATOM 5783 N N . GLN A 1 726 ? 23.653 0.635 -14.226 1.00 96.75 726 GLN A N 1
ATOM 5784 C CA . GLN A 1 726 ? 23.995 -0.669 -13.655 1.00 96.75 726 GLN A CA 1
ATOM 5785 C C . GLN A 1 726 ? 24.605 -1.617 -14.699 1.00 96.75 726 GLN A C 1
ATOM 5787 O O . GLN A 1 726 ? 25.574 -2.316 -14.400 1.00 96.75 726 GLN A O 1
ATOM 5792 N N . LEU A 1 727 ? 24.092 -1.626 -15.936 1.00 97.25 727 LEU A N 1
ATOM 5793 C CA . LEU A 1 727 ? 24.692 -2.376 -17.043 1.00 97.25 727 LEU A CA 1
ATOM 5794 C C . LEU A 1 727 ? 26.128 -1.907 -17.327 1.00 97.25 727 LEU A C 1
ATOM 5796 O O . LEU A 1 727 ? 27.044 -2.724 -17.438 1.00 97.25 727 LEU A O 1
ATOM 5800 N N . ALA A 1 728 ? 26.341 -0.598 -17.423 1.00 97.62 728 ALA A N 1
ATOM 5801 C CA . ALA A 1 728 ? 27.639 -0.009 -17.726 1.00 97.62 728 ALA A CA 1
ATOM 5802 C C . ALA A 1 728 ? 28.667 -0.190 -16.593 1.00 97.62 728 ALA A C 1
ATOM 5804 O O . ALA A 1 728 ? 29.825 -0.521 -16.866 1.00 97.62 728 ALA A O 1
ATOM 5805 N N . LEU A 1 729 ? 28.253 -0.031 -15.330 1.00 96.75 729 LEU A N 1
ATOM 5806 C CA . LEU A 1 729 ? 29.101 -0.275 -14.157 1.00 96.75 729 LEU A CA 1
ATOM 5807 C C . LEU A 1 729 ? 29.523 -1.744 -14.068 1.00 96.75 729 LEU A C 1
ATOM 5809 O O . LEU A 1 729 ? 30.702 -2.017 -13.854 1.00 96.75 729 LEU A O 1
ATOM 5813 N N . LYS A 1 730 ? 28.609 -2.688 -14.339 1.00 95.50 730 LYS A N 1
ATOM 5814 C CA . LYS A 1 730 ? 28.929 -4.126 -14.394 1.00 95.50 730 LYS A CA 1
ATOM 5815 C C . LYS A 1 730 ? 30.021 -4.459 -15.422 1.00 95.50 730 LYS A C 1
ATOM 5817 O O . LYS A 1 730 ? 30.756 -5.425 -15.243 1.00 95.50 730 LYS A O 1
ATOM 5822 N N . ASN A 1 731 ? 30.137 -3.664 -16.487 1.00 96.19 731 ASN A N 1
ATOM 5823 C CA . ASN A 1 731 ? 31.135 -3.827 -17.549 1.00 96.19 731 ASN A CA 1
ATOM 5824 C C . ASN A 1 731 ? 32.355 -2.893 -17.395 1.00 96.19 731 ASN A C 1
ATOM 5826 O O . ASN A 1 731 ? 33.153 -2.761 -18.326 1.00 96.19 731 ASN A O 1
ATOM 5830 N N . TYR A 1 732 ? 32.517 -2.241 -16.237 1.00 96.56 732 TYR A N 1
ATOM 5831 C CA . TYR A 1 732 ? 33.650 -1.359 -15.927 1.00 96.56 732 TYR A CA 1
ATOM 5832 C C . TYR A 1 732 ? 33.884 -0.256 -16.981 1.00 96.56 732 TYR A C 1
ATOM 5834 O O . TYR A 1 732 ? 35.022 0.099 -17.303 1.00 96.56 732 TYR A O 1
ATOM 5842 N N . TRP A 1 733 ? 32.809 0.297 -17.555 1.00 97.50 733 TRP A N 1
ATOM 5843 C CA . TRP A 1 733 ? 32.907 1.337 -18.581 1.00 97.50 733 TRP A CA 1
ATOM 5844 C C . TRP A 1 733 ? 33.126 2.719 -17.955 1.00 97.50 733 TRP A C 1
ATOM 5846 O O . TRP A 1 733 ? 32.193 3.365 -17.49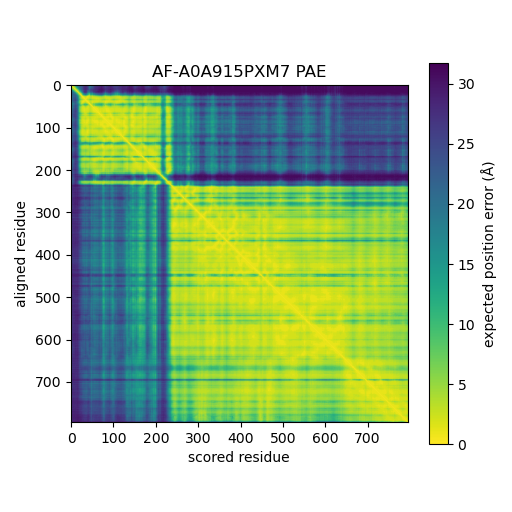0 1.00 97.50 733 TRP A O 1
ATOM 5856 N N . LYS A 1 734 ? 34.377 3.200 -17.937 1.00 97.38 734 LYS A N 1
ATOM 5857 C CA . LYS A 1 734 ? 34.803 4.402 -17.180 1.00 97.38 734 LYS A CA 1
ATOM 5858 C C . LYS A 1 734 ? 34.002 5.675 -17.484 1.00 97.38 734 LYS A C 1
ATOM 5860 O O . LYS A 1 734 ? 33.844 6.515 -16.596 1.00 97.38 734 LYS A O 1
ATOM 5865 N N . ALA A 1 735 ? 33.469 5.804 -18.699 1.00 97.56 735 ALA A N 1
ATOM 5866 C CA . ALA A 1 735 ? 32.663 6.951 -19.110 1.00 97.56 735 ALA A CA 1
ATOM 5867 C C . ALA A 1 735 ? 31.344 7.091 -18.326 1.00 97.56 735 ALA A C 1
ATOM 5869 O O . ALA A 1 735 ? 30.838 8.203 -18.215 1.00 97.56 735 ALA A O 1
ATOM 5870 N N . ILE A 1 736 ? 30.822 6.014 -17.719 1.00 98.00 736 ILE A N 1
ATOM 5871 C CA . ILE A 1 736 ? 29.568 6.075 -16.954 1.00 98.00 736 ILE A CA 1
ATOM 5872 C C . ILE A 1 736 ? 29.726 6.734 -15.582 1.00 98.00 736 ILE A C 1
ATOM 5874 O O . ILE A 1 736 ? 28.749 7.211 -15.013 1.00 98.00 736 ILE A O 1
ATOM 5878 N N . ILE A 1 737 ? 30.938 6.775 -15.014 1.00 98.19 737 ILE A N 1
ATOM 5879 C CA . ILE A 1 737 ? 31.108 7.169 -13.608 1.00 98.19 737 ILE A CA 1
ATOM 5880 C C . ILE A 1 737 ? 30.575 8.589 -13.323 1.00 98.19 737 ILE A C 1
ATOM 5882 O O . ILE A 1 737 ? 29.865 8.749 -12.330 1.00 98.19 737 ILE A O 1
ATOM 5886 N N . PRO A 1 738 ? 30.848 9.621 -14.149 1.00 97.88 738 PRO A N 1
ATOM 5887 C CA . PRO A 1 738 ? 30.268 10.948 -13.939 1.00 97.88 738 PRO A CA 1
ATOM 5888 C C . PRO A 1 738 ? 28.733 10.949 -13.981 1.00 97.88 738 PRO A C 1
ATOM 5890 O O . PRO A 1 738 ? 28.106 11.620 -13.166 1.00 97.88 738 PRO A O 1
ATOM 5893 N N . VAL A 1 739 ? 28.132 10.165 -14.884 1.00 97.94 739 VAL A N 1
ATOM 5894 C CA . VAL A 1 739 ? 26.672 10.025 -15.019 1.00 97.94 739 VAL A CA 1
ATOM 5895 C C . VAL A 1 739 ? 26.086 9.375 -13.765 1.00 97.94 739 VAL A C 1
ATOM 5897 O O . VAL A 1 739 ? 25.145 9.904 -13.177 1.00 97.94 739 VAL A O 1
ATOM 5900 N N . ALA A 1 740 ? 26.698 8.282 -13.301 1.00 97.75 740 ALA A N 1
ATOM 5901 C CA . ALA A 1 740 ? 26.291 7.568 -12.097 1.00 97.75 740 ALA A CA 1
ATOM 5902 C C . ALA A 1 740 ? 26.378 8.448 -10.841 1.00 97.75 740 ALA A C 1
ATOM 5904 O O . ALA A 1 740 ? 25.420 8.510 -10.073 1.00 97.75 740 ALA A O 1
ATOM 5905 N N . LEU A 1 741 ? 27.495 9.165 -10.655 1.00 96.94 741 LEU A N 1
ATOM 5906 C CA . LEU A 1 741 ? 27.682 10.080 -9.525 1.00 96.94 741 LEU A CA 1
ATOM 5907 C C . LEU A 1 741 ? 26.687 11.243 -9.559 1.00 96.94 741 LEU A C 1
ATOM 5909 O O . LEU A 1 741 ? 26.154 11.611 -8.518 1.00 96.94 741 LEU A O 1
ATOM 5913 N N . ASN A 1 742 ? 26.394 11.800 -10.737 1.00 95.88 742 ASN A N 1
ATOM 5914 C CA . ASN A 1 742 ? 25.377 12.838 -10.860 1.00 95.88 742 ASN A CA 1
ATOM 5915 C C . ASN A 1 742 ? 23.987 12.294 -10.487 1.00 95.88 742 ASN A C 1
ATOM 5917 O O . ASN A 1 742 ? 23.299 12.878 -9.651 1.00 95.88 742 ASN A O 1
ATOM 5921 N N . PHE A 1 743 ? 23.601 11.141 -11.035 1.00 95.31 743 PHE A N 1
ATOM 5922 C CA . PHE A 1 743 ? 22.293 10.530 -10.798 1.00 95.31 743 PHE A CA 1
ATOM 5923 C C . PHE A 1 743 ? 22.015 10.261 -9.310 1.00 95.31 743 PHE A C 1
ATOM 5925 O O . PHE A 1 743 ? 20.976 10.675 -8.797 1.00 95.31 743 PHE A O 1
ATOM 5932 N N . VAL A 1 744 ? 22.962 9.660 -8.576 1.00 92.56 744 VAL A N 1
ATOM 5933 C CA . VAL A 1 744 ? 22.770 9.334 -7.145 1.00 92.56 744 VAL A CA 1
ATOM 5934 C C . VAL A 1 744 ? 22.676 10.558 -6.230 1.00 92.56 744 VAL A C 1
ATOM 5936 O O . VAL A 1 744 ? 22.218 10.434 -5.099 1.00 92.56 744 VAL A O 1
ATOM 5939 N N . THR A 1 745 ? 23.081 11.741 -6.704 1.00 89.25 745 THR A N 1
ATOM 5940 C CA . THR A 1 745 ? 22.928 13.004 -5.958 1.00 89.25 745 THR A CA 1
ATOM 5941 C C . THR A 1 745 ? 21.618 13.729 -6.250 1.00 89.25 745 THR A C 1
ATOM 5943 O O . THR A 1 745 ? 21.211 14.588 -5.473 1.00 89.25 745 THR A O 1
ATOM 5946 N N . GLN A 1 746 ? 20.950 13.398 -7.358 1.00 88.06 746 GLN A N 1
ATOM 5947 C CA . GLN A 1 746 ? 19.687 14.025 -7.757 1.00 88.06 746 GLN A CA 1
ATOM 5948 C C . GLN A 1 746 ? 18.458 13.262 -7.249 1.00 88.06 746 GLN A C 1
ATOM 5950 O O . GLN A 1 746 ? 17.372 13.835 -7.186 1.00 88.06 746 GLN A O 1
ATOM 5955 N N . GLN A 1 747 ? 18.625 11.994 -6.869 1.00 86.88 747 GLN A N 1
ATOM 5956 C CA . GLN A 1 747 ? 17.547 11.097 -6.451 1.00 86.88 747 GLN A CA 1
ATOM 5957 C C . GLN A 1 747 ? 17.728 10.657 -4.991 1.00 86.88 747 GLN A C 1
ATOM 5959 O O . GLN A 1 747 ? 18.854 10.538 -4.518 1.00 86.88 747 GLN A O 1
ATOM 5964 N N . GLY A 1 748 ? 16.634 10.371 -4.280 1.00 82.88 748 GLY A N 1
ATOM 5965 C CA . GLY A 1 748 ? 16.660 9.822 -2.912 1.00 82.88 748 GLY A CA 1
ATOM 5966 C C . GLY A 1 748 ? 16.088 8.409 -2.779 1.00 82.88 748 GLY A C 1
ATOM 5967 O O . GLY A 1 748 ? 16.183 7.809 -1.705 1.00 82.88 748 GLY A O 1
ATOM 5968 N N . ARG A 1 749 ? 15.528 7.855 -3.865 1.00 86.12 749 ARG A N 1
ATOM 5969 C CA . ARG A 1 749 ? 14.850 6.553 -3.872 1.00 86.12 749 ARG A CA 1
ATOM 5970 C C . ARG A 1 749 ? 15.848 5.410 -3.685 1.00 86.12 749 ARG A C 1
ATOM 5972 O O . ARG A 1 749 ? 16.740 5.199 -4.512 1.00 86.12 749 ARG A O 1
ATOM 5979 N N . ILE A 1 750 ? 15.655 4.611 -2.637 1.00 85.25 750 ILE A N 1
ATOM 5980 C CA . ILE A 1 750 ? 16.574 3.519 -2.266 1.00 85.25 750 ILE A CA 1
ATOM 5981 C C . ILE A 1 750 ? 16.714 2.483 -3.396 1.00 85.25 750 ILE A C 1
ATOM 5983 O O . ILE A 1 750 ? 17.817 1.970 -3.602 1.00 85.25 750 ILE A O 1
ATOM 5987 N N . LYS A 1 751 ? 15.637 2.255 -4.173 1.00 87.00 751 LYS A N 1
ATOM 5988 C CA . LYS A 1 751 ? 15.611 1.415 -5.392 1.00 87.00 751 LYS A CA 1
ATOM 5989 C C . LYS A 1 751 ? 16.801 1.697 -6.317 1.00 87.00 751 LYS A C 1
ATOM 5991 O O . LYS A 1 751 ? 17.401 0.763 -6.837 1.00 87.00 751 LYS A O 1
ATOM 5996 N N . TYR A 1 752 ? 17.147 2.970 -6.505 1.00 91.75 752 TYR A N 1
ATOM 5997 C CA . TYR A 1 752 ? 18.221 3.389 -7.404 1.00 91.75 752 TYR A CA 1
ATOM 5998 C C . TYR A 1 752 ? 19.568 3.482 -6.692 1.00 91.75 752 TYR A C 1
ATOM 6000 O O . TYR A 1 752 ? 20.585 3.004 -7.192 1.00 91.75 752 TYR A O 1
ATOM 6008 N N . LEU A 1 753 ? 19.578 4.109 -5.514 1.00 91.88 753 LEU A N 1
ATOM 6009 C CA . LEU A 1 753 ? 20.811 4.488 -4.830 1.00 91.88 753 LEU A CA 1
ATOM 6010 C C . LEU A 1 753 ? 21.590 3.269 -4.340 1.00 91.88 753 LEU A C 1
ATOM 6012 O O . LEU A 1 753 ? 22.801 3.203 -4.532 1.00 91.88 753 LEU A O 1
ATOM 6016 N N . ARG A 1 754 ? 20.909 2.289 -3.737 1.00 91.50 754 ARG A N 1
ATOM 6017 C CA . ARG A 1 754 ? 21.556 1.116 -3.135 1.00 91.50 754 ARG A CA 1
ATOM 6018 C C . ARG A 1 754 ? 22.407 0.315 -4.138 1.00 91.50 754 ARG A C 1
ATOM 6020 O O . ARG A 1 754 ? 23.585 0.113 -3.842 1.00 91.50 754 ARG A O 1
ATOM 6027 N N . PRO A 1 755 ? 21.883 -0.151 -5.291 1.00 93.25 755 PRO A N 1
ATOM 6028 C CA . PRO A 1 755 ? 22.694 -0.922 -6.235 1.00 93.25 755 PRO A CA 1
ATOM 6029 C C . PRO A 1 755 ? 23.803 -0.087 -6.888 1.00 93.25 755 PRO A C 1
ATOM 6031 O O . PRO A 1 755 ? 24.919 -0.579 -7.027 1.00 93.25 755 PRO A O 1
ATOM 6034 N N . ILE A 1 756 ? 23.544 1.181 -7.228 1.00 96.81 756 ILE A N 1
ATOM 6035 C CA . ILE A 1 756 ? 24.539 2.028 -7.905 1.00 96.81 756 ILE A CA 1
ATOM 6036 C C . ILE A 1 756 ? 25.700 2.373 -6.966 1.00 96.81 756 ILE A C 1
ATOM 6038 O O . ILE A 1 756 ? 26.857 2.240 -7.358 1.00 96.81 756 ILE A O 1
ATOM 6042 N N . TYR A 1 757 ? 25.425 2.761 -5.714 1.00 96.56 757 TYR A N 1
ATOM 6043 C CA . TYR A 1 757 ? 26.492 3.008 -4.740 1.00 96.56 757 TYR A CA 1
ATOM 6044 C C . TYR A 1 757 ? 27.294 1.748 -4.428 1.00 96.56 757 TYR A C 1
ATOM 6046 O O . TYR A 1 757 ? 28.515 1.839 -4.348 1.00 96.56 757 TYR A O 1
ATOM 6054 N N . ARG A 1 758 ? 26.648 0.578 -4.306 1.00 95.62 758 ARG A N 1
ATOM 6055 C CA . ARG A 1 758 ? 27.353 -0.703 -4.133 1.00 95.62 758 ARG A CA 1
ATOM 6056 C C . ARG A 1 758 ? 28.398 -0.894 -5.234 1.00 95.62 758 ARG A C 1
ATOM 6058 O O . ARG A 1 758 ? 29.564 -1.121 -4.931 1.00 95.62 758 ARG A O 1
ATOM 6065 N N . ASP A 1 759 ? 27.991 -0.770 -6.493 1.00 95.31 759 ASP A N 1
ATOM 6066 C CA . ASP A 1 759 ? 28.880 -1.027 -7.628 1.00 95.31 759 ASP A CA 1
ATOM 6067 C C . ASP A 1 759 ? 29.978 0.053 -7.737 1.00 95.31 759 ASP A C 1
ATOM 6069 O O . ASP A 1 759 ? 31.139 -0.262 -8.002 1.00 95.31 759 ASP A O 1
ATOM 6073 N N . LEU A 1 760 ? 29.654 1.318 -7.435 1.00 97.38 760 LEU A N 1
ATOM 6074 C CA . LEU A 1 760 ? 30.627 2.415 -7.385 1.00 97.38 760 LEU A CA 1
ATOM 6075 C C . LEU A 1 760 ? 31.663 2.258 -6.261 1.00 97.38 760 LEU A C 1
ATOM 6077 O O . LEU A 1 760 ? 32.831 2.588 -6.473 1.00 97.38 760 LEU A O 1
ATOM 6081 N N . PHE A 1 761 ? 31.257 1.794 -5.076 1.00 96.62 761 PHE A N 1
ATOM 6082 C CA . PHE A 1 761 ? 32.155 1.586 -3.935 1.00 96.62 761 PHE A CA 1
ATOM 6083 C C . PHE A 1 761 ? 33.086 0.390 -4.132 1.00 96.62 761 PHE A C 1
ATOM 6085 O O . PHE A 1 761 ? 34.215 0.416 -3.650 1.00 96.62 761 PHE A O 1
ATOM 6092 N N . LEU A 1 762 ? 32.634 -0.643 -4.848 1.00 94.44 762 LEU A N 1
ATOM 6093 C CA . LEU A 1 762 ? 33.433 -1.840 -5.119 1.00 94.44 762 LEU A CA 1
ATOM 6094 C C . LEU A 1 762 ? 34.490 -1.631 -6.213 1.00 94.44 762 LEU A C 1
ATOM 6096 O O . LEU A 1 762 ? 35.461 -2.386 -6.274 1.00 94.44 762 LEU A O 1
ATOM 6100 N N . TRP A 1 763 ? 34.333 -0.626 -7.078 1.00 95.75 763 TRP A N 1
ATOM 6101 C CA . TRP A 1 763 ? 35.270 -0.369 -8.169 1.00 95.75 763 TRP A CA 1
ATOM 6102 C C . TRP A 1 763 ? 36.298 0.714 -7.818 1.00 95.75 763 TRP A C 1
ATOM 6104 O O . TRP A 1 763 ? 35.957 1.875 -7.596 1.00 95.75 763 TRP A O 1
ATOM 6114 N N . SER A 1 764 ? 37.585 0.355 -7.831 1.00 95.12 764 SER A N 1
ATOM 6115 C CA . SER A 1 764 ? 38.705 1.234 -7.451 1.00 95.12 764 SER A CA 1
ATOM 6116 C C . SER A 1 764 ? 38.762 2.577 -8.200 1.00 95.12 764 SER A C 1
ATOM 6118 O O . SER A 1 764 ? 39.116 3.588 -7.601 1.00 95.12 764 SER A O 1
ATOM 6120 N N . GLU A 1 765 ? 38.363 2.630 -9.475 1.00 95.56 765 GLU A N 1
ATOM 6121 C CA . GLU A 1 765 ? 38.341 3.863 -10.290 1.00 95.56 765 GLU A CA 1
ATOM 6122 C C . GLU A 1 765 ? 37.231 4.861 -9.883 1.00 95.56 765 GLU A C 1
ATOM 6124 O O . GLU A 1 765 ? 37.248 6.041 -10.268 1.00 95.56 765 GLU A O 1
ATOM 6129 N N . SER A 1 766 ? 36.228 4.409 -9.125 1.00 96.69 766 SER A N 1
ATOM 6130 C CA . SER A 1 766 ? 35.105 5.231 -8.654 1.00 96.69 766 SER A CA 1
ATOM 6131 C C . SER A 1 766 ? 35.024 5.368 -7.138 1.00 96.69 766 SER A C 1
ATOM 6133 O O . SER A 1 766 ? 34.495 6.380 -6.679 1.00 96.69 766 SER A O 1
ATOM 6135 N N . ALA A 1 767 ? 35.559 4.413 -6.374 1.00 96.19 767 ALA A N 1
ATOM 6136 C CA . ALA A 1 767 ? 35.321 4.268 -4.939 1.00 96.19 767 ALA A CA 1
ATOM 6137 C C . ALA A 1 767 ? 35.578 5.555 -4.146 1.00 96.19 767 ALA A C 1
ATOM 6139 O O . ALA A 1 767 ? 34.674 6.044 -3.469 1.00 96.19 767 ALA A O 1
ATOM 6140 N N . SER A 1 768 ? 36.762 6.165 -4.282 1.00 95.81 768 SER A N 1
ATOM 6141 C CA . SER A 1 768 ? 37.112 7.379 -3.530 1.00 95.81 768 SER A CA 1
ATOM 6142 C C . SER A 1 768 ? 36.154 8.539 -3.817 1.00 95.81 768 SER A C 1
ATOM 6144 O O . SER A 1 768 ? 35.647 9.165 -2.889 1.00 95.81 768 SER A O 1
ATOM 6146 N N . ARG A 1 769 ? 35.829 8.778 -5.096 1.00 96.69 769 ARG A N 1
ATOM 6147 C CA . ARG A 1 769 ? 34.892 9.841 -5.500 1.00 96.69 769 ARG A CA 1
ATOM 6148 C C . ARG A 1 769 ? 33.469 9.553 -5.040 1.00 96.69 769 ARG A C 1
ATOM 6150 O O . ARG A 1 769 ? 32.749 10.476 -4.671 1.00 96.69 769 ARG A O 1
ATOM 6157 N N . ALA A 1 770 ? 33.050 8.291 -5.071 1.00 96.69 770 ALA A N 1
ATOM 6158 C CA . ALA A 1 770 ? 31.726 7.883 -4.626 1.00 96.69 770 ALA A CA 1
ATOM 6159 C C . ALA A 1 770 ? 31.564 8.064 -3.112 1.00 96.69 770 ALA A C 1
ATOM 6161 O O . ALA A 1 770 ? 30.540 8.591 -2.681 1.00 96.69 770 ALA A O 1
ATOM 6162 N N . ILE A 1 771 ? 32.576 7.691 -2.319 1.00 95.94 771 ILE A N 1
ATOM 6163 C CA . ILE A 1 771 ? 32.585 7.878 -0.861 1.00 95.94 771 ILE A CA 1
ATOM 6164 C C . ILE A 1 771 ? 32.553 9.369 -0.523 1.00 95.94 771 ILE A C 1
ATOM 6166 O O . ILE A 1 771 ? 31.712 9.794 0.265 1.00 95.94 771 ILE A O 1
ATOM 6170 N N . GLU A 1 772 ? 33.398 10.182 -1.160 1.00 96.25 772 GLU A N 1
ATOM 6171 C CA . GLU A 1 772 ? 33.390 11.637 -0.970 1.00 96.25 772 GLU A CA 1
ATOM 6172 C C . GLU A 1 772 ? 32.027 12.246 -1.336 1.00 96.25 772 GLU A C 1
ATOM 6174 O O . GLU A 1 772 ? 31.461 13.030 -0.572 1.00 96.25 772 GLU A O 1
ATOM 6179 N N . THR A 1 773 ? 31.454 11.833 -2.471 1.00 95.38 773 THR A N 1
ATOM 6180 C CA . THR A 1 773 ? 30.129 12.280 -2.924 1.00 95.38 773 THR A CA 1
ATOM 6181 C C . THR A 1 773 ? 29.042 11.902 -1.920 1.00 95.38 773 THR A C 1
ATOM 6183 O O . THR A 1 773 ? 28.197 12.737 -1.600 1.00 95.38 773 THR A O 1
ATOM 6186 N N . PHE A 1 774 ? 29.056 10.672 -1.402 1.00 95.06 774 PHE A N 1
ATOM 6187 C CA . PHE A 1 774 ? 28.098 10.223 -0.395 1.00 95.06 774 PHE A CA 1
ATOM 6188 C C . PHE A 1 774 ? 28.243 11.009 0.912 1.00 95.06 774 PHE A C 1
ATOM 6190 O O . PHE A 1 774 ? 27.257 11.547 1.403 1.00 95.06 774 PHE A O 1
ATOM 6197 N N . MET A 1 775 ? 29.462 11.166 1.436 1.00 94.06 775 MET A N 1
ATOM 6198 C CA . MET A 1 775 ? 29.706 11.912 2.677 1.00 94.06 775 MET A CA 1
ATOM 6199 C C . MET A 1 775 ? 29.300 13.385 2.560 1.00 94.06 775 MET A C 1
ATOM 6201 O O . MET A 1 775 ? 28.714 13.945 3.484 1.00 94.06 775 MET A O 1
ATOM 6205 N N . LYS A 1 776 ? 29.555 14.005 1.402 1.00 93.12 776 LYS A N 1
ATOM 6206 C CA . LYS A 1 776 ? 29.182 15.396 1.128 1.00 93.12 776 LYS A CA 1
ATOM 6207 C C . LYS A 1 776 ? 27.667 15.604 1.055 1.00 93.12 776 LYS A C 1
ATOM 6209 O O . LYS A 1 776 ? 27.181 16.628 1.526 1.00 93.12 776 LYS A O 1
ATOM 6214 N N . ASN A 1 777 ? 26.932 14.672 0.445 1.00 88.69 777 ASN A N 1
ATOM 6215 C CA . ASN A 1 777 ? 25.488 14.815 0.212 1.00 88.69 777 ASN A CA 1
ATOM 6216 C C . ASN A 1 777 ? 24.621 14.136 1.282 1.00 88.69 777 ASN A C 1
ATOM 6218 O O . ASN A 1 777 ? 23.436 14.446 1.376 1.00 88.69 777 ASN A O 1
ATOM 6222 N N . GLY A 1 778 ? 25.195 13.264 2.114 1.00 84.69 778 GLY A N 1
ATOM 6223 C CA . GLY A 1 778 ? 24.509 12.549 3.191 1.00 84.69 778 GLY A CA 1
ATOM 6224 C C . GLY A 1 778 ? 23.630 13.440 4.079 1.00 84.69 778 GLY A C 1
ATOM 6225 O O . GLY A 1 778 ? 22.478 13.076 4.301 1.00 84.69 778 GLY A O 1
ATOM 6226 N N . PRO A 1 779 ? 24.079 14.639 4.511 1.00 83.38 779 PRO A N 1
ATOM 6227 C CA . PRO A 1 779 ? 23.246 15.556 5.295 1.00 83.38 779 PRO A CA 1
ATOM 6228 C C . PRO A 1 779 ? 21.968 16.041 4.592 1.00 83.38 779 PRO A C 1
ATOM 6230 O O . PRO A 1 779 ? 21.043 16.494 5.263 1.00 83.38 779 PRO A O 1
ATOM 6233 N N . SER A 1 780 ? 21.911 15.980 3.258 1.00 78.38 780 SER A N 1
ATOM 6234 C CA . SER A 1 780 ? 20.737 16.358 2.465 1.00 78.38 780 SER A CA 1
ATOM 6235 C C . SER A 1 780 ? 19.849 15.168 2.088 1.00 78.38 780 SER A C 1
ATOM 6237 O O . SER A 1 780 ? 18.719 15.379 1.649 1.00 78.38 780 SER A O 1
ATOM 6239 N N . MET A 1 781 ? 20.325 13.935 2.281 1.00 81.19 781 MET A N 1
ATOM 6240 C CA . MET A 1 781 ? 19.593 12.702 1.988 1.00 81.19 781 MET A CA 1
ATOM 6241 C C . MET A 1 781 ? 18.619 12.317 3.109 1.00 81.19 781 MET A C 1
ATOM 6243 O O . MET A 1 781 ? 18.696 12.796 4.240 1.00 81.19 781 MET A O 1
ATOM 6247 N N . HIS A 1 782 ? 17.706 11.395 2.801 1.00 77.31 782 HIS A N 1
ATOM 6248 C CA . HIS A 1 782 ? 16.838 10.783 3.802 1.00 77.31 782 HIS A CA 1
ATOM 6249 C C . HIS A 1 782 ? 17.653 9.946 4.812 1.00 77.31 782 HIS A C 1
ATOM 6251 O O . HIS A 1 782 ? 18.497 9.157 4.374 1.00 77.31 782 HIS A O 1
ATOM 6257 N N . PRO A 1 783 ? 17.384 10.015 6.133 1.00 75.94 783 PRO A N 1
ATOM 6258 C CA . PRO A 1 783 ? 18.128 9.252 7.144 1.00 75.94 783 PRO A CA 1
ATOM 6259 C C . PRO A 1 783 ? 18.168 7.737 6.887 1.00 75.94 783 PRO A C 1
ATOM 6261 O O . PRO A 1 783 ? 19.227 7.118 6.980 1.00 75.94 783 PRO A O 1
ATOM 6264 N N . VAL A 1 784 ? 17.038 7.138 6.489 1.00 76.44 784 VAL A N 1
ATOM 6265 C CA . VAL A 1 784 ? 16.978 5.714 6.090 1.00 76.44 784 VAL A CA 1
ATOM 6266 C C . VAL A 1 784 ? 17.903 5.426 4.901 1.00 76.44 784 VAL A C 1
ATOM 6268 O O . VAL A 1 784 ? 18.678 4.472 4.951 1.00 76.44 784 VAL A O 1
ATOM 6271 N N . THR A 1 785 ? 17.898 6.272 3.867 1.00 81.69 785 THR A N 1
ATOM 6272 C CA . THR A 1 785 ? 18.798 6.135 2.712 1.00 81.69 785 THR A CA 1
ATOM 6273 C C . THR A 1 785 ? 20.267 6.214 3.135 1.00 81.69 785 THR A C 1
ATOM 6275 O O . THR A 1 785 ? 21.059 5.371 2.714 1.00 81.69 785 THR A O 1
ATOM 6278 N N . VAL A 1 786 ? 20.630 7.154 4.018 1.00 85.44 786 VAL A N 1
ATOM 6279 C CA . VAL A 1 786 ? 21.993 7.268 4.572 1.00 85.44 786 VAL A CA 1
ATOM 6280 C C . VAL A 1 786 ? 22.386 5.999 5.330 1.00 85.44 786 VAL A C 1
ATOM 6282 O O . VAL A 1 786 ? 23.476 5.475 5.118 1.00 85.44 786 VAL A O 1
ATOM 6285 N N . SER A 1 787 ? 21.493 5.461 6.163 1.00 83.88 787 SER A N 1
ATOM 6286 C CA . SER A 1 787 ? 21.732 4.222 6.913 1.00 83.88 787 SER A CA 1
ATOM 6287 C C . SER A 1 787 ? 21.953 3.014 5.994 1.00 83.88 787 SER A C 1
ATOM 6289 O O . SER A 1 787 ? 22.902 2.252 6.182 1.00 83.88 787 SER A O 1
ATOM 6291 N N . VAL A 1 788 ? 21.112 2.845 4.968 1.00 85.44 788 VAL A N 1
ATOM 6292 C CA . VAL A 1 788 ? 21.201 1.720 4.022 1.00 85.44 788 VAL A CA 1
ATOM 6293 C C . VAL A 1 788 ? 22.458 1.810 3.160 1.00 85.44 788 VAL A C 1
ATOM 6295 O O . VAL A 1 788 ? 23.180 0.822 3.037 1.00 85.44 788 VAL A O 1
ATOM 6298 N N . VAL A 1 789 ? 22.735 2.976 2.570 1.00 89.75 789 VAL A N 1
ATOM 6299 C CA . VAL A 1 789 ? 23.890 3.166 1.679 1.00 89.75 789 VAL A CA 1
ATOM 6300 C C . VAL A 1 789 ? 25.200 3.180 2.464 1.00 89.75 789 VAL A C 1
ATOM 6302 O O . VAL A 1 789 ? 26.177 2.584 2.021 1.00 89.75 789 VAL A O 1
ATOM 6305 N N . GLY A 1 790 ? 25.226 3.783 3.655 1.00 90.69 790 GLY A N 1
ATOM 6306 C CA . GLY A 1 790 ? 26.424 3.853 4.494 1.00 90.69 790 GLY A CA 1
ATOM 6307 C C . GLY A 1 790 ? 26.960 2.476 4.895 1.00 90.69 790 GLY A C 1
ATOM 6308 O O . GLY A 1 790 ? 28.170 2.284 4.954 1.00 90.69 790 GLY A O 1
ATOM 6309 N N . LYS A 1 791 ? 26.077 1.482 5.073 1.00 91.25 791 LYS A N 1
ATOM 6310 C CA . LYS A 1 791 ? 26.461 0.081 5.337 1.00 91.25 791 LYS A CA 1
ATOM 6311 C C . LYS A 1 791 ? 27.196 -0.595 4.171 1.00 91.25 791 LYS A C 1
ATOM 6313 O O . LYS A 1 791 ? 27.773 -1.658 4.377 1.00 91.25 791 LYS A O 1
ATOM 6318 N N . LEU A 1 792 ? 27.155 -0.021 2.966 1.00 90.94 792 LEU A N 1
ATOM 6319 C CA . LEU A 1 792 ? 27.817 -0.561 1.775 1.00 90.94 792 LEU A CA 1
ATOM 6320 C C . LEU A 1 792 ? 29.271 -0.101 1.631 1.00 90.94 792 LEU A C 1
ATOM 6322 O O . LEU A 1 792 ? 29.982 -0.654 0.796 1.00 90.94 792 LEU A O 1
ATOM 6326 N N . ILE A 1 793 ? 29.703 0.915 2.386 1.00 90.31 793 ILE A N 1
ATOM 6327 C CA . ILE A 1 793 ? 31.077 1.420 2.313 1.00 90.31 793 ILE A CA 1
ATOM 6328 C C . ILE A 1 793 ? 32.018 0.313 2.822 1.00 90.31 793 ILE A C 1
ATOM 6330 O O . ILE A 1 793 ? 31.839 -0.144 3.956 1.00 90.31 793 ILE A O 1
ATOM 6334 N N . PRO A 1 794 ? 32.997 -0.142 2.014 1.00 82.06 794 PRO A N 1
ATOM 6335 C CA . PRO A 1 794 ? 33.979 -1.129 2.449 1.00 82.06 794 PRO A CA 1
ATOM 6336 C C . PRO A 1 794 ? 34.702 -0.655 3.716 1.00 82.06 794 PRO A C 1
ATOM 6338 O O . PRO A 1 794 ? 35.075 0.515 3.807 1.00 82.06 794 PRO A O 1
ATOM 6341 N N . LYS A 1 795 ? 34.849 -1.558 4.693 1.00 73.25 795 LYS A N 1
ATOM 6342 C CA . LYS A 1 795 ? 35.532 -1.281 5.965 1.00 73.25 795 LYS A CA 1
ATOM 6343 C C . LYS A 1 795 ? 37.042 -1.223 5.817 1.00 73.25 795 LYS A C 1
ATOM 6345 O O . LYS A 1 795 ? 37.575 -2.047 5.041 1.00 73.25 795 LYS A O 1
#

Mean predicted aligned error: 12.05 Å

Secondary structure (DSSP, 8-state):
--------------------GGGGSEEEEEEEETTEEEEEEEESS--GGGS--HHHHHHHHHHHHSTTTTTT-EEEEES-TT-HHHHHHHHTT-EEEEEE-TTTHHHHHHHHHHTHHHHHTTT-EEEEEE--TT---------SEEEEES----GGGHHHHHHHHHTSTTPEEEEEEEPP-SHHHHHHHHHHHHHHTTTEEEEEPPHHHH-GGGS---TTS-S---EEEEEEEE--PPEEEEEESSEEEEEEEETTEE--EEEEE-GGG-EEEEEE--S--TT----EEEEEEE-TT-SSEEEE-GGGSSSSSS-EEEE--TTTTGGGTS-B--STT-EEEEEEEEEEETT-EEEESSEE-SSPEEETTEEEEEEEEEEEEEGGG--EEEES-EEEESSSSEEEEE-TTTHHHHHHHTTTHHHHHHHHHHHH----SS-EEEEE--TT--SSEE--TTEEEE-GGG--SSSTTTHHHHHHHHHTTBTTTEEESSGGGTHHHHHHHHHHHHHHHHHHT-HHHHHHHHHHIIIIIIHHIIIIIS-TT-GGGSSS---TTS-GGGG-SSHHHHHHHHHHHHHHHHH-HHHHHHHHHHHHHHHTTEEE-HHHHHHHHHHHTGGGHHHHHTS-HHHHHT--SS-SSPPP---HHHHHHHHHHHHHHH--GGGGGG---HHHHHS-HHHHHHHHHHHHHH--PPPHHHHHHHHHHH-GGG-S-HHHHHHHHHHHHHTT-GGGHHHHHHHHHH---HHHHHHHHHHHHHSHHHHHHHHHHHHHHGGGS-HHHHHHHHTTS--

Sequence (795 aa):
MRGLGETAKNGDKIESNTINKDDILYYVRELKFGKKKLKINQGYIGDVGCVVWDSAIVACHYFARLQSFWKKKKVLELGAGTGLCSILLAALGADVVATDLPERINLLKRNIRENREVITGNEGFIEAKILDWNDPCNKPLSFDIVVMVDTIYYLKALDGLVRTMLRLEGSTIICCYEVRDIGEPEVAQHQFFKMISPYFTVCPVNDEELDPASCTIHPLVPTSMKQRLTIFHWIGQLIFILDSRSLQIMSIKLDDKVLNYRVESASVLGDKIIIDVGKRKAGDKLSLIIVYSTGDQCSAVQFLKAEQTVTKKKPYLFSQCQAINARSLVPCMDTPSVKQTYDAVVTVPNDLICLMSATAVGEPEETGEVKKYSFKQSIRIPSYLLAIVVGLMVKRDLSTRCAVWAEPKVVDKAFYEFGETEKMLQTAEDLVGKYEWGRYDLVVLPSSFPYGGMENPCLTFATPALLAGDRSAAYVIAHEISHSWTGNLVSNANWEHFWLNEGFTTFLERKIVGKLEGEQQRHFEAQCGWEEHLLSAVKEQYSDNHPFTKLIPDLQNRDPEDAYSLVPYEKGSALLMVLEQKLGITPFNEFLRKYIEKFAQKSIVTDDWKAFLYEYFSAKKNILDSIDWENWLHDPGMPKTKPQFDDAAMRETLMLAEEWGNMADCDLMSIDSSKYLSFSTQQKIKVLDHLRLKKGPLSHKKLARLDELMEFSKTGNCDILSSWIQLALKNYWKAIIPVALNFVTQQGRIKYLRPIYRDLFLWSESASRAIETFMKNGPSMHPVTVSVVGKLIPK

Foldseek 3Di:
DDDDDDDDDDDDDDDDDDDDPVNVQWDWDWDDAPPDIFTFTAGPDDDPLRDDDPLLNLVLNLCSVVLVVLAAFFEEEDSCRRVSNVLSSLLSHHAYEYEDAPVRQVNNVVRCVRSVCSNVVRNGHYDYDYDQLPDPDLAADEGQEYEYEAPQAAQVRLVSVLSNVVSHPQHKYKYKHFQDDDDRSNVSVVVNCVSCVVFWDKAWDDVVSSDPVVPDDDDPDDDDPRMTMIITGGPLWDKDKWFAAQKAWPFKDKVNHTWDWDWAAPPLRHIIIITGPGHDDPPDDIDIDIDMDAHPPQPFKDKAQLCLFPNSPHIKMKGQQPPQRLNRVDGHNQFQQFWDWDKDKDKDFPQKDKDWLFAWDDDWDDDPRITITIGTGPATWHSRLTIMIMGRWDWDALDPAEIEIEHPVCRVLVSVLCNCLVVLLVLLCVQAHDQDLRHQYEYADGQQPADAWDLRHNYIYHYSLSSQSPNLSVLVSSLSSLLSQQPTFENARGLLQRLSRQLSSLLSSLSSCCVVVNVQSSLVVLCCLQPPQLQCQDVPVHHQQDQLQALRHDQVSHDSVVSDGCNSNNLSVQVLLQVCVLVDVVLSSVLSNVLSVVRGSGHDHPVVVLVSVCVSVVVCNVSVVPDPCCQSHGRGHRRPDGRDGPCPLVVLLVVLLVCLQPDDLVCLVVDDCPSLVPDRPVSVLSSLQCCQPVGDDDDLSSLVSCCVSVVLLPGSNLSSVLSSLSSCLSNVNLVSLVSLLVSLLRHQHLVRNQSSLLSQCPDPSRNVVSVVSCVVRVVSHHPVSNVRSVVSHDD

InterPro domains:
  IPR001930 Peptidase M1, alanine aminopeptidase/leukotriene A4 hydrolase [PR00756] (327-342)
  IPR001930 Peptidase M1, alanine aminopeptidase/leukotriene A4 hydrolase [PR00756] (375-390)
  IPR001930 Peptidase M1, alanine aminopeptidase/leukotriene A4 hydrolase [PR00756] (449-459)
  IPR001930 Peptidase M1, alanine aminopeptidase/leukotriene A4 hydrolase [PR00756] (476-491)
  IPR001930 Peptidase M1, alanine aminopeptidase/leukotriene A4 hydrolase [PR00756] (495-507)
  IPR014782 Peptidase M1, membrane alanine aminopeptidase [PF01433] (416-632)
  IPR015211 Peptidase M1, leukotriene A4 hydrolase/aminopeptidase C-terminal [PF09127] (679-792)
  IPR015211 Peptidase M1, leukotriene A4 hydrolase/aminopeptidase C-terminal [SM01263] (648-793)
  IPR016024 Armadillo-type fold [SSF48371] (650-793)
  IPR019410 Lysine methyltransferase [PF10294] (35-197)
  IPR027268 Peptidase M4/M1, CTD superfamily [G3DSA:1.10.390.10] (489-643)
  IPR029063 S-adenosyl-L-methionine-dependent methyltransferase superfamily [G3DSA:3.40.50.150] (29-226)
  IPR029063 S-adenosyl-L-methionine-dependent methyltransferase superfamily [SSF53335] (24-168)
  IPR034015 Aminopeptidase, leukotriene A4 hydrolase-like [PTHR45726] (239-793)
  IPR038502 Peptidase M1, LTA-4 hydrolase/aminopeptidase, C-terminal domain superfamily [G3DSA:1.25.40.320] (650-794)
  IPR042097 Aminopeptidase N-like , N-terminal domain superfamliy [G3DSA:2.60.40.1730] (232-391)
  IPR042097 Aminopeptidase N-like , N-terminal domain superfamliy [SSF63737] (239-391)
  IPR045357 Aminopeptidase N-like , N-terminal domain [PF17900] (241-385)
  IPR049980 Leukotriene A4 hydrolase-like, catalytic domain [cd09599] (241-634)